Protein AF-A0A812LF74-F1 (afdb_monomer_lite)

Sequence (917 aa):
MAEGYMATATLAPPQSEEDHDQAAAPASGSGPCIAGTSAAAPSTAVKGRRKVFDEHLDQDTIEAGLATGALIRGILRVSGSKLSIAFVRPEGARSDDRDLVVRGSQHRNRAVHGDVVIVQPILYGRQEESSSEEEAAPPAAIPCSDSEEEEIVLNKPHIAGAARAAPKSSEQEVQMAKVVAIAEKKGQGRVIVCTLHPDRDKKDSTGEVLKDDRFIRAVPTDKRLPTMLLQINNVTTKALRLPGKLDRFQLWPMQIQVWNESSKHPLCRLQGSCLGRAGSLEAEERHALIANELDSHDVDFCEEELDEVDQIVKAAQRDFESEAASRMDLRQKRIFTIDPATAKDFRYASFLTGSSEKFEFQLWLSLRHVSQDDLDDAIHVEDLKGKGQIEVGVHIADVGHFLKLGTITDEEARRRSTSVYLIGRVLPMLPHGLCNYLCSLNPNEPKLAFSAFFRLCKRTGQLIENPAPWFAKTAISSVCRLNYEQAQDIIDDLDIEEEDRPLAPSLHGDCHAVERQQIKDDILLLYEVCGKANEESSQVLSQLLLHLSCTKVRHGRLTGGAMTISKTTVLYGGLALDLGDITHNTVAAIGDPTWARDYLNLQFCSFNAGKRPAVEDDDNERPLTLNTLLAALKENREEIVAQVREDMDTITNRMSTVELTVDTHVANTTKLLEAMTDRHCAMEQSVRKVDEKQQSVLHRLELLEGKFAKANFSMSSTRTSETEGGNPRPALVVGGWDADQHHEETLRLVKQHLTELNINLDVSQAFVPGLRRGFALVPLTRLEGETEEEQRARVQEALRTIRAAKVVTGQRPEGGQRYFFAAMSQSPERRKRAQLAGKVKRLIIEEGGDVRRIDVEYGTANLWYNSIKVASGVTSAPEGASVEKSGWVHLGSLARQIGISEETAANKWGELRKALQ

pLDDT: mean 70.36, std 23.94, range [23.23, 98.12]

Radius of gyration: 41.53 Å; chains: 1; bounding box: 113×107×128 Å

Foldseek 3Di:
DDDDDDDDDDDDDDDDDDDDDDDDDDDDDDDDDDDDDDDDDDDPDPPDQPFPEDAADDPVCLVVCVVVVQKFKFFWAQDLVDLQKIWTDGPPDDPPDGTAIEGGPHLQGPAFHGFTFIKGWDDDDPDDDDDDDDDDDDDDDDDDDDDDDDDDDDDDDDDDDDDDDDDDDDPDDHTHIGTRGTPGNRVQAAKFKWFKAQPDDDPPGPQFDAPPGQWIWTHTPRSRDDIATEGDDPVCCVQQVPRDGGDRQWIWIKGFDADDSSDPHTYIDTDDHTQGGPPDPSSVVCNVCSVVVNVLLVDDDDPQQVVLLVVLLVVCVVCVVVVQVVWAEAQVFQKEAAAAPPLQFQDPPDDPPDDDPVCVPVVVVVVPPFRLGQAFWIKGWDDPPPPQKIKIKIWGFPLPVRDDPPDPQNVQLVVNVAWDDDQRGIRGSGPSSRGSPQRHQGAPDWHKTKMKMWMARLQALETDVVVHIDIITHIYHHQFYHYLVRLQCLQVVPDPPPPPDPCPPDSPDPCDPVNVVVVSVRSNSLLSSLLRYALVSLVVCCVVQVRHDSVRSVVSVVVVVNDDPDDDDDHDDPDDPPVDDPDDDDDDDDDDDPPPPDPPDDDDDDDDDDDDDDDDDDDDDDDDDPVNVVVVVVVVVVVVVVVVVVVVVVVVVVVVVVVVVVVVVVVVVVVVVVVVVVVVVVVVVVVVVVVVVVVVVVVVVVVVVVCVVVVPDDPDPDDDDDDPDCQDAKWKKKFQEDQFAAFVVLLVVSVVVCVVLVQPADSVPKGCDDGGGRIIIGGQDADVPDDPVNSVVSVVVSQVSQVVVQDFHAADPVGDTTGIHMDIDDHPLLVLLLLLLVLVLVLCVVLPHDPVQWDADSRQNFIGGVNHTQWGQHDDDDPCWDADPRTTGRLVVSCVRSVHDSVVSVVSVVVSCVVSD

Secondary structure (DSSP, 8-state):
-----------PPPPPP-------------------PPPPPP-----PPPPSSPPPPPHHHHHHHHHTTSSEEEEEEE-SS-TTEEEEEETT--TTSPPEEEEHHHHHTT--TT-EEEEEEEPPPS--S------PPP----------PPP------------PPPPPPP-----EEEEEEEEE-HHHHS-EEEEEEESS-GGG--SEEPTT--EEEEEESSTTSPPEEEEP-HHHHHHTTSSEE--TTEEEEEEEEE--TT-SS-EEEE-SS--EETT-HHHHHHHHHHHTT-GGGSSPPPHHHHHHHHHHHHHHHHHHHHHHHTSEE-TTS-EEEEE-TT-B---------S-SSTHHHHHHHHHS----B---EEEEEEEETTTTEEEEEEEEE-HHHHS-TTSHHHHHHHHH-S-EE-SS-EE-SS-TIIIIIIIS--BTSEEEEEEEEEEEETTT--B--TTPPEEEEEEEEEEEEEEHHHHHHTTTT----TTSS--TT-SSS---HHHHHHHHHHHHHHHHHHTT--HHHHHHHHHHTSSS--HHHHHHHHHTT------------SS-------------------TTSSTT-------------------------HHHHHHHHHHHHHHHHHHHHHHHHHHHHHHHHHHHHHHHHHHHHHHHHHHHHHHHHHHHHHHHHHHHHHHHHHHHHHHHHHHHTT--S----------SS-----EEEEE-S-TT-BHHHHHHHHHHHHHHTT--S--TT-B-SSSB-SEEEEE-PPPTT--HHHHHHHHHHHHHHHHHH--EEEE-TTSSEEE-EEEEPPPHHHHHHHHHHHHHHHHHHHTT--GGGEEEETTTTEEEETTEEEEESSSPPPTTPEEETTEEE-HHHHHHHHT--HHHHHHHHHHHGGG--

Structure (mmCIF, N/CA/C/O backbone):
data_AF-A0A812LF74-F1
#
_entry.id   AF-A0A812LF74-F1
#
loop_
_atom_site.group_PDB
_atom_site.id
_atom_site.type_symbol
_atom_site.label_atom_id
_atom_site.label_alt_id
_atom_site.label_comp_id
_atom_site.label_asym_id
_atom_site.label_entity_id
_atom_site.label_seq_id
_atom_site.pdbx_PDB_ins_code
_atom_site.Cartn_x
_atom_site.Cartn_y
_atom_site.Cartn_z
_atom_site.occupancy
_atom_site.B_iso_or_equiv
_atom_site.auth_seq_id
_atom_site.auth_comp_id
_atom_site.auth_asym_id
_atom_site.auth_atom_id
_atom_site.pdbx_PDB_model_num
ATOM 1 N N . MET A 1 1 ? -47.473 -18.731 4.585 1.00 31.72 1 MET A N 1
ATOM 2 C CA . MET A 1 1 ? -47.794 -19.935 3.787 1.00 31.72 1 MET A CA 1
ATOM 3 C C . MET A 1 1 ? -47.049 -19.831 2.468 1.00 31.72 1 MET A C 1
ATOM 5 O O . MET A 1 1 ? -46.997 -18.713 1.982 1.00 31.72 1 MET A O 1
ATOM 9 N N . ALA A 1 2 ? -46.513 -20.956 1.973 1.00 27.03 2 ALA A N 1
ATOM 10 C CA . ALA A 1 2 ? -46.248 -21.317 0.564 1.00 27.03 2 ALA A CA 1
ATOM 11 C C . ALA A 1 2 ? -45.691 -20.221 -0.386 1.00 27.03 2 ALA A C 1
ATOM 13 O O . ALA A 1 2 ? -46.369 -19.242 -0.667 1.00 27.03 2 ALA A O 1
ATOM 14 N N . GLU A 1 3 ? -44.425 -20.284 -0.821 1.00 27.97 3 GLU A N 1
ATOM 15 C CA . GLU A 1 3 ? -43.889 -21.157 -1.905 1.00 27.97 3 GLU A CA 1
ATOM 16 C C . GLU A 1 3 ? -44.337 -20.740 -3.323 1.00 27.97 3 GLU A C 1
ATOM 18 O O . GLU A 1 3 ? -45.528 -20.583 -3.568 1.00 27.97 3 GLU A O 1
ATOM 23 N N . GLY A 1 4 ? -43.398 -20.600 -4.282 1.00 26.42 4 GLY A N 1
ATOM 24 C CA . GLY A 1 4 ? -43.759 -20.204 -5.659 1.00 26.42 4 GLY A CA 1
ATOM 25 C C . GLY A 1 4 ? -42.635 -19.842 -6.652 1.00 26.42 4 GLY A C 1
ATOM 26 O O . GLY A 1 4 ? -42.656 -18.751 -7.200 1.00 26.42 4 GLY A O 1
ATOM 27 N N . TYR A 1 5 ? -41.673 -20.744 -6.878 1.00 27.77 5 TYR A N 1
ATOM 28 C CA . TYR A 1 5 ? -40.857 -20.930 -8.104 1.00 27.77 5 TYR A CA 1
ATOM 29 C C . TYR A 1 5 ? -40.544 -19.773 -9.097 1.00 27.77 5 TYR A C 1
ATOM 31 O O . TYR A 1 5 ? -41.390 -19.322 -9.859 1.00 27.77 5 TYR A O 1
ATOM 39 N N . MET A 1 6 ? -39.235 -19.502 -9.235 1.00 27.70 6 MET A N 1
ATOM 40 C CA . MET A 1 6 ? -38.436 -19.584 -10.484 1.00 27.70 6 MET A CA 1
ATOM 41 C C . MET A 1 6 ? -39.115 -19.362 -11.857 1.00 27.70 6 MET A C 1
ATOM 43 O O . MET A 1 6 ? -39.846 -20.228 -12.334 1.00 27.70 6 MET A O 1
ATOM 47 N N . ALA A 1 7 ? -38.630 -18.361 -12.604 1.00 25.77 7 ALA A N 1
ATOM 48 C CA . ALA A 1 7 ? -38.419 -18.456 -14.057 1.00 25.77 7 ALA A CA 1
ATOM 49 C C . ALA A 1 7 ? -37.319 -17.474 -14.514 1.00 25.77 7 ALA A C 1
ATOM 51 O O . ALA A 1 7 ? -37.330 -16.310 -14.119 1.00 25.77 7 ALA A O 1
ATOM 52 N N . THR A 1 8 ? -36.381 -17.922 -15.353 1.00 27.39 8 THR A N 1
ATOM 53 C CA . THR A 1 8 ? -35.358 -17.074 -15.994 1.00 27.39 8 THR A CA 1
ATOM 54 C C . THR A 1 8 ? -35.699 -16.829 -17.464 1.00 27.39 8 THR A C 1
ATOM 56 O O . THR A 1 8 ? -36.154 -17.735 -18.159 1.00 27.39 8 THR A O 1
ATOM 59 N N . ALA A 1 9 ? -35.451 -15.613 -17.958 1.00 25.42 9 ALA A N 1
ATOM 60 C CA . ALA A 1 9 ? -35.596 -15.268 -19.372 1.00 25.42 9 ALA A CA 1
ATOM 61 C C . ALA A 1 9 ? -34.502 -14.276 -19.793 1.00 25.42 9 ALA A C 1
ATOM 63 O O . ALA A 1 9 ? -34.385 -13.189 -19.231 1.00 25.42 9 ALA A O 1
ATOM 64 N N . THR A 1 10 ? -33.687 -14.662 -20.773 1.00 25.97 10 THR A N 1
ATOM 65 C CA . THR A 1 10 ? -32.604 -13.833 -21.322 1.00 25.97 10 THR A CA 1
ATOM 66 C C . THR A 1 10 ? -33.154 -12.881 -22.384 1.00 25.97 10 THR A C 1
ATOM 68 O O . THR A 1 10 ? -33.887 -13.317 -23.270 1.00 25.97 10 THR A O 1
ATOM 71 N N . LEU A 1 11 ? -32.763 -11.605 -22.343 1.00 27.75 11 LEU A N 1
ATOM 72 C CA . LEU A 1 11 ? -33.053 -10.625 -23.395 1.00 27.75 11 LEU A CA 1
ATOM 73 C C . LEU A 1 11 ? -31.754 -10.055 -23.976 1.00 27.75 11 LEU A C 1
ATOM 75 O O . LEU A 1 11 ? -30.784 -9.828 -23.256 1.00 27.75 11 LEU A O 1
ATOM 79 N N . ALA A 1 12 ? -31.746 -9.867 -25.295 1.00 26.00 12 ALA A N 1
ATOM 80 C CA . ALA A 1 12 ? -30.627 -9.317 -26.056 1.00 26.00 12 ALA A CA 1
ATOM 81 C C . ALA A 1 12 ? -30.698 -7.774 -26.118 1.00 26.00 12 ALA A C 1
ATOM 83 O O . ALA A 1 12 ? -31.793 -7.218 -26.000 1.00 26.00 12 ALA A O 1
ATOM 84 N N . PRO A 1 13 ? -29.565 -7.070 -26.316 1.00 28.12 13 PRO A N 1
ATOM 85 C CA . PRO A 1 13 ? -29.552 -5.612 -26.411 1.00 28.12 13 PRO A CA 1
ATOM 86 C C . PRO A 1 13 ? -30.215 -5.104 -27.710 1.00 28.12 13 PRO A C 1
ATOM 88 O O . PRO A 1 13 ? -30.130 -5.776 -28.742 1.00 28.12 13 PRO A O 1
ATOM 91 N N . PRO A 1 14 ? -30.855 -3.919 -27.685 1.00 30.33 14 PRO A N 1
ATOM 92 C CA . PRO A 1 14 ? -31.488 -3.318 -28.856 1.00 30.33 14 PRO A CA 1
ATOM 93 C C . PRO A 1 14 ? -30.472 -2.681 -29.817 1.00 30.33 14 PRO A C 1
ATOM 95 O O . PRO A 1 14 ? -29.345 -2.355 -29.446 1.00 30.33 14 PRO A O 1
ATOM 98 N N . GLN A 1 15 ? -30.906 -2.470 -31.060 1.00 25.14 15 GLN A N 1
ATOM 99 C CA . GLN A 1 15 ? -30.169 -1.720 -32.081 1.00 25.14 15 GLN A CA 1
ATOM 100 C C . GLN A 1 15 ? -30.515 -0.223 -31.998 1.00 25.14 15 GLN A C 1
ATOM 102 O O . GLN A 1 15 ? -31.636 0.127 -31.634 1.00 25.14 15 GLN A O 1
ATOM 107 N N . SER A 1 16 ? -29.576 0.649 -32.371 1.00 30.02 16 SER A N 1
ATOM 108 C CA . SER A 1 16 ? -29.809 2.083 -32.596 1.00 30.02 16 SER A CA 1
ATOM 109 C C . SER A 1 16 ? -29.880 2.386 -34.094 1.00 30.02 16 SER A C 1
ATOM 111 O O . SER A 1 16 ? -29.106 1.821 -34.867 1.00 30.02 16 SER A O 1
ATOM 113 N N . GLU A 1 17 ? -30.791 3.269 -34.490 1.00 27.03 17 GLU A N 1
ATOM 114 C CA . GLU A 1 17 ? -31.120 3.565 -35.890 1.00 27.03 17 GLU A CA 1
ATOM 115 C C . GLU A 1 17 ? -30.119 4.542 -36.549 1.00 27.03 17 GLU A C 1
ATOM 117 O O . GLU A 1 17 ? -29.532 5.393 -35.880 1.00 27.03 17 GLU A O 1
ATOM 122 N N . GLU A 1 18 ? -29.937 4.422 -37.869 1.00 27.95 18 GLU A N 1
ATOM 123 C CA . GLU A 1 18 ? -29.268 5.421 -38.720 1.00 27.95 18 GLU A CA 1
ATOM 124 C C . GLU A 1 18 ? -30.325 6.176 -39.534 1.00 27.95 18 GLU A C 1
ATOM 126 O O . GLU A 1 18 ? -31.254 5.556 -40.052 1.00 27.95 18 GLU A O 1
ATOM 131 N N . ASP A 1 19 ? -30.152 7.491 -39.694 1.00 26.22 19 ASP A N 1
ATOM 132 C CA . ASP A 1 19 ? -31.071 8.345 -40.452 1.00 26.22 19 ASP A CA 1
ATOM 133 C C . ASP A 1 19 ? -30.438 8.845 -41.771 1.00 26.22 19 ASP A C 1
ATOM 135 O O . ASP A 1 19 ? -29.279 9.259 -41.817 1.00 26.22 19 ASP A O 1
ATOM 139 N N . HIS A 1 20 ? -31.254 8.774 -42.824 1.00 28.47 20 HIS A N 1
ATOM 140 C CA . HIS A 1 20 ? -31.253 9.424 -44.148 1.00 28.47 20 HIS A CA 1
ATOM 141 C C . HIS A 1 20 ? -30.308 10.637 -44.419 1.00 28.47 20 HIS A C 1
ATOM 143 O O . HIS A 1 20 ? -30.018 11.444 -43.544 1.00 28.47 20 HIS A O 1
ATOM 149 N N . ASP A 1 21 ? -29.870 10.949 -45.654 1.00 27.36 21 ASP A N 1
ATOM 150 C CA . ASP A 1 21 ? -30.159 10.402 -46.999 1.00 27.36 21 ASP A CA 1
ATOM 151 C C . ASP A 1 21 ? -29.138 10.933 -48.046 1.00 27.36 21 ASP A C 1
ATOM 153 O O . ASP A 1 21 ? -28.571 12.007 -47.841 1.00 27.36 21 ASP A O 1
ATOM 157 N N . GLN A 1 22 ? -28.990 10.274 -49.214 1.00 25.27 22 GLN A N 1
ATOM 158 C CA . GLN A 1 22 ? -29.277 10.854 -50.559 1.00 25.27 22 GLN A CA 1
ATOM 159 C C . GLN A 1 22 ? -28.760 10.036 -51.776 1.00 25.27 22 GLN A C 1
ATOM 161 O O . GLN A 1 22 ? -27.615 9.603 -51.873 1.00 25.27 22 GLN A O 1
ATOM 166 N N . ALA A 1 23 ? -29.672 9.912 -52.745 1.00 26.42 23 ALA A N 1
ATOM 167 C CA . ALA A 1 23 ? -29.607 9.388 -54.118 1.00 26.42 23 ALA A CA 1
ATOM 168 C C . ALA A 1 23 ? -28.518 9.988 -55.060 1.00 26.42 23 ALA A C 1
ATOM 170 O O . ALA A 1 23 ? -28.029 11.083 -54.808 1.00 26.42 23 ALA A O 1
ATOM 171 N N . ALA A 1 24 ? -28.180 9.422 -56.240 1.00 25.50 24 ALA A N 1
ATOM 172 C CA . ALA A 1 24 ? -28.400 8.079 -56.826 1.00 25.50 24 ALA A CA 1
ATOM 173 C C . ALA A 1 24 ? -27.628 7.880 -58.168 1.00 25.50 24 ALA A C 1
ATOM 175 O O . ALA A 1 24 ? -27.428 8.852 -58.883 1.00 25.50 24 ALA A O 1
ATOM 176 N N . ALA A 1 25 ? -27.300 6.607 -58.488 1.00 23.70 25 ALA A N 1
ATOM 177 C CA . ALA A 1 25 ? -27.452 5.829 -59.757 1.00 23.70 25 ALA A CA 1
ATOM 178 C C . ALA A 1 25 ? -27.187 6.453 -61.172 1.00 23.70 25 ALA A C 1
ATOM 180 O O . ALA A 1 25 ? -27.100 7.668 -61.302 1.00 23.70 25 ALA A O 1
ATOM 181 N N . PRO A 1 26 ? -27.150 5.672 -62.293 1.00 40.72 26 PRO A N 1
ATOM 182 C CA . PRO A 1 26 ? -27.222 4.204 -62.507 1.00 40.72 26 PRO A CA 1
ATOM 183 C C . PRO A 1 26 ? -25.968 3.692 -63.306 1.00 40.72 26 PRO A C 1
ATOM 185 O O . PRO A 1 26 ? -24.904 4.259 -63.098 1.00 40.72 26 PRO A O 1
ATOM 188 N N . ALA A 1 27 ? -25.894 2.678 -64.202 1.00 27.20 27 ALA A N 1
ATOM 189 C CA . ALA A 1 27 ? -26.779 1.628 -64.762 1.00 27.20 27 ALA A CA 1
ATOM 190 C C . ALA A 1 27 ? -25.950 0.458 -65.379 1.00 27.20 27 ALA A C 1
ATOM 192 O O . ALA A 1 27 ? -24.947 0.723 -66.032 1.00 27.20 27 ALA A O 1
ATOM 193 N N . SER A 1 28 ? -26.489 -0.779 -65.363 1.00 27.55 28 SER A N 1
ATOM 194 C CA . SER A 1 28 ? -26.205 -1.929 -66.281 1.00 27.55 28 SER A CA 1
ATOM 195 C C . SER A 1 28 ? -24.777 -2.539 -66.366 1.00 27.55 28 SER A C 1
ATOM 197 O O . SER A 1 28 ? -23.786 -1.842 -66.225 1.00 27.55 28 SER A O 1
ATOM 199 N N . GLY A 1 29 ? -24.583 -3.840 -66.655 1.00 24.67 29 GLY A N 1
ATOM 200 C CA . GLY A 1 29 ? -25.539 -4.962 -66.739 1.00 24.67 29 GLY A CA 1
ATOM 201 C C . GLY A 1 29 ? -25.006 -6.219 -67.479 1.00 24.67 29 GLY A C 1
ATOM 202 O O . GLY A 1 29 ? -24.106 -6.115 -68.306 1.00 24.67 29 GLY A O 1
ATOM 203 N N . SER A 1 30 ? -25.657 -7.376 -67.255 1.00 26.69 30 SER A N 1
ATOM 204 C CA . SER A 1 30 ? -25.526 -8.684 -67.961 1.00 26.69 30 SER A CA 1
ATOM 205 C C . SER A 1 30 ? -24.294 -9.590 -67.704 1.00 26.69 30 SER A C 1
ATOM 207 O O . SER A 1 30 ? -23.193 -9.109 -67.472 1.00 26.69 30 SER A O 1
ATOM 209 N N . GLY A 1 31 ? -24.494 -10.920 -67.822 1.00 24.84 31 GLY A N 1
ATOM 210 C CA . GLY A 1 31 ? -23.432 -11.937 -68.009 1.00 24.84 31 GLY A CA 1
ATOM 211 C C . GLY A 1 31 ? -23.325 -13.037 -66.922 1.00 24.84 31 GLY A C 1
ATOM 212 O O . GLY A 1 31 ? -23.028 -12.699 -65.780 1.00 24.84 31 GLY A O 1
ATOM 213 N N . PRO A 1 32 ? -23.538 -14.340 -67.233 1.00 33.53 32 PRO A N 1
ATOM 214 C CA . PRO A 1 32 ? -23.507 -15.434 -66.248 1.00 33.53 32 PRO A CA 1
ATOM 215 C C . PRO A 1 32 ? -22.221 -16.298 -66.251 1.00 33.53 32 PRO A C 1
ATOM 217 O O . PRO A 1 32 ? -21.332 -16.155 -67.087 1.00 33.53 32 PRO A O 1
ATOM 220 N N . CYS A 1 33 ? -22.158 -17.228 -65.294 1.00 28.66 33 CYS A N 1
ATOM 221 C CA . CYS A 1 33 ? -21.022 -18.090 -64.950 1.00 28.66 33 CYS A CA 1
ATOM 222 C C . CYS A 1 33 ? -20.604 -19.116 -66.026 1.00 28.66 33 CYS A C 1
ATOM 224 O O . CYS A 1 33 ? -21.456 -19.828 -66.554 1.00 28.66 33 CYS A O 1
ATOM 226 N N . ILE A 1 34 ? -19.290 -19.337 -66.187 1.00 26.12 34 ILE A N 1
ATOM 227 C CA . ILE A 1 34 ? -18.683 -20.628 -66.585 1.00 26.12 34 ILE A CA 1
ATOM 228 C C . ILE A 1 34 ? -17.408 -20.837 -65.741 1.00 26.12 34 ILE A C 1
ATOM 230 O O . ILE A 1 34 ? -16.714 -19.874 -65.418 1.00 26.12 34 ILE A O 1
ATOM 234 N N . ALA A 1 35 ? -17.109 -22.080 -65.353 1.00 33.69 35 ALA A N 1
ATOM 235 C CA . ALA A 1 35 ? -15.915 -22.426 -64.577 1.00 33.69 35 ALA A CA 1
ATOM 236 C C . ALA A 1 35 ? -14.629 -22.442 -65.429 1.00 33.69 35 ALA A C 1
ATOM 238 O O . ALA A 1 35 ? -14.652 -22.836 -66.594 1.00 33.69 35 ALA A O 1
ATOM 239 N N . GLY A 1 36 ? -13.490 -22.094 -64.823 1.00 24.70 36 GLY A N 1
ATOM 240 C CA . GLY A 1 36 ? -12.173 -22.174 -65.458 1.00 24.70 36 GLY A CA 1
ATOM 241 C C . GLY A 1 36 ? -11.054 -22.346 -64.431 1.00 24.70 36 GLY A C 1
ATOM 242 O O . GLY A 1 36 ? -10.851 -21.491 -63.576 1.00 24.70 36 GLY A O 1
ATOM 243 N N . THR A 1 37 ? -10.326 -23.459 -64.512 1.00 35.81 37 THR A N 1
ATOM 244 C CA . THR A 1 37 ? -9.144 -23.735 -63.683 1.00 35.81 37 THR A CA 1
ATOM 245 C C . THR A 1 37 ? -7.978 -22.820 -64.060 1.00 35.81 37 THR A C 1
ATOM 247 O O . THR A 1 37 ? -7.559 -22.830 -65.218 1.00 35.81 37 THR A O 1
ATOM 250 N N . SER A 1 38 ? -7.384 -22.116 -63.095 1.00 27.72 38 SER A N 1
ATOM 251 C CA . SER A 1 38 ? -6.071 -21.479 -63.255 1.00 27.72 38 SER A CA 1
ATOM 252 C C . SER A 1 38 ? -4.988 -22.287 -62.532 1.00 27.72 38 SER A C 1
ATOM 254 O O . SER A 1 38 ? -5.149 -22.702 -61.385 1.00 27.72 38 SER A O 1
ATOM 256 N N . ALA A 1 39 ? -3.884 -22.554 -63.231 1.00 27.28 39 ALA A N 1
ATOM 257 C CA . ALA A 1 39 ? -2.727 -23.243 -62.665 1.00 27.28 39 ALA A CA 1
ATOM 258 C C . ALA A 1 39 ? -1.888 -22.299 -61.783 1.00 27.28 39 ALA A C 1
ATOM 260 O O . ALA A 1 39 ? -1.967 -21.075 -61.906 1.00 27.28 39 ALA A O 1
ATOM 261 N N . ALA A 1 40 ? -1.058 -22.872 -60.910 1.00 30.94 40 ALA A N 1
ATOM 262 C CA . ALA A 1 40 ? -0.217 -22.106 -59.998 1.00 30.94 40 ALA A CA 1
ATOM 263 C C . ALA A 1 40 ? 0.818 -21.234 -60.736 1.00 30.94 40 ALA A C 1
ATOM 265 O O . ALA A 1 40 ? 1.608 -21.731 -61.540 1.00 30.94 40 ALA A O 1
ATOM 266 N N . ALA A 1 41 ? 0.872 -19.949 -60.381 1.00 27.98 41 ALA A N 1
ATOM 267 C CA . ALA A 1 41 ? 2.063 -19.127 -60.576 1.00 27.98 41 ALA A CA 1
ATOM 268 C C . ALA A 1 41 ? 3.052 -19.391 -59.419 1.00 27.98 41 ALA A C 1
ATOM 270 O O . ALA A 1 41 ? 2.611 -19.608 -58.286 1.00 27.98 41 ALA A O 1
ATOM 271 N N . PRO A 1 42 ? 4.376 -19.394 -59.658 1.00 30.06 42 PRO A N 1
ATOM 272 C CA . PRO A 1 42 ? 5.345 -19.772 -58.636 1.00 30.06 42 PRO A CA 1
ATOM 273 C C . PRO A 1 42 ? 5.435 -18.711 -57.534 1.00 30.06 42 PRO A C 1
ATOM 275 O O . PRO A 1 42 ? 5.816 -17.567 -57.784 1.00 30.06 42 PRO A O 1
ATOM 278 N N . SER A 1 43 ? 5.155 -19.105 -56.291 1.00 28.30 43 SER A N 1
ATOM 279 C CA . SER A 1 43 ? 5.447 -18.275 -55.124 1.00 28.30 43 SER A CA 1
ATOM 280 C C . SER A 1 43 ? 6.960 -18.091 -54.994 1.00 28.30 43 SER A C 1
ATOM 282 O O . SER A 1 43 ? 7.688 -19.054 -54.736 1.00 28.30 43 SER A O 1
ATOM 284 N N . THR A 1 44 ? 7.444 -16.858 -55.134 1.00 28.66 44 THR A N 1
ATOM 285 C CA . THR A 1 44 ? 8.825 -16.511 -54.790 1.00 28.66 44 THR A CA 1
ATOM 286 C C . THR A 1 44 ? 9.036 -16.772 -53.301 1.00 28.66 44 THR A C 1
ATOM 288 O O . THR A 1 44 ? 8.428 -16.129 -52.447 1.00 28.66 44 THR A O 1
ATOM 291 N N . ALA A 1 45 ? 9.869 -17.765 -52.984 1.00 30.33 45 ALA A N 1
ATOM 292 C CA . ALA A 1 45 ? 10.052 -18.254 -51.623 1.00 30.33 45 ALA A CA 1
ATOM 293 C C . ALA A 1 45 ? 10.764 -17.215 -50.739 1.00 30.33 45 ALA A C 1
ATOM 295 O O . ALA A 1 45 ? 11.988 -17.224 -50.586 1.00 30.33 45 ALA A O 1
ATOM 296 N N . VAL A 1 46 ? 9.982 -16.321 -50.129 1.00 34.25 46 VAL A N 1
ATOM 297 C CA . VAL A 1 46 ? 10.429 -15.476 -49.021 1.00 34.25 46 VAL A CA 1
ATOM 298 C C . VAL A 1 46 ? 10.919 -16.410 -47.918 1.00 34.25 46 VAL A C 1
ATOM 300 O O . VAL A 1 46 ? 10.127 -17.143 -47.329 1.00 34.25 46 VAL A O 1
ATOM 303 N N . LYS A 1 47 ? 12.233 -16.411 -47.653 1.00 36.09 47 LYS A N 1
ATOM 304 C CA . LYS A 1 47 ? 12.837 -17.233 -46.597 1.00 36.09 47 LYS A CA 1
ATOM 305 C C . LYS A 1 47 ? 12.161 -16.907 -45.264 1.00 36.09 47 LYS A C 1
ATOM 307 O O . LYS A 1 47 ? 12.389 -15.835 -44.702 1.00 36.09 47 LYS A O 1
ATOM 312 N N . GLY A 1 48 ? 11.327 -17.827 -44.780 1.00 44.50 48 GLY A N 1
ATOM 313 C CA . GLY A 1 48 ? 10.599 -17.665 -43.528 1.00 44.50 48 GLY A CA 1
ATOM 314 C C . GLY A 1 48 ? 11.562 -17.394 -42.375 1.00 44.50 48 GLY A C 1
ATOM 315 O O . GLY A 1 48 ? 12.587 -18.066 -42.236 1.00 44.50 48 GLY A O 1
ATOM 316 N N . ARG A 1 49 ? 11.248 -16.397 -41.539 1.00 57.09 49 ARG A N 1
ATOM 317 C CA . ARG A 1 49 ? 12.004 -16.162 -40.304 1.00 57.09 49 ARG A CA 1
ATOM 318 C C . ARG A 1 49 ? 11.871 -17.400 -39.420 1.00 57.09 49 ARG A C 1
ATOM 320 O O . ARG A 1 49 ? 10.757 -17.785 -39.079 1.00 57.09 49 ARG A O 1
ATOM 327 N N . ARG A 1 50 ? 13.005 -18.004 -39.049 1.00 72.44 50 ARG A N 1
ATOM 328 C CA . ARG A 1 50 ? 13.077 -19.144 -38.121 1.00 72.44 50 ARG A CA 1
ATOM 329 C C . ARG A 1 50 ? 12.263 -18.830 -36.857 1.00 72.44 50 ARG A C 1
ATOM 331 O O . ARG A 1 50 ? 12.540 -17.826 -36.199 1.00 72.44 50 ARG A O 1
ATOM 338 N N . LYS A 1 51 ? 11.273 -19.675 -36.542 1.00 76.81 51 LYS A N 1
ATOM 339 C CA . LYS A 1 51 ? 10.443 -19.540 -35.334 1.00 76.81 51 LYS A CA 1
ATOM 340 C C . LYS A 1 51 ? 11.331 -19.569 -34.083 1.00 76.81 51 LYS A C 1
ATOM 342 O O . LYS A 1 51 ? 12.343 -20.271 -34.050 1.00 76.81 51 LYS A O 1
ATOM 347 N N . VAL A 1 52 ? 10.975 -18.765 -33.083 1.00 87.38 52 VAL A N 1
ATOM 348 C CA . VAL A 1 52 ? 11.712 -18.614 -31.811 1.00 87.38 52 VAL A CA 1
ATOM 349 C C . VAL A 1 52 ? 11.011 -19.371 -30.677 1.00 87.38 52 VAL A C 1
ATOM 351 O O . VAL A 1 52 ? 11.669 -19.834 -29.746 1.00 87.38 52 VAL A O 1
ATOM 354 N N . PHE A 1 53 ? 9.691 -19.506 -30.787 1.00 92.38 53 PHE A N 1
ATOM 355 C CA . PHE A 1 53 ? 8.791 -20.162 -29.846 1.00 92.38 53 PHE A CA 1
ATOM 356 C C . PHE A 1 53 ? 7.818 -21.074 -30.605 1.00 92.38 53 PHE A C 1
ATOM 358 O O . PHE A 1 53 ? 7.492 -20.782 -31.758 1.00 92.38 53 PHE A O 1
ATOM 365 N N . ASP A 1 54 ? 7.316 -22.114 -29.942 1.00 91.75 54 ASP A N 1
ATOM 366 C CA . ASP A 1 54 ? 6.324 -23.042 -30.500 1.00 91.75 54 ASP A CA 1
ATOM 367 C C . ASP A 1 54 ? 4.955 -22.362 -30.679 1.00 91.75 54 ASP A C 1
ATOM 369 O O . ASP A 1 54 ? 4.627 -21.404 -29.973 1.00 91.75 54 ASP A O 1
ATOM 373 N N . GLU A 1 55 ? 4.114 -22.852 -31.588 1.00 93.31 55 GLU A N 1
ATOM 374 C CA . GLU A 1 55 ? 2.698 -22.454 -31.634 1.00 93.31 55 GLU A CA 1
ATOM 375 C C . GLU A 1 55 ? 1.976 -22.862 -30.331 1.00 93.31 55 GLU A C 1
ATOM 377 O O . GLU A 1 55 ? 2.474 -23.688 -29.562 1.00 93.31 55 GLU A O 1
ATOM 382 N N . HIS A 1 56 ? 0.836 -22.234 -30.028 1.00 94.94 56 HIS A N 1
ATOM 383 C CA . HIS A 1 56 ? -0.037 -22.738 -28.962 1.00 94.94 56 HIS A CA 1
ATOM 384 C C . HIS A 1 56 ? -0.934 -23.847 -29.510 1.00 94.94 56 HIS A C 1
ATOM 386 O O . HIS A 1 56 ? -1.275 -23.827 -30.691 1.00 94.94 56 HIS A O 1
ATOM 392 N N . LEU A 1 57 ? -1.337 -24.773 -28.641 1.00 94.44 57 LEU A N 1
ATOM 393 C CA . LEU A 1 57 ? -2.353 -25.770 -28.980 1.00 94.44 57 LEU A CA 1
ATOM 394 C C . LEU A 1 57 ? -3.717 -25.114 -29.246 1.00 94.44 57 LEU A C 1
ATOM 396 O O . LEU A 1 57 ? -4.029 -24.045 -28.716 1.00 94.44 57 LEU A O 1
ATOM 400 N N . ASP A 1 58 ? -4.517 -25.788 -30.063 1.00 94.62 58 ASP A N 1
ATOM 401 C CA . ASP A 1 58 ? -5.934 -25.523 -30.290 1.00 94.62 58 ASP A CA 1
ATOM 402 C C . ASP A 1 58 ? -6.796 -25.850 -29.057 1.00 94.62 58 ASP A C 1
ATOM 404 O O . ASP A 1 58 ? -6.397 -26.608 -28.169 1.00 94.62 58 ASP A O 1
ATOM 408 N N . GLN A 1 59 ? -7.993 -25.259 -29.008 1.00 92.62 59 GLN A N 1
ATOM 409 C CA . GLN A 1 59 ? -8.900 -25.368 -27.865 1.00 92.62 59 GLN A CA 1
ATOM 410 C C . GLN A 1 59 ? -9.374 -26.812 -27.633 1.00 92.62 59 GLN A C 1
ATOM 412 O O . GLN A 1 59 ? -9.339 -27.282 -26.498 1.00 92.62 59 GLN A O 1
ATOM 417 N N . ASP A 1 60 ? -9.729 -27.535 -28.696 1.00 93.31 60 ASP A N 1
ATOM 418 C CA . ASP A 1 60 ? -10.216 -28.918 -28.629 1.00 93.31 60 ASP A CA 1
ATOM 419 C C . ASP A 1 60 ? -9.159 -29.850 -27.999 1.00 93.31 60 ASP A C 1
ATOM 421 O O . ASP A 1 60 ? -9.454 -30.637 -27.094 1.00 93.31 60 ASP A O 1
ATOM 425 N N . THR A 1 61 ? -7.893 -29.712 -28.412 1.00 93.88 61 THR A N 1
ATOM 426 C CA . THR A 1 61 ? -6.754 -30.446 -27.838 1.00 93.88 61 THR A CA 1
ATOM 427 C C . THR A 1 61 ? -6.456 -30.023 -26.396 1.00 93.88 61 THR A C 1
ATOM 429 O O . THR A 1 61 ? -6.076 -30.866 -25.577 1.00 93.88 61 THR A O 1
ATOM 432 N N . ILE A 1 62 ? -6.643 -28.744 -26.044 1.00 93.25 62 ILE A N 1
ATOM 433 C CA . ILE A 1 62 ? -6.514 -28.266 -24.657 1.00 93.25 62 ILE A CA 1
ATOM 434 C C . ILE A 1 62 ? -7.581 -28.906 -23.764 1.00 93.25 62 ILE A C 1
ATOM 436 O O . ILE A 1 62 ? -7.244 -29.424 -22.700 1.00 93.25 62 ILE A O 1
ATOM 440 N N . GLU A 1 63 ? -8.844 -28.914 -24.188 1.00 92.94 63 GLU A N 1
ATOM 441 C CA . GLU A 1 63 ? -9.959 -29.468 -23.413 1.00 92.94 63 GLU A CA 1
ATOM 442 C C . GLU A 1 63 ? -9.833 -30.986 -23.244 1.00 92.94 63 GLU A C 1
ATOM 444 O O . GLU A 1 63 ? -9.927 -31.487 -22.121 1.00 92.94 63 GLU A O 1
ATOM 449 N N . ALA A 1 64 ? -9.495 -31.719 -24.311 1.00 92.38 64 ALA A N 1
ATOM 450 C CA . ALA A 1 64 ? -9.196 -33.149 -24.228 1.00 92.38 64 ALA A CA 1
ATOM 451 C C . ALA A 1 64 ? -7.975 -33.444 -23.330 1.00 92.38 64 ALA A C 1
ATOM 453 O O . ALA A 1 64 ? -7.982 -34.401 -22.549 1.00 92.38 64 ALA A O 1
ATOM 454 N N . GLY A 1 65 ? -6.931 -32.612 -23.397 1.00 90.62 65 GLY A N 1
ATOM 455 C CA . GLY A 1 65 ? -5.732 -32.735 -22.567 1.00 90.62 65 GLY A CA 1
ATOM 456 C C . GLY A 1 65 ? -5.977 -32.448 -21.082 1.00 90.62 65 GLY A C 1
ATOM 457 O O . GLY A 1 65 ? -5.397 -33.117 -20.228 1.00 90.62 65 GLY A O 1
ATOM 458 N N . LEU A 1 66 ? -6.858 -31.497 -20.761 1.00 91.38 66 LEU A N 1
ATOM 459 C CA . LEU A 1 66 ? -7.283 -31.203 -19.388 1.00 91.38 66 LEU A CA 1
ATOM 460 C C . LEU A 1 66 ? -8.202 -32.304 -18.840 1.00 91.38 66 LEU A C 1
ATOM 462 O O . LEU A 1 66 ? -7.975 -32.788 -17.734 1.00 91.38 66 LEU A O 1
ATOM 466 N N . ALA A 1 67 ? -9.182 -32.765 -19.624 1.00 90.19 67 ALA A N 1
ATOM 467 C CA . ALA A 1 67 ? -10.104 -33.834 -19.227 1.00 90.19 67 ALA A CA 1
ATOM 468 C C . ALA A 1 67 ? -9.403 -35.185 -18.977 1.00 90.19 67 ALA A C 1
ATOM 470 O O . ALA A 1 67 ? -9.870 -35.989 -18.173 1.00 90.19 67 ALA A O 1
ATOM 471 N N . THR A 1 68 ? -8.268 -35.430 -19.639 1.00 89.31 68 THR A N 1
ATOM 472 C CA . THR A 1 68 ? -7.418 -36.616 -19.425 1.00 89.31 68 THR A CA 1
ATOM 473 C C . THR A 1 68 ? -6.325 -36.419 -18.366 1.00 89.31 68 THR A C 1
ATOM 475 O O . THR A 1 68 ? -5.607 -37.368 -18.058 1.00 89.31 68 THR A O 1
ATOM 478 N N . GLY A 1 69 ? -6.164 -35.210 -17.814 1.00 85.88 69 GLY A N 1
ATOM 479 C CA . GLY A 1 69 ? -5.086 -34.870 -16.874 1.00 85.88 69 GLY A CA 1
ATOM 480 C C . GLY A 1 69 ? -3.677 -34.839 -17.488 1.00 85.88 69 GLY A C 1
ATOM 481 O O . GLY A 1 69 ? -2.692 -34.713 -16.762 1.00 85.88 69 GLY A O 1
ATOM 482 N N . ALA A 1 70 ? -3.557 -34.949 -18.816 1.00 89.38 70 ALA A N 1
ATOM 483 C CA . ALA A 1 70 ? -2.289 -34.855 -19.542 1.00 89.38 70 ALA A CA 1
ATOM 484 C C . ALA A 1 70 ? -1.759 -33.409 -19.634 1.00 89.38 70 ALA A C 1
ATOM 486 O O . ALA A 1 70 ? -0.557 -33.191 -19.813 1.00 89.38 70 ALA A O 1
ATOM 487 N N . LEU A 1 71 ? -2.654 -32.427 -19.500 1.00 93.62 71 LEU A N 1
ATOM 488 C CA . LEU A 1 71 ? -2.358 -31.003 -19.370 1.00 93.62 71 LEU A CA 1
ATOM 489 C C . LEU A 1 71 ? -2.839 -30.483 -18.012 1.00 93.62 71 LEU A C 1
ATOM 491 O O . LEU A 1 71 ? -3.797 -30.996 -17.440 1.00 93.62 71 LEU A O 1
ATOM 495 N N . ILE A 1 72 ? -2.180 -29.439 -17.508 1.00 93.38 72 ILE A N 1
ATOM 496 C CA . ILE A 1 72 ? -2.465 -28.840 -16.198 1.00 93.38 72 ILE A CA 1
ATOM 497 C C . ILE A 1 72 ? -2.666 -27.329 -16.365 1.00 93.38 72 ILE A C 1
ATOM 499 O O . ILE A 1 72 ? -1.799 -26.646 -16.915 1.00 93.38 72 ILE A O 1
ATOM 503 N N . ARG A 1 73 ? -3.793 -26.796 -15.875 1.00 95.06 73 ARG A N 1
ATOM 504 C CA . ARG A 1 73 ? -4.055 -25.348 -15.770 1.00 95.06 73 ARG A CA 1
ATOM 505 C C . ARG A 1 73 ? -3.457 -24.805 -14.468 1.00 95.06 73 ARG A C 1
ATOM 507 O O . ARG A 1 73 ? -3.539 -25.458 -13.428 1.00 95.06 73 ARG A O 1
ATOM 514 N N . GLY A 1 74 ? -2.847 -23.622 -14.513 1.00 94.25 74 GLY A N 1
ATOM 515 C CA . GLY A 1 74 ? -2.231 -23.009 -13.334 1.00 94.25 74 GLY A CA 1
ATOM 516 C C . GLY A 1 74 ? -1.711 -21.589 -13.556 1.00 94.25 74 GLY A C 1
ATOM 517 O O . GLY A 1 74 ? -1.644 -21.109 -14.685 1.00 94.25 74 GLY A O 1
ATOM 518 N N . ILE A 1 75 ? -1.326 -20.905 -12.475 1.00 94.62 75 ILE A N 1
ATOM 519 C CA . ILE A 1 75 ? -0.846 -19.509 -12.524 1.00 94.62 75 ILE A CA 1
ATOM 520 C C . ILE A 1 75 ? 0.683 -19.472 -12.637 1.00 94.62 75 ILE A C 1
ATOM 522 O O . ILE A 1 75 ? 1.388 -20.081 -11.825 1.00 94.62 75 ILE A O 1
ATOM 526 N N . LEU A 1 76 ? 1.201 -18.724 -13.618 1.00 95.38 76 LEU A N 1
ATOM 527 C CA . LEU A 1 76 ? 2.631 -18.610 -13.907 1.00 95.38 76 LEU A CA 1
ATOM 528 C C . LEU A 1 76 ? 3.325 -17.522 -13.071 1.00 95.38 76 LEU A C 1
ATOM 530 O O . LEU A 1 76 ? 3.115 -16.321 -13.248 1.00 95.38 76 LEU A O 1
ATOM 534 N N . ARG A 1 77 ? 4.263 -17.941 -12.220 1.00 94.81 77 ARG A N 1
ATOM 535 C CA . ARG A 1 77 ? 5.105 -17.078 -11.380 1.00 94.81 77 ARG A CA 1
ATOM 536 C C . ARG A 1 77 ? 6.562 -17.119 -11.847 1.00 94.81 77 ARG A C 1
ATOM 538 O O . ARG A 1 77 ? 7.340 -17.986 -11.452 1.00 94.81 77 ARG A O 1
ATOM 545 N N . VAL A 1 78 ? 6.953 -16.164 -12.694 1.00 94.12 78 VAL A N 1
ATOM 546 C CA . VAL A 1 78 ? 8.365 -15.941 -13.084 1.00 94.12 78 VAL A CA 1
ATOM 547 C C . VAL A 1 78 ? 9.192 -15.476 -11.879 1.00 94.12 78 VAL A C 1
ATOM 549 O O . VAL A 1 78 ? 8.745 -14.594 -11.144 1.00 94.12 78 VAL A O 1
ATOM 552 N N . SER A 1 79 ? 10.392 -16.038 -11.693 1.00 91.06 79 SER A N 1
ATOM 553 C CA . SER A 1 79 ? 11.314 -15.664 -10.611 1.00 91.06 79 SER A CA 1
ATOM 554 C C . SER A 1 79 ? 11.949 -14.290 -10.841 1.00 91.06 79 SER A C 1
ATOM 556 O O . SER A 1 79 ? 12.546 -14.047 -11.887 1.00 91.06 79 SER A O 1
ATOM 558 N N . GLY A 1 80 ? 11.905 -13.418 -9.828 1.00 85.00 80 GLY A N 1
ATOM 559 C CA . GLY A 1 80 ? 12.555 -12.100 -9.865 1.00 85.00 80 GLY A CA 1
ATOM 560 C C . GLY A 1 80 ? 14.089 -12.127 -9.782 1.00 85.00 80 GLY A C 1
ATOM 561 O O . GLY A 1 80 ? 14.721 -11.120 -10.088 1.00 85.00 80 GLY A O 1
ATOM 562 N N . SER A 1 81 ? 14.701 -13.254 -9.393 1.00 84.75 81 SER A N 1
ATOM 563 C CA . SER A 1 81 ? 16.166 -13.398 -9.297 1.00 84.75 81 SER A CA 1
ATOM 564 C C . SER A 1 81 ? 16.796 -14.131 -10.485 1.00 84.75 81 SER A C 1
ATOM 566 O O . SER A 1 81 ? 17.969 -13.917 -10.783 1.00 84.75 81 SER A O 1
ATOM 568 N N . LYS A 1 82 ? 16.035 -14.990 -11.179 1.00 87.75 82 LYS A N 1
ATOM 569 C CA . LYS A 1 82 ? 16.487 -15.746 -12.358 1.00 87.75 82 LYS A CA 1
ATOM 570 C C . LYS A 1 82 ? 15.374 -15.806 -13.403 1.00 87.75 82 LYS A C 1
ATOM 572 O O . LYS A 1 82 ? 14.539 -16.703 -13.370 1.00 87.75 82 LYS A O 1
ATOM 577 N N . LEU A 1 83 ? 15.408 -14.891 -14.374 1.00 84.88 83 LEU A N 1
ATOM 578 C CA . LEU A 1 83 ? 14.385 -14.750 -15.431 1.00 84.88 83 LEU A CA 1
ATOM 579 C C . LEU A 1 83 ? 14.282 -15.959 -16.383 1.00 84.88 83 LEU A C 1
ATOM 581 O O . LEU A 1 83 ? 13.348 -16.053 -17.183 1.00 84.88 83 LEU A O 1
ATOM 585 N N . SER A 1 84 ? 15.235 -16.889 -16.303 1.00 88.00 84 SER A N 1
ATOM 586 C CA . SER A 1 84 ? 15.215 -18.195 -16.962 1.00 88.00 84 SER A CA 1
ATOM 587 C C . SER A 1 84 ? 14.395 -19.256 -16.214 1.00 88.00 84 SER A C 1
ATOM 589 O O . SER A 1 84 ? 14.270 -20.364 -16.727 1.00 88.00 84 SER A O 1
ATOM 591 N N . ILE A 1 85 ? 13.836 -18.953 -15.036 1.00 92.44 85 ILE A N 1
ATOM 592 C CA . ILE A 1 85 ? 13.058 -19.889 -14.213 1.00 92.44 85 ILE A CA 1
ATOM 593 C C . ILE A 1 85 ? 11.692 -19.278 -13.882 1.00 92.44 85 ILE A C 1
ATOM 595 O O . ILE A 1 85 ? 11.589 -18.137 -13.423 1.00 92.44 85 ILE A O 1
ATOM 599 N N . ALA A 1 86 ? 10.639 -20.061 -14.083 1.00 94.50 86 ALA A N 1
ATOM 600 C CA . ALA A 1 86 ? 9.293 -19.769 -13.621 1.00 94.50 86 ALA A CA 1
ATOM 601 C C . ALA A 1 86 ? 8.662 -21.013 -12.982 1.00 94.50 86 ALA A C 1
ATOM 603 O O . ALA A 1 86 ? 9.104 -22.138 -13.212 1.00 94.50 86 ALA A O 1
ATOM 604 N N . PHE A 1 87 ? 7.628 -20.785 -12.183 1.00 94.94 87 PHE A N 1
ATOM 605 C CA . PHE A 1 87 ? 6.893 -21.805 -11.445 1.00 94.94 87 PHE A CA 1
ATOM 606 C C . PHE A 1 87 ? 5.420 -21.732 -11.839 1.00 94.94 87 PHE A C 1
ATOM 608 O O . PHE A 1 87 ? 4.876 -20.632 -11.926 1.00 94.94 87 PHE A O 1
ATOM 615 N N . VAL A 1 88 ? 4.772 -22.869 -12.069 1.00 94.75 88 VAL A N 1
ATOM 616 C CA . VAL A 1 88 ? 3.326 -22.948 -12.303 1.00 94.75 88 VAL A CA 1
ATOM 617 C C . VAL A 1 88 ? 2.703 -23.713 -11.154 1.00 94.75 88 VAL A C 1
ATOM 619 O O . VAL A 1 88 ? 3.022 -24.881 -10.938 1.00 94.75 88 VAL A O 1
ATOM 622 N N . ARG A 1 89 ? 1.818 -23.041 -10.418 1.00 89.62 89 ARG A N 1
ATOM 623 C CA . ARG A 1 89 ? 1.024 -23.684 -9.372 1.00 89.62 89 ARG A CA 1
ATOM 624 C C . ARG A 1 89 ? -0.244 -24.260 -10.007 1.00 89.62 89 ARG A C 1
ATOM 626 O O . ARG A 1 89 ? -0.981 -23.458 -10.587 1.00 89.62 89 ARG A O 1
ATOM 633 N N . PRO A 1 90 ? -0.497 -25.580 -9.936 1.00 88.19 90 PRO A N 1
ATOM 634 C CA . PRO A 1 90 ? -1.729 -26.164 -10.457 1.00 88.19 90 PRO A CA 1
ATOM 635 C C . PRO A 1 90 ? -2.967 -25.565 -9.786 1.00 88.19 90 PRO A C 1
ATOM 637 O O . PRO A 1 90 ? -2.942 -25.197 -8.609 1.00 88.19 90 PRO A O 1
ATOM 640 N N . GLU A 1 91 ? -4.063 -25.476 -10.526 1.00 85.75 91 GLU A N 1
ATOM 641 C CA . GLU A 1 91 ? -5.362 -25.134 -9.955 1.00 85.75 91 GLU A CA 1
ATOM 642 C C . GLU A 1 91 ? -5.855 -26.241 -9.005 1.00 85.75 91 GLU A C 1
ATOM 644 O O . GLU A 1 91 ? -5.639 -27.425 -9.250 1.00 85.75 91 GLU A O 1
ATOM 649 N N . GLY A 1 92 ? -6.465 -25.856 -7.879 1.00 77.19 92 GLY A N 1
ATOM 650 C CA . GLY A 1 92 ? -6.864 -26.788 -6.814 1.00 77.19 92 GLY A CA 1
ATOM 651 C C . GLY A 1 92 ? -5.729 -27.290 -5.903 1.00 77.19 92 GLY A C 1
ATOM 652 O O . GLY A 1 92 ? -6.012 -27.991 -4.933 1.00 77.19 92 GLY A O 1
ATOM 653 N N . ALA A 1 93 ? -4.468 -26.917 -6.161 1.00 78.81 93 ALA A N 1
ATOM 654 C CA . ALA A 1 93 ? -3.305 -27.358 -5.385 1.00 78.81 93 ALA A CA 1
ATOM 655 C C . ALA A 1 93 ? -3.332 -26.884 -3.914 1.00 78.81 93 ALA A C 1
ATOM 657 O O . ALA A 1 93 ? -3.287 -25.678 -3.627 1.00 78.81 93 ALA A O 1
ATOM 658 N N . ARG A 1 94 ? -3.314 -27.841 -2.979 1.00 73.56 94 ARG A N 1
ATOM 659 C CA . ARG A 1 94 ? -3.199 -27.644 -1.521 1.00 73.56 94 ARG A CA 1
ATOM 660 C C . ARG A 1 94 ? -1.854 -27.025 -1.158 1.00 73.56 94 ARG A C 1
ATOM 662 O O . ARG A 1 94 ? -0.904 -27.140 -1.925 1.00 73.56 94 ARG A O 1
ATOM 669 N N . SER A 1 95 ? -1.748 -26.386 0.010 1.00 67.25 95 SER A N 1
ATOM 670 C CA . SER A 1 95 ? -0.528 -25.705 0.497 1.00 67.25 95 SER A CA 1
ATOM 671 C C . SER A 1 95 ? 0.770 -26.473 0.229 1.00 67.25 95 SER A C 1
ATOM 673 O O . SER A 1 95 ? 1.756 -25.881 -0.204 1.00 67.25 95 SER A O 1
ATOM 675 N N . ASP A 1 96 ? 0.721 -27.788 0.428 1.00 70.81 96 ASP A N 1
ATOM 676 C CA . ASP A 1 96 ? 1.875 -28.686 0.452 1.00 70.81 96 ASP A CA 1
ATOM 677 C C . ASP A 1 96 ? 2.229 -29.236 -0.949 1.00 70.81 96 ASP A C 1
ATOM 679 O O . ASP A 1 96 ? 3.309 -29.799 -1.150 1.00 70.81 96 ASP A O 1
ATOM 683 N N . ASP A 1 97 ? 1.337 -29.048 -1.930 1.00 78.88 97 ASP A N 1
ATOM 684 C CA . ASP A 1 97 ? 1.532 -29.465 -3.318 1.00 78.88 97 ASP A CA 1
ATOM 685 C C . ASP A 1 97 ? 2.597 -28.598 -4.006 1.00 78.88 97 ASP A C 1
ATOM 687 O O . ASP A 1 97 ? 2.612 -27.361 -3.905 1.00 78.88 97 ASP A O 1
ATOM 691 N N . ARG A 1 98 ? 3.495 -29.265 -4.742 1.00 82.88 98 ARG A N 1
ATOM 692 C CA . ARG A 1 98 ? 4.663 -28.643 -5.378 1.00 82.88 98 ARG A CA 1
ATOM 693 C C . ARG A 1 98 ? 4.301 -27.910 -6.665 1.00 82.88 98 ARG A C 1
ATOM 695 O O . ARG A 1 98 ? 3.492 -28.369 -7.465 1.00 82.88 98 ARG A O 1
ATOM 702 N N . ASP A 1 99 ? 4.983 -26.792 -6.891 1.00 90.38 99 ASP A N 1
ATOM 703 C CA . ASP A 1 99 ? 4.915 -26.072 -8.158 1.00 90.38 99 ASP A CA 1
ATOM 704 C C . ASP A 1 99 ? 5.672 -26.813 -9.271 1.00 90.38 99 ASP A C 1
ATOM 706 O O . ASP A 1 99 ? 6.787 -27.301 -9.069 1.00 90.38 99 ASP A O 1
ATOM 710 N N . LEU A 1 100 ? 5.104 -26.807 -10.476 1.00 91.62 100 LEU A N 1
ATOM 711 C CA . LEU A 1 100 ? 5.750 -27.295 -11.693 1.00 91.62 100 LEU A CA 1
ATOM 712 C C . LEU A 1 100 ? 6.804 -26.285 -12.160 1.00 91.62 100 LEU A C 1
ATOM 714 O O . LEU A 1 100 ? 6.537 -25.082 -12.216 1.00 91.62 100 LEU A O 1
ATOM 718 N N . VAL A 1 101 ? 7.999 -26.750 -12.529 1.00 94.12 101 VAL A N 1
ATOM 719 C CA . VAL A 1 101 ? 9.114 -25.859 -12.889 1.00 94.12 101 VAL A CA 1
ATOM 720 C C . VAL A 1 101 ? 9.236 -25.697 -14.404 1.00 94.12 101 VAL A C 1
ATOM 722 O O . VAL A 1 101 ? 9.386 -26.664 -15.146 1.00 94.12 101 VAL A O 1
ATOM 725 N N . VAL A 1 102 ? 9.246 -24.447 -14.866 1.00 94.31 102 VAL A N 1
ATOM 726 C CA . VAL A 1 102 ? 9.410 -24.064 -16.274 1.00 94.31 102 VAL A CA 1
ATOM 727 C C . VAL A 1 102 ? 10.769 -23.375 -16.441 1.00 94.31 102 VAL A C 1
ATOM 729 O O . VAL A 1 102 ? 11.009 -22.308 -15.869 1.00 94.31 102 VAL A O 1
ATOM 732 N N . ARG A 1 103 ? 11.684 -23.980 -17.213 1.00 92.44 103 ARG A N 1
ATOM 733 C CA . ARG A 1 103 ? 13.051 -23.464 -17.452 1.00 92.44 103 ARG A CA 1
ATOM 734 C C . ARG A 1 103 ? 13.246 -23.014 -18.898 1.00 92.44 103 ARG A C 1
ATOM 736 O O . ARG A 1 103 ? 12.947 -23.757 -19.826 1.00 92.44 103 ARG A O 1
ATOM 743 N N . GLY A 1 104 ? 13.849 -21.843 -19.072 1.00 89.94 104 GLY A N 1
ATOM 744 C CA . GLY A 1 104 ? 14.112 -21.212 -20.364 1.00 89.94 104 GLY A CA 1
ATOM 745 C C . GLY A 1 104 ? 12.942 -20.361 -20.864 1.00 89.94 104 GLY A C 1
ATOM 746 O O . GLY A 1 104 ? 11.791 -20.545 -20.472 1.00 89.94 104 GLY A O 1
ATOM 747 N N . SER A 1 105 ? 13.235 -19.407 -21.750 1.00 89.62 105 SER A N 1
ATOM 748 C CA . SER A 1 105 ? 12.199 -18.608 -22.419 1.00 89.62 105 SER A CA 1
ATOM 749 C C . SER A 1 105 ? 11.334 -19.467 -23.343 1.00 89.62 105 SER A C 1
ATOM 751 O O . SER A 1 105 ? 10.122 -19.278 -23.368 1.00 89.62 105 SER A O 1
ATOM 753 N N . GLN A 1 106 ? 11.936 -20.435 -24.044 1.00 91.00 106 GLN A N 1
ATOM 754 C CA . GLN A 1 106 ? 11.250 -21.345 -24.970 1.00 91.00 106 GLN A CA 1
ATOM 755 C C . GLN A 1 106 ? 10.131 -22.132 -24.278 1.00 91.00 106 GLN A C 1
ATOM 757 O O . GLN A 1 106 ? 8.978 -21.979 -24.661 1.00 91.00 106 GLN A O 1
ATOM 762 N N . HIS A 1 107 ? 10.423 -22.862 -23.194 1.00 93.94 107 HIS A N 1
ATOM 763 C CA . HIS A 1 107 ? 9.392 -23.589 -22.439 1.00 93.94 107 HIS A CA 1
ATOM 764 C C . HIS A 1 107 ? 8.393 -22.678 -21.712 1.00 93.94 107 HIS A C 1
ATOM 766 O O . HIS A 1 107 ? 7.316 -23.141 -21.357 1.00 93.94 107 HIS A O 1
ATOM 772 N N . ARG A 1 108 ? 8.706 -21.393 -21.490 1.00 94.75 108 ARG A N 1
ATOM 773 C CA . ARG A 1 108 ? 7.719 -20.408 -21.012 1.00 94.75 108 ARG A CA 1
ATOM 774 C C . ARG A 1 108 ? 6.786 -19.910 -22.128 1.00 94.75 108 ARG A C 1
ATOM 776 O O . ARG A 1 108 ? 5.766 -19.308 -21.824 1.00 94.75 108 ARG A O 1
ATOM 783 N N . ASN A 1 109 ? 7.132 -20.157 -23.392 1.00 95.25 109 ASN A N 1
ATOM 784 C CA . ASN A 1 109 ? 6.317 -19.945 -24.588 1.00 95.25 109 ASN A CA 1
ATOM 785 C C . ASN A 1 109 ? 5.477 -18.651 -24.567 1.00 95.25 109 ASN A C 1
ATOM 787 O O . ASN A 1 109 ? 4.253 -18.680 -24.480 1.00 95.25 109 ASN A O 1
ATOM 791 N N . ARG A 1 110 ? 6.160 -17.497 -24.605 1.00 94.62 110 ARG A N 1
ATOM 792 C CA . ARG A 1 110 ? 5.567 -16.138 -24.618 1.00 94.62 110 ARG A CA 1
ATOM 793 C C . ARG A 1 110 ? 4.706 -15.748 -23.399 1.00 94.62 110 ARG A C 1
ATOM 795 O O . ARG A 1 110 ? 4.217 -14.624 -23.363 1.00 94.62 110 ARG A O 1
ATOM 802 N N . ALA A 1 111 ? 4.543 -16.603 -22.391 1.00 95.56 111 ALA A N 1
ATOM 803 C CA . ALA A 1 111 ? 3.823 -16.249 -21.171 1.00 95.56 111 ALA A CA 1
ATOM 804 C C . ALA A 1 111 ? 4.666 -15.373 -20.223 1.00 95.56 111 ALA A C 1
ATOM 806 O O . ALA A 1 111 ? 5.906 -15.440 -20.198 1.00 95.56 111 ALA A O 1
ATOM 807 N N . VAL A 1 112 ? 3.986 -14.550 -19.423 1.00 94.50 112 VAL A N 1
ATOM 808 C CA . VAL A 1 112 ? 4.594 -13.612 -18.465 1.00 94.50 112 VAL A CA 1
ATOM 809 C C . VAL A 1 112 ? 4.085 -13.841 -17.037 1.00 94.50 112 VAL A C 1
ATOM 811 O O . VAL A 1 112 ? 3.204 -14.659 -16.787 1.00 94.50 112 VAL A O 1
ATOM 814 N N . HIS A 1 113 ? 4.687 -13.152 -16.065 1.00 94.56 113 HIS A N 1
ATOM 815 C CA . HIS A 1 113 ? 4.298 -13.268 -14.659 1.00 94.56 113 HIS A CA 1
ATOM 816 C C . HIS A 1 113 ? 2.836 -12.831 -14.461 1.00 94.56 113 HIS A C 1
ATOM 818 O O . HIS A 1 113 ? 2.492 -11.707 -14.812 1.00 94.56 113 HIS A O 1
ATOM 824 N N . GLY A 1 114 ? 2.006 -13.709 -13.892 1.00 92.25 114 GLY A N 1
ATOM 825 C CA . GLY A 1 114 ? 0.575 -13.477 -13.658 1.00 92.25 114 GLY A CA 1
ATOM 826 C C . GLY A 1 114 ? -0.369 -14.084 -14.705 1.00 92.25 114 GLY A C 1
ATOM 827 O O . GLY A 1 114 ? -1.567 -14.153 -14.448 1.00 92.25 114 GLY A O 1
ATOM 828 N N . ASP A 1 115 ? 0.128 -14.567 -15.850 1.00 95.62 115 ASP A N 1
ATOM 829 C CA . ASP A 1 115 ? -0.711 -15.294 -16.816 1.00 95.62 115 ASP A CA 1
ATOM 830 C C . ASP A 1 115 ? -1.228 -16.624 -16.232 1.00 95.62 115 ASP A C 1
ATOM 832 O O . ASP A 1 115 ? -0.496 -17.343 -15.541 1.00 95.62 115 ASP A O 1
ATOM 836 N N . VAL A 1 116 ? -2.467 -16.992 -16.578 1.00 95.75 116 VAL A N 1
ATOM 837 C CA . VAL A 1 116 ? -2.977 -18.356 -16.373 1.00 95.75 116 VAL A CA 1
ATOM 838 C C . VAL A 1 116 ? -2.614 -19.176 -17.602 1.00 95.75 116 VAL A C 1
ATOM 840 O O . VAL A 1 116 ? -3.011 -18.860 -18.726 1.00 95.75 116 VAL A O 1
ATOM 843 N N . VAL A 1 117 ? -1.840 -20.232 -17.389 1.00 97.12 117 VAL A N 1
ATOM 844 C CA . VAL A 1 117 ? -1.231 -21.047 -18.440 1.00 97.12 117 VAL A CA 1
ATOM 845 C C . VAL A 1 117 ? -1.731 -22.482 -18.392 1.00 97.12 117 VAL A C 1
ATOM 847 O O . VAL A 1 117 ? -2.069 -23.007 -17.331 1.00 97.12 117 VAL A O 1
ATOM 850 N N . ILE A 1 118 ? -1.728 -23.121 -19.558 1.00 97.06 118 ILE A N 1
ATOM 851 C CA . ILE A 1 118 ? -1.845 -24.568 -19.697 1.00 97.06 118 ILE A CA 1
ATOM 852 C C . ILE A 1 118 ? -0.437 -25.112 -19.918 1.00 97.06 118 ILE A C 1
ATOM 854 O O . ILE A 1 118 ? 0.259 -24.688 -20.850 1.00 97.06 118 ILE A O 1
ATOM 858 N N . VAL A 1 119 ? -0.005 -26.037 -19.063 1.00 95.94 119 VAL A N 1
ATOM 859 C CA . VAL A 1 119 ? 1.304 -26.685 -19.166 1.00 95.94 119 VAL A CA 1
ATOM 860 C C . VAL A 1 119 ? 1.198 -28.177 -19.443 1.00 95.94 119 VAL A C 1
ATOM 862 O O . VAL A 1 119 ? 0.311 -28.861 -18.938 1.00 95.94 119 VAL A O 1
ATOM 865 N N . GLN A 1 120 ? 2.158 -28.677 -20.216 1.00 94.50 120 GLN A N 1
ATOM 866 C CA . GLN A 1 120 ? 2.423 -30.099 -20.390 1.00 94.50 120 GLN A CA 1
ATOM 867 C C . GLN A 1 120 ? 3.622 -30.483 -19.502 1.00 94.50 120 GLN A C 1
ATOM 869 O O . GLN A 1 120 ? 4.696 -29.884 -19.662 1.00 94.50 120 GLN A O 1
ATOM 874 N N . PRO A 1 121 ? 3.480 -31.449 -18.575 1.00 90.38 121 PRO A N 1
ATOM 875 C CA . PRO A 1 121 ? 4.608 -32.005 -17.834 1.00 90.38 121 PRO A CA 1
ATOM 876 C C . PRO A 1 121 ? 5.651 -32.640 -18.762 1.00 90.38 121 PRO A C 1
ATOM 878 O O . PRO A 1 121 ? 5.315 -33.253 -19.773 1.00 90.38 121 PRO A O 1
ATOM 881 N N . ILE A 1 122 ? 6.926 -32.515 -18.398 1.00 87.69 122 ILE A N 1
ATOM 882 C CA . ILE A 1 122 ? 8.059 -33.128 -19.094 1.00 87.69 122 ILE A CA 1
ATOM 883 C C . ILE A 1 122 ? 8.615 -34.225 -18.187 1.00 87.69 122 ILE A C 1
ATOM 885 O O . ILE A 1 122 ? 9.246 -33.938 -17.169 1.00 87.69 122 ILE A O 1
ATOM 889 N N . LEU A 1 123 ? 8.392 -35.483 -18.571 1.00 68.31 123 LEU A N 1
ATOM 890 C CA . LEU A 1 123 ? 9.071 -36.625 -17.965 1.00 68.31 123 LEU A CA 1
ATOM 891 C C . LEU A 1 123 ? 10.517 -36.657 -18.469 1.00 68.31 123 LEU A C 1
ATOM 893 O O . LEU A 1 123 ? 10.751 -36.792 -19.670 1.00 68.31 123 LEU A O 1
ATOM 897 N N . TYR A 1 124 ? 11.483 -36.536 -17.560 1.00 56.72 124 TYR A N 1
ATOM 898 C CA . TYR A 1 124 ? 12.889 -36.747 -17.894 1.00 56.72 124 TYR A CA 1
ATOM 899 C C . TYR A 1 124 ? 13.200 -38.246 -17.924 1.00 56.72 124 TYR A C 1
ATOM 901 O O . TYR A 1 124 ? 12.961 -38.964 -16.955 1.00 56.72 124 TYR A O 1
ATOM 909 N N . GLY A 1 125 ? 13.764 -38.718 -19.038 1.00 40.16 125 GLY A N 1
ATOM 910 C CA . GLY A 1 125 ? 14.440 -40.012 -19.074 1.00 40.16 125 GLY A CA 1
ATOM 911 C C . GLY A 1 125 ? 15.720 -39.962 -18.234 1.00 40.16 125 GLY A C 1
ATOM 912 O O . GLY A 1 125 ? 16.373 -38.924 -18.150 1.00 40.16 125 GLY A O 1
ATOM 913 N N . ARG A 1 126 ? 16.095 -41.082 -17.608 1.00 34.19 126 ARG A N 1
ATOM 914 C CA . ARG A 1 126 ? 17.259 -41.169 -16.707 1.00 34.19 126 ARG A CA 1
ATOM 915 C C . ARG A 1 126 ? 18.591 -41.327 -17.466 1.00 34.19 126 ARG A C 1
ATOM 917 O O . ARG A 1 126 ? 19.308 -42.301 -17.261 1.00 34.19 126 ARG A O 1
ATOM 924 N N . GLN A 1 127 ? 18.881 -40.373 -18.346 1.00 28.16 127 GLN A N 1
ATOM 925 C CA . GLN A 1 127 ? 20.127 -40.142 -19.093 1.00 28.16 127 GLN A CA 1
ATOM 926 C C . GLN A 1 127 ? 19.983 -38.737 -19.728 1.00 28.16 127 GLN A C 1
ATOM 928 O O . GLN A 1 127 ? 18.899 -38.410 -20.199 1.00 28.16 127 GLN A O 1
ATOM 933 N N . GLU A 1 128 ? 20.969 -37.836 -19.727 1.00 31.17 128 GLU A N 1
ATOM 934 C CA . GLU A 1 128 ? 22.414 -37.984 -19.494 1.00 31.17 128 GLU A CA 1
ATOM 935 C C . GLU A 1 128 ? 22.954 -36.869 -18.564 1.00 31.17 128 GLU A C 1
ATOM 937 O O . GLU A 1 128 ? 22.624 -35.701 -18.742 1.00 31.17 128 GLU A O 1
ATOM 942 N N . GLU A 1 129 ? 23.839 -37.207 -17.617 1.00 34.34 129 GLU A N 1
ATOM 943 C CA . GLU A 1 129 ? 24.716 -36.245 -16.909 1.00 34.34 129 GLU A CA 1
ATOM 944 C C . GLU A 1 129 ? 26.174 -36.755 -16.918 1.00 34.34 129 GLU A C 1
ATOM 946 O O . GLU A 1 129 ? 26.816 -36.897 -15.878 1.00 34.34 129 GLU A O 1
ATOM 951 N N . SER A 1 130 ? 26.709 -37.093 -18.100 1.00 31.28 130 SER A N 1
ATOM 952 C CA . SER A 1 130 ? 28.132 -37.454 -18.247 1.00 31.28 130 SER A CA 1
ATOM 953 C C . SER A 1 130 ? 28.667 -37.350 -19.686 1.00 31.28 130 SER A C 1
ATOM 955 O O . SER A 1 130 ? 29.170 -38.331 -20.235 1.00 31.28 130 SER A O 1
ATOM 957 N N . SER A 1 131 ? 28.604 -36.164 -20.291 1.00 25.72 131 SER A N 1
ATOM 958 C CA . SER A 1 131 ? 29.336 -35.844 -21.525 1.00 25.72 131 SER A CA 1
ATOM 959 C C . SER A 1 131 ? 29.998 -34.469 -21.416 1.00 25.72 131 SER A C 1
ATOM 961 O O . SER A 1 131 ? 29.381 -33.420 -21.578 1.00 25.72 131 SER A O 1
ATOM 963 N N . SER A 1 132 ? 31.296 -34.477 -21.111 1.00 32.66 132 SER A N 1
ATOM 964 C CA . SER A 1 132 ? 32.175 -33.336 -21.358 1.00 32.66 132 SER A CA 1
ATOM 965 C C . SER A 1 132 ? 32.549 -33.336 -22.839 1.00 32.66 132 SER A C 1
ATOM 967 O O . SER A 1 132 ? 33.467 -34.055 -23.234 1.00 32.66 132 SER A O 1
ATOM 969 N N . GLU A 1 133 ? 31.834 -32.570 -23.658 1.00 28.50 133 GLU A N 1
ATOM 970 C CA . GLU A 1 133 ? 32.244 -32.340 -25.045 1.00 28.50 133 GLU A CA 1
ATOM 971 C C . GLU A 1 133 ? 33.291 -31.219 -25.097 1.00 28.50 133 GLU A C 1
ATOM 973 O O . GLU A 1 133 ? 33.013 -30.060 -24.789 1.00 28.50 133 GLU A O 1
ATOM 978 N N . GLU A 1 134 ? 34.518 -31.583 -25.472 1.00 29.23 134 GLU A N 1
ATOM 979 C CA . GLU A 1 134 ? 35.513 -30.634 -25.971 1.00 29.23 134 GLU A CA 1
ATOM 980 C C . GLU A 1 134 ? 35.052 -30.110 -27.342 1.00 29.23 134 GLU A C 1
ATOM 982 O O . GLU A 1 134 ? 34.606 -30.891 -28.186 1.00 29.23 134 GLU A O 1
ATOM 987 N N . GLU A 1 135 ? 35.181 -28.806 -27.607 1.00 29.20 135 GLU A N 1
ATOM 988 C CA . GLU A 1 135 ? 34.866 -28.255 -28.930 1.00 29.20 135 GLU A CA 1
ATOM 989 C C . GLU A 1 135 ? 35.863 -28.753 -29.991 1.00 29.20 135 GLU A C 1
ATOM 991 O O . GLU A 1 135 ? 36.975 -28.238 -30.135 1.00 29.20 135 GLU A O 1
ATOM 996 N N . ALA A 1 136 ? 35.446 -29.733 -30.794 1.00 27.80 136 ALA A N 1
ATOM 997 C CA . ALA A 1 136 ? 36.136 -30.083 -32.029 1.00 27.80 136 ALA A CA 1
ATOM 998 C C . ALA A 1 136 ? 35.932 -28.972 -33.079 1.00 27.80 136 ALA A C 1
ATOM 1000 O O . ALA A 1 136 ? 34.804 -28.624 -33.430 1.00 27.80 136 ALA A O 1
ATOM 1001 N N . ALA A 1 137 ? 37.032 -28.409 -33.588 1.00 27.28 137 ALA A N 1
ATOM 1002 C CA . ALA A 1 137 ? 37.001 -27.204 -34.418 1.00 27.28 137 ALA A CA 1
ATOM 1003 C C . ALA A 1 137 ? 36.244 -27.379 -35.762 1.00 27.28 137 ALA A C 1
ATOM 1005 O O . ALA A 1 137 ? 36.440 -28.383 -36.456 1.00 27.28 137 ALA A O 1
ATOM 1006 N N . PRO A 1 138 ? 35.438 -26.386 -36.195 1.00 30.94 138 PRO A N 1
ATOM 1007 C CA . PRO A 1 138 ? 34.698 -26.445 -37.454 1.00 30.94 138 PRO A CA 1
ATOM 1008 C C . PRO A 1 138 ? 35.581 -26.129 -38.682 1.00 30.94 138 PRO A C 1
ATOM 1010 O O . PRO A 1 138 ? 36.447 -25.251 -38.620 1.00 30.94 138 PRO A O 1
ATOM 1013 N N . PRO A 1 139 ? 35.343 -26.766 -39.845 1.00 28.16 139 PRO A N 1
ATOM 1014 C CA . PRO A 1 139 ? 36.085 -26.477 -41.068 1.00 28.16 139 PRO A CA 1
ATOM 1015 C C . PRO A 1 139 ? 35.606 -25.186 -41.760 1.00 28.16 139 PRO A C 1
ATOM 1017 O O . PRO A 1 139 ? 34.531 -25.141 -42.349 1.00 28.16 139 PRO A O 1
ATOM 1020 N N . ALA A 1 140 ? 36.464 -24.163 -41.720 1.00 33.12 140 ALA A N 1
ATOM 1021 C CA . ALA A 1 140 ? 36.598 -23.039 -42.659 1.00 33.12 140 ALA A CA 1
ATOM 1022 C C . ALA A 1 140 ? 35.329 -22.465 -43.345 1.00 33.12 140 ALA A C 1
ATOM 1024 O O . ALA A 1 140 ? 34.936 -22.889 -44.433 1.00 33.12 140 ALA A O 1
ATOM 1025 N N . ALA A 1 141 ? 34.827 -21.344 -42.815 1.00 26.97 141 ALA A N 1
ATOM 1026 C CA . ALA A 1 141 ? 34.075 -20.343 -43.580 1.00 26.97 141 ALA A CA 1
ATOM 1027 C C . ALA A 1 141 ? 34.526 -18.925 -43.174 1.00 26.97 141 ALA A C 1
ATOM 1029 O O . ALA A 1 141 ? 34.622 -18.621 -41.988 1.00 26.97 141 ALA A O 1
ATOM 1030 N N . ILE A 1 142 ? 34.841 -18.072 -44.156 1.00 29.81 142 ILE A N 1
ATOM 1031 C CA . ILE A 1 142 ? 35.430 -16.728 -43.989 1.00 29.81 142 ILE A CA 1
ATOM 1032 C C . ILE A 1 142 ? 34.882 -15.826 -45.118 1.00 29.81 142 ILE A C 1
ATOM 1034 O O . ILE A 1 142 ? 34.835 -16.312 -46.251 1.00 29.81 142 ILE A O 1
ATOM 1038 N N . PRO A 1 143 ? 34.565 -14.528 -44.912 1.00 33.12 143 PRO A N 1
ATOM 1039 C CA . PRO A 1 143 ? 34.247 -13.806 -43.671 1.00 33.12 143 PRO A CA 1
ATOM 1040 C C . PRO A 1 143 ? 32.877 -13.087 -43.726 1.00 33.12 143 PRO A C 1
ATOM 1042 O O . PRO A 1 143 ? 32.324 -12.859 -44.800 1.00 33.12 143 PRO A O 1
ATOM 1045 N N . CYS A 1 144 ? 32.387 -12.599 -42.580 1.00 23.23 144 CYS A N 1
ATOM 1046 C CA . CYS A 1 144 ? 31.610 -11.352 -42.533 1.00 23.23 144 CYS A CA 1
ATOM 1047 C C . CYS A 1 144 ? 31.674 -10.745 -41.117 1.00 23.23 144 CYS A C 1
ATOM 1049 O O . CYS A 1 144 ? 31.135 -11.327 -40.181 1.00 23.23 144 CYS A O 1
ATOM 1051 N N . SER A 1 145 ? 32.350 -9.600 -40.997 1.00 25.62 145 SER A N 1
ATOM 1052 C CA . SER A 1 145 ? 32.679 -8.844 -39.769 1.00 25.62 145 SER A CA 1
ATOM 1053 C C . SER A 1 145 ? 31.481 -8.601 -38.827 1.00 25.62 145 SER A C 1
ATOM 1055 O O . SER A 1 145 ? 30.413 -8.241 -39.323 1.00 25.62 145 SER A O 1
ATOM 1057 N N . ASP A 1 146 ? 31.539 -8.877 -37.514 1.00 26.62 146 ASP A N 1
ATOM 1058 C CA . ASP A 1 146 ? 32.327 -8.252 -36.408 1.00 26.62 146 ASP A CA 1
ATOM 1059 C C . ASP A 1 146 ? 31.648 -6.978 -35.822 1.00 26.62 146 ASP A C 1
ATOM 1061 O O . ASP A 1 146 ? 31.163 -6.149 -36.586 1.00 26.62 146 ASP A O 1
ATOM 1065 N N . SER A 1 147 ? 31.585 -6.721 -34.499 1.00 30.75 147 SER A N 1
ATOM 1066 C CA . SER A 1 147 ? 31.859 -7.608 -33.347 1.00 30.75 147 SER A CA 1
ATOM 1067 C C . SER A 1 147 ? 31.280 -7.154 -31.971 1.00 30.75 147 SER A C 1
ATOM 1069 O O . SER A 1 147 ? 31.065 -5.967 -31.697 1.00 30.75 147 SER A O 1
ATOM 1071 N N . GLU A 1 148 ? 31.086 -8.163 -31.104 1.00 29.69 148 GLU A N 1
ATOM 1072 C CA . GLU A 1 148 ? 31.269 -8.211 -29.628 1.00 29.69 148 GLU A CA 1
ATOM 1073 C C . GLU A 1 148 ? 30.547 -7.234 -28.667 1.00 29.69 148 GLU A C 1
ATOM 1075 O O . GLU A 1 148 ? 30.728 -6.016 -28.704 1.00 29.69 148 GLU A O 1
ATOM 1080 N N . GLU A 1 149 ? 29.884 -7.803 -27.648 1.00 27.08 149 GLU A N 1
ATOM 1081 C CA . GLU A 1 149 ? 29.931 -7.265 -26.276 1.00 27.08 149 GLU A CA 1
ATOM 1082 C C . GLU A 1 149 ? 30.941 -8.104 -25.472 1.00 27.08 149 GLU A C 1
ATOM 1084 O O . GLU A 1 149 ? 30.788 -9.321 -25.398 1.00 27.08 149 GLU A O 1
ATOM 1089 N N . GLU A 1 150 ? 31.966 -7.483 -24.881 1.00 26.72 150 GLU A N 1
ATOM 1090 C CA . GLU A 1 150 ? 32.946 -8.181 -24.033 1.00 26.72 150 GLU A CA 1
ATOM 1091 C C . GLU A 1 150 ? 32.404 -8.414 -22.611 1.00 26.72 150 GLU A C 1
ATOM 1093 O O . GLU A 1 150 ? 31.900 -7.489 -21.967 1.00 26.72 150 GLU A O 1
ATOM 1098 N N . GLU A 1 151 ? 32.583 -9.626 -22.076 1.00 28.30 151 GLU A N 1
ATOM 1099 C CA . GLU A 1 151 ? 32.377 -9.931 -20.656 1.00 28.30 151 GLU A CA 1
ATOM 1100 C C . GLU A 1 151 ? 33.736 -10.016 -19.939 1.00 28.30 151 GLU A C 1
ATOM 1102 O O . GLU A 1 151 ? 34.572 -10.866 -20.244 1.00 28.30 151 GLU A O 1
ATOM 1107 N N . ILE A 1 152 ? 33.985 -9.114 -18.981 1.00 26.41 152 ILE A N 1
ATOM 1108 C CA . ILE A 1 152 ? 35.293 -9.004 -18.314 1.00 26.41 152 ILE A CA 1
ATOM 1109 C C . ILE A 1 152 ? 35.456 -10.115 -17.266 1.00 26.41 152 ILE A C 1
ATOM 1111 O O . ILE A 1 152 ? 35.047 -9.980 -16.109 1.00 26.41 152 ILE A O 1
ATOM 1115 N N . VAL A 1 153 ? 36.119 -11.202 -17.663 1.00 27.36 153 VAL A N 1
ATOM 1116 C CA . VAL A 1 153 ? 36.539 -12.288 -16.766 1.00 27.36 153 VAL A CA 1
ATOM 1117 C C . VAL A 1 153 ? 37.678 -11.813 -15.859 1.00 27.36 153 VAL A C 1
ATOM 1119 O O . VAL A 1 153 ? 38.814 -11.627 -16.296 1.00 27.36 153 VAL A O 1
ATOM 1122 N N . LEU A 1 154 ? 37.396 -11.649 -14.564 1.00 27.83 154 LEU A N 1
ATOM 1123 C CA . LEU A 1 154 ? 38.416 -11.311 -13.569 1.00 27.83 154 LEU A CA 1
ATOM 1124 C C . LEU A 1 154 ? 39.030 -12.585 -12.961 1.00 27.83 154 LEU A C 1
ATOM 1126 O O . LEU A 1 154 ? 38.488 -13.159 -12.014 1.00 27.83 154 LEU A O 1
ATOM 1130 N N . ASN A 1 155 ? 40.184 -13.010 -13.482 1.00 27.03 155 ASN A N 1
ATOM 1131 C CA . ASN A 1 155 ? 40.941 -14.129 -12.915 1.00 27.03 155 ASN A CA 1
ATOM 1132 C C . ASN A 1 155 ? 41.303 -13.875 -11.440 1.00 27.03 155 ASN A C 1
ATOM 1134 O O . ASN A 1 155 ? 41.925 -12.868 -11.097 1.00 27.03 155 ASN A O 1
ATOM 1138 N N . LYS A 1 156 ? 40.970 -14.836 -10.570 1.00 27.28 156 LYS A N 1
ATOM 1139 C CA . LYS A 1 156 ? 41.520 -14.956 -9.211 1.00 27.28 156 LYS A CA 1
ATOM 1140 C C . LYS A 1 156 ? 42.486 -16.145 -9.160 1.00 27.28 156 LYS A C 1
ATOM 1142 O O . LYS A 1 156 ? 42.219 -17.149 -9.816 1.00 27.28 156 LYS A O 1
ATOM 1147 N N . PRO A 1 157 ? 43.586 -16.066 -8.392 1.00 28.12 157 PRO A N 1
ATOM 1148 C CA . PRO A 1 157 ? 44.553 -17.154 -8.307 1.00 28.12 157 PRO A CA 1
ATOM 1149 C C . PRO A 1 157 ? 43.979 -18.367 -7.564 1.00 28.12 157 PRO A C 1
ATOM 1151 O O . PRO A 1 157 ? 43.202 -18.223 -6.618 1.00 28.12 157 PRO A O 1
ATOM 1154 N N . HIS A 1 158 ? 44.423 -19.564 -7.951 1.00 24.98 158 HIS A N 1
ATOM 1155 C CA . HIS A 1 158 ? 44.173 -20.781 -7.184 1.00 24.98 158 HIS A CA 1
ATOM 1156 C C . HIS A 1 158 ? 44.826 -20.695 -5.798 1.00 24.98 158 HIS A C 1
ATOM 1158 O O . HIS A 1 158 ? 46.029 -20.468 -5.683 1.00 24.98 158 HIS A O 1
ATOM 1164 N N . ILE A 1 159 ? 44.051 -20.998 -4.757 1.00 26.73 159 ILE A N 1
ATOM 1165 C CA . ILE A 1 159 ? 44.570 -21.498 -3.481 1.00 26.73 159 ILE A CA 1
ATOM 1166 C C . ILE A 1 159 ? 43.853 -22.820 -3.220 1.00 26.73 159 ILE A C 1
ATOM 1168 O O . ILE A 1 159 ? 42.633 -22.849 -3.057 1.00 26.73 159 ILE A O 1
ATOM 1172 N N . ALA A 1 160 ? 44.600 -23.922 -3.215 1.00 29.25 160 ALA A N 1
ATOM 1173 C CA . ALA A 1 160 ? 44.056 -25.233 -2.890 1.00 29.25 160 ALA A CA 1
ATOM 1174 C C . ALA A 1 160 ? 43.842 -25.338 -1.371 1.00 29.25 160 ALA A C 1
ATOM 1176 O O . ALA A 1 160 ? 44.802 -25.375 -0.604 1.00 29.25 160 ALA A O 1
ATOM 1177 N N . GLY A 1 161 ? 42.581 -25.386 -0.941 1.00 26.11 161 GLY A N 1
ATOM 1178 C CA . GLY A 1 161 ? 42.183 -25.614 0.448 1.00 26.11 161 GLY A CA 1
ATOM 1179 C C . GLY A 1 161 ? 41.046 -26.629 0.496 1.00 26.11 161 GLY A C 1
ATOM 1180 O O . GLY A 1 161 ? 40.033 -26.454 -0.179 1.00 26.11 161 GLY A O 1
ATOM 1181 N N . ALA A 1 162 ? 41.220 -27.713 1.253 1.00 34.25 162 ALA A N 1
ATOM 1182 C CA . ALA A 1 162 ? 40.289 -28.839 1.249 1.00 34.25 162 ALA A CA 1
ATOM 1183 C C . ALA A 1 162 ? 38.969 -28.502 1.970 1.00 34.25 162 ALA A C 1
ATOM 1185 O O . ALA A 1 162 ? 38.856 -28.626 3.190 1.00 34.25 162 ALA A O 1
ATOM 1186 N N . ALA A 1 163 ? 37.949 -28.108 1.204 1.00 27.48 163 ALA A N 1
ATOM 1187 C CA . ALA A 1 163 ? 36.585 -27.963 1.702 1.00 27.48 163 ALA A CA 1
ATOM 1188 C C . ALA A 1 163 ? 35.973 -29.350 1.977 1.00 27.48 163 ALA A C 1
ATOM 1190 O O . ALA A 1 163 ? 35.617 -30.094 1.063 1.00 27.48 163 ALA A O 1
ATOM 1191 N N . ARG A 1 164 ? 35.878 -29.706 3.262 1.00 28.52 164 ARG A N 1
ATOM 1192 C CA . ARG A 1 164 ? 35.274 -30.950 3.760 1.00 28.52 164 ARG A CA 1
ATOM 1193 C C . ARG A 1 164 ? 33.810 -31.043 3.313 1.00 28.52 164 ARG A C 1
ATOM 1195 O O . ARG A 1 164 ? 33.032 -30.134 3.586 1.00 28.52 164 ARG A O 1
ATOM 1202 N N . ALA A 1 165 ? 33.441 -32.136 2.644 1.00 29.75 165 ALA A N 1
ATOM 1203 C CA . ALA A 1 165 ? 32.109 -32.298 2.063 1.00 29.75 165 ALA A CA 1
ATOM 1204 C C . ALA A 1 165 ? 30.993 -32.243 3.124 1.00 29.75 165 ALA A C 1
ATOM 1206 O O . ALA A 1 165 ? 31.032 -32.972 4.118 1.00 29.75 165 ALA A O 1
ATOM 1207 N N . ALA A 1 166 ? 29.984 -31.405 2.879 1.00 27.47 166 ALA A N 1
ATOM 1208 C CA . ALA A 1 166 ? 28.708 -31.464 3.583 1.00 27.47 166 ALA A CA 1
ATOM 1209 C C . ALA A 1 166 ? 27.887 -32.670 3.073 1.00 27.47 166 ALA A C 1
ATOM 1211 O O . ALA A 1 166 ? 28.005 -33.024 1.896 1.00 27.47 166 ALA A O 1
ATOM 1212 N N . PRO A 1 167 ? 27.063 -33.317 3.917 1.00 30.42 167 PRO A N 1
ATOM 1213 C CA . PRO A 1 167 ? 26.249 -34.450 3.486 1.00 30.42 167 PRO A CA 1
ATOM 1214 C C . PRO A 1 167 ? 25.188 -34.002 2.472 1.00 30.42 167 PRO A C 1
ATOM 1216 O O . PRO A 1 167 ? 24.497 -33.006 2.691 1.00 30.42 167 PRO A O 1
ATOM 1219 N N . LYS A 1 168 ? 25.028 -34.759 1.377 1.00 31.94 168 LYS A N 1
ATOM 1220 C CA . LYS A 1 168 ? 23.918 -34.560 0.437 1.00 31.94 168 LYS A CA 1
ATOM 1221 C C . LYS A 1 168 ? 22.586 -34.783 1.163 1.00 31.94 168 LYS A C 1
ATOM 1223 O O . LYS A 1 168 ? 22.324 -35.888 1.636 1.00 31.94 168 LYS A O 1
ATOM 1228 N N . SER A 1 169 ? 21.732 -33.764 1.204 1.00 33.44 169 SER A N 1
ATOM 1229 C CA . SER A 1 169 ? 20.298 -33.967 1.416 1.00 33.44 169 SER A CA 1
ATOM 1230 C C . SER A 1 169 ? 19.695 -34.698 0.210 1.00 33.44 169 SER A C 1
ATOM 1232 O O . SER A 1 169 ? 20.254 -34.679 -0.887 1.00 33.44 169 SER A O 1
ATOM 1234 N N . SER A 1 170 ? 18.571 -35.386 0.413 1.00 35.59 170 SER A N 1
ATOM 1235 C CA . SER A 1 170 ? 17.951 -36.226 -0.615 1.00 35.59 170 SER A CA 1
ATOM 1236 C C . SER A 1 170 ? 17.576 -35.434 -1.873 1.00 35.59 170 SER A C 1
ATOM 1238 O O . SER A 1 170 ? 16.744 -34.526 -1.808 1.00 35.59 170 SER A O 1
ATOM 1240 N N . GLU A 1 171 ? 18.143 -35.831 -3.013 1.00 41.94 171 GLU A N 1
ATOM 1241 C CA . GLU A 1 171 ? 17.817 -35.330 -4.353 1.00 41.94 171 GLU A CA 1
ATOM 1242 C C . GLU A 1 171 ? 16.395 -35.776 -4.734 1.00 41.94 171 GLU A C 1
ATOM 1244 O O . GLU A 1 171 ? 16.183 -36.829 -5.328 1.00 41.94 171 GLU A O 1
ATOM 1249 N N . GLN A 1 172 ? 15.398 -34.991 -4.317 1.00 46.88 172 GLN A N 1
ATOM 1250 C CA . GLN A 1 172 ? 13.997 -35.213 -4.663 1.00 46.88 172 GLN A CA 1
ATOM 1251 C C . GLN A 1 172 ? 13.700 -34.662 -6.058 1.00 46.88 172 GLN A C 1
ATOM 1253 O O . GLN A 1 172 ? 14.009 -33.510 -6.366 1.00 46.88 172 GLN A O 1
ATOM 1258 N N . GLU A 1 173 ? 13.072 -35.495 -6.880 1.00 56.75 173 GLU A N 1
ATOM 1259 C CA . GLU A 1 173 ? 12.802 -35.234 -8.290 1.00 56.75 173 GLU A CA 1
ATOM 1260 C C . GLU A 1 173 ? 11.909 -33.992 -8.478 1.00 56.75 173 GLU A C 1
ATOM 1262 O O . GLU A 1 173 ? 10.888 -33.819 -7.806 1.00 56.75 173 GLU A O 1
ATOM 1267 N N . VAL A 1 174 ? 12.322 -33.083 -9.368 1.00 70.50 174 VAL A N 1
ATOM 1268 C CA . VAL A 1 174 ? 11.634 -31.806 -9.617 1.00 70.50 174 VAL A CA 1
ATOM 1269 C C . VAL A 1 174 ? 10.852 -31.912 -10.917 1.00 70.50 174 VAL A C 1
ATOM 1271 O O . VAL A 1 174 ? 11.445 -31.963 -11.994 1.00 70.50 174 VAL A O 1
ATOM 1274 N N . GLN A 1 175 ? 9.521 -31.913 -10.824 1.00 83.81 175 GLN A N 1
ATOM 1275 C CA . GLN A 1 175 ? 8.657 -32.042 -11.993 1.00 83.81 175 GLN A CA 1
ATOM 1276 C C . GLN A 1 175 ? 8.778 -30.811 -12.905 1.00 83.81 175 GLN A C 1
ATOM 1278 O O . GLN A 1 175 ? 8.408 -29.687 -12.552 1.00 83.81 175 GLN A O 1
ATOM 1283 N N . MET A 1 176 ? 9.327 -31.045 -14.094 1.00 90.69 176 MET A N 1
ATOM 1284 C CA . MET A 1 176 ? 9.508 -30.047 -15.142 1.00 90.69 176 MET A CA 1
ATOM 1285 C C . MET A 1 176 ? 8.250 -29.933 -16.011 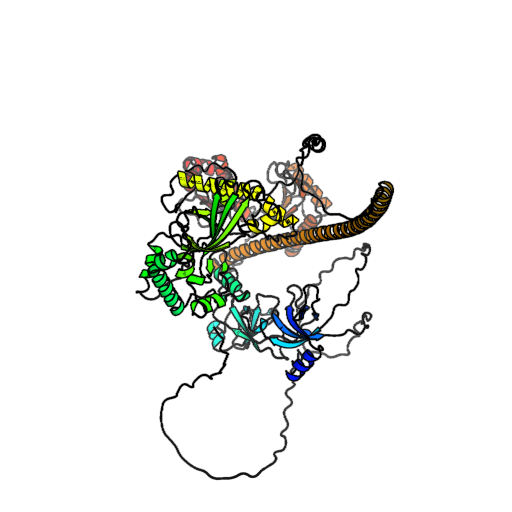1.00 90.69 176 MET A C 1
ATOM 1287 O O . MET A 1 176 ? 7.511 -30.903 -16.173 1.00 90.69 176 MET A O 1
ATOM 1291 N N . ALA A 1 177 ? 8.011 -28.763 -16.602 1.00 93.62 177 ALA A N 1
ATOM 1292 C CA . ALA A 1 177 ? 6.901 -28.538 -17.526 1.00 93.62 177 ALA A CA 1
ATOM 1293 C C . ALA A 1 177 ? 7.221 -27.473 -18.594 1.00 93.62 177 ALA A C 1
ATOM 1295 O O . ALA A 1 177 ? 8.122 -26.645 -18.421 1.00 93.62 177 ALA A O 1
ATOM 1296 N N . LYS A 1 178 ? 6.442 -27.469 -19.683 1.00 95.38 178 LYS A N 1
ATOM 1297 C CA . LYS A 1 178 ? 6.410 -26.398 -20.696 1.00 95.38 178 LYS A CA 1
ATOM 1298 C C . LYS A 1 178 ? 5.003 -25.824 -20.858 1.00 95.38 178 LYS A C 1
ATOM 1300 O O . LYS A 1 178 ? 4.023 -26.559 -20.785 1.00 95.38 178 LYS A O 1
ATOM 1305 N N . VAL A 1 179 ? 4.912 -24.524 -21.117 1.00 96.88 179 VAL A N 1
ATOM 1306 C CA . VAL A 1 179 ? 3.680 -23.815 -21.487 1.00 96.88 179 VAL A CA 1
ATOM 1307 C C . VAL A 1 179 ? 3.307 -24.181 -22.922 1.00 96.88 179 VAL A C 1
ATOM 1309 O O . VAL A 1 179 ? 4.079 -23.946 -23.853 1.00 96.88 179 VAL A O 1
ATOM 1312 N N . VAL A 1 180 ? 2.118 -24.756 -23.091 1.00 96.50 180 VAL A N 1
ATOM 1313 C CA . VAL A 1 180 ? 1.563 -25.141 -24.400 1.00 96.50 180 VAL A CA 1
ATOM 1314 C C . VAL A 1 180 ? 0.418 -24.233 -24.844 1.00 96.50 180 VAL A C 1
ATOM 1316 O O . VAL A 1 180 ? 0.160 -24.128 -26.038 1.00 96.50 180 VAL A O 1
ATOM 1319 N N . ALA A 1 181 ? -0.224 -23.525 -23.911 1.00 96.25 181 ALA A N 1
ATOM 1320 C CA . ALA A 1 181 ? -1.173 -22.456 -24.205 1.00 96.25 181 ALA A CA 1
ATOM 1321 C C . ALA A 1 181 ? -1.273 -21.458 -23.041 1.00 96.25 181 ALA A C 1
ATOM 1323 O O . ALA A 1 181 ? -0.843 -21.733 -21.918 1.00 96.25 181 ALA A O 1
ATOM 1324 N N . ILE A 1 182 ? -1.872 -20.298 -23.308 1.00 96.06 182 ILE A N 1
ATOM 1325 C CA . ILE A 1 182 ? -2.147 -19.252 -22.317 1.00 96.06 182 ILE A CA 1
ATOM 1326 C C . ILE A 1 182 ? -3.663 -19.084 -22.266 1.00 96.06 182 ILE A C 1
ATOM 1328 O O . ILE A 1 182 ? -4.241 -18.546 -23.207 1.00 96.06 182 ILE A O 1
ATOM 1332 N N . ALA A 1 183 ? -4.286 -19.583 -21.198 1.00 93.81 183 ALA A N 1
ATOM 1333 C CA . ALA A 1 183 ? -5.737 -19.580 -21.029 1.00 93.81 183 ALA A CA 1
ATOM 1334 C C . ALA A 1 183 ? -6.260 -18.174 -20.707 1.00 93.81 183 ALA A C 1
ATOM 1336 O O . ALA A 1 183 ? -7.230 -17.721 -21.305 1.00 93.81 183 ALA A O 1
ATOM 1337 N N . GLU A 1 184 ? -5.580 -17.449 -19.811 1.00 94.31 184 GLU A N 1
ATOM 1338 C CA . GLU A 1 184 ? -5.925 -16.064 -19.481 1.00 94.31 184 GLU A CA 1
ATOM 1339 C C . GLU A 1 184 ? -4.671 -15.198 -19.465 1.00 94.31 184 GLU A C 1
ATOM 1341 O O . GLU A 1 184 ? -3.745 -15.404 -18.678 1.00 94.31 184 GLU A O 1
ATOM 1346 N N . LYS A 1 185 ? -4.674 -14.175 -20.317 1.00 92.81 185 LYS A N 1
ATOM 1347 C CA . LYS A 1 185 ? -3.589 -13.201 -20.489 1.00 92.81 185 LYS A CA 1
ATOM 1348 C C . LYS A 1 185 ? -3.547 -12.150 -19.370 1.00 92.81 185 LYS A C 1
ATOM 1350 O O . LYS A 1 185 ? -3.346 -10.974 -19.655 1.00 92.81 185 LYS A O 1
ATOM 1355 N N . LYS A 1 186 ? -3.772 -12.533 -18.110 1.00 88.69 186 LYS A N 1
ATOM 1356 C CA . LYS A 1 186 ? -3.818 -11.599 -16.967 1.00 88.69 186 LYS A CA 1
ATOM 1357 C C . LYS A 1 186 ? -2.519 -10.789 -16.836 1.00 88.69 186 LYS A C 1
ATOM 1359 O O . LYS A 1 186 ? -2.560 -9.564 -16.783 1.00 88.69 186 LYS A O 1
ATOM 1364 N N . GLY A 1 187 ? -1.361 -11.445 -16.929 1.00 85.75 187 GLY A N 1
ATOM 1365 C CA . GLY A 1 187 ? -0.055 -10.783 -16.862 1.00 85.75 187 GLY A CA 1
ATOM 1366 C C . GLY A 1 187 ? 0.302 -9.936 -18.093 1.00 85.75 187 GLY A C 1
ATOM 1367 O O . GLY A 1 187 ? 1.114 -9.018 -17.978 1.00 85.75 187 GLY A O 1
ATOM 1368 N N . GLN A 1 188 ? -0.280 -10.224 -19.265 1.00 88.50 188 GLN A N 1
ATOM 1369 C CA . GLN A 1 188 ? -0.081 -9.440 -20.501 1.00 88.50 188 GLN A CA 1
ATOM 1370 C C . GLN A 1 188 ? -1.092 -8.295 -20.667 1.00 88.50 188 GLN A C 1
ATOM 1372 O O . GLN A 1 188 ? -0.780 -7.293 -21.308 1.00 88.50 188 GLN A O 1
ATOM 1377 N N . GLY A 1 189 ? -2.301 -8.459 -20.126 1.00 86.12 189 GLY A N 1
ATOM 1378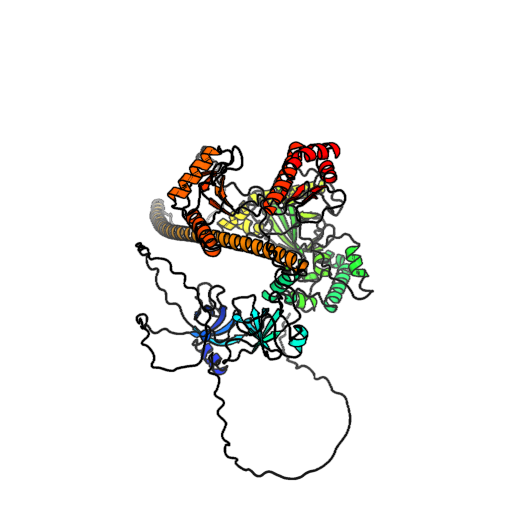 C CA . GLY A 1 189 ? -3.403 -7.507 -20.226 1.00 86.12 189 GLY A CA 1
ATOM 1379 C C . GLY A 1 189 ? -3.260 -6.307 -19.294 1.00 86.12 189 GLY A C 1
ATOM 1380 O O . GLY A 1 189 ? -3.770 -5.238 -19.626 1.00 86.12 189 GLY A O 1
ATOM 1381 N N . ARG A 1 190 ? -2.541 -6.449 -18.174 1.00 91.06 190 ARG A N 1
ATOM 1382 C CA . ARG A 1 190 ? -2.253 -5.336 -17.260 1.00 91.06 190 ARG A CA 1
ATOM 1383 C C . ARG A 1 190 ? -1.404 -4.239 -17.909 1.00 91.06 190 ARG A C 1
ATOM 1385 O O . ARG A 1 190 ? -0.659 -4.477 -18.865 1.00 91.06 190 ARG A O 1
ATOM 1392 N N . VAL A 1 191 ? -1.476 -3.037 -17.345 1.00 94.12 191 VAL A N 1
ATOM 1393 C CA . VAL A 1 191 ? -0.597 -1.924 -17.718 1.00 94.12 191 VAL A CA 1
ATOM 1394 C C . VAL A 1 191 ? 0.770 -2.101 -17.040 1.00 94.12 191 VAL A C 1
ATOM 1396 O O . VAL A 1 191 ? 0.884 -2.529 -15.897 1.00 94.12 191 VAL A O 1
ATOM 1399 N N . ILE A 1 192 ? 1.836 -1.820 -17.784 1.00 95.12 192 ILE A N 1
ATOM 1400 C CA . ILE A 1 192 ? 3.231 -2.091 -17.434 1.00 95.12 192 ILE A CA 1
ATOM 1401 C C . ILE A 1 192 ? 4.016 -0.787 -17.568 1.00 95.12 192 ILE A C 1
ATOM 1403 O O . ILE A 1 192 ? 4.231 -0.288 -18.675 1.00 95.12 192 ILE A O 1
ATOM 1407 N N . VAL A 1 193 ? 4.487 -0.238 -16.450 1.00 96.06 193 VAL A N 1
ATOM 1408 C CA . VAL A 1 193 ? 5.321 0.971 -16.466 1.00 96.06 193 VAL A CA 1
ATOM 1409 C C . VAL A 1 193 ? 6.715 0.645 -17.007 1.00 96.06 193 VAL A C 1
ATOM 1411 O O . VAL A 1 193 ? 7.361 -0.323 -16.597 1.00 96.06 193 VAL A O 1
ATOM 1414 N N . CYS A 1 194 ? 7.174 1.453 -17.962 1.00 95.94 194 CYS A N 1
ATOM 1415 C CA . CYS A 1 194 ? 8.418 1.258 -18.698 1.00 95.94 194 CYS A CA 1
ATOM 1416 C C . CYS A 1 194 ? 9.262 2.536 -18.754 1.00 95.94 194 CYS A C 1
ATOM 1418 O O . CYS A 1 194 ? 8.734 3.645 -18.795 1.00 95.94 194 CYS A O 1
ATOM 1420 N N . THR A 1 195 ? 10.578 2.365 -18.882 1.00 95.19 195 THR A N 1
ATOM 1421 C CA . THR A 1 195 ? 11.482 3.403 -19.408 1.00 95.19 195 THR A CA 1
ATOM 1422 C C . THR A 1 195 ? 11.716 3.174 -20.903 1.00 95.19 195 THR A C 1
ATOM 1424 O O . THR A 1 195 ? 11.688 2.031 -21.372 1.00 95.19 195 THR A O 1
ATOM 1427 N N . LEU A 1 196 ? 11.935 4.245 -21.671 1.00 93.75 196 LEU A N 1
ATOM 1428 C CA . LEU A 1 196 ? 12.073 4.180 -23.130 1.00 93.75 196 LEU A CA 1
ATOM 1429 C C . LEU A 1 196 ? 13.514 4.438 -23.587 1.00 93.75 196 LEU A C 1
ATOM 1431 O O . LEU A 1 196 ? 14.162 5.393 -23.160 1.00 93.75 196 LEU A O 1
ATOM 1435 N N . HIS A 1 197 ? 13.998 3.590 -24.497 1.00 91.31 197 HIS A N 1
ATOM 1436 C CA . HIS A 1 197 ? 15.356 3.631 -25.048 1.00 91.31 197 HIS A CA 1
ATOM 1437 C C . HIS A 1 197 ? 15.300 3.444 -26.576 1.00 91.31 197 HIS A C 1
ATOM 1439 O O . HIS A 1 197 ? 14.445 2.694 -27.050 1.00 91.31 197 HIS A O 1
ATOM 1445 N N . PRO A 1 198 ? 16.183 4.072 -27.377 1.00 88.38 198 PRO A N 1
ATOM 1446 C CA . PRO A 1 198 ? 16.258 3.789 -28.813 1.00 88.38 198 PRO A CA 1
ATOM 1447 C C . PRO A 1 198 ? 16.535 2.301 -29.075 1.00 88.38 198 PRO A C 1
ATOM 1449 O O . PRO A 1 198 ? 17.319 1.688 -28.349 1.00 88.38 198 PRO A O 1
ATOM 1452 N N . ASP A 1 199 ? 15.931 1.713 -30.113 1.00 82.25 199 ASP A N 1
ATOM 1453 C CA . ASP A 1 199 ? 16.143 0.299 -30.469 1.00 82.25 199 ASP A CA 1
ATOM 1454 C C . ASP A 1 199 ? 17.423 0.106 -31.310 1.00 82.25 199 ASP A C 1
ATOM 1456 O O . ASP A 1 199 ? 17.406 -0.413 -32.423 1.00 82.25 199 ASP A O 1
ATOM 1460 N N . ARG A 1 200 ? 18.547 0.591 -30.768 1.00 75.44 200 ARG A N 1
ATOM 1461 C CA . ARG A 1 200 ? 19.899 0.553 -31.348 1.00 75.44 200 ARG A CA 1
ATOM 1462 C C . ARG A 1 200 ? 20.898 0.096 -30.286 1.00 75.44 200 ARG A C 1
ATOM 1464 O O . ARG A 1 200 ? 20.682 0.323 -29.094 1.00 75.44 200 ARG A O 1
ATOM 1471 N N . ASP A 1 201 ? 21.984 -0.546 -30.705 1.00 58.06 201 ASP A N 1
ATOM 1472 C CA . ASP A 1 201 ? 22.934 -1.147 -29.767 1.00 58.06 201 ASP A CA 1
ATOM 1473 C C . ASP A 1 201 ? 23.834 -0.128 -29.052 1.00 58.06 201 ASP A C 1
ATOM 1475 O O . ASP A 1 201 ? 23.979 1.032 -29.446 1.00 58.06 201 ASP A O 1
ATOM 1479 N N . LYS A 1 202 ? 24.392 -0.561 -27.915 1.00 55.44 202 LYS A N 1
ATOM 1480 C CA . LYS A 1 202 ? 24.865 0.331 -26.843 1.00 55.44 202 LYS A CA 1
ATOM 1481 C C . LYS A 1 202 ? 26.003 1.273 -27.261 1.00 55.44 202 LYS A C 1
ATOM 1483 O O . LYS A 1 202 ? 26.106 2.347 -26.668 1.00 55.44 202 LYS A O 1
ATOM 1488 N N . LYS A 1 203 ? 26.828 0.885 -28.246 1.00 50.00 203 LYS A N 1
ATOM 1489 C CA . LYS A 1 203 ? 28.079 1.571 -28.627 1.00 50.00 203 LYS A CA 1
ATOM 1490 C C . LYS A 1 203 ? 27.855 2.989 -29.197 1.00 50.00 203 LYS A C 1
ATOM 1492 O O . LYS A 1 203 ? 28.606 3.884 -28.827 1.00 50.00 203 LYS A O 1
ATOM 1497 N N . ASP A 1 204 ? 26.782 3.225 -29.965 1.00 49.28 204 ASP A N 1
ATOM 1498 C CA . ASP A 1 204 ? 26.547 4.503 -30.683 1.00 49.28 204 ASP A CA 1
ATOM 1499 C C . ASP A 1 204 ? 25.368 5.350 -30.149 1.00 49.28 204 ASP A C 1
ATOM 1501 O O . ASP A 1 204 ? 24.982 6.361 -30.742 1.00 49.28 204 ASP A O 1
ATOM 1505 N N . SER A 1 205 ? 24.727 4.953 -29.043 1.00 55.06 205 SER A N 1
ATOM 1506 C CA . SER A 1 205 ? 23.434 5.538 -28.643 1.00 55.06 205 SER A CA 1
ATOM 1507 C C . SER A 1 205 ? 23.527 6.955 -28.023 1.00 55.06 205 SER A C 1
ATOM 1509 O O . SER A 1 205 ? 23.587 7.115 -26.803 1.00 55.06 205 SER A O 1
ATOM 1511 N N . THR A 1 206 ? 23.396 8.012 -28.840 1.00 61.25 206 THR A N 1
ATOM 1512 C CA . THR A 1 206 ? 23.267 9.427 -28.386 1.00 61.25 206 THR A CA 1
ATOM 1513 C C . THR A 1 206 ? 22.058 9.680 -27.462 1.00 61.25 206 THR A C 1
ATOM 1515 O O . THR A 1 206 ? 21.974 10.710 -26.777 1.00 61.25 206 THR A O 1
ATOM 1518 N N . GLY A 1 207 ? 21.117 8.729 -27.435 1.00 70.31 207 GLY A N 1
ATOM 1519 C CA . GLY A 1 207 ? 19.806 8.820 -26.789 1.00 70.31 207 GLY A CA 1
ATOM 1520 C C . GLY A 1 207 ? 18.690 9.255 -27.740 1.00 70.31 207 GLY A C 1
ATOM 1521 O O . GLY A 1 207 ? 17.542 9.344 -27.310 1.00 70.31 207 GLY A O 1
ATOM 1522 N N . GLU A 1 208 ? 19.013 9.518 -29.004 1.00 82.44 208 GLU A N 1
ATOM 1523 C CA . GLU A 1 208 ? 18.061 9.969 -30.018 1.00 82.44 208 GLU A CA 1
ATOM 1524 C C . GLU A 1 208 ? 17.456 8.808 -30.806 1.00 82.44 208 GLU A C 1
ATOM 1526 O O . GLU A 1 208 ? 18.100 7.790 -31.054 1.00 82.44 208 GLU A O 1
ATOM 1531 N N . VAL A 1 209 ? 16.197 8.999 -31.191 1.00 84.38 209 VAL A N 1
ATOM 1532 C CA . VAL A 1 209 ? 15.456 8.175 -32.146 1.00 84.38 209 VAL A CA 1
ATOM 1533 C C . VAL A 1 209 ? 15.455 8.919 -33.477 1.00 84.38 209 VAL A C 1
ATOM 1535 O O . VAL A 1 209 ? 14.999 10.066 -33.550 1.00 84.38 209 VAL A O 1
ATOM 1538 N N . LEU A 1 210 ? 15.989 8.285 -34.519 1.00 84.25 210 LEU A N 1
ATOM 1539 C CA . LEU A 1 210 ? 16.102 8.863 -35.857 1.00 84.25 210 LEU A CA 1
ATOM 1540 C C . LEU A 1 210 ? 14.841 8.589 -36.691 1.00 84.25 210 LEU A C 1
ATOM 1542 O O . LEU A 1 210 ? 14.001 7.768 -36.334 1.00 84.25 210 LEU A O 1
ATOM 1546 N N . LYS A 1 211 ? 14.712 9.267 -37.839 1.00 79.00 211 LYS A N 1
ATOM 1547 C CA . LYS A 1 211 ? 13.545 9.127 -38.735 1.00 79.00 211 LYS A CA 1
ATOM 1548 C C . LYS A 1 211 ? 13.364 7.716 -39.304 1.00 79.00 211 LYS A C 1
ATOM 1550 O O . LYS A 1 211 ? 12.239 7.340 -39.614 1.00 79.00 211 LYS A O 1
ATOM 1555 N N . ASP A 1 212 ? 14.455 6.965 -39.437 1.00 82.94 212 ASP A N 1
ATOM 1556 C CA . ASP A 1 212 ? 14.466 5.616 -40.014 1.00 82.94 212 ASP A CA 1
ATOM 1557 C C . ASP A 1 212 ? 14.214 4.513 -38.968 1.00 82.94 212 ASP A C 1
ATOM 1559 O O . ASP A 1 212 ? 14.077 3.336 -39.316 1.00 82.94 212 ASP A O 1
ATOM 1563 N N . ASP A 1 213 ? 14.149 4.875 -37.681 1.00 85.56 213 ASP A N 1
ATOM 1564 C CA . ASP A 1 213 ? 13.816 3.932 -36.618 1.00 85.56 213 ASP A CA 1
ATOM 1565 C C . ASP A 1 213 ? 12.336 3.546 -36.704 1.00 85.56 213 ASP A C 1
ATOM 1567 O O . ASP A 1 213 ? 11.447 4.384 -36.849 1.00 85.56 213 ASP A O 1
ATOM 1571 N N . ARG A 1 214 ? 12.061 2.242 -36.600 1.00 90.12 214 ARG A N 1
ATOM 1572 C CA . ARG A 1 214 ? 10.693 1.689 -36.651 1.00 90.12 214 ARG A CA 1
ATOM 1573 C C . ARG A 1 214 ? 10.148 1.292 -35.282 1.00 90.12 214 ARG A C 1
ATOM 1575 O O . ARG A 1 214 ? 8.936 1.136 -35.133 1.00 90.12 214 ARG A O 1
ATOM 1582 N N . PHE A 1 215 ? 11.030 1.133 -34.298 1.00 92.50 215 PHE A N 1
ATOM 1583 C CA . PHE A 1 215 ? 10.701 0.682 -32.951 1.00 92.50 215 PHE A CA 1
ATOM 1584 C C . PHE A 1 215 ? 11.486 1.462 -31.893 1.00 92.50 215 PHE A C 1
ATOM 1586 O O . PHE A 1 215 ? 12.591 1.944 -32.139 1.00 92.50 215 PHE A O 1
ATOM 1593 N N . ILE A 1 216 ? 10.901 1.554 -30.702 1.00 93.38 216 ILE A N 1
ATOM 1594 C CA . ILE A 1 216 ? 11.524 2.031 -29.468 1.00 93.38 216 ILE A CA 1
ATOM 1595 C C . ILE A 1 216 ? 11.509 0.870 -28.477 1.00 93.38 216 ILE A C 1
ATOM 1597 O O . ILE A 1 216 ? 10.512 0.156 -28.348 1.00 93.38 216 ILE A O 1
ATOM 1601 N N . ARG A 1 217 ? 12.616 0.680 -27.765 1.00 94.38 217 ARG A N 1
ATOM 1602 C CA . ARG A 1 217 ? 12.792 -0.388 -26.786 1.00 94.38 217 ARG A CA 1
ATOM 1603 C C . ARG A 1 217 ? 12.197 0.053 -25.448 1.00 94.38 217 ARG A C 1
ATOM 1605 O O . ARG A 1 217 ? 12.761 0.903 -24.758 1.00 94.38 217 ARG A O 1
ATOM 1612 N N . ALA A 1 218 ? 11.050 -0.518 -25.094 1.00 95.81 218 ALA A N 1
ATOM 1613 C CA . ALA A 1 218 ? 10.390 -0.294 -23.814 1.00 95.81 218 ALA A CA 1
ATOM 1614 C C . ALA A 1 218 ? 10.907 -1.311 -22.788 1.00 95.81 218 ALA A C 1
ATOM 1616 O O . ALA A 1 218 ? 10.774 -2.523 -22.969 1.00 95.81 218 ALA A O 1
ATOM 1617 N N . VAL A 1 219 ? 11.537 -0.818 -21.724 1.00 94.88 219 VAL A N 1
ATOM 1618 C CA . VAL A 1 219 ? 12.140 -1.629 -20.659 1.00 94.88 219 VAL A CA 1
ATOM 1619 C C . VAL A 1 219 ? 11.257 -1.518 -19.410 1.00 94.88 219 VAL A C 1
ATOM 1621 O O . VAL A 1 219 ? 11.242 -0.441 -18.805 1.00 94.88 219 VAL A O 1
ATOM 1624 N N . PRO A 1 220 ? 10.525 -2.582 -19.021 1.00 95.00 220 PRO A N 1
ATOM 1625 C CA . PRO A 1 220 ? 9.697 -2.581 -17.817 1.00 95.00 220 PRO A CA 1
ATOM 1626 C C . PRO A 1 220 ? 10.490 -2.271 -16.544 1.00 95.00 220 PRO A C 1
ATOM 1628 O O . PRO A 1 220 ? 11.648 -2.673 -16.410 1.00 95.00 220 PRO A O 1
ATOM 1631 N N . THR A 1 221 ? 9.848 -1.611 -15.580 1.00 93.56 221 THR A N 1
ATOM 1632 C CA . THR A 1 221 ? 10.378 -1.475 -14.212 1.00 93.56 221 THR A CA 1
ATOM 1633 C C . THR A 1 221 ? 10.389 -2.830 -13.492 1.00 93.56 221 THR A C 1
ATOM 1635 O O . THR A 1 221 ? 11.365 -3.190 -12.825 1.00 93.56 221 THR A O 1
ATOM 1638 N N . ASP A 1 222 ? 9.343 -3.635 -13.704 1.00 91.44 222 ASP A N 1
ATOM 1639 C CA . ASP A 1 222 ? 9.244 -5.017 -13.239 1.00 91.44 222 ASP A CA 1
ATOM 1640 C C . ASP A 1 222 ? 10.142 -5.959 -14.057 1.00 91.44 222 ASP A C 1
ATOM 1642 O O . ASP A 1 222 ? 9.776 -6.453 -15.126 1.00 91.44 222 ASP A O 1
ATOM 1646 N N . LYS A 1 223 ? 11.315 -6.271 -13.499 1.00 90.06 223 LYS A N 1
ATOM 1647 C CA . LYS A 1 223 ? 12.323 -7.162 -14.098 1.00 90.06 223 LYS A CA 1
ATOM 1648 C C . LYS A 1 223 ? 11.810 -8.570 -14.428 1.00 90.06 223 LYS A C 1
ATOM 1650 O O . LYS A 1 223 ? 12.469 -9.261 -15.197 1.00 90.06 223 LYS A O 1
ATOM 1655 N N . ARG A 1 224 ? 10.676 -9.020 -13.867 1.00 92.50 224 ARG A N 1
ATOM 1656 C CA . ARG A 1 224 ? 10.060 -10.325 -14.195 1.00 92.50 224 ARG A CA 1
ATOM 1657 C C . ARG A 1 224 ? 9.513 -10.366 -15.628 1.00 92.50 224 ARG A C 1
ATOM 1659 O O . ARG A 1 224 ? 9.294 -11.456 -16.160 1.00 92.50 224 ARG A O 1
ATOM 1666 N N . LEU A 1 225 ? 9.278 -9.202 -16.237 1.00 92.19 225 LEU A N 1
ATOM 1667 C CA . LEU A 1 225 ? 8.752 -9.051 -17.590 1.00 92.19 225 LEU A CA 1
ATOM 1668 C C . LEU A 1 225 ? 9.876 -8.921 -18.637 1.00 92.19 225 LEU A C 1
ATOM 1670 O O . LEU A 1 225 ? 10.955 -8.408 -18.340 1.00 92.19 225 LEU A O 1
ATOM 1674 N N . PRO A 1 226 ? 9.647 -9.377 -19.883 1.00 92.38 226 PRO A N 1
ATOM 1675 C CA . PRO A 1 226 ? 10.588 -9.176 -20.979 1.00 92.38 226 PRO A CA 1
ATOM 1676 C C . PRO A 1 226 ? 10.592 -7.715 -21.452 1.00 92.38 226 PRO A C 1
ATOM 1678 O O . PRO A 1 226 ? 9.560 -7.049 -21.459 1.00 92.38 226 PRO A O 1
ATOM 1681 N N . THR A 1 227 ? 11.734 -7.249 -21.960 1.00 94.62 227 THR A N 1
ATOM 1682 C CA . THR A 1 227 ? 11.810 -6.021 -22.767 1.00 94.62 227 THR A CA 1
ATOM 1683 C C . THR A 1 227 ? 10.841 -6.095 -23.949 1.00 94.62 227 THR A C 1
ATOM 1685 O O . THR A 1 227 ? 10.757 -7.137 -24.607 1.00 94.62 227 THR A O 1
ATOM 1688 N N . MET A 1 228 ? 10.149 -4.995 -24.238 1.00 95.75 228 MET A N 1
ATOM 1689 C CA . MET A 1 228 ? 9.095 -4.887 -25.251 1.00 95.75 228 MET A CA 1
ATOM 1690 C C . MET A 1 228 ? 9.488 -3.905 -26.366 1.00 95.75 228 MET A C 1
ATOM 1692 O O . MET A 1 228 ? 10.415 -3.106 -26.207 1.00 95.75 228 MET A O 1
ATOM 1696 N N . LEU A 1 229 ? 8.780 -3.949 -27.496 1.00 96.00 229 LEU A N 1
ATOM 1697 C CA . LEU A 1 229 ? 8.995 -3.057 -28.640 1.00 96.00 229 LEU A CA 1
ATOM 1698 C C . LEU A 1 229 ? 7.753 -2.198 -28.909 1.00 96.00 229 LEU A C 1
ATOM 1700 O O . LEU A 1 229 ? 6.701 -2.709 -29.291 1.00 96.00 229 LEU A O 1
ATOM 1704 N N . LEU A 1 230 ? 7.889 -0.883 -28.752 1.00 95.25 230 LEU A N 1
ATOM 1705 C CA . LEU A 1 230 ? 6.877 0.106 -29.113 1.00 95.25 230 LEU A CA 1
ATOM 1706 C C . LEU A 1 230 ? 7.068 0.497 -30.584 1.00 95.25 230 LEU A C 1
ATOM 1708 O O . LEU A 1 230 ? 8.128 1.000 -30.951 1.00 95.25 230 LEU A O 1
ATOM 1712 N N . GLN A 1 231 ? 6.065 0.280 -31.436 1.00 94.31 231 GLN A N 1
ATOM 1713 C CA . GLN A 1 231 ? 6.139 0.669 -32.850 1.00 94.31 231 GLN A CA 1
ATOM 1714 C C . GLN A 1 231 ? 5.997 2.187 -33.021 1.00 94.31 231 GLN A C 1
ATOM 1716 O O . GLN A 1 231 ? 5.047 2.782 -32.512 1.00 94.31 231 GLN A O 1
ATOM 1721 N N . ILE A 1 232 ? 6.891 2.796 -33.804 1.00 91.81 232 ILE A N 1
ATOM 1722 C CA . ILE A 1 232 ? 6.818 4.221 -34.145 1.00 91.81 232 ILE A CA 1
ATOM 1723 C C . ILE A 1 232 ? 5.690 4.453 -35.165 1.00 91.81 232 ILE A C 1
ATOM 1725 O O . ILE A 1 232 ? 5.661 3.855 -36.241 1.00 91.81 232 ILE A O 1
ATOM 1729 N N . ASN A 1 233 ? 4.744 5.320 -34.808 1.00 90.56 233 ASN A N 1
ATOM 1730 C CA . ASN A 1 233 ? 3.609 5.754 -35.623 1.00 90.56 233 ASN A CA 1
ATOM 1731 C C . ASN A 1 233 ? 3.218 7.209 -35.280 1.00 90.56 233 ASN A C 1
ATOM 1733 O O . ASN A 1 233 ? 3.791 7.815 -34.377 1.00 90.56 233 ASN A O 1
ATOM 1737 N N . ASN A 1 234 ? 2.220 7.779 -35.963 1.00 88.19 234 ASN A N 1
ATOM 1738 C CA . ASN A 1 234 ? 1.807 9.180 -35.772 1.00 88.19 234 ASN A CA 1
ATOM 1739 C C . ASN A 1 234 ? 1.444 9.538 -34.312 1.00 88.19 234 ASN A C 1
ATOM 1741 O O . ASN A 1 234 ? 1.707 10.661 -33.879 1.00 88.19 234 ASN A O 1
ATOM 1745 N N . VAL A 1 235 ? 0.878 8.599 -33.543 1.00 86.62 235 VAL A N 1
ATOM 1746 C CA . VAL A 1 235 ? 0.500 8.809 -32.135 1.00 86.62 235 VAL A CA 1
ATOM 1747 C C . VAL A 1 235 ? 1.743 8.842 -31.249 1.00 86.62 235 VAL A C 1
ATOM 1749 O O . VAL A 1 235 ? 1.948 9.814 -30.522 1.00 86.62 235 VAL A O 1
ATOM 1752 N N . THR A 1 236 ? 2.619 7.836 -31.348 1.00 89.12 236 THR A N 1
ATOM 1753 C CA . THR A 1 236 ? 3.860 7.790 -30.552 1.00 89.12 236 THR A CA 1
ATOM 1754 C C . THR A 1 236 ? 4.803 8.933 -30.917 1.00 89.12 236 THR A C 1
ATOM 1756 O O . THR A 1 236 ? 5.437 9.503 -30.040 1.00 89.12 236 THR A O 1
ATOM 1759 N N . THR A 1 237 ? 4.864 9.312 -32.195 1.00 88.50 237 THR A N 1
ATOM 1760 C CA . THR A 1 237 ? 5.667 10.437 -32.688 1.00 88.50 237 THR A CA 1
ATOM 1761 C C . THR A 1 237 ? 5.201 11.768 -32.102 1.00 88.50 237 THR A C 1
ATOM 1763 O O . THR A 1 237 ? 6.039 12.564 -31.679 1.00 88.50 237 THR A O 1
ATOM 1766 N N . LYS A 1 238 ? 3.882 11.989 -31.987 1.00 88.31 238 LYS A N 1
ATOM 1767 C CA . LYS A 1 238 ? 3.323 13.171 -31.313 1.00 88.31 238 LYS A CA 1
ATOM 1768 C C . LYS A 1 238 ? 3.576 13.142 -29.799 1.00 88.31 238 LYS A C 1
ATOM 1770 O O . LYS A 1 238 ? 3.996 14.153 -29.244 1.00 88.31 238 LYS A O 1
ATOM 1775 N N . ALA A 1 239 ? 3.346 12.002 -29.143 1.00 86.81 239 ALA A N 1
ATOM 1776 C CA . ALA A 1 239 ? 3.481 11.861 -27.689 1.00 86.81 239 ALA A CA 1
ATOM 1777 C C . ALA A 1 239 ? 4.939 11.976 -27.203 1.00 86.81 239 ALA A C 1
ATOM 1779 O O . ALA A 1 239 ? 5.220 12.698 -26.249 1.00 86.81 239 ALA A O 1
ATOM 1780 N N . LEU A 1 240 ? 5.869 11.309 -27.892 1.00 88.31 240 LEU A N 1
ATOM 1781 C CA . LEU A 1 240 ? 7.296 11.243 -27.549 1.00 88.31 240 LEU A CA 1
ATOM 1782 C C . LEU A 1 240 ? 8.145 12.324 -28.248 1.00 88.31 240 LEU A C 1
ATOM 1784 O O . LEU A 1 240 ? 9.361 12.340 -28.081 1.00 88.31 240 LEU A O 1
ATOM 1788 N N . ARG A 1 241 ? 7.517 13.226 -29.021 1.00 87.62 241 ARG A N 1
ATOM 1789 C CA . ARG A 1 241 ? 8.159 14.335 -29.762 1.00 87.62 241 ARG A CA 1
ATOM 1790 C C . ARG A 1 241 ? 9.303 13.863 -30.679 1.00 87.62 241 ARG A C 1
ATOM 1792 O O . ARG A 1 241 ? 10.422 14.365 -30.607 1.00 87.62 241 ARG A O 1
ATOM 1799 N N . LEU A 1 242 ? 9.013 12.875 -31.527 1.00 85.50 242 LEU A N 1
ATOM 1800 C CA . LEU A 1 242 ? 9.988 12.233 -32.423 1.00 85.50 242 LEU A CA 1
ATOM 1801 C C . LEU A 1 242 ? 10.064 12.931 -33.802 1.00 85.50 242 LEU A C 1
ATOM 1803 O O . LEU A 1 242 ? 9.075 13.531 -34.229 1.00 85.50 242 LEU A O 1
ATOM 1807 N N . PRO A 1 243 ? 11.178 12.804 -34.554 1.00 83.62 243 PRO A N 1
ATOM 1808 C CA . PRO A 1 243 ? 12.480 12.284 -34.126 1.00 83.62 243 PRO A CA 1
ATOM 1809 C C . PRO A 1 243 ? 13.119 13.215 -33.088 1.00 83.62 243 PRO A C 1
ATOM 1811 O O . PRO A 1 243 ? 12.979 14.434 -33.170 1.00 83.62 243 PRO A O 1
ATOM 1814 N N . GLY A 1 244 ? 13.815 12.647 -32.109 1.00 85.62 244 GLY A N 1
ATOM 1815 C CA . GLY A 1 244 ? 14.297 13.412 -30.962 1.00 85.62 244 GLY A CA 1
ATOM 1816 C C . GLY A 1 244 ? 14.917 12.544 -29.874 1.00 85.62 244 GLY A C 1
ATOM 1817 O O . GLY A 1 244 ? 14.983 11.320 -29.992 1.00 85.62 244 GLY A O 1
ATOM 1818 N N . LYS A 1 245 ? 15.393 13.193 -28.808 1.00 87.00 245 LYS A N 1
ATOM 1819 C CA . LYS A 1 245 ? 16.059 12.541 -27.677 1.00 87.00 245 LYS A CA 1
ATOM 1820 C C . LYS A 1 245 ? 15.056 12.059 -26.632 1.00 87.00 245 LYS A C 1
ATOM 1822 O O . LYS A 1 245 ? 14.292 12.859 -26.101 1.00 87.00 245 LYS A O 1
ATOM 1827 N N . LEU A 1 246 ? 15.108 10.769 -26.302 1.00 88.19 246 LEU A N 1
ATOM 1828 C CA . LEU A 1 246 ? 14.315 10.187 -25.219 1.00 88.19 246 LEU A CA 1
ATOM 1829 C C . LEU A 1 246 ? 14.966 10.478 -23.860 1.00 88.19 246 LEU A C 1
ATOM 1831 O O . LEU A 1 246 ? 16.169 10.264 -23.681 1.00 88.19 246 LEU A O 1
ATOM 1835 N N . ASP A 1 247 ? 14.163 10.900 -22.881 1.00 88.25 247 ASP A N 1
ATOM 1836 C CA . ASP A 1 247 ? 14.579 10.889 -21.479 1.00 88.25 247 ASP A CA 1
ATOM 1837 C C . ASP A 1 247 ? 14.416 9.471 -20.911 1.00 88.25 247 ASP A C 1
ATOM 1839 O O . ASP A 1 247 ? 13.307 8.999 -20.657 1.00 88.25 247 ASP A O 1
ATOM 1843 N N . ARG A 1 248 ? 15.550 8.797 -20.690 1.00 86.12 248 ARG A N 1
ATOM 1844 C CA . ARG A 1 248 ? 15.615 7.433 -20.140 1.00 86.12 248 ARG A CA 1
ATOM 1845 C C . ARG A 1 248 ? 15.112 7.337 -18.689 1.00 86.12 248 ARG A C 1
ATOM 1847 O O . ARG A 1 248 ? 14.965 6.225 -18.192 1.00 86.12 248 ARG A O 1
ATOM 1854 N N . PHE A 1 249 ? 14.872 8.467 -18.017 1.00 89.44 249 PHE A N 1
ATOM 1855 C CA . PHE A 1 249 ? 14.306 8.530 -16.667 1.00 89.44 249 PHE A CA 1
ATOM 1856 C C . PHE A 1 249 ? 12.788 8.758 -16.646 1.00 89.44 249 PHE A C 1
ATOM 1858 O O . PHE A 1 249 ? 12.213 8.772 -15.562 1.00 89.44 249 PHE A O 1
ATOM 1865 N N . GLN A 1 250 ? 12.123 8.951 -17.788 1.00 93.62 250 GLN A N 1
ATOM 1866 C CA . GLN A 1 250 ? 10.664 9.092 -17.814 1.00 93.62 250 GLN A CA 1
ATOM 1867 C C . GLN A 1 250 ? 9.955 7.740 -17.702 1.00 93.62 250 GLN A C 1
ATOM 1869 O O . GLN A 1 250 ? 10.352 6.763 -18.345 1.00 93.62 250 GLN A O 1
ATOM 1874 N N . LEU A 1 251 ? 8.888 7.713 -16.901 1.00 96.19 251 LEU A N 1
ATOM 1875 C CA . LEU A 1 251 ? 8.039 6.548 -16.671 1.00 96.19 251 LEU A CA 1
ATOM 1876 C C . LEU A 1 251 ? 6.802 6.618 -17.575 1.00 96.19 251 LEU A C 1
ATOM 1878 O O . LEU A 1 251 ? 6.002 7.550 -17.490 1.00 96.19 251 LEU A O 1
ATOM 1882 N N . TRP A 1 252 ? 6.649 5.620 -18.444 1.00 95.62 252 TRP A N 1
ATOM 1883 C CA . TRP A 1 252 ? 5.595 5.554 -19.457 1.00 95.62 252 TRP A CA 1
ATOM 1884 C C . TRP A 1 252 ? 4.756 4.277 -19.295 1.00 95.62 252 TRP A C 1
ATOM 1886 O O . TRP A 1 252 ? 5.339 3.188 -19.294 1.00 95.62 252 TRP A O 1
ATOM 1896 N N . PRO A 1 253 ? 3.416 4.355 -19.201 1.00 95.50 253 PRO A N 1
ATOM 1897 C CA . PRO A 1 253 ? 2.564 3.172 -19.154 1.00 95.50 253 PRO A CA 1
ATOM 1898 C C . PRO A 1 253 ? 2.484 2.504 -20.535 1.00 95.50 253 PRO A C 1
ATOM 1900 O O . PRO A 1 253 ? 2.317 3.157 -21.566 1.00 95.50 253 PRO A O 1
ATOM 1903 N N . MET A 1 254 ? 2.622 1.181 -20.573 1.00 95.12 254 MET A N 1
ATOM 1904 C CA . MET A 1 254 ? 2.604 0.372 -21.796 1.00 95.12 254 MET A CA 1
ATOM 1905 C C . MET A 1 254 ? 1.759 -0.886 -21.581 1.00 95.12 254 MET A C 1
ATOM 1907 O O . MET A 1 254 ? 1.742 -1.431 -20.488 1.00 95.12 254 MET A O 1
ATOM 1911 N N . GLN A 1 255 ? 1.116 -1.409 -22.620 1.00 95.00 255 GLN A N 1
ATOM 1912 C CA . GLN A 1 255 ? 0.390 -2.687 -22.566 1.00 95.00 255 GLN A CA 1
ATOM 1913 C C . GLN A 1 255 ? 0.909 -3.626 -23.659 1.00 95.00 255 GLN A C 1
ATOM 1915 O O . GLN A 1 255 ? 1.234 -3.163 -24.758 1.00 95.00 255 GLN A O 1
ATOM 1920 N N . ILE A 1 256 ? 0.996 -4.935 -23.396 1.00 95.38 256 ILE A N 1
ATOM 1921 C CA . ILE A 1 256 ? 1.362 -5.918 -24.428 1.00 95.38 256 ILE A CA 1
ATOM 1922 C C . ILE A 1 256 ? 0.195 -6.039 -25.413 1.00 95.38 256 ILE A C 1
ATOM 1924 O O . ILE A 1 256 ? -0.910 -6.412 -25.036 1.00 95.38 256 ILE A O 1
ATOM 1928 N N . GLN A 1 257 ? 0.443 -5.736 -26.691 1.00 92.94 257 GLN A N 1
ATOM 1929 C CA . GLN A 1 257 ? -0.580 -5.818 -27.733 1.00 92.94 257 GLN A CA 1
ATOM 1930 C C . GLN A 1 257 ? -0.542 -7.180 -28.444 1.00 92.94 257 GLN A C 1
ATOM 1932 O O . GLN A 1 257 ? -1.575 -7.824 -28.604 1.00 92.94 257 GLN A O 1
ATOM 1937 N N . VAL A 1 258 ? 0.641 -7.621 -28.893 1.00 93.06 258 VAL A N 1
ATOM 1938 C CA . VAL A 1 258 ? 0.829 -8.884 -29.634 1.00 93.06 258 VAL A CA 1
ATOM 1939 C C . VAL A 1 258 ? 2.229 -9.443 -29.374 1.00 93.06 258 VAL A C 1
ATOM 1941 O O . VAL A 1 258 ? 3.208 -8.702 -29.447 1.00 93.06 258 VAL A O 1
ATOM 1944 N N . TRP A 1 259 ? 2.361 -10.756 -29.166 1.00 94.25 259 TRP A N 1
ATOM 1945 C CA . TRP A 1 259 ? 3.660 -11.439 -29.174 1.00 94.25 259 TRP A CA 1
ATOM 1946 C C . TRP A 1 259 ? 3.692 -12.538 -30.241 1.00 94.25 259 TRP A C 1
ATOM 1948 O O . TRP A 1 259 ? 3.124 -13.613 -30.067 1.00 94.25 259 TRP A O 1
ATOM 1958 N N . ASN A 1 260 ? 4.382 -12.269 -31.351 1.00 90.69 260 ASN A N 1
ATOM 1959 C CA . ASN A 1 260 ? 4.551 -13.230 -32.441 1.00 90.69 260 ASN A CA 1
ATOM 1960 C C . ASN A 1 260 ? 5.633 -14.273 -32.118 1.00 90.69 260 ASN A C 1
ATOM 1962 O O . ASN A 1 260 ? 6.716 -13.931 -31.648 1.00 90.69 260 ASN A O 1
ATOM 1966 N N . GLU A 1 261 ? 5.383 -15.527 -32.491 1.00 90.62 261 GLU A N 1
ATOM 1967 C CA . GLU A 1 261 ? 6.299 -16.684 -32.423 1.00 90.62 261 GLU A CA 1
ATOM 1968 C C . GLU A 1 261 ? 7.714 -16.475 -32.998 1.00 90.62 261 GLU A C 1
ATOM 1970 O O . GLU A 1 261 ? 8.660 -17.142 -32.583 1.00 90.62 261 GLU A O 1
ATOM 1975 N N . SER A 1 262 ? 7.877 -15.551 -33.946 1.00 90.75 262 SER A N 1
ATOM 1976 C CA . SER A 1 262 ? 9.144 -15.225 -34.613 1.00 90.75 262 SER A CA 1
ATOM 1977 C C . SER A 1 262 ? 9.877 -14.030 -33.988 1.00 90.75 262 SER A C 1
ATOM 1979 O O . SER A 1 262 ? 10.942 -13.645 -34.470 1.00 90.75 262 SER A O 1
ATOM 1981 N N . SER A 1 263 ? 9.334 -13.437 -32.917 1.00 90.31 263 SER A N 1
ATOM 1982 C CA . SER A 1 263 ? 9.921 -12.295 -32.211 1.00 90.31 263 SER A CA 1
ATOM 1983 C C . SER A 1 263 ? 10.341 -12.665 -30.791 1.00 90.31 263 SER A C 1
ATOM 1985 O O . SER A 1 263 ? 9.534 -13.154 -30.005 1.00 90.31 263 SER A O 1
ATOM 1987 N N . LYS A 1 264 ? 11.584 -12.338 -30.415 1.00 90.81 264 LYS A N 1
ATOM 1988 C CA . LYS A 1 264 ? 12.073 -12.457 -29.027 1.00 90.81 264 LYS A CA 1
ATOM 1989 C C . LYS A 1 264 ? 11.354 -11.516 -28.046 1.00 90.81 264 LYS A C 1
ATOM 1991 O O . LYS A 1 264 ? 11.395 -11.771 -26.846 1.00 90.81 264 LYS A O 1
ATOM 1996 N N . HIS A 1 265 ? 10.707 -10.465 -28.552 1.00 93.06 265 HIS A N 1
ATOM 1997 C CA . HIS A 1 265 ? 10.073 -9.402 -27.771 1.00 93.06 265 HIS A CA 1
ATOM 1998 C C . HIS A 1 265 ? 8.599 -9.220 -28.175 1.00 93.06 265 HIS A C 1
ATOM 2000 O O . HIS A 1 265 ? 8.304 -9.262 -29.377 1.00 93.06 265 HIS A O 1
ATOM 2006 N N . PRO A 1 266 ? 7.676 -8.987 -27.225 1.00 95.56 266 PRO A N 1
ATOM 2007 C CA . PRO A 1 266 ? 6.314 -8.576 -27.547 1.00 95.56 266 PRO A CA 1
ATOM 2008 C C . PRO A 1 266 ? 6.290 -7.153 -28.124 1.00 95.56 266 PRO A C 1
ATOM 2010 O O . PRO A 1 266 ? 7.118 -6.308 -27.774 1.00 95.56 266 PRO A O 1
ATOM 2013 N N . LEU A 1 267 ? 5.304 -6.880 -28.977 1.00 95.94 267 LEU A N 1
ATOM 2014 C CA . LEU A 1 267 ? 4.928 -5.526 -29.372 1.00 95.94 267 LEU A CA 1
ATOM 2015 C C . LEU A 1 267 ? 4.027 -4.922 -28.293 1.00 95.94 267 LEU A C 1
ATOM 2017 O O . LEU A 1 267 ? 3.045 -5.551 -27.885 1.00 95.94 267 LEU A O 1
ATOM 2021 N N . CYS A 1 268 ? 4.334 -3.700 -27.863 1.00 95.81 268 CYS A N 1
ATOM 2022 C CA . CYS A 1 268 ? 3.539 -2.961 -26.887 1.00 95.81 268 CYS A CA 1
ATOM 2023 C C . CYS A 1 268 ? 2.906 -1.694 -27.478 1.00 95.81 268 CYS A C 1
ATOM 2025 O O . CYS A 1 268 ? 3.367 -1.141 -28.480 1.00 95.81 268 CYS A O 1
ATOM 2027 N N . ARG A 1 269 ? 1.841 -1.231 -26.823 1.00 94.88 269 ARG A N 1
ATOM 2028 C CA . ARG A 1 269 ? 1.138 0.024 -27.099 1.00 94.88 269 ARG A CA 1
ATOM 2029 C C . ARG A 1 269 ? 1.316 0.972 -25.912 1.00 94.88 269 ARG A C 1
ATOM 2031 O O . ARG A 1 269 ? 1.192 0.533 -24.773 1.00 94.88 269 ARG A O 1
ATOM 2038 N N . LEU A 1 270 ? 1.574 2.250 -26.192 1.00 94.12 270 LEU A N 1
ATOM 2039 C CA . LEU A 1 270 ? 1.532 3.335 -25.204 1.00 94.12 270 LEU A CA 1
ATOM 2040 C C . LEU A 1 270 ? 0.113 3.466 -24.634 1.00 94.12 270 LEU A C 1
ATOM 2042 O O . LEU A 1 270 ? -0.834 3.602 -25.407 1.00 94.12 270 LEU A O 1
ATOM 2046 N N . GLN A 1 271 ? -0.008 3.457 -23.309 1.00 91.44 271 GLN A N 1
ATOM 2047 C CA . GLN A 1 271 ? -1.237 3.779 -22.589 1.00 91.44 271 GLN A CA 1
ATOM 2048 C C . GLN A 1 271 ? -1.060 5.118 -21.865 1.00 91.44 271 GLN A C 1
ATOM 2050 O O . GLN A 1 271 ? -0.046 5.338 -21.209 1.00 91.44 271 GLN A O 1
ATOM 2055 N N . GLY A 1 272 ? -2.038 6.017 -21.997 1.00 86.62 272 GLY A N 1
ATOM 2056 C CA . GLY A 1 272 ? -2.031 7.321 -21.327 1.00 86.62 272 GLY A CA 1
ATOM 2057 C C . GLY A 1 272 ? -0.854 8.247 -21.683 1.00 86.62 272 GLY A C 1
ATOM 2058 O O . GLY A 1 272 ? -0.291 8.213 -22.781 1.00 86.62 272 GLY A O 1
ATOM 2059 N N . SER A 1 273 ? -0.530 9.128 -20.738 1.00 90.12 273 SER A N 1
ATOM 2060 C CA . SER A 1 273 ? 0.565 10.102 -20.780 1.00 90.12 273 SER A CA 1
ATOM 2061 C C . SER A 1 273 ? 1.805 9.606 -20.016 1.00 90.12 273 SER A C 1
ATOM 2063 O O . SER A 1 273 ? 1.807 8.542 -19.402 1.00 90.12 273 SER A O 1
ATOM 2065 N N . CYS A 1 274 ? 2.890 10.384 -20.052 1.00 93.06 274 CYS A N 1
ATOM 2066 C CA . CYS A 1 274 ? 4.032 10.179 -19.161 1.00 93.06 274 CYS A CA 1
ATOM 2067 C C . CYS A 1 274 ? 3.605 10.403 -17.702 1.00 93.06 274 CYS A C 1
ATOM 2069 O O . CYS A 1 274 ? 3.013 11.440 -17.405 1.00 93.06 274 CYS A O 1
ATOM 2071 N N . LEU A 1 275 ? 3.953 9.480 -16.802 1.00 92.88 275 LEU A N 1
ATOM 2072 C CA . LEU A 1 275 ? 3.670 9.598 -15.363 1.00 92.88 275 LEU A CA 1
ATOM 2073 C C . LEU A 1 275 ? 4.555 10.647 -14.676 1.00 92.88 275 LEU A C 1
ATOM 2075 O O . LEU A 1 275 ? 4.244 11.098 -13.579 1.00 92.88 275 LEU A O 1
ATOM 2079 N N . GLY A 1 276 ? 5.673 11.005 -15.311 1.00 93.44 276 GLY A N 1
ATOM 2080 C CA . GLY A 1 276 ? 6.700 11.892 -14.782 1.00 93.44 276 GLY A CA 1
ATOM 2081 C C . GLY A 1 276 ? 8.084 11.249 -14.852 1.00 93.44 276 GLY A C 1
ATOM 2082 O O . GLY A 1 276 ? 8.347 10.368 -15.676 1.00 93.44 276 GLY A O 1
ATOM 2083 N N . ARG A 1 277 ? 8.999 11.713 -13.997 1.00 93.44 277 ARG A N 1
ATOM 2084 C CA . ARG A 1 277 ? 10.391 11.244 -13.953 1.00 93.44 277 ARG A CA 1
ATOM 2085 C C . ARG A 1 277 ? 10.602 10.322 -12.753 1.00 93.44 277 ARG A C 1
ATOM 2087 O O . ARG A 1 277 ? 10.176 10.655 -11.651 1.00 93.44 277 ARG A O 1
ATOM 2094 N N . ALA A 1 278 ? 11.285 9.201 -12.954 1.00 90.62 278 ALA A N 1
ATOM 2095 C CA . ALA A 1 278 ? 11.635 8.262 -11.894 1.00 90.62 278 ALA A CA 1
ATOM 2096 C C . ALA A 1 278 ? 12.362 8.975 -10.737 1.00 90.62 278 ALA A C 1
ATOM 2098 O O . ALA A 1 278 ? 13.219 9.835 -10.968 1.00 90.62 278 ALA A O 1
ATOM 2099 N N . GLY A 1 279 ? 11.998 8.630 -9.504 1.00 87.69 279 GLY A N 1
ATOM 2100 C CA . GLY A 1 279 ? 12.431 9.303 -8.277 1.00 87.69 279 GLY A CA 1
ATOM 2101 C C . GLY A 1 279 ? 11.669 10.589 -7.918 1.00 87.69 279 GLY A C 1
ATOM 2102 O O . GLY A 1 279 ? 11.980 11.184 -6.890 1.00 87.69 279 GLY A O 1
ATOM 2103 N N . SER A 1 280 ? 10.686 11.029 -8.715 1.00 90.38 280 SER A N 1
ATOM 2104 C CA . SER A 1 280 ? 9.722 12.062 -8.296 1.00 90.38 280 SER A CA 1
ATOM 2105 C C . SER A 1 280 ? 8.491 11.415 -7.652 1.00 90.38 280 SER A C 1
ATOM 2107 O O . SER A 1 280 ? 8.000 10.408 -8.157 1.00 90.38 280 SER A O 1
ATOM 2109 N N . LEU A 1 281 ? 8.011 11.978 -6.534 1.00 85.88 281 LEU A N 1
ATOM 2110 C CA . LEU A 1 281 ? 6.979 11.361 -5.684 1.00 85.88 281 LEU A CA 1
ATOM 2111 C C . LEU A 1 281 ? 5.710 10.998 -6.471 1.00 85.88 281 LEU A C 1
ATOM 2113 O O . LEU A 1 281 ? 5.323 9.837 -6.500 1.00 85.88 281 LEU A O 1
ATOM 2117 N N . GLU A 1 282 ? 5.131 11.967 -7.181 1.00 86.69 282 GLU A N 1
ATOM 2118 C CA . GLU A 1 282 ? 3.915 11.792 -7.989 1.00 86.69 282 GLU A CA 1
ATOM 2119 C C . GLU A 1 282 ? 4.056 10.672 -9.042 1.00 86.69 282 GLU A C 1
ATOM 2121 O O . GLU A 1 282 ? 3.138 9.875 -9.244 1.00 86.69 282 GLU A O 1
ATOM 2126 N N . ALA A 1 283 ? 5.224 10.567 -9.686 1.00 90.81 283 ALA A N 1
ATOM 2127 C CA . ALA A 1 283 ? 5.475 9.552 -10.705 1.00 90.81 283 ALA A CA 1
ATOM 2128 C C . ALA A 1 283 ? 5.665 8.152 -10.104 1.00 90.81 283 ALA A C 1
ATOM 2130 O O . ALA A 1 283 ? 5.201 7.176 -10.693 1.00 90.81 283 ALA A O 1
ATOM 2131 N N . GLU A 1 284 ? 6.334 8.044 -8.949 1.00 90.94 284 GLU A N 1
ATOM 2132 C CA . GLU A 1 284 ? 6.527 6.765 -8.255 1.00 90.94 284 GLU A CA 1
ATOM 2133 C C . GLU A 1 284 ? 5.248 6.285 -7.551 1.00 90.94 284 GLU A C 1
ATOM 2135 O O . GLU A 1 284 ? 4.994 5.084 -7.528 1.00 90.94 284 GLU A O 1
ATOM 2140 N N . GLU A 1 285 ? 4.395 7.188 -7.054 1.00 89.75 285 GLU A N 1
ATOM 2141 C CA . GLU A 1 285 ? 3.071 6.830 -6.530 1.00 89.75 285 GLU A CA 1
ATOM 2142 C C . GLU A 1 285 ? 2.164 6.268 -7.630 1.00 89.75 285 GLU A C 1
ATOM 2144 O O . GLU A 1 285 ? 1.659 5.154 -7.488 1.00 89.75 285 GLU A O 1
ATOM 2149 N N . ARG A 1 286 ? 2.012 6.963 -8.769 1.00 90.38 286 ARG A N 1
ATOM 2150 C CA . ARG A 1 286 ? 1.229 6.425 -9.899 1.00 90.38 286 ARG A CA 1
ATOM 2151 C C . ARG A 1 286 ? 1.819 5.130 -10.450 1.00 90.38 286 ARG A C 1
ATOM 2153 O O . ARG A 1 286 ? 1.081 4.214 -10.800 1.00 90.38 286 ARG A O 1
ATOM 2160 N N . HIS A 1 287 ? 3.146 5.022 -10.492 1.00 93.00 287 HIS A N 1
ATOM 2161 C CA . HIS A 1 287 ? 3.832 3.782 -10.850 1.00 93.00 287 HIS A CA 1
ATOM 2162 C C . HIS A 1 287 ? 3.507 2.645 -9.872 1.00 93.00 287 HIS A C 1
ATOM 2164 O O . HIS A 1 287 ? 3.227 1.538 -10.329 1.00 93.00 287 HIS A O 1
ATOM 2170 N N . ALA A 1 288 ? 3.488 2.901 -8.561 1.00 91.69 288 ALA A N 1
ATOM 2171 C CA . ALA A 1 288 ? 3.119 1.912 -7.554 1.00 91.69 288 ALA A CA 1
ATOM 2172 C C . ALA A 1 288 ? 1.647 1.481 -7.669 1.00 91.69 288 ALA A C 1
ATOM 2174 O O . ALA A 1 288 ? 1.371 0.286 -7.574 1.00 91.69 288 ALA A O 1
ATOM 2175 N N . LEU A 1 289 ? 0.722 2.411 -7.930 1.00 91.94 289 LEU A N 1
ATOM 2176 C CA . LEU A 1 289 ? -0.696 2.100 -8.143 1.00 91.94 289 LEU A CA 1
ATOM 2177 C C . LEU A 1 289 ? -0.887 1.216 -9.385 1.00 91.94 289 LEU A C 1
ATOM 2179 O O . LEU A 1 289 ? -1.402 0.107 -9.266 1.00 91.94 289 LEU A O 1
ATOM 2183 N N . ILE A 1 290 ? -0.361 1.630 -10.544 1.00 92.00 290 ILE A N 1
ATOM 2184 C CA . ILE A 1 290 ? -0.419 0.850 -11.796 1.00 92.00 290 ILE A CA 1
ATOM 2185 C C . ILE A 1 290 ? 0.242 -0.531 -11.632 1.00 92.00 290 ILE A C 1
ATOM 2187 O O . ILE A 1 290 ? -0.285 -1.538 -12.097 1.00 92.00 290 ILE A O 1
ATOM 2191 N N . ALA A 1 291 ? 1.392 -0.615 -10.952 1.00 88.44 291 ALA A N 1
ATOM 2192 C CA . ALA A 1 291 ? 2.123 -1.873 -10.776 1.00 88.44 291 ALA A CA 1
ATOM 2193 C C . ALA A 1 291 ? 1.409 -2.903 -9.876 1.00 88.44 291 ALA A C 1
ATOM 2195 O O . ALA A 1 291 ? 1.779 -4.083 -9.915 1.00 88.44 291 ALA A O 1
ATOM 2196 N N . ASN A 1 292 ? 0.415 -2.463 -9.094 1.00 89.38 292 ASN A N 1
ATOM 2197 C CA . ASN A 1 292 ? -0.452 -3.296 -8.257 1.00 89.38 292 ASN A CA 1
ATOM 2198 C C . ASN A 1 292 ? -1.915 -3.325 -8.750 1.00 89.38 292 ASN A C 1
ATOM 2200 O O . ASN A 1 292 ? -2.760 -3.872 -8.050 1.00 89.38 292 ASN A O 1
ATOM 2204 N N . GLU A 1 293 ? -2.204 -2.779 -9.940 1.00 89.38 293 GLU A N 1
ATOM 2205 C CA . GLU A 1 293 ? -3.543 -2.756 -10.562 1.00 89.38 293 GLU A CA 1
ATOM 2206 C C . GLU A 1 293 ? -4.585 -1.963 -9.725 1.00 89.38 293 GLU A C 1
ATOM 2208 O O . GLU A 1 293 ? -5.769 -2.292 -9.673 1.00 89.38 293 GLU A O 1
ATOM 2213 N N . LEU A 1 294 ? -4.114 -0.882 -9.079 1.00 91.06 294 LEU A N 1
ATOM 2214 C CA . LEU A 1 294 ? -4.869 0.062 -8.236 1.00 91.06 294 LEU A CA 1
ATOM 2215 C C . LEU A 1 294 ? -4.999 1.470 -8.854 1.00 91.06 294 LEU A C 1
ATOM 2217 O O . LEU A 1 294 ? -5.444 2.400 -8.186 1.00 91.06 294 LEU A O 1
ATOM 2221 N N . ASP A 1 295 ? -4.626 1.666 -10.121 1.00 86.88 295 ASP A N 1
ATOM 2222 C CA . ASP A 1 295 ? -4.787 2.946 -10.832 1.00 86.88 295 ASP A CA 1
ATOM 2223 C C . ASP A 1 295 ? -6.256 3.380 -10.974 1.00 86.88 295 ASP A C 1
ATOM 2225 O O . ASP A 1 295 ? -6.549 4.567 -11.074 1.00 86.88 295 ASP A O 1
ATOM 2229 N N . SER A 1 296 ? -7.179 2.427 -10.834 1.00 86.31 296 SER A N 1
ATOM 2230 C CA . SER A 1 296 ? -8.615 2.627 -10.604 1.00 86.31 296 SER A CA 1
ATOM 2231 C C . SER A 1 296 ? -8.972 3.571 -9.448 1.00 86.31 296 SER A C 1
ATOM 2233 O O . SER A 1 296 ? -10.076 4.116 -9.468 1.00 86.31 296 SER A O 1
ATOM 2235 N N . HIS A 1 297 ? -8.076 3.737 -8.468 1.00 87.50 297 HIS A N 1
ATOM 2236 C CA . HIS A 1 297 ? -8.256 4.562 -7.270 1.00 87.50 297 HIS A CA 1
ATOM 2237 C C . HIS A 1 297 ? -7.627 5.963 -7.400 1.00 87.50 297 HIS A C 1
ATOM 2239 O O . HIS A 1 297 ? -7.936 6.834 -6.594 1.00 87.50 297 HIS A O 1
ATOM 2245 N N . ASP A 1 298 ? -6.767 6.208 -8.403 1.00 86.81 298 ASP A N 1
ATOM 2246 C CA . ASP A 1 298 ? -6.177 7.535 -8.705 1.00 86.81 298 ASP A CA 1
ATOM 2247 C C . ASP A 1 298 ? -7.151 8.413 -9.526 1.00 86.81 298 ASP A C 1
ATOM 2249 O O . ASP A 1 298 ? -6.734 9.315 -10.252 1.00 86.81 298 ASP A O 1
ATOM 2253 N N . VAL A 1 299 ? -8.450 8.094 -9.460 1.00 86.44 299 VAL A N 1
ATOM 2254 C CA . VAL A 1 299 ? -9.539 8.699 -10.232 1.00 86.44 299 VAL A CA 1
ATOM 2255 C C . VAL A 1 299 ? -10.637 9.146 -9.268 1.00 86.44 299 VAL A C 1
ATOM 2257 O O . VAL A 1 299 ? -11.142 8.356 -8.462 1.00 86.44 299 VAL A O 1
ATOM 2260 N N . ASP A 1 300 ? -10.993 10.423 -9.364 1.00 86.94 300 ASP A N 1
ATOM 2261 C CA . ASP A 1 300 ? -12.074 11.045 -8.600 1.00 86.94 300 ASP A CA 1
ATOM 2262 C C . ASP A 1 300 ? -13.428 10.393 -8.963 1.00 86.94 300 ASP A C 1
ATOM 2264 O O . ASP A 1 300 ? -13.626 9.950 -10.096 1.00 86.94 300 ASP A O 1
ATOM 2268 N N . PHE A 1 301 ? -14.354 10.320 -8.001 1.00 88.06 301 PHE A N 1
ATOM 2269 C CA . PHE A 1 301 ? -15.706 9.776 -8.209 1.00 88.06 301 PHE A CA 1
ATOM 2270 C C . PHE A 1 301 ? -16.480 10.570 -9.277 1.00 88.06 301 PHE A C 1
ATOM 2272 O O . PHE A 1 301 ? -16.289 11.783 -9.413 1.00 88.06 301 PHE A O 1
ATOM 2279 N N . CYS A 1 302 ? -17.348 9.898 -10.037 1.00 90.19 302 CYS A N 1
ATOM 2280 C CA . CYS A 1 302 ? -18.121 10.534 -11.106 1.00 90.19 302 CYS A CA 1
ATOM 2281 C C . CYS A 1 302 ? -19.259 11.414 -10.556 1.00 90.19 302 CYS A C 1
ATOM 2283 O O . CYS A 1 302 ? -19.598 11.364 -9.370 1.00 90.19 302 CYS A O 1
ATOM 2285 N N . GLU A 1 303 ? -19.853 12.260 -11.404 1.00 89.94 303 GLU A N 1
ATOM 2286 C CA . GLU A 1 303 ? -20.895 13.184 -10.938 1.00 89.94 303 GLU A CA 1
ATOM 2287 C C . GLU A 1 303 ? -22.156 12.431 -10.489 1.00 89.94 303 GLU A C 1
ATOM 2289 O O . GLU A 1 303 ? -22.790 12.838 -9.522 1.00 89.94 303 GLU A O 1
ATOM 2294 N N . GLU A 1 304 ? -22.463 11.297 -11.119 1.00 91.38 304 GLU A N 1
ATOM 2295 C CA . GLU A 1 304 ? -23.593 10.429 -10.793 1.00 91.38 304 GLU A CA 1
ATOM 2296 C C . GLU A 1 304 ? -23.429 9.710 -9.438 1.00 91.38 304 GLU A C 1
ATOM 2298 O O . GLU A 1 304 ? -24.396 9.601 -8.683 1.00 91.38 304 GLU A O 1
ATOM 2303 N N . GLU A 1 305 ? -22.214 9.266 -9.095 1.00 89.81 305 GLU A N 1
ATOM 2304 C CA . GLU A 1 305 ? -21.867 8.699 -7.777 1.00 89.81 305 GLU A CA 1
ATOM 2305 C C . GLU A 1 305 ? -21.985 9.760 -6.673 1.00 89.81 305 GLU A C 1
ATOM 2307 O O . GLU A 1 305 ? -22.539 9.511 -5.599 1.00 89.81 305 GLU A O 1
ATOM 2312 N N . LEU A 1 306 ? -21.489 10.971 -6.943 1.00 90.56 306 LEU A N 1
ATOM 2313 C CA . LEU A 1 306 ? -21.560 12.086 -6.003 1.00 90.56 306 LEU A CA 1
ATOM 2314 C C . LEU A 1 306 ? -23.008 12.547 -5.788 1.00 90.56 306 LEU A C 1
ATOM 2316 O O . LEU A 1 306 ? -23.408 12.734 -4.641 1.00 90.56 306 LEU A O 1
ATOM 2320 N N . ASP A 1 307 ? -23.809 12.656 -6.851 1.00 90.00 307 ASP A N 1
ATOM 2321 C CA . ASP A 1 307 ? -25.228 13.014 -6.770 1.00 90.00 307 ASP A CA 1
ATOM 2322 C C . ASP A 1 307 ? -26.069 11.912 -6.082 1.00 90.00 307 ASP A C 1
ATOM 2324 O O . ASP A 1 307 ? -27.057 12.233 -5.411 1.00 90.00 307 ASP A O 1
ATOM 2328 N N . GLU A 1 308 ? -25.695 10.626 -6.184 1.00 92.94 308 GLU A N 1
ATOM 2329 C CA . GLU A 1 308 ? -26.291 9.537 -5.385 1.00 92.94 308 GLU A CA 1
ATOM 2330 C C . GLU A 1 308 ? -25.992 9.732 -3.889 1.00 92.94 308 GLU A C 1
ATOM 2332 O O . GLU A 1 308 ? -26.911 9.756 -3.064 1.00 92.94 308 GLU A O 1
ATOM 2337 N N . VAL A 1 309 ? -24.720 9.933 -3.527 1.00 90.62 309 VAL A N 1
ATOM 2338 C CA . VAL A 1 309 ? -24.308 10.149 -2.132 1.00 90.62 309 VAL A CA 1
ATOM 2339 C C . VAL A 1 309 ? -24.947 11.402 -1.538 1.00 90.62 309 VAL A C 1
ATOM 2341 O O . VAL A 1 309 ? -25.423 11.362 -0.403 1.00 90.62 309 VAL A O 1
ATOM 2344 N N . ASP A 1 310 ? -25.055 12.487 -2.304 1.00 89.62 310 ASP A N 1
ATOM 2345 C CA . ASP A 1 310 ? -25.726 13.713 -1.872 1.00 89.62 310 ASP A CA 1
ATOM 2346 C C . ASP A 1 310 ? -27.212 13.472 -1.552 1.00 89.62 310 ASP A C 1
ATOM 2348 O O . ASP A 1 310 ? -27.754 14.060 -0.612 1.00 89.62 310 ASP A O 1
ATOM 2352 N N . GLN A 1 311 ? -27.886 12.586 -2.296 1.00 91.81 311 GLN A N 1
ATOM 2353 C CA . GLN A 1 311 ? -29.259 12.161 -2.004 1.00 91.81 311 GLN A CA 1
ATOM 2354 C C . GLN A 1 311 ? -29.333 11.268 -0.758 1.00 91.81 311 GLN A C 1
ATOM 2356 O O . GLN A 1 311 ? -30.214 11.483 0.079 1.00 91.81 311 GLN A O 1
ATOM 2361 N N . ILE A 1 312 ? -28.402 10.321 -0.590 1.00 92.31 312 ILE A N 1
ATOM 2362 C CA . ILE A 1 312 ? -28.317 9.453 0.598 1.00 92.31 312 ILE A CA 1
ATOM 2363 C C . ILE A 1 312 ? -28.105 10.293 1.866 1.00 92.31 312 ILE A C 1
ATOM 2365 O O . ILE A 1 312 ? -28.834 10.114 2.840 1.00 92.31 312 ILE A O 1
ATOM 2369 N N . VAL A 1 313 ? -27.178 11.257 1.847 1.00 89.38 313 VAL A N 1
ATOM 2370 C CA . VAL A 1 313 ? -26.908 12.163 2.977 1.00 89.38 313 VAL A CA 1
ATOM 2371 C C . VAL A 1 313 ? -28.147 12.993 3.328 1.00 89.38 313 VAL A C 1
ATOM 2373 O O . VAL A 1 313 ? -28.537 13.048 4.495 1.00 89.38 313 VAL A O 1
ATOM 2376 N N . LYS A 1 314 ? -28.821 13.592 2.334 1.00 91.06 314 LYS A N 1
ATOM 2377 C CA . LYS A 1 314 ? -30.040 14.399 2.551 1.00 91.06 314 LYS A CA 1
ATOM 2378 C C . LYS A 1 314 ? -31.213 13.556 3.064 1.00 91.06 314 LYS A C 1
ATOM 2380 O O . LYS A 1 314 ? -31.982 14.025 3.904 1.00 91.06 314 LYS A O 1
ATOM 2385 N N . ALA A 1 315 ? -31.355 12.315 2.595 1.00 91.88 315 ALA A N 1
ATOM 2386 C CA . ALA A 1 315 ? -32.362 11.381 3.093 1.00 91.88 315 ALA A CA 1
ATOM 2387 C C . ALA A 1 315 ? -32.068 10.957 4.540 1.00 91.88 315 ALA A C 1
ATOM 2389 O O . ALA A 1 315 ? -32.944 11.072 5.396 1.00 91.88 315 ALA A O 1
ATOM 2390 N N . ALA A 1 316 ? -30.827 10.562 4.832 1.00 90.69 316 ALA A N 1
ATOM 2391 C CA . ALA A 1 316 ? -30.395 10.159 6.164 1.00 90.69 316 ALA A CA 1
ATOM 2392 C C . ALA A 1 316 ? -30.555 11.286 7.194 1.00 90.69 316 ALA A C 1
ATOM 2394 O O . ALA A 1 316 ? -31.122 11.053 8.256 1.00 90.69 316 ALA A O 1
ATOM 2395 N N . GLN A 1 317 ? -30.155 12.522 6.870 1.00 89.00 317 GLN A N 1
ATOM 2396 C CA . GLN A 1 317 ? -30.377 13.692 7.733 1.00 89.00 317 GLN A CA 1
ATOM 2397 C C . GLN A 1 317 ? -31.867 13.946 8.025 1.00 89.00 317 GLN A C 1
ATOM 2399 O O . GLN A 1 317 ? -32.210 14.392 9.119 1.00 89.00 317 GLN A O 1
ATOM 2404 N N . ARG A 1 318 ? -32.760 13.668 7.063 1.00 91.94 318 ARG A N 1
ATOM 2405 C CA . ARG A 1 318 ? -34.211 13.865 7.207 1.00 91.94 318 ARG A CA 1
ATOM 2406 C C . ARG A 1 318 ? -34.885 12.759 8.029 1.00 91.94 318 ARG A C 1
ATOM 2408 O O . ARG A 1 318 ? -35.819 13.058 8.768 1.00 91.94 318 ARG A O 1
ATOM 2415 N N . ASP A 1 319 ? -34.437 11.511 7.894 1.00 92.38 319 ASP A N 1
ATOM 2416 C CA . ASP A 1 319 ? -35.039 10.339 8.551 1.00 92.38 319 ASP A CA 1
ATOM 2417 C C . ASP A 1 319 ? -34.318 9.892 9.840 1.00 92.38 319 ASP A C 1
ATOM 2419 O O . ASP A 1 319 ? -34.818 8.998 10.524 1.00 92.38 319 ASP A O 1
ATOM 2423 N N . PHE A 1 320 ? -33.185 10.512 10.206 1.00 92.88 320 PHE A N 1
ATOM 2424 C CA . PHE A 1 320 ? -32.280 10.041 11.266 1.00 92.88 320 PHE A CA 1
ATOM 2425 C C . PHE A 1 320 ? -32.983 9.637 12.569 1.00 92.88 320 PHE A C 1
ATOM 2427 O O . PHE A 1 320 ? -32.816 8.509 13.023 1.00 92.88 320 PHE A O 1
ATOM 2434 N N . GLU A 1 321 ? -33.792 10.517 13.170 1.00 93.75 321 GLU A N 1
ATOM 2435 C CA . GLU A 1 321 ? -34.454 10.213 14.452 1.00 93.75 321 GLU A CA 1
ATOM 2436 C C . GLU A 1 321 ? -35.546 9.135 14.323 1.00 93.75 321 GLU A C 1
ATOM 2438 O O . GLU A 1 321 ? -35.832 8.436 15.292 1.00 93.75 321 GLU A O 1
ATOM 2443 N N . SER A 1 322 ? -36.125 8.946 13.131 1.00 94.69 322 SER A N 1
ATOM 2444 C CA . SER A 1 322 ? -37.085 7.865 12.860 1.00 94.69 322 SER A CA 1
ATOM 2445 C C . SER A 1 322 ? -36.380 6.503 12.807 1.00 94.69 322 SER A C 1
ATOM 2447 O O . SER A 1 322 ? -36.829 5.535 13.420 1.00 94.69 322 SER A O 1
ATOM 2449 N N . GLU A 1 323 ? -35.224 6.441 12.140 1.00 94.38 323 GLU A N 1
ATOM 2450 C CA . GLU A 1 323 ? -34.364 5.253 12.116 1.00 94.38 323 GLU A CA 1
ATOM 2451 C C . GLU A 1 323 ? -33.747 4.979 13.499 1.00 94.38 323 GLU A C 1
ATOM 2453 O O . GLU A 1 323 ? -33.755 3.836 13.958 1.00 94.38 323 GLU A O 1
ATOM 2458 N N . ALA A 1 324 ? -33.271 6.009 14.206 1.00 93.62 324 ALA A N 1
ATOM 2459 C CA . ALA A 1 324 ? -32.713 5.892 15.554 1.00 93.62 324 ALA A CA 1
ATOM 2460 C C . ALA A 1 324 ? -33.753 5.384 16.569 1.00 93.62 324 ALA A C 1
ATOM 2462 O O . ALA A 1 324 ? -33.441 4.498 17.362 1.00 93.62 324 ALA A O 1
ATOM 2463 N N . ALA A 1 325 ? -35.005 5.853 16.494 1.00 95.12 325 ALA A N 1
ATOM 2464 C CA . ALA A 1 325 ? -36.106 5.366 17.331 1.00 95.12 325 ALA A CA 1
ATOM 2465 C C . ALA A 1 325 ? -36.505 3.899 17.053 1.00 95.12 325 ALA A C 1
ATOM 2467 O O . ALA A 1 325 ? -37.161 3.278 17.889 1.00 95.12 325 ALA A O 1
ATOM 2468 N N . SER A 1 326 ? -36.105 3.326 15.909 1.00 96.00 326 SER A N 1
ATOM 2469 C CA . SER A 1 326 ? -36.291 1.897 15.596 1.00 96.00 326 SER A CA 1
ATOM 2470 C C . SER A 1 326 ? -35.188 0.985 16.163 1.00 96.00 326 SER A C 1
ATOM 2472 O O . SER A 1 326 ? -35.303 -0.242 16.114 1.00 96.00 326 SER A O 1
ATOM 2474 N N . ARG A 1 327 ? -34.111 1.574 16.698 1.00 97.06 327 ARG A N 1
ATOM 2475 C CA . ARG A 1 327 ? -32.875 0.900 17.118 1.00 97.06 327 ARG A CA 1
ATOM 2476 C C . ARG A 1 327 ? -32.738 0.861 18.637 1.00 97.06 327 ARG A C 1
ATOM 2478 O O . ARG A 1 327 ? -33.477 1.505 19.376 1.00 97.06 327 ARG A O 1
ATOM 2485 N N . MET A 1 328 ? -31.744 0.117 19.119 1.00 97.31 328 MET A N 1
ATOM 2486 C CA . MET A 1 328 ? -31.316 0.230 20.512 1.00 97.31 328 MET A CA 1
ATOM 2487 C C . MET A 1 328 ? -30.582 1.566 20.713 1.00 97.31 328 MET A C 1
ATOM 2489 O O . MET A 1 328 ? -29.485 1.758 20.186 1.00 97.31 328 MET A O 1
ATOM 2493 N N . ASP A 1 329 ? -31.186 2.485 21.466 1.00 96.75 329 ASP A N 1
ATOM 2494 C CA . ASP A 1 329 ? -30.574 3.776 21.790 1.00 96.75 329 ASP A CA 1
ATOM 2495 C C . ASP A 1 329 ? -29.499 3.620 22.877 1.00 96.75 329 ASP A C 1
ATOM 2497 O O . ASP A 1 329 ? -29.761 3.144 23.988 1.00 96.75 329 ASP A O 1
ATOM 2501 N N . LEU A 1 330 ? -28.274 4.004 22.528 1.00 96.69 330 LEU A N 1
ATOM 2502 C CA . LEU A 1 330 ? -27.090 4.028 23.380 1.00 96.69 330 LEU A CA 1
ATOM 2503 C C . LEU A 1 330 ? -26.473 5.433 23.462 1.00 96.69 330 LEU A C 1
ATOM 2505 O O . LEU A 1 330 ? -25.357 5.560 23.958 1.00 96.69 330 LEU A O 1
ATOM 2509 N N . ARG A 1 331 ? -27.152 6.495 23.002 1.00 93.25 331 ARG A N 1
ATOM 2510 C CA . ARG A 1 331 ? -26.620 7.876 23.030 1.00 93.25 331 ARG A CA 1
ATOM 2511 C C . ARG A 1 331 ? -26.266 8.367 24.445 1.00 93.25 331 ARG A C 1
ATOM 2513 O O . ARG A 1 331 ? -25.481 9.293 24.592 1.00 93.25 331 ARG A O 1
ATOM 2520 N N . GLN A 1 332 ? -26.805 7.714 25.475 1.00 91.31 332 GLN A N 1
ATOM 2521 C CA . GLN A 1 332 ? -26.518 7.907 26.902 1.00 91.31 332 GLN A CA 1
ATOM 2522 C C . GLN A 1 332 ? -25.343 7.073 27.468 1.00 91.31 332 GLN A C 1
ATOM 2524 O O . GLN A 1 332 ? -25.075 7.145 28.669 1.00 91.31 332 GLN A O 1
ATOM 2529 N N . LYS A 1 333 ? -24.681 6.225 26.669 1.00 91.75 333 LYS A N 1
ATOM 2530 C CA . LYS A 1 333 ? -23.502 5.438 27.084 1.00 91.75 333 LYS A CA 1
ATOM 2531 C C . LYS A 1 333 ? -22.220 6.249 26.845 1.00 91.75 333 LYS A C 1
ATOM 2533 O O . LYS A 1 333 ? -22.125 6.981 25.866 1.00 91.75 333 LYS A O 1
ATOM 2538 N N . ARG A 1 334 ? -21.198 6.062 27.690 1.00 90.31 334 ARG A N 1
ATOM 2539 C CA . ARG A 1 334 ? -19.850 6.625 27.474 1.00 90.31 334 ARG A CA 1
ATOM 2540 C C . ARG A 1 334 ? -19.106 5.817 26.406 1.00 90.31 334 ARG A C 1
ATOM 2542 O O . ARG A 1 334 ? -18.361 4.900 26.729 1.00 90.31 334 ARG A O 1
ATOM 2549 N N . ILE A 1 335 ? -19.380 6.122 25.141 1.00 90.38 335 ILE A N 1
ATOM 2550 C CA . ILE A 1 335 ? -18.749 5.498 23.969 1.00 90.38 335 ILE A CA 1
ATOM 2551 C C . ILE A 1 335 ? -17.596 6.390 23.488 1.00 90.38 335 ILE A C 1
ATOM 2553 O O . ILE A 1 335 ? -17.767 7.603 23.437 1.00 90.38 335 ILE A O 1
ATOM 2557 N N . PHE A 1 336 ? -16.447 5.822 23.127 1.00 86.38 336 PHE A N 1
ATOM 2558 C CA . PHE A 1 336 ? -15.273 6.560 22.636 1.00 86.38 336 PHE A CA 1
ATOM 2559 C C . PHE A 1 336 ? -14.506 5.780 21.555 1.00 86.38 336 PHE A C 1
ATOM 2561 O O . PHE A 1 336 ? -14.588 4.554 21.510 1.00 86.38 336 PHE A O 1
ATOM 2568 N N . THR A 1 337 ? -13.758 6.475 20.692 1.00 85.44 337 THR A N 1
ATOM 2569 C CA . THR A 1 337 ? -12.878 5.862 19.667 1.00 85.44 337 THR A CA 1
ATOM 2570 C C . THR A 1 337 ? -11.408 5.903 20.113 1.00 85.44 337 THR A C 1
ATOM 2572 O O . THR A 1 337 ? -11.041 6.750 20.936 1.00 85.44 337 THR A O 1
ATOM 2575 N N . ILE A 1 338 ? -10.560 4.991 19.613 1.00 80.12 338 ILE A N 1
ATOM 2576 C CA . ILE A 1 338 ? -9.108 4.982 19.889 1.00 80.12 338 ILE A CA 1
ATOM 2577 C C . ILE A 1 338 ? -8.327 4.691 18.601 1.00 80.12 338 ILE A C 1
ATOM 2579 O O . ILE A 1 338 ? -8.178 3.541 18.190 1.00 80.12 338 ILE A O 1
ATOM 2583 N N . ASP A 1 339 ? -7.773 5.745 18.007 1.00 78.00 339 ASP A N 1
ATOM 2584 C CA . ASP A 1 339 ? -7.312 5.734 16.616 1.00 78.00 339 ASP A CA 1
ATOM 2585 C C . ASP A 1 339 ? -5.823 6.098 16.461 1.00 78.00 339 ASP A C 1
ATOM 2587 O O . ASP A 1 339 ? -5.189 6.650 17.368 1.00 78.00 339 ASP A O 1
ATOM 2591 N N . PRO A 1 340 ? -5.230 5.918 15.268 1.00 72.75 340 PRO A N 1
ATOM 2592 C CA . PRO A 1 340 ? -4.038 6.667 14.897 1.00 72.75 340 PRO A CA 1
ATOM 2593 C C . PRO A 1 340 ? -4.274 8.182 15.025 1.00 72.75 340 PRO A C 1
ATOM 2595 O O . PRO A 1 340 ? -5.295 8.716 14.580 1.00 72.75 340 PRO A O 1
ATOM 2598 N N . ALA A 1 341 ? -3.282 8.925 15.529 1.00 66.19 341 ALA A N 1
ATOM 2599 C CA . ALA A 1 341 ? -3.304 10.394 15.486 1.00 66.19 341 ALA A CA 1
ATOM 2600 C C . ALA A 1 341 ? -3.440 10.926 14.038 1.00 66.19 341 ALA A C 1
ATOM 2602 O O . ALA A 1 341 ? -4.003 11.997 13.802 1.00 66.19 341 ALA A O 1
ATOM 2603 N N . THR A 1 342 ? -2.985 10.129 13.065 1.00 63.22 342 THR A N 1
ATOM 2604 C CA . THR A 1 342 ? -3.089 10.352 11.618 1.00 63.22 342 THR A CA 1
ATOM 2605 C C . THR A 1 342 ? -4.373 9.814 10.974 1.00 63.22 342 THR A C 1
ATOM 2607 O O . THR A 1 342 ? -4.445 9.827 9.755 1.00 63.22 342 THR A O 1
ATOM 2610 N N . ALA A 1 343 ? -5.406 9.391 11.721 1.00 54.03 343 ALA A N 1
ATOM 2611 C CA . ALA A 1 343 ? -6.718 9.013 11.149 1.00 54.03 343 ALA A CA 1
ATOM 2612 C C . ALA A 1 343 ? -7.554 10.217 10.634 1.00 54.03 343 ALA A C 1
ATOM 2614 O O . ALA A 1 343 ? -8.761 10.124 10.437 1.00 54.03 343 ALA A O 1
ATOM 2615 N N . LYS A 1 344 ? -6.887 11.359 10.421 1.00 54.09 344 LYS A N 1
ATOM 2616 C CA . LYS A 1 344 ? -7.355 12.474 9.597 1.00 54.09 344 LYS A CA 1
ATOM 2617 C C . LYS A 1 344 ? -6.970 12.156 8.162 1.00 54.09 344 LYS A C 1
ATOM 2619 O O . LYS A 1 344 ? -5.771 12.078 7.885 1.00 54.09 344 LYS A O 1
ATOM 2624 N N . ASP A 1 345 ? -7.934 12.059 7.254 1.00 46.28 345 ASP A N 1
ATOM 2625 C CA . ASP A 1 345 ? -7.598 11.981 5.835 1.00 46.28 345 ASP A CA 1
ATOM 2626 C C . ASP A 1 345 ? -6.778 13.211 5.421 1.00 46.28 345 ASP A C 1
ATOM 2628 O O . ASP A 1 345 ? -7.132 14.367 5.693 1.00 46.28 345 ASP A O 1
ATOM 2632 N N . PHE A 1 346 ? -5.649 12.968 4.753 1.00 38.81 346 PHE A N 1
ATOM 2633 C CA . PHE A 1 346 ? -4.849 14.038 4.169 1.00 38.81 346 PHE A CA 1
ATOM 2634 C C . PHE A 1 346 ? -5.658 14.688 3.047 1.00 38.81 346 PHE A C 1
ATOM 2636 O O . PHE A 1 346 ? -5.794 14.116 1.966 1.00 38.81 346 PHE A O 1
ATOM 2643 N N . ARG A 1 347 ? -6.207 15.879 3.338 1.00 36.06 347 ARG A N 1
ATOM 2644 C CA . ARG A 1 347 ? -7.124 16.634 2.467 1.00 36.06 347 ARG A CA 1
ATOM 2645 C C . ARG A 1 347 ? -6.727 16.541 0.996 1.00 36.06 347 ARG A C 1
ATOM 2647 O O . ARG A 1 347 ? -5.650 17.001 0.612 1.00 36.06 347 ARG A O 1
ATOM 2654 N N . TYR A 1 348 ? -7.648 16.041 0.180 1.00 35.56 348 TYR A N 1
ATOM 2655 C CA . TYR A 1 348 ? -7.484 15.935 -1.263 1.00 35.56 348 TYR A CA 1
ATOM 2656 C C . TYR A 1 348 ? -7.508 17.329 -1.915 1.00 35.56 348 TYR A C 1
ATOM 2658 O O . TYR A 1 348 ? -8.539 17.831 -2.356 1.00 35.56 348 TYR A O 1
ATOM 2666 N N . ALA A 1 349 ? -6.354 17.995 -1.927 1.00 29.08 349 ALA A N 1
ATOM 2667 C CA . ALA A 1 349 ? -6.163 19.324 -2.504 1.00 29.08 349 ALA A CA 1
ATOM 2668 C C . ALA A 1 349 ? -5.979 19.258 -4.033 1.00 29.08 349 ALA A C 1
ATOM 2670 O O . ALA A 1 349 ? -4.994 19.768 -4.575 1.00 29.08 349 ALA A O 1
ATOM 2671 N N . SER A 1 350 ? -6.915 18.612 -4.737 1.00 34.22 350 SER A N 1
ATOM 2672 C CA . SER A 1 350 ? -6.963 18.664 -6.198 1.00 34.22 350 SER A CA 1
ATOM 2673 C C . SER A 1 350 ? -7.306 20.086 -6.669 1.00 34.22 350 SER A C 1
ATOM 2675 O O . SER A 1 350 ? -8.021 20.847 -6.012 1.00 34.22 350 SER A O 1
ATOM 2677 N N . PHE A 1 351 ? -6.745 20.489 -7.813 1.00 34.56 351 PHE A N 1
ATOM 2678 C CA . PHE A 1 351 ? -6.962 21.817 -8.397 1.00 34.56 351 PHE A CA 1
ATOM 2679 C C . PHE A 1 351 ? -8.367 21.911 -9.021 1.00 34.56 351 PHE A C 1
ATOM 2681 O O . PHE A 1 351 ? -8.533 21.760 -10.235 1.00 34.56 351 PHE A O 1
ATOM 2688 N N . LEU A 1 352 ? -9.381 22.192 -8.197 1.00 34.97 352 LEU A N 1
ATOM 2689 C CA . LEU A 1 352 ? -10.764 22.406 -8.638 1.00 34.97 352 LEU A CA 1
ATOM 2690 C C . LEU A 1 352 ? -10.884 23.659 -9.519 1.00 34.97 352 LEU A C 1
ATOM 2692 O O . LEU A 1 352 ? -11.098 24.779 -9.058 1.00 34.97 352 LEU A O 1
ATOM 2696 N N . THR A 1 353 ? -10.745 23.446 -10.825 1.00 34.84 353 THR A N 1
ATOM 2697 C CA . THR A 1 353 ? -10.864 24.460 -11.879 1.00 34.84 353 THR A CA 1
ATOM 2698 C C . THR A 1 353 ? -12.099 24.192 -12.745 1.00 34.84 353 THR A C 1
ATOM 2700 O O . THR A 1 353 ? -11.998 24.019 -13.956 1.00 34.84 353 THR A O 1
ATOM 2703 N N . GLY A 1 354 ? -13.291 24.157 -12.131 1.00 33.41 354 GLY A N 1
ATOM 2704 C CA . GLY A 1 354 ? -14.537 23.897 -12.860 1.00 33.41 354 GLY A CA 1
ATOM 2705 C C . GLY A 1 354 ? -15.829 24.251 -12.114 1.00 33.41 354 GLY A C 1
ATOM 2706 O O . GLY A 1 354 ? -16.096 23.721 -11.043 1.00 33.41 354 GLY A O 1
ATOM 2707 N N . SER A 1 355 ? -16.671 25.065 -12.765 1.00 36.88 355 SER A N 1
ATOM 2708 C CA . SER A 1 355 ? -18.040 25.462 -12.369 1.00 36.88 355 SER A CA 1
ATOM 2709 C C . SER A 1 355 ? -18.187 26.296 -11.079 1.00 36.88 355 SER A C 1
ATOM 2711 O O . SER A 1 355 ? -17.355 26.252 -10.180 1.00 36.88 355 SER A O 1
ATOM 2713 N N . SER A 1 356 ? -19.248 27.114 -11.009 1.00 42.00 356 SER A N 1
ATOM 2714 C CA . SER A 1 356 ? -19.436 28.124 -9.947 1.00 42.00 356 SER A CA 1
ATOM 2715 C C . SER A 1 356 ? -20.540 27.795 -8.933 1.00 42.00 356 SER A C 1
ATOM 2717 O O . SER A 1 356 ? -20.742 28.575 -8.006 1.00 42.00 356 SER A O 1
ATOM 2719 N N . GLU A 1 357 ? -21.269 26.687 -9.106 1.00 43.09 357 GLU A N 1
ATOM 2720 C CA . GLU A 1 357 ? -22.496 26.396 -8.339 1.00 43.09 357 GLU A CA 1
ATOM 2721 C C . GLU A 1 357 ? -22.335 25.212 -7.368 1.00 43.09 357 GLU A C 1
ATOM 2723 O O . GLU A 1 357 ? -22.902 25.244 -6.279 1.00 43.09 357 GLU A O 1
ATOM 2728 N N . LYS A 1 358 ? -21.455 24.236 -7.656 1.00 42.19 358 LYS A N 1
ATOM 2729 C CA . LYS A 1 358 ? -21.095 23.155 -6.707 1.00 42.19 358 LYS A CA 1
ATOM 2730 C C . LYS A 1 358 ? -20.271 23.635 -5.492 1.00 42.19 358 LYS A C 1
ATOM 2732 O O . LYS A 1 358 ? -19.930 22.843 -4.617 1.00 42.19 358 LYS A O 1
ATOM 2737 N N . PHE A 1 359 ? -19.981 24.937 -5.402 1.00 42.00 359 PHE A N 1
ATOM 2738 C CA . PHE A 1 359 ? -19.175 25.531 -4.332 1.00 42.00 359 PHE A CA 1
ATOM 2739 C C . PHE A 1 359 ? -19.820 25.394 -2.942 1.00 42.00 359 PHE A C 1
ATOM 2741 O O . PHE A 1 359 ? -19.099 25.209 -1.965 1.00 42.00 359 PHE A O 1
ATOM 2748 N N . GLU A 1 360 ? -21.154 25.465 -2.821 1.00 42.91 360 GLU A N 1
ATOM 2749 C CA . GLU A 1 360 ? -21.805 25.556 -1.503 1.00 42.91 360 GLU A CA 1
ATOM 2750 C C . GLU A 1 360 ? -21.630 24.310 -0.626 1.00 42.91 360 GLU A C 1
ATOM 2752 O O . GLU A 1 360 ? -21.373 24.464 0.565 1.00 42.91 360 GLU A O 1
ATOM 2757 N N . PHE A 1 361 ? -21.710 23.086 -1.164 1.00 42.09 361 PHE A N 1
ATOM 2758 C CA . PHE A 1 361 ? -21.636 21.875 -0.330 1.00 42.09 361 PHE A CA 1
ATOM 2759 C C . PHE A 1 361 ? -20.218 21.613 0.203 1.00 42.09 361 PHE A C 1
ATOM 2761 O O . PHE A 1 361 ? -20.023 21.356 1.392 1.00 42.09 361 PHE A O 1
ATOM 2768 N N . GLN A 1 362 ? -19.199 21.774 -0.645 1.00 40.78 362 GLN A N 1
ATOM 2769 C CA . GLN A 1 362 ? -17.802 21.599 -0.236 1.00 40.78 362 GLN A CA 1
ATOM 2770 C C . GLN A 1 362 ? -17.302 22.769 0.636 1.00 40.78 362 GLN A C 1
ATOM 2772 O O . GLN A 1 362 ? -16.467 22.576 1.526 1.00 40.78 362 GLN A O 1
ATOM 2777 N N . LEU A 1 363 ? -17.868 23.971 0.462 1.00 39.88 363 LEU A N 1
ATOM 2778 C CA . LEU A 1 363 ? -17.666 25.100 1.374 1.00 39.88 363 LEU A CA 1
ATOM 2779 C C . LEU A 1 363 ? -18.400 24.888 2.713 1.00 39.88 363 LEU A C 1
ATOM 2781 O O . LEU A 1 363 ? -17.842 25.182 3.764 1.00 39.88 363 LEU A O 1
ATOM 2785 N N . TRP A 1 364 ? -19.604 24.308 2.723 1.00 43.09 364 TRP A N 1
ATOM 2786 C CA . TRP A 1 364 ? -20.344 23.947 3.943 1.00 43.09 364 TRP A CA 1
ATOM 2787 C C . TRP A 1 364 ? -19.577 22.920 4.794 1.00 43.09 364 TRP A C 1
ATOM 2789 O O . TRP A 1 364 ? -19.430 23.117 6.004 1.00 43.09 364 TRP A O 1
ATOM 2799 N N . LEU A 1 365 ? -18.997 21.899 4.148 1.00 36.38 365 LEU A N 1
ATOM 2800 C CA . LEU A 1 365 ? -18.117 20.897 4.770 1.00 36.38 365 LEU A CA 1
ATOM 2801 C C . LEU A 1 365 ? -16.788 21.459 5.309 1.00 36.38 365 LEU A C 1
ATOM 2803 O O . LEU A 1 365 ? -16.143 20.783 6.107 1.00 36.38 365 LEU A O 1
ATOM 2807 N N . SER A 1 366 ? -16.360 22.655 4.883 1.00 35.47 366 SER A N 1
ATOM 2808 C CA . SER A 1 366 ? -15.083 23.269 5.293 1.00 35.47 366 SER A CA 1
ATOM 2809 C C . SER A 1 366 ? -15.224 24.549 6.132 1.00 35.47 366 SER A C 1
ATOM 2811 O O . SER A 1 366 ? -14.270 24.945 6.802 1.00 35.47 366 SER A O 1
ATOM 2813 N N . LEU A 1 367 ? -16.408 25.171 6.168 1.00 37.75 367 LEU A N 1
ATOM 2814 C CA . LEU A 1 367 ? -16.751 26.251 7.101 1.00 37.75 367 LEU A CA 1
ATOM 2815 C C . LEU A 1 367 ? -17.013 25.713 8.514 1.00 37.75 367 LEU A C 1
ATOM 2817 O O . LEU A 1 367 ? -16.574 26.311 9.502 1.00 37.75 367 LEU A O 1
ATOM 2821 N N . ARG A 1 368 ? -17.683 24.558 8.633 1.00 37.47 368 ARG A N 1
ATOM 2822 C CA . ARG A 1 368 ? -17.723 23.816 9.899 1.00 37.47 368 ARG A CA 1
ATOM 2823 C C . ARG A 1 368 ? -16.347 23.195 10.135 1.00 37.47 368 ARG A C 1
ATOM 2825 O O . ARG A 1 368 ? -15.848 22.471 9.284 1.00 37.47 368 ARG A O 1
ATOM 2832 N N . HIS A 1 369 ? -15.745 23.443 11.296 1.00 34.44 369 HIS A N 1
ATOM 2833 C CA . HIS A 1 369 ? -14.415 22.928 11.654 1.00 34.44 369 HIS A CA 1
ATOM 2834 C C . HIS A 1 369 ? -14.439 21.441 12.084 1.00 34.44 369 HIS A C 1
ATOM 2836 O O . HIS A 1 369 ? -13.727 21.047 13.004 1.00 34.44 369 HIS A O 1
ATOM 2842 N N . VAL A 1 370 ? -15.263 20.617 11.428 1.00 37.75 370 VAL A N 1
ATOM 2843 C CA . VAL A 1 370 ? -15.322 19.167 11.667 1.00 37.75 370 VAL A CA 1
ATOM 2844 C C . VAL A 1 370 ? -13.991 18.561 11.228 1.00 37.75 370 VAL A C 1
ATOM 2846 O O . VAL A 1 370 ? -13.549 18.787 10.097 1.00 37.75 370 VAL A O 1
ATOM 2849 N N . SER A 1 371 ? -13.333 17.795 12.099 1.00 42.03 371 SER A N 1
ATOM 2850 C CA . SER A 1 371 ? -12.244 16.933 11.653 1.00 42.03 371 SER A CA 1
ATOM 2851 C C . SER A 1 371 ? -12.848 15.808 10.816 1.00 42.03 371 SER A C 1
ATOM 2853 O O . SER A 1 371 ? -13.651 15.023 11.305 1.00 42.03 371 SER A O 1
ATOM 2855 N N . GLN A 1 372 ? -12.506 15.776 9.527 1.00 52.22 372 GLN A N 1
ATOM 2856 C CA . GLN A 1 372 ? -12.957 14.752 8.580 1.00 52.22 372 GLN A CA 1
ATOM 2857 C C . GLN A 1 372 ? -12.148 13.469 8.809 1.00 52.22 372 GLN A C 1
ATOM 2859 O O . GLN A 1 372 ? -11.308 13.075 8.002 1.00 52.22 372 GLN A O 1
ATOM 2864 N N . ASP A 1 373 ? -12.363 12.883 9.979 1.00 65.69 373 ASP A N 1
ATOM 2865 C CA . ASP A 1 373 ? -11.752 11.645 10.430 1.00 65.69 373 ASP A CA 1
ATOM 2866 C C . ASP A 1 373 ? -12.550 10.450 9.890 1.00 65.69 373 ASP A C 1
ATOM 2868 O O . ASP A 1 373 ? -13.778 10.524 9.782 1.00 65.69 373 ASP A O 1
ATOM 2872 N N . ASP A 1 374 ? -11.868 9.358 9.555 1.00 71.75 374 ASP A N 1
ATOM 2873 C CA . ASP A 1 374 ? -12.501 8.103 9.130 1.00 71.75 374 ASP A CA 1
ATOM 2874 C C . ASP A 1 374 ? -12.459 7.123 10.313 1.00 71.75 374 ASP A C 1
ATOM 2876 O O . ASP A 1 374 ? -11.432 6.500 10.583 1.00 71.75 374 ASP A O 1
ATOM 2880 N N . LEU A 1 375 ? -13.537 7.107 11.106 1.00 82.75 375 LEU A N 1
ATOM 2881 C CA . LEU A 1 375 ? -13.628 6.406 12.392 1.00 82.75 375 LEU A CA 1
ATOM 2882 C C . LEU A 1 375 ? -14.609 5.234 12.269 1.00 82.75 375 LEU A C 1
ATOM 2884 O O . LEU A 1 375 ? -15.818 5.414 12.434 1.00 82.75 375 LEU A O 1
ATOM 2888 N N . ASP A 1 376 ? -14.086 4.048 11.951 1.00 87.50 376 ASP A N 1
ATOM 2889 C CA . ASP A 1 376 ? -14.876 2.826 11.734 1.00 87.50 376 ASP A CA 1
ATOM 2890 C C . ASP A 1 376 ? -15.479 2.253 13.028 1.00 87.50 376 ASP A C 1
ATOM 2892 O O . ASP A 1 376 ? -16.604 1.737 13.003 1.00 87.50 376 ASP A O 1
ATOM 2896 N N . ASP A 1 377 ? -14.741 2.314 14.146 1.00 89.44 377 ASP A N 1
ATOM 2897 C CA . ASP A 1 377 ? -15.103 1.653 15.401 1.00 89.44 377 ASP A CA 1
ATOM 2898 C C . ASP A 1 377 ? -15.047 2.543 16.655 1.00 89.44 377 ASP A C 1
ATOM 2900 O O . ASP A 1 377 ? -14.305 3.519 16.759 1.00 89.44 377 ASP A O 1
ATOM 2904 N N . ALA A 1 378 ? -15.902 2.205 17.621 1.00 89.75 378 ALA A N 1
ATOM 2905 C CA . ALA A 1 378 ? -15.972 2.826 18.935 1.00 89.75 378 ALA A CA 1
ATOM 2906 C C . ALA A 1 378 ? -16.276 1.777 20.016 1.00 89.75 378 ALA A C 1
ATOM 2908 O O . ALA A 1 378 ? -16.913 0.752 19.758 1.00 89.75 378 ALA A O 1
ATOM 2909 N N . ILE A 1 379 ? -15.867 2.049 21.254 1.00 91.06 379 ILE A N 1
ATOM 2910 C CA . ILE A 1 379 ? -15.953 1.124 22.389 1.00 91.06 379 ILE A CA 1
ATOM 2911 C C . ILE A 1 379 ? -16.690 1.801 23.555 1.00 91.06 379 ILE A C 1
ATOM 2913 O O . ILE A 1 379 ? -16.529 2.997 23.782 1.00 91.06 379 ILE A O 1
ATOM 2917 N N . HIS A 1 380 ? -17.468 1.040 24.332 1.00 91.75 380 HIS A N 1
ATOM 2918 C CA . HIS A 1 380 ? -17.780 1.407 25.722 1.00 91.75 380 HIS A CA 1
ATOM 2919 C C . HIS A 1 380 ? -17.538 0.252 26.684 1.00 91.75 380 HIS A C 1
ATOM 2921 O O . HIS A 1 380 ? -17.587 -0.922 26.303 1.00 91.75 380 HIS A O 1
ATOM 2927 N N . VAL A 1 381 ? -17.371 0.604 27.959 1.00 90.56 381 VAL A N 1
ATOM 2928 C CA . VAL A 1 381 ? -17.287 -0.338 29.075 1.00 90.56 381 VAL A CA 1
ATOM 2929 C C . VAL A 1 381 ? -18.184 0.133 30.212 1.00 90.56 381 VAL A C 1
ATOM 2931 O O . VAL A 1 381 ? -18.289 1.324 30.483 1.00 90.56 381 VAL A O 1
ATOM 2934 N N . GLU A 1 382 ? -18.859 -0.800 30.880 1.00 90.44 382 GLU A N 1
ATOM 2935 C CA . GLU A 1 382 ? -19.691 -0.503 32.046 1.00 90.44 382 GLU A CA 1
ATOM 2936 C C . GLU A 1 382 ? -19.560 -1.595 33.118 1.00 90.44 382 GLU A C 1
ATOM 2938 O O . GLU A 1 382 ? -19.771 -2.778 32.850 1.00 90.44 382 GLU A O 1
ATOM 2943 N N . ASP A 1 383 ? -19.256 -1.210 34.362 1.00 90.38 383 ASP A N 1
ATOM 2944 C CA . ASP A 1 383 ? -19.366 -2.112 35.516 1.00 90.38 383 ASP A CA 1
ATOM 2945 C C . ASP A 1 383 ? -20.844 -2.377 35.833 1.00 90.38 383 ASP A C 1
ATOM 2947 O O . ASP A 1 383 ? -21.575 -1.477 36.258 1.00 90.38 383 ASP A O 1
ATOM 2951 N N . LEU A 1 384 ? -21.284 -3.627 35.664 1.00 89.50 384 LEU A N 1
ATOM 2952 C CA . LEU A 1 384 ? -22.628 -4.075 36.017 1.00 89.50 384 LEU A CA 1
ATOM 2953 C C . LEU A 1 384 ? -22.723 -4.249 37.541 1.00 89.50 384 LEU A C 1
ATOM 2955 O O . LEU A 1 384 ? -22.724 -5.365 38.080 1.00 89.50 384 LEU A O 1
ATOM 2959 N N . LYS A 1 385 ? -22.798 -3.103 38.229 1.00 77.56 385 LYS A N 1
ATOM 2960 C CA . LYS A 1 385 ? -22.749 -2.950 39.689 1.00 77.56 385 LYS A CA 1
ATOM 2961 C C . LYS A 1 385 ? -23.611 -3.994 40.404 1.00 77.56 385 LYS A C 1
ATOM 2963 O O . LYS A 1 385 ? -24.790 -4.178 40.111 1.00 77.56 385 LYS A O 1
ATOM 2968 N N . GLY A 1 386 ? -22.998 -4.687 41.364 1.00 72.75 386 GLY A N 1
ATOM 2969 C CA . GLY A 1 386 ? -23.629 -5.760 42.140 1.00 72.75 386 GLY A CA 1
ATOM 2970 C C . GLY A 1 386 ? -23.568 -7.158 41.509 1.00 72.75 386 GLY A C 1
ATOM 2971 O O . GLY A 1 386 ? -23.822 -8.125 42.220 1.00 72.75 386 GLY A O 1
ATOM 2972 N N . LYS A 1 387 ? -23.182 -7.305 40.230 1.00 78.19 387 LYS A N 1
ATOM 2973 C CA . LYS A 1 387 ? -23.010 -8.624 39.581 1.00 78.19 387 LYS A CA 1
ATOM 2974 C C . LYS A 1 387 ? -21.562 -9.124 39.557 1.00 78.19 387 LYS A C 1
ATOM 2976 O O . LYS A 1 387 ? -21.343 -10.319 39.391 1.00 78.19 387 LYS A O 1
ATOM 2981 N N . GLY A 1 388 ? -20.575 -8.233 39.700 1.00 86.25 388 GLY A N 1
ATOM 2982 C CA . GLY A 1 388 ? -19.155 -8.578 39.523 1.00 86.25 388 GLY A CA 1
ATOM 2983 C C . GLY A 1 388 ? -18.778 -8.851 38.060 1.00 86.25 388 GLY A C 1
ATOM 2984 O O . GLY A 1 388 ? -17.856 -9.618 37.782 1.00 86.25 388 GLY A O 1
ATOM 2985 N N . GLN A 1 389 ? -19.515 -8.242 37.133 1.00 90.19 389 GLN A N 1
ATOM 2986 C CA . GLN A 1 389 ? -19.393 -8.401 35.686 1.00 90.19 389 GLN A CA 1
ATOM 2987 C C . GLN A 1 389 ? -19.173 -7.019 35.065 1.00 90.19 389 GLN A C 1
ATOM 2989 O O . GLN A 1 389 ? -19.728 -6.047 35.573 1.00 90.19 389 GLN A O 1
ATOM 2994 N N . ILE A 1 390 ? -18.426 -6.930 33.969 1.00 90.50 390 ILE A N 1
ATOM 2995 C CA . ILE A 1 390 ? -18.446 -5.750 33.096 1.00 90.50 390 ILE A CA 1
ATOM 2996 C C . ILE A 1 390 ? -19.157 -6.090 31.787 1.00 90.50 390 ILE A C 1
ATOM 2998 O O . ILE A 1 390 ? -19.105 -7.232 31.325 1.00 90.50 390 ILE A O 1
ATOM 3002 N N . GLU A 1 391 ? -19.835 -5.108 31.211 1.00 91.62 391 GLU A N 1
ATOM 3003 C CA . GLU A 1 391 ? -20.337 -5.135 29.839 1.00 91.62 391 GLU A CA 1
ATOM 3004 C C . GLU A 1 391 ? -19.364 -4.349 28.958 1.00 91.62 391 GLU A C 1
ATOM 3006 O O . GLU A 1 391 ? -18.887 -3.290 29.364 1.00 91.62 391 GLU A O 1
ATOM 3011 N N . VAL A 1 392 ? -19.047 -4.887 27.783 1.00 91.06 392 VAL A N 1
ATOM 3012 C CA . VAL A 1 392 ? -18.195 -4.246 26.776 1.00 91.06 392 VAL A CA 1
ATOM 3013 C C . VAL A 1 392 ? -18.965 -4.225 25.465 1.00 91.06 392 VAL A C 1
ATOM 3015 O O . VAL A 1 392 ? -19.403 -5.277 24.993 1.00 91.06 392 VAL A O 1
ATOM 3018 N N . GLY A 1 393 ? -19.150 -3.039 24.892 1.00 92.62 393 GLY A N 1
ATOM 3019 C CA . GLY A 1 393 ? -19.737 -2.865 23.567 1.00 92.62 393 GLY A CA 1
ATOM 3020 C C . GLY A 1 393 ? -18.674 -2.469 22.553 1.00 92.62 393 GLY A C 1
ATOM 3021 O O . GLY A 1 393 ? -17.918 -1.537 22.806 1.00 92.62 393 GLY A O 1
ATOM 3022 N N . VAL A 1 394 ? -18.649 -3.163 21.416 1.00 93.31 394 VAL A N 1
ATOM 3023 C CA . VAL A 1 394 ? -17.989 -2.720 20.180 1.00 93.31 394 VAL A CA 1
ATOM 3024 C C . VAL A 1 394 ? -19.073 -2.162 19.269 1.00 93.31 394 VAL A C 1
ATOM 3026 O O . VAL A 1 394 ? -20.098 -2.815 19.066 1.00 93.31 394 VAL A O 1
ATOM 3029 N N . HIS A 1 395 ? -18.850 -0.980 18.712 1.00 94.56 395 HIS A N 1
ATOM 3030 C CA . HIS A 1 395 ? -19.779 -0.265 17.846 1.00 94.56 395 HIS A CA 1
ATOM 3031 C C . HIS A 1 395 ? -19.085 -0.003 16.511 1.00 94.56 395 HIS A C 1
ATOM 3033 O O . HIS A 1 395 ? -18.087 0.702 16.492 1.00 94.56 395 HIS A O 1
ATOM 3039 N N . ILE A 1 396 ? -19.595 -0.570 15.416 1.00 94.88 396 ILE A N 1
ATOM 3040 C CA . ILE A 1 396 ? -19.041 -0.391 14.064 1.00 94.88 396 ILE A CA 1
ATOM 3041 C C . ILE A 1 396 ? -19.977 0.502 13.245 1.00 94.88 396 ILE A C 1
ATOM 3043 O O . ILE A 1 396 ? -21.200 0.367 13.360 1.00 94.88 396 ILE A O 1
ATOM 3047 N N . ALA A 1 397 ? -19.436 1.382 12.404 1.00 94.19 397 ALA A N 1
ATOM 3048 C CA . ALA A 1 397 ? -20.208 2.216 11.483 1.00 94.19 397 ALA A CA 1
ATOM 3049 C C . ALA A 1 397 ? -21.183 1.387 10.613 1.00 94.19 397 ALA A C 1
ATOM 3051 O O . ALA A 1 397 ? -20.800 0.429 9.939 1.00 94.19 397 ALA A O 1
ATOM 3052 N N . ASP A 1 398 ? -22.473 1.745 10.597 1.00 94.62 398 ASP A N 1
ATOM 3053 C CA . ASP A 1 398 ? -23.511 0.974 9.892 1.00 94.62 398 ASP A CA 1
ATOM 3054 C C . ASP A 1 398 ? -23.611 1.343 8.402 1.00 94.62 398 ASP A C 1
ATOM 3056 O O . ASP A 1 398 ? -24.671 1.735 7.907 1.00 94.62 398 ASP A O 1
ATOM 3060 N N . VAL A 1 399 ? -22.498 1.205 7.672 1.00 93.00 399 VAL A N 1
ATOM 3061 C CA . VAL A 1 399 ? -22.376 1.546 6.240 1.00 93.00 399 VAL A CA 1
ATOM 3062 C C . VAL A 1 399 ? -23.502 0.918 5.404 1.00 93.00 399 VAL A C 1
ATOM 3064 O O . VAL A 1 399 ? -24.079 1.580 4.545 1.00 93.00 399 VAL A O 1
ATOM 3067 N N . GLY A 1 400 ? -23.895 -0.328 5.703 1.00 91.62 400 GLY A N 1
ATOM 3068 C CA . GLY A 1 400 ? -24.984 -1.043 5.017 1.00 91.62 400 GLY A CA 1
ATOM 3069 C C . GLY A 1 400 ? -26.408 -0.539 5.319 1.00 91.62 400 GLY A C 1
ATOM 3070 O O . GLY A 1 400 ? -27.371 -0.955 4.663 1.00 91.62 400 GLY A O 1
ATOM 3071 N N . HIS A 1 401 ? -26.595 0.364 6.289 1.00 92.88 401 HIS A N 1
ATOM 3072 C CA . HIS A 1 401 ? -27.834 1.140 6.378 1.00 92.88 401 HIS A CA 1
ATOM 3073 C C . HIS A 1 401 ? -27.887 2.239 5.303 1.00 92.88 401 HIS A C 1
ATOM 3075 O O . HIS A 1 401 ? -28.967 2.460 4.760 1.00 92.88 401 HIS A O 1
ATOM 3081 N N . PHE A 1 402 ? -26.764 2.857 4.936 1.00 92.56 402 PHE A N 1
ATOM 3082 C CA . PHE A 1 402 ? -26.728 3.933 3.940 1.00 92.56 402 PHE A CA 1
ATOM 3083 C C . PHE A 1 402 ? -26.555 3.396 2.514 1.00 92.56 402 PHE A C 1
ATOM 3085 O O . PHE A 1 402 ? -27.414 3.621 1.664 1.00 92.56 402 PHE A O 1
ATOM 3092 N N . LEU A 1 403 ? -25.499 2.618 2.273 1.00 92.75 403 LEU A N 1
ATOM 3093 C CA . LEU A 1 403 ? -25.191 2.023 0.972 1.00 92.75 403 LEU A CA 1
ATOM 3094 C C . LEU A 1 403 ? -26.091 0.804 0.695 1.00 92.75 403 LEU A C 1
ATOM 3096 O O . LEU A 1 403 ? -26.393 0.027 1.609 1.00 92.75 403 LEU A O 1
ATOM 3100 N N . LYS A 1 404 ? -26.540 0.629 -0.557 1.00 92.62 404 LYS A N 1
ATOM 3101 C CA . LYS A 1 404 ? -27.454 -0.453 -0.966 1.00 92.62 404 LYS A CA 1
ATOM 3102 C C . LYS A 1 404 ? -26.889 -1.258 -2.128 1.00 92.62 404 LYS A C 1
ATOM 3104 O O . LYS A 1 404 ? -26.309 -0.709 -3.050 1.00 92.62 404 LYS A O 1
ATOM 3109 N N . LEU A 1 405 ? -27.109 -2.571 -2.080 1.00 94.25 405 LEU A N 1
ATOM 3110 C CA . LEU A 1 405 ? -26.668 -3.495 -3.123 1.00 94.25 405 LEU A CA 1
ATOM 3111 C C . LEU A 1 405 ? -27.323 -3.148 -4.468 1.00 94.25 405 LEU A C 1
ATOM 3113 O O . LEU A 1 405 ? -28.550 -3.096 -4.556 1.00 94.25 405 LEU A O 1
ATOM 3117 N N . GLY A 1 406 ? -26.503 -2.972 -5.504 1.00 92.00 406 GLY A N 1
ATOM 3118 C CA . GLY A 1 406 ? -26.935 -2.650 -6.864 1.00 92.00 406 GLY A CA 1
ATOM 3119 C C . GLY A 1 406 ? -27.154 -1.160 -7.144 1.00 92.00 406 GLY A C 1
ATOM 3120 O O . GLY A 1 406 ? -27.829 -0.845 -8.122 1.00 92.00 406 GLY A O 1
ATOM 3121 N N . THR A 1 407 ? -26.632 -0.248 -6.314 1.00 93.81 407 THR A N 1
ATOM 3122 C CA . THR A 1 407 ? -26.493 1.172 -6.691 1.00 93.81 407 THR A CA 1
ATOM 3123 C C . THR A 1 407 ? -25.118 1.454 -7.299 1.00 93.81 407 THR A C 1
ATOM 3125 O O . THR A 1 407 ? -24.205 0.635 -7.184 1.00 93.81 407 THR A O 1
ATOM 3128 N N . ILE A 1 408 ? -24.957 2.609 -7.953 1.00 94.19 408 ILE A N 1
ATOM 3129 C CA . ILE A 1 408 ? -23.713 2.976 -8.652 1.00 94.19 408 ILE A CA 1
ATOM 3130 C C . ILE A 1 408 ? -22.557 3.038 -7.644 1.00 94.19 408 ILE A C 1
ATOM 3132 O O . ILE A 1 408 ? -21.496 2.457 -7.864 1.00 94.19 408 ILE A O 1
ATOM 3136 N N . THR A 1 409 ? -22.810 3.635 -6.479 1.00 92.81 409 THR A N 1
ATOM 3137 C CA . THR A 1 409 ? -21.834 3.739 -5.388 1.00 92.81 409 THR A CA 1
ATOM 3138 C C . THR A 1 409 ? -21.462 2.364 -4.798 1.00 92.81 409 THR A C 1
ATOM 3140 O O . THR A 1 409 ? -20.332 2.182 -4.353 1.00 92.81 409 THR A O 1
ATOM 3143 N N . ASP A 1 410 ? -22.354 1.363 -4.819 1.00 95.25 410 ASP A N 1
ATOM 3144 C CA . ASP A 1 410 ? -22.050 -0.028 -4.421 1.00 95.25 410 ASP A CA 1
ATOM 3145 C C . ASP A 1 410 ? -21.241 -0.784 -5.489 1.00 95.25 410 ASP A C 1
ATOM 3147 O O . ASP A 1 410 ? -20.356 -1.574 -5.150 1.00 95.25 410 ASP A O 1
ATOM 3151 N N . GLU A 1 411 ? -21.489 -0.532 -6.776 1.00 94.44 411 GLU A N 1
ATOM 3152 C CA . GLU A 1 411 ? -20.661 -1.070 -7.859 1.00 94.44 411 GLU A CA 1
ATOM 3153 C C . GLU A 1 411 ? -19.244 -0.474 -7.848 1.00 94.44 411 GLU A C 1
ATOM 3155 O O . GLU A 1 411 ? -18.272 -1.222 -7.994 1.00 94.44 411 GLU A O 1
ATOM 3160 N N . GLU A 1 412 ? -19.102 0.824 -7.573 1.00 93.25 412 GLU A N 1
ATOM 3161 C CA . GLU A 1 412 ? -17.800 1.488 -7.437 1.00 93.25 412 GLU A CA 1
ATOM 3162 C C . GLU A 1 412 ? -17.061 1.070 -6.156 1.00 93.25 412 GLU A C 1
ATOM 3164 O O . GLU A 1 412 ? -15.880 0.716 -6.208 1.00 93.25 412 GLU A O 1
ATOM 3169 N N . ALA A 1 413 ? -17.755 0.992 -5.013 1.00 92.88 413 ALA A N 1
ATOM 3170 C CA . ALA A 1 413 ? -17.186 0.465 -3.771 1.00 92.88 413 ALA A CA 1
ATOM 3171 C C . ALA A 1 413 ? -16.684 -0.977 -3.950 1.00 92.88 413 ALA A C 1
ATOM 3173 O O . ALA A 1 413 ? -15.599 -1.329 -3.486 1.00 92.88 413 ALA A O 1
ATOM 3174 N N . ARG A 1 414 ? -17.429 -1.808 -4.693 1.00 93.44 414 ARG A N 1
ATOM 3175 C CA . ARG A 1 414 ? -17.018 -3.164 -5.086 1.00 93.44 414 ARG A CA 1
ATOM 3176 C C . ARG A 1 414 ? -15.805 -3.148 -6.023 1.00 93.44 414 ARG A C 1
ATOM 3178 O O . ARG A 1 414 ? -14.911 -3.975 -5.844 1.00 93.44 414 ARG A O 1
ATOM 3185 N N . ARG A 1 415 ? -15.736 -2.219 -6.986 1.00 91.12 415 ARG A N 1
ATOM 3186 C CA . ARG A 1 415 ? -14.590 -2.066 -7.906 1.00 91.12 415 ARG A CA 1
ATOM 3187 C C . ARG A 1 415 ? -13.313 -1.644 -7.173 1.00 91.12 415 ARG A C 1
ATOM 3189 O O . ARG A 1 415 ? -12.246 -2.157 -7.505 1.00 91.12 415 ARG A O 1
ATOM 3196 N N . ARG A 1 416 ? -13.413 -0.755 -6.178 1.00 92.00 416 ARG A N 1
ATOM 3197 C CA . ARG A 1 416 ? -12.288 -0.342 -5.317 1.00 92.00 416 ARG A CA 1
ATOM 3198 C C . ARG A 1 416 ? -11.908 -1.429 -4.304 1.00 92.00 416 ARG A C 1
ATOM 3200 O O . ARG A 1 416 ? -10.734 -1.726 -4.126 1.00 92.00 416 ARG A O 1
ATOM 3207 N N . SER A 1 417 ? -12.894 -2.089 -3.692 1.00 93.12 417 SER A N 1
ATOM 3208 C CA . SER A 1 417 ? -12.760 -3.143 -2.664 1.00 93.12 417 SER A CA 1
ATOM 3209 C C . SER A 1 417 ? -12.072 -2.745 -1.341 1.00 93.12 417 SER A C 1
ATOM 3211 O O . SER A 1 417 ? -12.285 -3.427 -0.342 1.00 93.12 417 SER A O 1
ATOM 3213 N N . THR A 1 418 ? -11.251 -1.691 -1.299 1.00 90.00 418 THR A N 1
ATOM 3214 C CA . THR A 1 418 ? -10.594 -1.172 -0.086 1.00 90.00 418 THR A CA 1
ATOM 3215 C C . THR A 1 418 ? -10.168 0.282 -0.283 1.00 90.00 418 THR A C 1
ATOM 3217 O O . THR A 1 418 ? -9.909 0.707 -1.406 1.00 90.00 418 THR A O 1
ATOM 3220 N N . SER A 1 419 ? -10.025 1.046 0.802 1.00 88.12 419 SER A N 1
ATOM 3221 C CA . SER A 1 419 ? -9.257 2.297 0.766 1.00 88.12 419 SER A CA 1
ATOM 3222 C C . SER A 1 419 ? -7.762 1.970 0.628 1.00 88.12 419 SER A C 1
ATOM 3224 O O . SER A 1 419 ? -7.293 0.952 1.151 1.00 88.12 419 SER A O 1
ATOM 3226 N N . VAL A 1 420 ? -7.004 2.813 -0.078 1.00 87.94 420 VAL A N 1
ATOM 3227 C CA . VAL A 1 420 ? -5.561 2.636 -0.316 1.00 87.94 420 VAL A CA 1
ATOM 3228 C C . VAL A 1 420 ? -4.785 3.752 0.379 1.00 87.94 420 VAL A C 1
ATOM 3230 O O . VAL A 1 420 ? -4.794 4.904 -0.053 1.00 87.94 420 VAL A O 1
ATOM 3233 N N . TYR A 1 421 ? -4.088 3.397 1.458 1.00 83.94 421 TYR A N 1
ATOM 3234 C CA . TYR A 1 421 ? -3.286 4.319 2.263 1.00 83.94 421 TYR A CA 1
ATOM 3235 C C . TYR A 1 421 ? -1.858 4.420 1.700 1.00 83.94 421 TYR A C 1
ATOM 3237 O O . TYR A 1 421 ? -1.101 3.446 1.713 1.00 83.94 421 TYR A O 1
ATOM 3245 N N . LEU A 1 422 ? -1.486 5.602 1.204 1.00 80.00 422 LEU A N 1
ATOM 3246 C CA . LEU A 1 422 ? -0.132 5.951 0.764 1.00 80.00 422 LEU A CA 1
ATOM 3247 C C . LEU A 1 422 ? 0.551 6.850 1.810 1.00 80.00 422 LEU A C 1
ATOM 3249 O O . LEU A 1 422 ? -0.077 7.352 2.736 1.00 80.00 422 LEU A O 1
ATOM 3253 N N . ILE A 1 423 ? 1.859 7.078 1.655 1.00 72.56 423 ILE A N 1
ATOM 3254 C CA . ILE A 1 423 ? 2.683 7.781 2.658 1.00 72.56 423 ILE A CA 1
ATOM 3255 C C . ILE A 1 423 ? 2.242 9.242 2.898 1.00 72.56 423 ILE A C 1
ATOM 3257 O O . ILE A 1 423 ? 2.464 9.761 3.989 1.00 72.56 423 ILE A O 1
ATOM 3261 N N . GLY A 1 424 ? 1.616 9.900 1.914 1.00 68.00 424 GLY A N 1
ATOM 3262 C CA . GLY A 1 424 ? 1.138 11.286 2.030 1.00 68.00 424 GLY A CA 1
ATOM 3263 C C . GLY A 1 424 ? -0.314 11.534 1.605 1.00 68.00 424 GLY A C 1
ATOM 3264 O O . GLY A 1 424 ? -0.726 12.691 1.568 1.00 68.00 424 GLY A O 1
ATOM 3265 N N . ARG A 1 425 ? -1.078 10.491 1.248 1.00 73.31 425 ARG A N 1
ATOM 3266 C CA . ARG A 1 425 ? -2.492 10.597 0.842 1.00 73.31 425 ARG A CA 1
ATOM 3267 C C . ARG A 1 425 ? -3.240 9.275 1.003 1.00 73.31 425 ARG A C 1
ATOM 3269 O O . ARG A 1 425 ? -2.628 8.211 0.976 1.00 73.31 425 ARG A O 1
ATOM 3276 N N . VAL A 1 426 ? -4.561 9.353 1.110 1.00 79.69 426 VAL A N 1
ATOM 3277 C CA . VAL A 1 426 ? -5.468 8.198 1.090 1.00 79.69 426 VAL A CA 1
ATOM 3278 C C . VAL A 1 426 ? -6.292 8.260 -0.192 1.00 79.69 426 VAL A C 1
ATOM 3280 O O . VAL A 1 426 ? -6.701 9.343 -0.608 1.00 79.69 426 VAL A O 1
ATOM 3283 N N . LEU A 1 427 ? -6.507 7.113 -0.834 1.00 86.12 427 LEU A N 1
ATOM 3284 C CA . LEU A 1 427 ? -7.449 6.964 -1.943 1.00 86.12 427 LEU A CA 1
ATOM 3285 C C . LEU A 1 427 ? -8.661 6.188 -1.410 1.00 86.12 427 LEU A C 1
ATOM 3287 O O . LEU A 1 427 ? -8.529 4.987 -1.154 1.00 86.12 427 LEU A O 1
ATOM 3291 N N . PRO A 1 428 ? -9.803 6.846 -1.156 1.00 86.56 428 PRO A N 1
ATOM 3292 C CA . PRO A 1 428 ? -10.894 6.230 -0.414 1.00 86.56 428 PRO A CA 1
ATOM 3293 C C . PRO A 1 428 ? -11.716 5.260 -1.277 1.00 86.56 428 PRO A C 1
ATOM 3295 O O . PRO A 1 428 ? -11.879 5.448 -2.488 1.00 86.56 428 PRO A O 1
ATOM 3298 N N . MET A 1 429 ? -12.265 4.232 -0.624 1.00 90.56 429 MET A N 1
ATOM 3299 C CA . MET A 1 429 ? -13.217 3.279 -1.213 1.00 90.56 429 MET A CA 1
ATOM 3300 C C . MET A 1 429 ? -14.596 3.897 -1.481 1.00 90.56 429 MET A C 1
ATOM 3302 O O . MET A 1 429 ? -15.286 3.476 -2.405 1.00 90.56 429 MET A O 1
ATOM 3306 N N . LEU A 1 430 ? -15.003 4.869 -0.660 1.00 90.31 430 LEU A N 1
ATOM 3307 C CA . LEU A 1 430 ? -16.312 5.524 -0.697 1.00 90.31 430 LEU A CA 1
ATOM 3308 C C . LEU A 1 430 ? -16.144 7.042 -0.870 1.00 90.31 430 LEU A C 1
ATOM 3310 O O . LEU A 1 430 ? -15.126 7.587 -0.439 1.00 90.31 430 LEU A O 1
ATOM 3314 N N . PRO A 1 431 ? -17.128 7.758 -1.441 1.00 90.00 431 PRO A N 1
ATOM 3315 C CA . PRO A 1 431 ? -17.106 9.217 -1.452 1.00 90.00 431 PRO A CA 1
ATOM 3316 C C . PRO A 1 431 ? -17.159 9.798 -0.032 1.00 90.00 431 PRO A C 1
ATOM 3318 O O . PRO A 1 431 ? -17.915 9.312 0.810 1.00 90.00 431 PRO A O 1
ATOM 3321 N N . HIS A 1 432 ? -16.424 10.891 0.214 1.00 82.88 432 HIS A N 1
ATOM 3322 C CA . HIS A 1 432 ? -16.266 11.527 1.537 1.00 82.88 432 HIS A CA 1
ATOM 3323 C C . HIS A 1 432 ? -17.584 11.892 2.257 1.00 82.88 432 HIS A C 1
ATOM 3325 O O . HIS A 1 432 ? -17.618 11.983 3.484 1.00 82.88 432 HIS A O 1
ATOM 3331 N N . GLY A 1 433 ? -18.683 12.081 1.515 1.00 83.25 433 GLY A N 1
ATOM 3332 C CA . GLY A 1 433 ? -20.018 12.285 2.090 1.00 83.25 433 GLY A CA 1
ATOM 3333 C C . GLY A 1 433 ? -20.563 11.062 2.842 1.00 83.25 433 GLY A C 1
ATOM 3334 O O . GLY A 1 433 ? -21.317 11.234 3.798 1.00 83.25 433 GLY A O 1
ATOM 3335 N N . LEU A 1 434 ? -20.151 9.845 2.459 1.00 86.19 434 LEU A N 1
ATOM 3336 C CA . LEU A 1 434 ? -20.459 8.613 3.186 1.00 86.19 434 LEU A CA 1
ATOM 3337 C C . LEU A 1 434 ? -19.458 8.355 4.313 1.00 86.19 434 LEU A C 1
ATOM 3339 O O . LEU A 1 434 ? -19.881 8.331 5.461 1.00 86.19 434 LEU A O 1
ATOM 3343 N N . CYS A 1 435 ? -18.165 8.173 4.022 1.00 82.94 435 CYS A N 1
ATOM 3344 C CA . CYS A 1 435 ? -17.173 7.769 5.030 1.00 82.94 435 CYS A CA 1
ATOM 3345 C C . CYS A 1 435 ? -16.967 8.837 6.119 1.00 82.94 435 CYS A C 1
ATOM 3347 O O . CYS A 1 435 ? -17.550 8.719 7.198 1.00 82.94 435 CYS A O 1
ATOM 3349 N N . ASN A 1 436 ? -16.237 9.921 5.832 1.00 77.94 436 ASN A N 1
ATOM 3350 C CA . ASN A 1 436 ? -15.814 10.908 6.841 1.00 77.94 436 ASN A CA 1
ATOM 3351 C C . ASN A 1 436 ? -16.971 11.660 7.532 1.00 77.94 436 ASN A C 1
ATOM 3353 O O . ASN A 1 436 ? -16.764 12.259 8.589 1.00 77.94 436 ASN A O 1
ATOM 3357 N N . TYR A 1 437 ? -18.172 11.687 6.935 1.00 81.00 437 TYR A N 1
ATOM 3358 C CA . TYR A 1 437 ? -19.328 12.409 7.479 1.00 81.00 437 TYR A CA 1
ATOM 3359 C C . TYR A 1 437 ? -20.446 11.503 8.014 1.00 81.00 437 TYR A C 1
ATOM 3361 O O . TYR A 1 437 ? -20.808 11.616 9.188 1.00 81.00 437 TYR A O 1
ATOM 3369 N N . LEU A 1 438 ? -21.036 10.642 7.178 1.00 85.06 438 LEU A N 1
ATOM 3370 C CA . LEU A 1 438 ? -22.283 9.947 7.521 1.00 85.06 438 LEU A CA 1
ATOM 3371 C C . LEU A 1 438 ? -22.060 8.656 8.327 1.00 85.06 438 LEU A C 1
ATOM 3373 O O . LEU A 1 438 ? -22.824 8.373 9.251 1.00 85.06 438 LEU A O 1
ATOM 3377 N N . CYS A 1 439 ? -21.013 7.905 7.988 1.00 89.62 439 CYS A N 1
ATOM 3378 C CA . CYS A 1 439 ? -20.651 6.630 8.600 1.00 89.62 439 CYS A CA 1
ATOM 3379 C C . CYS A 1 439 ? -19.699 6.809 9.790 1.00 89.62 439 CYS A C 1
ATOM 3381 O O . CYS A 1 439 ? -19.941 6.207 10.833 1.00 89.62 439 CYS A O 1
ATOM 3383 N N . SER A 1 440 ? -18.660 7.641 9.640 1.00 89.06 440 SER A N 1
ATOM 3384 C CA . SER A 1 440 ? -17.618 7.870 10.650 1.00 89.06 440 SER A CA 1
ATOM 3385 C C . SER A 1 440 ? -18.200 8.255 12.012 1.00 89.06 440 SER A C 1
ATOM 3387 O O . SER A 1 440 ? -19.064 9.137 12.120 1.00 89.06 440 SER A O 1
ATOM 3389 N N . LEU A 1 441 ? -17.712 7.600 13.067 1.00 90.38 441 LEU A N 1
ATOM 3390 C CA . LEU A 1 441 ? -18.210 7.688 14.443 1.00 90.38 441 LEU A CA 1
ATOM 3391 C C . LEU A 1 441 ? -17.747 8.958 15.198 1.00 90.38 441 LEU A C 1
ATOM 3393 O O . LEU A 1 441 ? -17.409 8.916 16.382 1.00 90.38 441 LEU A O 1
ATOM 3397 N N . ASN A 1 442 ? -17.765 10.100 14.498 1.00 85.62 442 ASN A N 1
ATOM 3398 C CA . ASN A 1 442 ? -17.341 11.420 14.974 1.00 85.62 442 ASN A CA 1
ATOM 3399 C C . ASN A 1 442 ? -17.960 11.808 16.341 1.00 85.62 442 ASN A C 1
ATOM 3401 O O . ASN A 1 442 ? -19.162 11.613 16.558 1.00 85.62 442 ASN A O 1
ATOM 3405 N N . PRO A 1 443 ? -17.174 12.396 17.266 1.00 83.31 443 PRO A N 1
ATOM 3406 C CA . PRO A 1 443 ? -17.618 12.668 18.630 1.00 83.31 443 PRO A CA 1
ATOM 3407 C C . PRO A 1 443 ? -18.628 13.822 18.721 1.00 83.31 443 PRO A C 1
ATOM 3409 O O . PRO A 1 443 ? -18.459 14.875 18.110 1.00 83.31 443 PRO A O 1
ATOM 3412 N N . ASN A 1 444 ? -19.622 13.655 19.597 1.00 81.44 444 ASN A N 1
ATOM 3413 C CA . ASN A 1 444 ? -20.768 14.539 19.872 1.00 81.44 444 ASN A CA 1
ATOM 3414 C C . ASN A 1 444 ? -21.789 14.659 18.735 1.00 81.44 444 ASN A C 1
ATOM 3416 O O . ASN A 1 444 ? -22.703 15.481 18.803 1.00 81.44 444 ASN A O 1
ATOM 3420 N N . GLU A 1 445 ? -21.673 13.816 17.713 1.00 86.69 445 GLU A N 1
ATOM 3421 C CA . GLU A 1 445 ? -22.711 13.624 16.712 1.00 86.69 445 GLU A CA 1
ATOM 3422 C C . GLU A 1 445 ? -23.417 12.281 16.970 1.00 86.69 445 GLU A C 1
ATOM 3424 O O . GLU A 1 445 ? -22.750 11.276 17.235 1.00 86.69 445 GLU A O 1
ATOM 3429 N N . PRO A 1 446 ? -24.759 12.214 16.893 1.00 91.88 446 PRO A N 1
ATOM 3430 C CA . PRO A 1 446 ? -25.453 10.942 16.966 1.00 91.88 446 PRO A CA 1
ATOM 3431 C C . PRO A 1 446 ? -25.225 10.165 15.657 1.00 91.88 446 PRO A C 1
ATOM 3433 O O . PRO A 1 446 ? -25.382 10.708 14.562 1.00 91.88 446 PRO A O 1
ATOM 3436 N N . LYS A 1 447 ? -24.848 8.887 15.759 1.00 94.56 447 LYS A N 1
ATOM 3437 C CA . LYS A 1 447 ? -24.462 8.030 14.624 1.00 94.56 447 LYS A CA 1
ATOM 3438 C C . LYS A 1 447 ? -25.210 6.702 14.636 1.00 94.56 447 LYS A C 1
ATOM 3440 O O . LYS A 1 447 ? -25.617 6.202 15.687 1.00 94.56 447 LYS A O 1
ATOM 3445 N N . LEU A 1 448 ? -25.376 6.118 13.451 1.00 96.44 448 LEU A N 1
ATOM 3446 C CA . LEU A 1 448 ? -25.966 4.793 13.275 1.00 96.44 448 LEU A CA 1
ATOM 3447 C C . LEU A 1 448 ? -24.859 3.739 13.248 1.00 96.44 448 LEU A C 1
ATOM 3449 O O . LEU A 1 448 ? -23.984 3.773 12.386 1.00 96.44 448 LEU A O 1
ATOM 3453 N N . ALA A 1 449 ? -24.925 2.788 14.177 1.00 96.94 449 ALA A N 1
ATOM 3454 C CA . ALA A 1 449 ? -23.921 1.739 14.326 1.00 96.94 449 ALA A CA 1
ATOM 3455 C C . ALA A 1 449 ? -24.548 0.337 14.332 1.00 96.94 449 ALA A C 1
ATOM 3457 O O . ALA A 1 449 ? -25.728 0.158 14.660 1.00 96.94 449 ALA A O 1
ATOM 3458 N N . PHE A 1 450 ? -23.739 -0.662 13.993 1.00 97.25 450 PHE A N 1
ATOM 3459 C CA . PHE A 1 450 ? -24.000 -2.072 14.243 1.00 97.25 450 PHE A CA 1
ATOM 3460 C C . PHE A 1 450 ? -23.097 -2.522 15.395 1.00 97.25 450 PHE A C 1
ATOM 3462 O O . PHE A 1 450 ? -21.876 -2.408 15.317 1.00 97.25 450 PHE A O 1
ATOM 3469 N N . SER A 1 451 ? -23.699 -2.996 16.483 1.00 96.56 451 SER A N 1
ATOM 3470 C CA . SER A 1 451 ? -23.002 -3.212 17.751 1.00 96.56 451 SER A CA 1
ATOM 3471 C C . SER A 1 451 ? -22.938 -4.679 18.147 1.00 96.56 451 SER A C 1
ATOM 3473 O O . SER A 1 451 ? -23.927 -5.400 18.006 1.00 96.56 451 SER A O 1
ATOM 3475 N N . ALA A 1 452 ? -21.801 -5.087 18.707 1.00 94.56 452 ALA A N 1
ATOM 3476 C CA . ALA A 1 452 ? -21.575 -6.378 19.348 1.00 94.56 452 ALA A CA 1
ATOM 3477 C C . ALA A 1 452 ? -21.341 -6.174 20.851 1.00 94.56 452 ALA A C 1
ATOM 3479 O O . ALA A 1 452 ? -20.568 -5.302 21.247 1.00 94.56 452 ALA A O 1
ATOM 3480 N N . PHE A 1 453 ? -21.995 -6.976 21.689 1.00 93.19 453 PHE A N 1
ATOM 3481 C CA . PHE A 1 453 ? -21.935 -6.845 23.144 1.00 93.19 453 PHE A CA 1
ATOM 3482 C C . PHE A 1 453 ? -21.385 -8.113 23.787 1.00 93.19 453 PHE A C 1
ATOM 3484 O O . PHE A 1 453 ? -21.813 -9.227 23.475 1.00 93.19 453 PHE A O 1
ATOM 3491 N N . PHE A 1 454 ? -20.483 -7.925 24.743 1.00 90.06 454 PHE A N 1
ATOM 3492 C CA . PHE A 1 454 ? -19.812 -8.981 25.489 1.00 90.06 454 PHE A CA 1
ATOM 3493 C C . PHE A 1 454 ? -19.973 -8.729 26.988 1.00 90.06 454 PHE A C 1
ATOM 3495 O O . PHE A 1 454 ? -20.001 -7.583 27.438 1.00 90.06 454 PHE A O 1
ATOM 3502 N N . ARG A 1 455 ? -20.048 -9.798 27.786 1.00 89.88 455 ARG A N 1
ATOM 3503 C CA . ARG A 1 455 ? -19.991 -9.704 29.251 1.00 89.88 455 ARG A CA 1
ATOM 3504 C C . ARG A 1 455 ? -18.803 -10.481 29.779 1.00 89.88 455 ARG A C 1
ATOM 3506 O O . ARG A 1 455 ? -18.566 -11.609 29.358 1.00 89.88 455 ARG A O 1
ATOM 3513 N N . LEU A 1 456 ? -18.068 -9.869 30.699 1.00 87.12 456 LEU A N 1
ATOM 3514 C CA . LEU A 1 456 ? -16.814 -10.392 31.233 1.00 87.12 456 LEU A CA 1
ATOM 3515 C C . LEU A 1 456 ? -16.876 -10.435 32.760 1.00 87.12 456 LEU A C 1
ATOM 3517 O O . LEU A 1 456 ? -17.387 -9.517 33.401 1.00 87.12 456 LEU A O 1
ATOM 3521 N N . CYS A 1 457 ? -16.325 -11.476 33.374 1.00 86.50 457 CYS A N 1
ATOM 3522 C CA . CYS A 1 457 ? -16.182 -11.550 34.824 1.00 86.50 457 CYS A CA 1
ATOM 3523 C C . CYS A 1 457 ? -15.096 -10.571 35.300 1.00 86.50 457 CYS A C 1
ATOM 3525 O O . CYS A 1 457 ? -13.914 -10.772 35.018 1.00 86.50 457 CYS A O 1
ATOM 3527 N N . LYS A 1 458 ? -15.451 -9.556 36.103 1.00 86.06 458 LYS A N 1
ATOM 3528 C CA . LYS A 1 458 ? -14.507 -8.523 36.589 1.00 86.06 458 LYS A CA 1
ATOM 3529 C C . LYS A 1 458 ? -13.357 -9.099 37.440 1.00 86.06 458 LYS A C 1
ATOM 3531 O O . LYS A 1 458 ? -12.303 -8.477 37.589 1.00 86.06 458 LYS A O 1
ATOM 3536 N N . ARG A 1 459 ? -13.535 -10.307 37.994 1.00 84.25 459 ARG A N 1
ATOM 3537 C CA . ARG A 1 459 ? -12.505 -11.024 38.766 1.00 84.25 459 ARG A CA 1
ATOM 3538 C C . ARG A 1 459 ? -11.542 -11.846 37.902 1.00 84.25 459 ARG A C 1
ATOM 3540 O O . ARG A 1 459 ? -10.381 -11.950 38.279 1.00 84.25 459 ARG A O 1
ATOM 3547 N N . THR A 1 460 ? -12.001 -12.449 36.805 1.00 79.38 460 THR A N 1
ATOM 3548 C CA . THR A 1 460 ? -11.215 -13.442 36.039 1.00 79.38 460 THR A CA 1
ATOM 3549 C C . THR A 1 460 ? -10.972 -13.063 34.580 1.00 79.38 460 THR A C 1
ATOM 3551 O O . THR A 1 460 ? -10.344 -13.828 33.861 1.00 79.38 460 THR A O 1
ATOM 3554 N N . GLY A 1 461 ? -11.497 -11.928 34.105 1.00 76.38 461 GLY A N 1
ATOM 3555 C CA . GLY A 1 461 ? -11.432 -11.533 32.693 1.00 76.38 461 GLY A CA 1
ATOM 3556 C C . GLY A 1 461 ? -12.145 -12.492 31.734 1.00 76.38 461 GLY A C 1
ATOM 3557 O O . GLY A 1 461 ? -12.020 -12.344 30.523 1.00 76.38 461 GLY A O 1
ATOM 3558 N N . GLN A 1 462 ? -12.863 -13.491 32.258 1.00 79.25 462 GLN A N 1
ATOM 3559 C CA . GLN A 1 462 ? -13.469 -14.538 31.447 1.00 79.25 462 GLN A CA 1
ATOM 3560 C C . GLN A 1 462 ? -14.759 -14.068 30.788 1.00 79.25 462 GLN A C 1
ATOM 3562 O O . GLN A 1 462 ? -15.578 -13.418 31.443 1.00 79.25 462 GLN A O 1
ATOM 3567 N N . LEU A 1 463 ? -14.952 -14.455 29.528 1.00 83.19 463 LEU A N 1
ATOM 3568 C CA . LEU A 1 463 ? -16.214 -14.308 28.821 1.00 83.19 463 LEU A CA 1
ATOM 3569 C C . LEU A 1 463 ? -17.323 -15.062 29.560 1.00 83.19 463 LEU A C 1
ATOM 3571 O O . LEU A 1 463 ? -17.138 -16.177 30.045 1.00 83.19 463 LEU A O 1
ATOM 3575 N N . ILE A 1 464 ? -18.485 -14.431 29.651 1.00 84.69 464 ILE A N 1
ATOM 3576 C CA . ILE A 1 464 ? -19.679 -14.997 30.261 1.00 84.69 464 ILE A CA 1
ATOM 3577 C C . ILE A 1 464 ? -20.569 -15.498 29.128 1.00 84.69 464 ILE A C 1
ATOM 3579 O O . ILE A 1 464 ? -21.181 -14.708 28.420 1.00 84.69 464 ILE A O 1
ATOM 3583 N N . GLU A 1 465 ? -20.653 -16.818 28.968 1.00 82.44 465 GLU A N 1
ATOM 3584 C CA . GLU A 1 465 ? -21.448 -17.476 27.917 1.00 82.44 465 GLU A CA 1
ATOM 3585 C C . GLU A 1 465 ? -22.968 -17.347 28.105 1.00 82.44 465 GLU A C 1
ATOM 3587 O O . GLU A 1 465 ? -23.739 -17.747 27.238 1.00 82.44 465 GLU A O 1
ATOM 3592 N N . ASN A 1 466 ? -23.425 -16.857 29.261 1.00 83.62 466 ASN A N 1
ATOM 3593 C CA . ASN A 1 466 ? -24.839 -16.793 29.622 1.00 83.62 466 ASN A CA 1
ATOM 3594 C C . ASN A 1 466 ? -25.181 -15.444 30.295 1.00 83.62 466 ASN A C 1
ATOM 3596 O O . ASN A 1 466 ? -24.926 -15.273 31.491 1.00 83.62 466 ASN A O 1
ATOM 3600 N N . PRO A 1 467 ? -25.776 -14.479 29.561 1.00 84.12 467 PRO A N 1
ATOM 3601 C CA . PRO A 1 467 ? -26.123 -14.552 28.138 1.00 84.12 467 PRO A CA 1
ATOM 3602 C C . PRO A 1 467 ? -24.883 -14.527 27.239 1.00 84.12 467 PRO A C 1
ATOM 3604 O O . PRO A 1 467 ? -23.949 -13.774 27.505 1.00 84.12 467 PRO A O 1
ATOM 3607 N N . ALA A 1 468 ? -24.919 -15.315 26.165 1.00 85.69 468 ALA A N 1
ATOM 3608 C CA . ALA A 1 468 ? -23.887 -15.328 25.133 1.00 85.69 468 ALA A CA 1
ATOM 3609 C C . ALA A 1 468 ? -23.796 -13.961 24.424 1.00 85.69 468 ALA A C 1
ATOM 3611 O O . ALA A 1 468 ? -24.779 -13.212 24.451 1.00 85.69 468 ALA A O 1
ATOM 3612 N N . PRO A 1 469 ? -22.664 -13.636 23.767 1.00 90.25 469 PRO A N 1
ATOM 3613 C CA . PRO A 1 469 ? -22.522 -12.402 23.000 1.00 90.25 469 PRO A CA 1
ATOM 3614 C C . PRO A 1 469 ? -23.662 -12.192 22.002 1.00 90.25 469 PRO A C 1
ATOM 3616 O O . PRO A 1 469 ? -24.087 -13.130 21.323 1.00 90.25 469 PRO A O 1
ATOM 3619 N N . TRP A 1 470 ? -24.154 -10.958 21.909 1.00 94.12 470 TRP A N 1
ATOM 3620 C CA . TRP A 1 470 ? -25.287 -10.604 21.052 1.00 94.12 470 TRP A CA 1
ATOM 3621 C C . TRP A 1 470 ? -24.987 -9.373 20.198 1.00 94.12 470 TRP A C 1
ATOM 3623 O O . TRP A 1 470 ? -24.069 -8.603 20.483 1.00 94.12 470 TRP A O 1
ATOM 3633 N N . PHE A 1 471 ? -25.787 -9.190 19.148 1.00 96.38 471 PHE A N 1
ATOM 3634 C CA . PHE A 1 471 ? -25.641 -8.110 18.176 1.00 96.38 471 PHE A CA 1
ATOM 3635 C C . PHE A 1 471 ? -26.930 -7.291 18.072 1.00 96.38 471 PHE A C 1
ATOM 3637 O O . PHE A 1 471 ? -28.023 -7.848 18.193 1.00 96.38 471 PHE A O 1
ATOM 3644 N N . ALA A 1 472 ? -26.822 -5.985 17.820 1.00 97.06 472 ALA A N 1
ATOM 3645 C CA . ALA A 1 472 ? -27.972 -5.119 17.549 1.00 97.06 472 ALA A CA 1
ATOM 3646 C C . ALA A 1 472 ? -27.604 -3.935 16.643 1.00 97.06 472 ALA A C 1
ATOM 3648 O O . ALA A 1 472 ? -26.498 -3.404 16.724 1.00 97.06 472 ALA A O 1
ATOM 3649 N N . LYS A 1 473 ? -28.564 -3.457 15.839 1.00 98.00 473 LYS A N 1
ATOM 3650 C CA . LYS A 1 473 ? -28.492 -2.104 15.268 1.00 98.00 473 LYS A CA 1
ATOM 3651 C C . LYS A 1 473 ? -28.802 -1.084 16.362 1.00 98.00 473 LYS A C 1
ATOM 3653 O O . LYS A 1 473 ? -29.774 -1.226 17.107 1.00 98.00 473 LYS A O 1
ATOM 3658 N N . THR A 1 474 ? -27.964 -0.063 16.445 1.00 98.12 474 THR A N 1
ATOM 3659 C CA . THR A 1 474 ? -27.934 0.918 17.534 1.00 98.12 474 THR A CA 1
ATOM 3660 C C . THR A 1 474 ? -27.887 2.341 16.997 1.00 98.12 474 THR A C 1
ATOM 3662 O O . THR A 1 474 ? -27.379 2.570 15.894 1.00 98.12 474 THR A O 1
ATOM 3665 N N . ALA A 1 475 ? -28.367 3.287 17.800 1.00 97.56 475 ALA A N 1
ATOM 3666 C CA . ALA A 1 475 ? -27.984 4.691 17.705 1.00 97.56 475 ALA A CA 1
ATOM 3667 C C . ALA A 1 475 ? -26.979 4.979 18.829 1.00 97.56 475 ALA A C 1
ATOM 3669 O O . ALA A 1 475 ? -27.234 4.622 19.978 1.00 97.56 475 ALA A O 1
ATOM 3670 N N . ILE A 1 476 ? -25.836 5.576 18.505 1.00 95.75 476 ILE A N 1
ATOM 3671 C CA . ILE A 1 476 ? -24.773 5.907 19.464 1.00 95.75 476 ILE A CA 1
ATOM 3672 C C . ILE A 1 476 ? -24.471 7.405 19.425 1.00 95.75 476 ILE A C 1
ATOM 3674 O O . ILE A 1 476 ? -24.872 8.093 18.491 1.00 95.75 476 ILE A O 1
ATOM 3678 N N . SER A 1 477 ? -23.736 7.904 20.413 1.00 92.38 477 SER A N 1
ATOM 3679 C CA . SER A 1 477 ? -23.042 9.192 20.346 1.00 92.38 477 SER A CA 1
ATOM 3680 C C . SER A 1 477 ? -21.680 8.988 20.994 1.00 92.38 477 SER A C 1
ATOM 3682 O O . SER A 1 477 ? -21.621 8.652 22.175 1.00 92.38 477 SER A O 1
ATOM 3684 N N . SER A 1 478 ? -20.595 9.133 20.234 1.00 88.38 478 SER A N 1
ATOM 3685 C CA . SER A 1 478 ? -19.249 9.083 20.815 1.00 88.38 478 SER A CA 1
ATOM 3686 C C . SER A 1 478 ? -19.021 10.346 21.654 1.00 88.38 478 SER A C 1
ATOM 3688 O O . SER A 1 478 ? -19.402 11.433 21.225 1.00 88.38 478 SER A O 1
ATOM 3690 N N . VAL A 1 479 ? -18.447 10.231 22.852 1.00 85.12 479 VAL A N 1
ATOM 3691 C CA . VAL A 1 479 ? -18.146 11.379 23.730 1.00 85.12 479 VAL A CA 1
ATOM 3692 C C . VAL A 1 479 ? -16.756 11.952 23.457 1.00 85.12 479 VAL A C 1
ATOM 3694 O O . VAL A 1 479 ? -16.512 13.133 23.691 1.00 85.12 479 VAL A O 1
ATOM 3697 N N . CYS A 1 480 ? -15.836 11.135 22.939 1.00 80.31 480 CYS A N 1
ATOM 3698 C CA . CYS A 1 480 ? -14.502 11.570 22.554 1.00 80.31 480 CYS A CA 1
ATOM 3699 C C . CYS A 1 480 ? -13.858 10.655 21.507 1.00 80.31 480 CYS A C 1
ATOM 3701 O O . CYS A 1 480 ? -14.162 9.467 21.396 1.00 80.31 480 CYS A O 1
ATOM 3703 N N . ARG A 1 481 ? -12.901 11.238 20.786 1.00 81.38 481 ARG A N 1
ATOM 3704 C CA . ARG A 1 481 ? -11.859 10.513 20.066 1.00 81.38 481 ARG A CA 1
ATOM 3705 C C . ARG A 1 481 ? -10.576 10.584 20.886 1.00 81.38 481 ARG A C 1
ATOM 3707 O O . ARG A 1 481 ? -10.170 11.678 21.282 1.00 81.38 481 ARG A O 1
ATOM 3714 N N . LEU A 1 482 ? -9.942 9.441 21.110 1.00 76.94 482 LEU A N 1
ATOM 3715 C CA . LEU A 1 482 ? -8.591 9.331 21.653 1.00 76.94 482 LEU A CA 1
ATOM 3716 C C . LEU A 1 482 ? -7.640 8.860 20.552 1.00 76.94 482 LEU A C 1
ATOM 3718 O O . LEU A 1 482 ? -8.064 8.309 19.536 1.00 76.94 482 LEU A O 1
ATOM 3722 N N . ASN A 1 483 ? -6.340 9.043 20.764 1.00 76.50 483 ASN A N 1
ATOM 3723 C CA . ASN A 1 483 ? -5.322 8.346 19.987 1.00 76.50 483 ASN A CA 1
ATOM 3724 C C . ASN A 1 483 ? -4.557 7.314 20.832 1.00 76.50 483 ASN A C 1
ATOM 3726 O O . ASN A 1 483 ? -4.645 7.320 22.061 1.00 76.50 483 ASN A O 1
ATOM 3730 N N . TYR A 1 484 ? -3.807 6.425 20.177 1.00 72.81 484 TYR A N 1
ATOM 3731 C CA . TYR A 1 484 ? -3.065 5.361 20.866 1.00 72.81 484 TYR A CA 1
ATOM 3732 C C . TYR A 1 484 ? -2.020 5.850 21.884 1.00 72.81 484 TYR A C 1
ATOM 3734 O O . TYR A 1 484 ? -1.825 5.156 22.877 1.00 72.81 484 TYR A O 1
ATOM 3742 N N . GLU A 1 485 ? -1.382 7.014 21.688 1.00 70.75 485 GLU A N 1
ATOM 3743 C CA . GLU A 1 485 ? -0.497 7.602 22.712 1.00 70.75 485 GLU A CA 1
ATOM 3744 C C . GLU A 1 485 ? -1.330 7.994 23.935 1.00 70.75 485 GLU A C 1
ATOM 3746 O O . GLU A 1 485 ? -1.113 7.463 25.015 1.00 70.75 485 GLU A O 1
ATOM 3751 N N . GLN A 1 486 ? -2.379 8.801 23.743 1.00 74.25 486 GLN A N 1
ATOM 3752 C CA . GLN A 1 486 ? -3.250 9.279 24.826 1.00 74.25 486 GLN A CA 1
ATOM 3753 C C . GLN A 1 486 ? -3.893 8.139 25.630 1.00 74.25 486 GLN A C 1
ATOM 3755 O O . GLN A 1 486 ? -4.051 8.241 26.845 1.00 74.25 486 GLN A O 1
ATOM 3760 N N . ALA A 1 487 ? -4.286 7.051 24.966 1.00 76.50 487 ALA A N 1
ATOM 3761 C CA . ALA A 1 487 ? -4.869 5.889 25.627 1.00 76.50 487 ALA A CA 1
ATOM 3762 C C . ALA A 1 487 ? -3.824 5.019 26.358 1.00 76.50 487 ALA A C 1
ATOM 3764 O O . ALA A 1 487 ? -4.182 4.328 27.310 1.00 76.50 487 ALA A O 1
ATOM 3765 N N . GLN A 1 488 ? -2.548 5.072 25.957 1.00 76.12 488 GLN A N 1
ATOM 3766 C CA . GLN A 1 488 ? -1.435 4.425 26.659 1.00 76.12 488 GLN A CA 1
ATOM 3767 C C . GLN A 1 488 ? -0.913 5.304 27.817 1.00 76.12 488 GLN A C 1
ATOM 3769 O O . GLN A 1 488 ? -0.700 4.773 28.902 1.00 76.12 488 GLN A O 1
ATOM 3774 N N . ASP A 1 489 ? -0.853 6.634 27.659 1.00 76.12 489 ASP A N 1
ATOM 3775 C CA . ASP A 1 489 ? -0.560 7.606 28.732 1.00 76.12 489 ASP A CA 1
ATOM 3776 C C . ASP A 1 489 ? -1.533 7.437 29.921 1.00 76.12 489 ASP A C 1
ATOM 3778 O O . ASP A 1 489 ? -1.131 7.467 31.084 1.00 76.12 489 ASP A O 1
ATOM 3782 N N . ILE A 1 490 ? -2.820 7.193 29.626 1.00 76.88 490 ILE A N 1
ATOM 3783 C CA . ILE A 1 490 ? -3.869 6.885 30.617 1.00 76.88 490 ILE A CA 1
ATOM 3784 C C . ILE A 1 490 ? -3.627 5.544 31.336 1.00 76.88 490 ILE A C 1
ATOM 3786 O O . ILE A 1 490 ? -4.036 5.401 32.486 1.00 76.88 490 ILE A O 1
ATOM 3790 N N . ILE A 1 491 ? -2.996 4.564 30.682 1.00 77.38 491 ILE A N 1
ATOM 3791 C CA . ILE A 1 491 ? -2.695 3.241 31.257 1.00 77.38 491 ILE A CA 1
ATOM 3792 C C . ILE A 1 491 ? -1.430 3.268 32.123 1.00 77.38 491 ILE A C 1
ATOM 3794 O O . ILE A 1 491 ? -1.387 2.583 33.145 1.00 77.38 491 ILE A O 1
ATOM 3798 N N . ASP A 1 492 ? -0.424 4.047 31.725 1.00 76.31 492 ASP A N 1
ATOM 3799 C CA . ASP A 1 492 ? 0.872 4.133 32.411 1.00 76.31 492 ASP A CA 1
ATOM 3800 C C . ASP A 1 492 ? 0.877 5.130 33.592 1.00 76.31 492 ASP A C 1
ATOM 3802 O O . ASP A 1 492 ? 1.919 5.344 34.210 1.00 76.31 492 ASP A O 1
ATOM 3806 N N . ASP A 1 493 ? -0.291 5.698 33.925 1.00 72.31 493 ASP A N 1
ATOM 3807 C CA . ASP A 1 493 ? -0.526 6.665 35.014 1.00 72.31 493 ASP A CA 1
ATOM 3808 C C . ASP A 1 493 ? 0.396 7.899 34.929 1.00 72.31 493 ASP A C 1
ATOM 3810 O O . ASP A 1 493 ? 0.873 8.436 35.930 1.00 72.31 493 ASP A O 1
ATOM 3814 N N . LEU A 1 494 ? 0.671 8.343 33.696 1.00 63.06 494 LEU A N 1
ATOM 3815 C CA . LEU A 1 494 ? 1.452 9.546 33.434 1.00 63.06 494 LEU A CA 1
ATOM 3816 C C . LEU A 1 494 ? 0.562 10.781 33.619 1.00 63.06 494 LEU A C 1
ATOM 3818 O O . LEU A 1 494 ? -0.441 10.956 32.920 1.00 63.06 494 LEU A O 1
ATOM 3822 N N . ASP A 1 495 ? 0.937 11.649 34.562 1.00 50.47 495 ASP A N 1
ATOM 3823 C CA . ASP A 1 495 ? 0.249 12.918 34.791 1.00 50.47 495 ASP A CA 1
ATOM 3824 C C . ASP A 1 495 ? 0.288 13.780 33.520 1.00 50.47 495 ASP A C 1
ATOM 3826 O O . ASP A 1 495 ? 1.340 14.227 33.057 1.00 50.47 495 ASP A O 1
ATOM 3830 N N . ILE A 1 496 ? -0.895 14.010 32.948 1.00 45.62 496 ILE A N 1
ATOM 3831 C CA . ILE A 1 496 ? -1.086 14.866 31.778 1.00 45.62 496 ILE A CA 1
ATOM 3832 C C . ILE A 1 496 ? -1.046 16.317 32.269 1.00 45.62 496 ILE A C 1
ATOM 3834 O O . ILE A 1 496 ? -2.094 16.908 32.538 1.00 45.62 496 ILE A O 1
ATOM 3838 N N . GLU A 1 497 ? 0.154 16.882 32.422 1.00 39.81 497 GLU A N 1
ATOM 3839 C CA . GLU A 1 497 ? 0.306 18.307 32.733 1.00 39.81 497 GLU A CA 1
ATOM 3840 C C . GLU A 1 497 ? -0.354 19.146 31.624 1.00 39.81 497 GLU A C 1
ATOM 3842 O O . GLU A 1 497 ? -0.015 19.031 30.445 1.00 39.81 497 GLU A O 1
ATOM 3847 N N . GLU A 1 498 ? -1.345 19.966 31.996 1.00 45.09 498 GLU A N 1
ATOM 3848 C CA . GLU A 1 498 ? -2.312 20.540 31.043 1.00 45.09 498 GLU A CA 1
ATOM 3849 C C . GLU A 1 498 ? -1.719 21.581 30.068 1.00 45.09 498 GLU A C 1
ATOM 3851 O O . GLU A 1 498 ? -2.411 21.998 29.138 1.00 45.09 498 GLU A O 1
ATOM 3856 N N . GLU A 1 499 ? -0.466 22.013 30.256 1.00 35.66 499 GLU A N 1
ATOM 3857 C CA . GLU A 1 499 ? 0.103 23.182 29.567 1.00 35.66 499 GLU A CA 1
ATOM 3858 C C . GLU A 1 499 ? 0.998 22.865 28.344 1.00 35.66 499 GLU A C 1
ATOM 3860 O O . GLU A 1 499 ? 1.097 23.715 27.458 1.00 35.66 499 GLU A O 1
ATOM 3865 N N . ASP A 1 500 ? 1.625 21.679 28.239 1.00 30.44 500 ASP A N 1
ATOM 3866 C CA . ASP A 1 500 ? 2.833 21.498 27.390 1.00 30.44 500 ASP A CA 1
ATOM 3867 C C . ASP A 1 500 ? 2.681 20.591 26.137 1.00 30.44 500 ASP A C 1
ATOM 3869 O O . ASP A 1 500 ? 3.662 20.177 25.514 1.00 30.44 500 ASP A O 1
ATOM 3873 N N . ARG A 1 501 ? 1.446 20.305 25.687 1.00 33.53 501 ARG A N 1
ATOM 3874 C CA . ARG A 1 501 ? 1.172 19.795 24.319 1.00 33.53 501 ARG A CA 1
ATOM 3875 C C . ARG A 1 501 ? -0.030 20.511 23.677 1.00 33.53 501 ARG A C 1
ATOM 3877 O O . ARG A 1 501 ? -1.014 20.788 24.361 1.00 33.53 501 ARG A O 1
ATOM 3884 N N . PRO A 1 502 ? -0.023 20.767 22.351 1.00 30.25 502 PRO A N 1
ATOM 3885 C CA . PRO A 1 502 ? -1.123 21.443 21.661 1.00 30.25 502 PRO A CA 1
ATOM 3886 C C . PRO A 1 502 ? -2.364 20.542 21.513 1.00 30.25 502 PRO A C 1
ATOM 3888 O O . PRO A 1 502 ? -2.591 19.924 20.471 1.00 30.25 502 PRO A O 1
ATOM 3891 N N . LEU A 1 503 ? -3.205 20.513 22.549 1.00 35.41 503 LEU A N 1
ATOM 3892 C CA . LEU A 1 503 ? -4.552 19.928 22.545 1.00 35.41 503 LEU A CA 1
ATOM 3893 C C . LEU A 1 503 ? -5.520 20.741 21.658 1.00 35.41 503 LEU A C 1
ATOM 3895 O O . LEU A 1 503 ? -6.429 21.417 22.139 1.00 35.41 503 LEU A O 1
ATOM 3899 N N . ALA A 1 504 ? -5.343 20.667 20.336 1.00 28.06 504 ALA A N 1
ATOM 3900 C CA . ALA A 1 504 ? -6.248 21.273 19.361 1.00 28.06 504 ALA A CA 1
ATOM 3901 C C . ALA A 1 504 ? -6.433 20.397 18.098 1.00 28.06 504 ALA A C 1
ATOM 3903 O O . ALA A 1 504 ? -5.449 19.887 17.557 1.00 28.06 504 ALA A O 1
ATOM 3904 N N . PRO A 1 505 ? -7.664 20.247 17.563 1.00 31.38 505 PRO A N 1
ATOM 3905 C CA . PRO A 1 505 ? -8.909 20.865 18.011 1.00 31.38 505 PRO A CA 1
ATOM 3906 C C . PRO A 1 505 ? -9.710 19.945 18.948 1.00 31.38 505 PRO A C 1
ATOM 3908 O O . PRO A 1 505 ? -10.489 19.119 18.481 1.00 31.38 505 PRO A O 1
ATOM 3911 N N . SER A 1 506 ? -9.569 20.184 20.255 1.00 33.12 506 SER A N 1
ATOM 3912 C CA . SER A 1 506 ? -10.532 19.805 21.297 1.00 33.12 506 SER A CA 1
ATOM 3913 C C . SER A 1 506 ? -10.763 18.302 21.546 1.00 33.12 506 SER A C 1
ATOM 3915 O O . SER A 1 506 ? -10.963 17.499 20.640 1.00 33.12 506 SER A O 1
ATOM 3917 N N . LEU A 1 507 ? -10.981 17.957 22.817 1.00 39.19 507 LEU A N 1
ATOM 3918 C CA . LEU A 1 507 ? -12.156 17.135 23.104 1.00 39.19 507 LEU A CA 1
ATOM 3919 C C . LEU A 1 507 ? -13.356 17.962 22.629 1.00 39.19 507 LEU A C 1
ATOM 3921 O O . LEU A 1 507 ? -13.666 18.981 23.242 1.00 39.19 507 LEU A O 1
ATOM 3925 N N . HIS A 1 508 ? -13.919 17.630 21.466 1.00 35.66 508 HIS A N 1
ATOM 3926 C CA . HIS A 1 508 ? -15.142 18.285 21.004 1.00 35.66 508 HIS A CA 1
ATOM 3927 C C . HIS A 1 508 ? -16.259 18.017 22.026 1.00 35.66 508 HIS A C 1
ATOM 3929 O O . HIS A 1 508 ? -16.242 16.985 22.697 1.00 35.66 508 HIS A O 1
ATOM 3935 N N . GLY A 1 509 ? -17.200 18.956 22.148 1.00 35.38 509 GLY A N 1
ATOM 3936 C CA . GLY A 1 509 ? -18.179 18.970 23.238 1.00 35.38 509 GLY A CA 1
ATOM 3937 C C . GLY A 1 509 ? -17.590 19.428 24.578 1.00 35.38 509 GLY A C 1
ATOM 3938 O O . GLY A 1 509 ? -16.405 19.250 24.862 1.00 35.38 509 GLY A O 1
ATOM 3939 N N . ASP A 1 510 ? -18.431 20.026 25.422 1.00 37.53 510 ASP A N 1
ATOM 3940 C CA . ASP A 1 510 ? -18.070 20.493 26.766 1.00 37.53 510 ASP A CA 1
ATOM 3941 C C . ASP A 1 510 ? -17.924 19.323 27.759 1.00 37.53 510 ASP A C 1
ATOM 3943 O O . ASP A 1 510 ? -18.619 19.270 28.774 1.00 37.53 510 ASP A O 1
ATOM 3947 N N . CYS A 1 511 ? -17.022 18.374 27.479 1.00 43.16 511 CYS A N 1
ATOM 3948 C CA . CYS A 1 511 ? -16.775 17.252 28.382 1.00 43.16 511 CYS A CA 1
ATOM 3949 C C . CYS A 1 511 ? -16.264 17.770 29.737 1.00 43.16 511 CYS A C 1
ATOM 3951 O O . CYS A 1 511 ? -15.135 18.260 29.884 1.00 43.16 511 CYS A O 1
ATOM 3953 N N . HIS A 1 512 ? -17.118 17.699 30.754 1.00 51.19 512 HIS A N 1
ATOM 3954 C CA . HIS A 1 512 ? -16.769 18.197 32.078 1.00 51.19 512 HIS A CA 1
ATOM 3955 C C . HIS A 1 512 ? -15.646 17.333 32.676 1.00 51.19 512 HIS A C 1
ATOM 3957 O O . HIS A 1 512 ? -15.524 16.148 32.367 1.00 51.19 512 HIS A O 1
ATOM 3963 N N . ALA A 1 513 ? -14.830 17.888 33.581 1.00 56.03 513 ALA A N 1
ATOM 3964 C CA . ALA A 1 513 ? -13.696 17.160 34.176 1.00 56.03 513 ALA A CA 1
ATOM 3965 C C . ALA A 1 513 ? -14.095 15.805 34.812 1.00 56.03 513 ALA A C 1
ATOM 3967 O O . ALA A 1 513 ? -13.319 14.853 34.808 1.00 56.03 513 ALA A O 1
ATOM 3968 N N . VAL A 1 514 ? -15.342 15.701 35.286 1.00 54.81 514 VAL A N 1
ATOM 3969 C CA . VAL A 1 514 ? -15.962 14.467 35.796 1.00 54.81 514 VAL A CA 1
ATOM 3970 C C . VAL A 1 514 ? -16.061 13.369 34.726 1.00 54.81 514 VAL A C 1
ATOM 3972 O O . VAL A 1 514 ? -15.845 12.201 35.031 1.00 54.81 514 VAL A O 1
ATOM 3975 N N . GLU A 1 515 ? -16.373 13.719 33.479 1.00 65.75 515 GLU A N 1
ATOM 3976 C CA . GLU A 1 515 ? -16.505 12.768 32.368 1.00 65.75 515 GLU A CA 1
ATOM 3977 C C . GLU A 1 515 ? -15.135 12.303 31.877 1.00 65.75 515 GLU A C 1
ATOM 3979 O O . GLU A 1 515 ? -14.949 11.111 31.648 1.00 65.75 515 GLU A O 1
ATOM 3984 N N . ARG A 1 516 ? -14.143 13.207 31.826 1.00 71.06 516 ARG A N 1
ATOM 3985 C CA . ARG A 1 516 ? -12.742 12.841 31.547 1.00 71.06 516 ARG A CA 1
ATOM 3986 C C . ARG A 1 516 ? -12.230 11.789 32.532 1.00 71.06 516 ARG A C 1
ATOM 3988 O O . ARG A 1 516 ? -11.617 10.814 32.105 1.00 71.06 516 ARG A O 1
ATOM 3995 N N . GLN A 1 517 ? -12.524 11.948 33.826 1.00 77.00 517 GLN A N 1
ATOM 3996 C CA . GLN A 1 517 ? -12.159 10.942 34.824 1.00 77.00 517 GLN A CA 1
ATOM 3997 C C . GLN A 1 517 ? -12.916 9.624 34.614 1.00 77.00 517 GLN A C 1
ATOM 3999 O O . GLN A 1 517 ? -12.293 8.573 34.651 1.00 77.00 517 GLN A O 1
ATOM 4004 N N . GLN A 1 518 ? -14.218 9.655 34.312 1.00 81.69 518 GLN A N 1
ATOM 4005 C CA . GLN A 1 518 ? -14.974 8.424 34.032 1.00 81.69 518 GLN A CA 1
ATOM 4006 C C . GLN A 1 518 ? -14.455 7.668 32.797 1.00 81.69 518 GLN A C 1
ATOM 4008 O O . GLN A 1 518 ? -14.465 6.442 32.795 1.00 81.69 518 GLN A O 1
ATOM 4013 N N . ILE A 1 519 ? -13.965 8.373 31.772 1.00 82.12 519 ILE A N 1
ATOM 4014 C CA . ILE A 1 519 ? -13.330 7.754 30.598 1.00 82.12 519 ILE A CA 1
ATOM 4015 C C . ILE A 1 519 ? -11.989 7.107 30.989 1.00 82.12 519 ILE A C 1
ATOM 4017 O O . ILE A 1 519 ? -11.739 5.966 30.600 1.00 82.12 519 ILE A O 1
ATOM 4021 N N . LYS A 1 520 ? -11.159 7.771 31.816 1.00 83.56 520 LYS A N 1
ATOM 4022 C CA . LYS A 1 520 ? -9.957 7.144 32.406 1.00 83.56 520 LYS A CA 1
ATOM 4023 C C . LYS A 1 520 ? -10.321 5.884 33.205 1.00 83.56 520 LYS A C 1
ATOM 4025 O O . LYS A 1 520 ? -9.720 4.835 32.987 1.00 83.56 520 LYS A O 1
ATOM 4030 N N . ASP A 1 521 ? -11.325 5.971 34.078 1.00 86.31 521 ASP A N 1
ATOM 4031 C CA . ASP A 1 521 ? -11.792 4.863 34.921 1.00 86.31 521 ASP A CA 1
ATOM 4032 C C . ASP A 1 521 ? -12.273 3.663 34.078 1.00 86.31 521 ASP A C 1
ATOM 4034 O O . ASP A 1 521 ? -11.953 2.518 34.404 1.00 86.31 521 ASP A O 1
ATOM 4038 N N . ASP A 1 522 ? -13.006 3.903 32.984 1.00 87.12 522 ASP A N 1
ATOM 4039 C CA . ASP A 1 522 ? -13.498 2.858 32.073 1.00 87.12 522 ASP A CA 1
ATOM 4040 C C . ASP A 1 522 ? -12.361 2.190 31.273 1.00 87.12 522 ASP A C 1
ATOM 4042 O O . ASP A 1 522 ? -12.360 0.966 31.111 1.00 87.12 522 ASP A O 1
ATOM 4046 N N . ILE A 1 523 ? -11.369 2.962 30.807 1.00 83.19 523 ILE A N 1
ATOM 4047 C CA . ILE A 1 523 ? -10.177 2.446 30.104 1.00 83.19 523 ILE A CA 1
ATOM 4048 C C . ILE A 1 523 ? -9.321 1.598 31.050 1.00 83.19 523 ILE A C 1
ATOM 4050 O O . ILE A 1 523 ? -8.949 0.470 30.714 1.00 83.19 523 ILE A O 1
ATOM 4054 N N . LEU A 1 524 ? -9.059 2.098 32.261 1.00 83.38 524 LEU A N 1
ATOM 4055 C CA . LEU A 1 524 ? -8.322 1.367 33.292 1.00 83.38 524 LEU A CA 1
ATOM 4056 C C . LEU A 1 524 ? -9.067 0.096 33.717 1.00 83.38 524 LEU A C 1
ATOM 4058 O O . LEU A 1 524 ? -8.445 -0.954 33.870 1.00 83.38 524 LEU A O 1
ATOM 4062 N N . LEU A 1 525 ? -10.398 0.141 33.833 1.00 85.56 525 LEU A N 1
ATOM 4063 C CA . LEU A 1 525 ? -11.233 -1.034 34.093 1.00 85.56 525 LEU A CA 1
ATOM 4064 C C . LEU A 1 525 ? -11.129 -2.080 32.971 1.00 85.56 525 LEU A C 1
ATOM 4066 O O . LEU A 1 525 ? -11.014 -3.275 33.258 1.00 85.56 525 LEU A O 1
ATOM 4070 N N . LEU A 1 526 ? -11.147 -1.652 31.707 1.00 83.00 526 LEU A N 1
ATOM 4071 C CA . LEU A 1 526 ? -10.988 -2.542 30.557 1.00 83.00 526 LEU A CA 1
ATOM 4072 C C . LEU A 1 526 ? -9.617 -3.227 30.578 1.00 83.00 526 LEU A C 1
ATOM 4074 O O . LEU A 1 526 ? -9.535 -4.455 30.482 1.00 83.00 526 LEU A O 1
ATOM 4078 N N . TYR A 1 527 ? -8.556 -2.442 30.773 1.00 78.94 527 TYR A N 1
ATOM 4079 C CA . TYR A 1 527 ? -7.178 -2.917 30.873 1.00 78.94 527 TYR A CA 1
ATOM 4080 C C . TYR A 1 527 ? -6.983 -3.888 32.050 1.00 78.94 527 TYR A C 1
ATOM 4082 O O . TYR A 1 527 ? -6.420 -4.971 31.875 1.00 78.94 527 TYR A O 1
ATOM 4090 N N . GLU A 1 528 ? -7.517 -3.566 33.233 1.00 79.19 528 GLU A N 1
ATOM 4091 C CA . GLU A 1 528 ? -7.405 -4.384 34.448 1.00 79.19 528 GLU A CA 1
ATOM 4092 C C . GLU A 1 528 ? -8.149 -5.727 34.325 1.00 79.19 528 GLU A C 1
ATOM 4094 O O . GLU A 1 528 ? -7.656 -6.758 34.791 1.00 79.19 528 GLU A O 1
ATOM 4099 N N . VAL A 1 529 ? -9.317 -5.750 33.671 1.00 78.75 529 VAL A N 1
ATOM 4100 C CA . VAL A 1 529 ? -10.088 -6.984 33.434 1.00 78.75 529 VAL A CA 1
ATOM 4101 C C . VAL A 1 529 ? -9.448 -7.839 32.337 1.00 78.75 529 VAL A C 1
ATOM 4103 O O . VAL A 1 529 ? -9.316 -9.053 32.506 1.00 78.75 529 VAL A O 1
ATOM 4106 N N . CYS A 1 530 ? -8.954 -7.230 31.259 1.00 72.12 530 CYS A N 1
ATOM 4107 C CA . CYS A 1 530 ? -8.223 -7.943 30.209 1.00 72.12 530 CYS A CA 1
ATOM 4108 C C . CYS A 1 530 ? -6.868 -8.475 30.712 1.00 72.12 530 CYS A C 1
ATOM 4110 O O . CYS A 1 530 ? -6.465 -9.586 30.371 1.00 72.12 530 CYS A O 1
ATOM 4112 N N . GLY A 1 531 ? -6.225 -7.769 31.647 1.00 66.81 531 GLY A N 1
ATOM 4113 C CA . GLY A 1 531 ? -5.063 -8.223 32.419 1.00 66.81 531 GLY A CA 1
ATOM 4114 C C . GLY A 1 531 ? -5.314 -9.420 33.355 1.00 66.81 531 GLY A C 1
ATOM 4115 O O . GLY A 1 531 ? -4.393 -9.841 34.068 1.00 66.81 531 GLY A O 1
ATOM 4116 N N . LYS A 1 532 ? -6.524 -9.994 33.366 1.00 71.44 532 LYS A N 1
ATOM 4117 C CA . LYS A 1 532 ? -6.891 -11.206 34.124 1.00 71.44 532 LYS A CA 1
ATOM 4118 C C . LYS A 1 532 ? -7.381 -12.360 33.238 1.00 71.44 532 LYS A C 1
ATOM 4120 O O . LYS A 1 532 ? -7.446 -13.479 33.737 1.00 71.44 532 LYS A O 1
ATOM 4125 N N . ALA A 1 533 ? -7.709 -12.098 31.970 1.00 64.19 533 ALA A N 1
ATOM 4126 C CA . ALA A 1 533 ? -8.378 -13.038 31.069 1.00 64.19 533 ALA A CA 1
ATOM 4127 C C . ALA A 1 533 ? -7.579 -14.329 30.800 1.00 64.19 533 ALA A C 1
ATOM 4129 O O . ALA A 1 533 ? -6.348 -14.324 30.748 1.00 64.19 533 ALA A O 1
ATOM 4130 N N . ASN A 1 534 ? -8.302 -15.434 30.581 1.00 59.22 534 ASN A N 1
ATOM 4131 C CA . ASN A 1 534 ? -7.739 -16.703 30.111 1.00 59.22 534 ASN A CA 1
ATOM 4132 C C . ASN A 1 534 ? -7.620 -16.741 28.574 1.00 59.22 534 ASN A C 1
ATOM 4134 O O . ASN A 1 534 ? -8.149 -15.881 27.874 1.00 59.22 534 ASN A O 1
ATOM 4138 N N . GLU A 1 535 ? -6.941 -17.763 28.056 1.00 54.56 535 GLU A N 1
ATOM 4139 C CA . GLU A 1 535 ? -6.668 -18.031 26.633 1.00 54.56 535 GLU A CA 1
ATOM 4140 C C . GLU A 1 535 ? -7.875 -17.859 25.692 1.00 54.56 535 GLU A C 1
ATOM 4142 O O . GLU A 1 535 ? -7.802 -17.128 24.707 1.00 54.56 535 GLU A O 1
ATOM 4147 N N . GLU A 1 536 ? -9.004 -18.468 26.039 1.00 55.44 536 GLU A N 1
ATOM 4148 C CA . GLU A 1 536 ? -10.255 -18.437 25.274 1.00 55.44 536 GLU A CA 1
ATOM 4149 C C . GLU A 1 536 ? -10.871 -17.030 25.215 1.00 55.44 536 GLU A C 1
ATOM 4151 O O . GLU A 1 536 ? -11.087 -16.470 24.138 1.00 55.44 536 GLU A O 1
ATOM 4156 N N . SER A 1 537 ? -11.042 -16.393 26.375 1.00 54.84 537 SER A N 1
ATOM 4157 C CA . SER A 1 537 ? -11.575 -15.024 26.474 1.00 54.84 537 SER A CA 1
ATOM 4158 C C . SER A 1 537 ? -10.632 -13.998 25.840 1.00 54.84 537 SER A C 1
ATOM 4160 O O . SER A 1 537 ? -11.066 -12.974 25.312 1.00 54.84 537 SER A O 1
ATOM 4162 N N . SER A 1 538 ? -9.332 -14.301 25.829 1.00 53.47 538 SER A N 1
ATOM 4163 C CA . SER A 1 538 ? -8.306 -13.495 25.172 1.00 53.47 538 SER A CA 1
ATOM 4164 C C . SER A 1 538 ? -8.430 -13.489 23.649 1.00 53.47 538 SER A C 1
ATOM 4166 O O . SER A 1 538 ? -7.972 -12.538 23.021 1.00 53.47 538 SER A O 1
ATOM 4168 N N . GLN A 1 539 ? -9.064 -14.485 23.019 1.00 51.62 539 GLN A N 1
ATOM 4169 C CA . GLN A 1 539 ? -9.322 -14.414 21.578 1.00 51.62 539 GLN A CA 1
ATOM 4170 C C . GLN A 1 539 ? -10.311 -13.286 21.263 1.00 51.62 539 GLN A C 1
ATOM 4172 O O . GLN A 1 539 ? -9.993 -12.419 20.449 1.00 51.62 539 GLN A O 1
ATOM 4177 N N . VAL A 1 540 ? -11.436 -13.227 21.983 1.00 51.81 540 VAL A N 1
ATOM 4178 C CA . VAL A 1 540 ? -12.457 -12.172 21.841 1.00 51.81 540 VAL A CA 1
ATOM 4179 C C . VAL A 1 540 ? -11.887 -10.791 22.186 1.00 51.81 540 VAL A C 1
ATOM 4181 O O . VAL A 1 540 ? -12.054 -9.838 21.429 1.00 51.81 540 VAL A O 1
ATOM 4184 N N . LEU A 1 541 ? -11.141 -10.685 23.288 1.00 53.62 541 LEU A N 1
ATOM 4185 C CA . LEU A 1 541 ? -10.587 -9.408 23.760 1.00 53.62 541 LEU A CA 1
ATOM 4186 C C . LEU A 1 541 ? -9.389 -8.900 22.943 1.00 53.62 541 LEU A C 1
ATOM 4188 O O . LEU A 1 541 ? -9.024 -7.733 23.050 1.00 53.62 541 LEU A O 1
ATOM 4192 N N . SER A 1 542 ? -8.777 -9.743 22.106 1.00 48.91 542 SER A N 1
ATOM 4193 C CA . SER A 1 542 ? -7.582 -9.356 21.342 1.00 48.91 542 SER A CA 1
ATOM 4194 C C . SE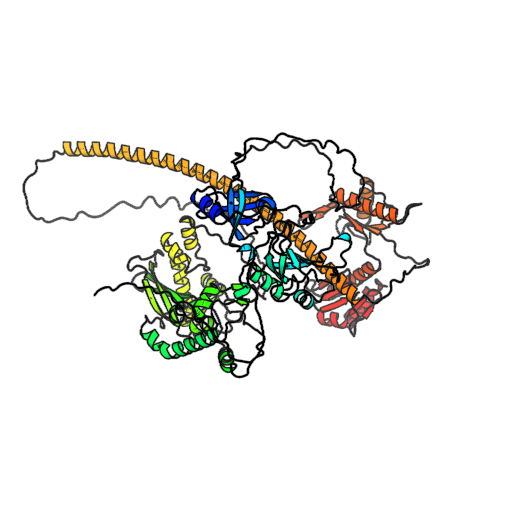R A 1 542 ? -7.818 -8.350 20.218 1.00 48.91 542 SER A C 1
ATOM 4196 O O . SER A 1 542 ? -6.867 -7.675 19.833 1.00 48.91 542 SER A O 1
ATOM 4198 N N . GLN A 1 543 ? -9.039 -8.254 19.683 1.00 47.34 543 GLN A N 1
ATOM 4199 C CA . GLN A 1 543 ? -9.378 -7.251 18.666 1.00 47.34 543 GLN A CA 1
ATOM 4200 C C . GLN A 1 543 ? -9.729 -5.905 19.312 1.00 47.34 543 GLN A C 1
ATOM 4202 O O . GLN A 1 543 ? -9.228 -4.879 18.873 1.00 47.34 543 GLN A O 1
ATOM 4207 N N . LEU A 1 544 ? -10.471 -5.939 20.424 1.00 49.88 544 LEU A N 1
ATOM 4208 C CA . LEU A 1 544 ? -10.850 -4.786 21.258 1.00 49.88 544 LEU A CA 1
ATOM 4209 C C . LEU A 1 544 ? -9.671 -3.941 21.779 1.00 49.88 544 LEU A C 1
ATOM 4211 O O . LEU A 1 544 ? -9.865 -2.786 22.135 1.00 49.88 544 LEU A O 1
ATOM 4215 N N . LEU A 1 545 ? -8.473 -4.523 21.895 1.00 51.16 545 LEU A N 1
ATOM 4216 C CA . LEU A 1 545 ? -7.307 -3.908 22.546 1.00 51.16 545 LEU A CA 1
ATOM 4217 C C . LEU A 1 545 ? -6.015 -4.121 21.745 1.00 51.16 545 LEU A C 1
ATOM 4219 O O . LEU A 1 545 ? -4.947 -4.332 22.314 1.00 51.16 545 LEU A O 1
ATOM 4223 N N . LEU A 1 546 ? -6.092 -4.104 20.412 1.00 46.12 546 LEU A N 1
ATOM 4224 C CA . LEU A 1 546 ? -4.995 -4.566 19.550 1.00 46.12 546 LEU A CA 1
ATOM 4225 C C . LEU A 1 546 ? -3.719 -3.687 19.603 1.00 46.12 546 LEU A C 1
ATOM 4227 O O . LEU A 1 546 ? -2.678 -4.100 19.084 1.00 46.12 546 LEU A O 1
ATOM 4231 N N . HIS A 1 547 ? -3.769 -2.507 20.235 1.00 47.09 547 HIS A N 1
ATOM 4232 C CA . HIS A 1 547 ? -2.609 -1.638 20.515 1.00 47.09 547 HIS A CA 1
ATOM 4233 C C . HIS A 1 547 ? -2.375 -1.320 22.002 1.00 47.09 547 HIS A C 1
ATOM 4235 O O . HIS A 1 547 ? -1.247 -0.994 22.362 1.00 47.09 547 HIS A O 1
ATOM 4241 N N . LEU A 1 548 ? -3.380 -1.451 22.874 1.00 45.03 548 LEU A N 1
ATOM 4242 C CA . LEU A 1 548 ? -3.204 -1.226 24.313 1.00 45.03 548 LEU A CA 1
ATOM 4243 C C . LEU A 1 548 ? -2.499 -2.435 24.945 1.00 45.03 548 LEU A C 1
ATOM 4245 O O . LEU A 1 548 ? -2.719 -3.578 24.539 1.00 45.03 548 LEU A O 1
ATOM 4249 N N . SER A 1 549 ? -1.624 -2.194 25.925 1.00 44.66 549 SER A N 1
ATOM 4250 C CA . SER A 1 549 ? -0.533 -3.110 26.318 1.00 44.66 549 SER A CA 1
ATOM 4251 C C . SER A 1 549 ? -0.927 -4.396 27.085 1.00 44.66 549 SER A C 1
ATOM 4253 O O . SER A 1 549 ? -0.205 -4.864 27.968 1.00 44.66 549 SER A O 1
ATOM 4255 N N . CYS A 1 550 ? -2.053 -5.033 26.741 1.00 50.22 550 CYS A N 1
ATOM 4256 C CA . CYS A 1 550 ? -2.565 -6.279 27.323 1.00 50.22 550 CYS A CA 1
ATOM 4257 C C . CYS A 1 550 ? -1.722 -7.520 26.960 1.00 50.22 550 CYS A C 1
ATOM 4259 O O . CYS A 1 550 ? -2.162 -8.457 26.286 1.00 50.22 550 CYS A O 1
ATOM 4261 N N . THR A 1 551 ? -0.500 -7.564 27.490 1.00 51.38 551 THR A N 1
ATOM 4262 C CA . THR A 1 551 ? 0.475 -8.658 27.356 1.00 51.38 551 THR A CA 1
ATOM 4263 C C . THR A 1 551 ? -0.103 -10.038 27.662 1.00 51.38 551 THR A C 1
ATOM 4265 O O . THR A 1 551 ? 0.249 -10.988 26.970 1.00 51.38 551 THR A O 1
ATOM 4268 N N . LYS A 1 552 ? -1.023 -10.171 28.627 1.00 46.94 552 LYS A N 1
ATOM 4269 C CA . LYS A 1 552 ? -1.685 -11.451 28.952 1.00 46.94 552 LYS A CA 1
ATOM 4270 C C . LYS A 1 552 ? -2.703 -11.910 27.906 1.00 46.94 552 LYS A C 1
ATOM 4272 O O . LYS A 1 552 ? -2.703 -13.090 27.574 1.00 46.94 552 LYS A O 1
ATOM 4277 N N . VAL A 1 553 ? -3.488 -10.999 27.325 1.00 51.38 553 VAL A N 1
ATOM 4278 C CA . VAL A 1 553 ? -4.398 -11.310 26.203 1.00 51.38 553 VAL A CA 1
ATOM 4279 C C . VAL A 1 553 ? -3.591 -11.792 24.994 1.00 51.38 553 VAL A C 1
ATOM 4281 O O . VAL A 1 553 ? -3.891 -12.812 24.371 1.00 51.38 553 VAL A O 1
ATOM 4284 N N . ARG A 1 554 ? -2.482 -11.099 24.714 1.00 54.69 554 ARG A N 1
ATOM 4285 C CA . ARG A 1 554 ? -1.517 -11.500 23.686 1.00 54.69 554 ARG A CA 1
ATOM 4286 C C . ARG A 1 554 ? -0.842 -12.839 24.014 1.00 54.69 554 ARG A C 1
ATOM 4288 O O . ARG A 1 554 ? -0.677 -13.654 23.113 1.00 54.69 554 ARG A O 1
ATOM 4295 N N . HIS A 1 555 ? -0.492 -13.087 25.277 1.00 53.31 555 HIS A N 1
ATOM 4296 C CA . HIS A 1 555 ? 0.109 -14.343 25.733 1.00 53.31 555 HIS A CA 1
ATOM 4297 C C . HIS A 1 555 ? -0.850 -15.525 25.572 1.00 53.31 555 HIS A C 1
ATOM 4299 O O . HIS A 1 555 ? -0.461 -16.498 24.942 1.00 53.31 555 HIS A O 1
ATOM 4305 N N . GLY A 1 556 ? -2.104 -15.403 26.026 1.00 53.03 556 GLY A N 1
ATOM 4306 C CA . GLY A 1 556 ? -3.133 -16.436 25.867 1.00 53.03 556 GLY A CA 1
ATOM 4307 C C . GLY A 1 556 ? -3.358 -16.827 24.404 1.00 53.03 556 GLY A C 1
ATOM 4308 O O . GLY A 1 556 ? -3.456 -18.000 24.068 1.00 53.03 556 GLY A O 1
ATOM 4309 N N . ARG A 1 557 ? -3.338 -15.859 23.480 1.00 61.56 557 ARG A N 1
ATOM 4310 C CA . ARG A 1 557 ? -3.357 -16.178 22.044 1.00 61.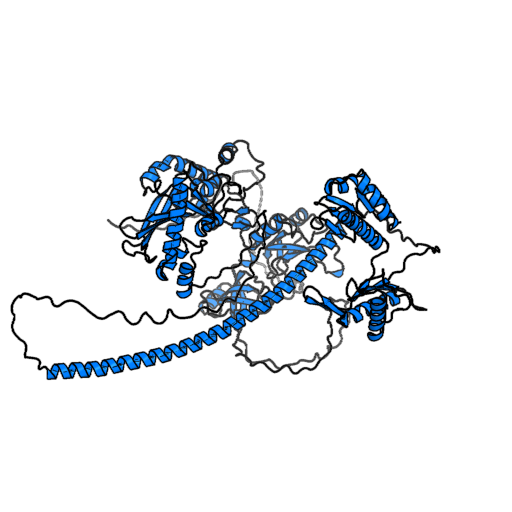56 557 ARG A CA 1
ATOM 4311 C C . ARG A 1 557 ? -2.122 -16.946 21.573 1.00 61.56 557 ARG A C 1
ATOM 4313 O O . ARG A 1 557 ? -2.260 -17.865 20.772 1.00 61.56 557 ARG A O 1
ATOM 4320 N N . LEU A 1 558 ? -0.931 -16.555 22.025 1.00 59.84 558 LEU A N 1
ATOM 4321 C CA . LEU A 1 558 ? 0.328 -17.201 21.639 1.00 59.84 558 LEU A CA 1
ATOM 4322 C C . LEU A 1 558 ? 0.446 -18.626 22.214 1.00 59.84 558 LEU A C 1
ATOM 4324 O O . LEU A 1 558 ? 0.966 -19.501 21.525 1.00 59.84 558 LEU A O 1
ATOM 4328 N N . THR A 1 559 ? -0.056 -18.882 23.428 1.00 53.97 559 THR A N 1
ATOM 4329 C CA . THR A 1 559 ? -0.140 -20.235 24.010 1.00 53.97 559 THR A CA 1
ATOM 4330 C C . THR A 1 559 ? -1.175 -21.093 23.284 1.00 53.97 559 THR A C 1
ATOM 4332 O O . THR A 1 559 ? -0.870 -22.234 22.940 1.00 53.97 559 THR A O 1
ATOM 4335 N N . GLY A 1 560 ? -2.312 -20.508 22.894 1.00 57.34 560 GLY A N 1
ATOM 4336 C CA . GLY A 1 560 ? -3.344 -21.132 22.057 1.00 57.34 560 GLY A CA 1
ATOM 4337 C C . GLY A 1 560 ? -2.952 -21.339 20.584 1.00 57.34 560 GLY A C 1
ATOM 4338 O O . GLY A 1 560 ? -3.824 -21.502 19.732 1.00 57.34 560 GLY A O 1
ATOM 4339 N N . GLY A 1 561 ? -1.657 -21.293 20.254 1.00 58.81 561 GLY A N 1
ATOM 4340 C CA . GLY A 1 561 ? -1.122 -21.584 18.921 1.00 58.81 561 GLY A CA 1
ATOM 4341 C C . GLY A 1 561 ? -1.263 -20.467 17.879 1.00 58.81 561 GLY A C 1
ATOM 4342 O O . GLY A 1 561 ? -0.931 -20.689 16.713 1.00 58.81 561 GLY A O 1
ATOM 4343 N N . ALA A 1 562 ? -1.726 -19.264 18.241 1.00 61.53 562 ALA A N 1
ATOM 4344 C CA . ALA A 1 562 ? -1.842 -18.169 17.280 1.00 61.53 562 ALA A CA 1
ATOM 4345 C C . ALA A 1 562 ? -0.461 -17.605 16.899 1.00 61.53 562 ALA A C 1
ATOM 4347 O O . ALA A 1 562 ? 0.293 -17.131 17.745 1.00 61.53 562 ALA A O 1
ATOM 4348 N N . MET A 1 563 ? -0.151 -17.572 15.602 1.00 56.69 563 MET A N 1
ATOM 4349 C CA . MET A 1 563 ? 1.105 -17.023 15.083 1.00 56.69 563 MET A CA 1
ATOM 4350 C C . MET A 1 563 ? 0.972 -15.525 14.756 1.00 56.69 563 MET A C 1
ATOM 4352 O O . MET A 1 563 ? 0.320 -15.144 13.785 1.00 56.69 563 MET A O 1
ATOM 4356 N N . THR A 1 564 ? 1.633 -14.663 15.533 1.00 53.31 564 THR A N 1
ATOM 4357 C CA . THR A 1 564 ? 1.659 -13.207 15.289 1.00 53.31 564 THR A CA 1
ATOM 4358 C C . THR A 1 564 ? 2.753 -12.833 14.284 1.00 53.31 564 THR A C 1
ATOM 4360 O O . THR A 1 564 ? 3.923 -12.737 14.647 1.00 53.31 564 THR A O 1
ATOM 4363 N N . ILE A 1 565 ? 2.381 -12.571 13.025 1.00 53.22 565 ILE A N 1
ATOM 4364 C CA . ILE A 1 565 ? 3.303 -12.103 11.968 1.00 53.22 565 ILE A CA 1
ATOM 4365 C C . ILE A 1 565 ? 3.289 -10.565 11.882 1.00 53.22 565 ILE A C 1
ATOM 4367 O O . ILE A 1 565 ? 2.864 -9.977 10.887 1.00 53.22 565 ILE A O 1
ATOM 4371 N N . SER A 1 566 ? 3.748 -9.890 12.936 1.00 49.16 566 SER A N 1
ATOM 4372 C CA . SER A 1 566 ? 3.933 -8.434 12.918 1.00 49.16 566 SER A CA 1
ATOM 4373 C C . SER A 1 566 ? 5.164 -8.057 12.087 1.00 49.16 566 SER A C 1
ATOM 4375 O O . SER A 1 566 ? 6.293 -8.345 12.486 1.00 49.16 566 SER A O 1
ATOM 4377 N N . LYS A 1 567 ? 4.959 -7.391 10.945 1.00 44.38 567 LYS A N 1
ATOM 4378 C CA . LYS A 1 567 ? 6.033 -6.711 10.203 1.00 44.38 567 LYS A CA 1
ATOM 4379 C C . LYS A 1 567 ? 6.274 -5.327 10.807 1.00 44.38 567 LYS A C 1
ATOM 4381 O O . LYS A 1 567 ? 5.316 -4.652 11.174 1.00 44.38 567 LYS A O 1
ATOM 4386 N N . THR A 1 568 ? 7.525 -4.876 10.839 1.00 54.25 568 THR A N 1
ATOM 4387 C CA . THR A 1 568 ? 7.848 -3.479 11.159 1.00 54.25 568 THR A CA 1
ATOM 4388 C C . THR A 1 568 ? 7.310 -2.571 10.055 1.00 54.25 568 THR A C 1
ATOM 4390 O O . THR A 1 568 ? 7.781 -2.634 8.919 1.00 54.25 568 THR A O 1
ATOM 4393 N N . THR A 1 569 ? 6.325 -1.740 10.389 1.00 53.84 569 THR A N 1
ATOM 4394 C CA . THR A 1 569 ? 5.803 -0.687 9.507 1.00 53.84 569 THR A CA 1
ATOM 4395 C C . THR A 1 569 ? 6.506 0.620 9.854 1.00 53.84 569 THR A C 1
ATOM 4397 O O . THR A 1 569 ? 6.670 0.927 11.031 1.00 53.84 569 THR A O 1
ATOM 4400 N N . VAL A 1 570 ? 6.942 1.376 8.845 1.00 54.69 570 VAL A N 1
ATOM 4401 C CA . VAL A 1 570 ? 7.565 2.695 9.027 1.00 54.69 570 VAL A CA 1
ATOM 4402 C C . VAL A 1 570 ? 6.583 3.754 8.548 1.00 54.69 570 VAL A C 1
ATOM 4404 O O . VAL A 1 570 ? 6.182 3.737 7.385 1.00 54.69 570 VAL A O 1
ATOM 4407 N N . LEU A 1 571 ? 6.206 4.664 9.443 1.00 51.62 571 LEU A N 1
ATOM 4408 C CA . LEU A 1 571 ? 5.394 5.837 9.133 1.00 51.62 571 LEU A CA 1
ATOM 4409 C C . LEU A 1 571 ? 6.317 7.045 8.925 1.00 51.62 571 LEU A C 1
ATOM 4411 O O . LEU A 1 571 ? 7.298 7.205 9.650 1.00 51.62 571 LEU A O 1
ATOM 4415 N N . TYR A 1 572 ? 6.001 7.901 7.953 1.00 45.97 572 TYR A N 1
ATOM 4416 C CA . TYR A 1 572 ? 6.720 9.155 7.710 1.00 45.97 572 TYR A CA 1
ATOM 4417 C C . TYR A 1 572 ? 5.811 10.337 8.056 1.00 45.97 572 TYR A C 1
ATOM 4419 O O . TYR A 1 572 ? 4.946 10.713 7.271 1.00 45.97 572 TYR A O 1
ATOM 4427 N N . GLY A 1 573 ? 6.012 10.916 9.241 1.00 37.50 573 GLY A N 1
ATOM 4428 C CA . GLY A 1 573 ? 5.320 12.118 9.708 1.00 37.50 573 GLY A CA 1
ATOM 4429 C C . GLY A 1 573 ? 6.261 13.322 9.784 1.00 37.50 573 GLY A C 1
ATOM 4430 O O . GLY A 1 573 ? 7.446 13.182 10.077 1.00 37.50 573 GLY A O 1
ATOM 4431 N N . GLY A 1 574 ? 5.736 14.521 9.530 1.00 33.75 574 GLY A N 1
ATOM 4432 C CA . GLY A 1 574 ? 6.490 15.780 9.549 1.00 33.75 574 GLY A CA 1
ATOM 4433 C C . GLY A 1 574 ? 6.751 16.361 10.944 1.00 33.75 574 GLY A C 1
ATOM 4434 O O . GLY A 1 574 ? 6.569 17.561 11.123 1.00 33.75 574 GLY A O 1
ATOM 4435 N N . LEU A 1 575 ? 7.137 15.540 11.925 1.00 25.12 575 LEU A N 1
ATOM 4436 C CA . LEU A 1 575 ? 7.564 15.958 13.269 1.00 25.12 575 LEU A CA 1
ATOM 4437 C C . LEU A 1 575 ? 8.495 14.896 13.883 1.00 25.12 575 LEU A C 1
ATOM 4439 O O . LEU A 1 575 ? 8.567 13.776 13.388 1.00 25.12 575 LEU A O 1
ATOM 4443 N N . ALA A 1 576 ? 9.261 15.287 14.904 1.00 26.33 576 ALA A N 1
ATOM 4444 C CA . ALA A 1 576 ? 10.442 14.586 15.418 1.00 26.33 576 ALA A CA 1
ATOM 4445 C C . ALA A 1 576 ? 10.322 13.048 15.544 1.00 26.33 576 ALA A C 1
ATOM 4447 O O . ALA A 1 576 ? 9.643 12.535 16.428 1.00 26.33 576 ALA A O 1
ATOM 4448 N N . LEU A 1 577 ? 11.102 12.321 14.732 1.00 25.31 577 LEU A N 1
ATOM 4449 C CA . LEU A 1 577 ? 11.538 10.963 15.067 1.00 25.31 577 LEU A CA 1
ATOM 4450 C C . LEU A 1 577 ? 12.631 11.057 16.136 1.00 25.31 577 LEU A C 1
ATOM 4452 O O . LEU A 1 577 ? 13.816 11.153 15.805 1.00 25.31 577 LEU A O 1
ATOM 4456 N N . ASP A 1 578 ? 12.235 11.037 17.407 1.00 25.22 578 ASP A N 1
ATOM 4457 C CA . ASP A 1 578 ? 13.181 10.831 18.500 1.00 25.22 578 ASP A CA 1
ATOM 4458 C C . ASP A 1 578 ? 13.559 9.343 18.559 1.00 25.22 578 ASP A C 1
ATOM 4460 O O . ASP A 1 578 ? 12.829 8.500 19.081 1.00 25.22 578 ASP A O 1
ATOM 4464 N N . LEU A 1 579 ? 14.681 8.994 17.925 1.00 29.05 579 LEU A N 1
ATOM 4465 C CA . LEU A 1 579 ? 15.208 7.627 17.872 1.00 29.05 579 LEU A CA 1
ATOM 4466 C C . LEU A 1 579 ? 15.974 7.285 19.162 1.00 29.05 579 LEU A C 1
ATOM 4468 O O . LEU A 1 579 ? 17.162 6.960 19.129 1.00 29.05 579 LEU A O 1
ATOM 4472 N N . GLY A 1 580 ? 15.266 7.362 20.290 1.00 24.75 580 GLY A N 1
ATOM 4473 C CA . GLY A 1 580 ? 15.742 6.983 21.618 1.00 24.75 580 GLY A CA 1
ATOM 4474 C C . GLY A 1 580 ? 15.562 5.489 21.918 1.00 24.75 580 GLY A C 1
ATOM 4475 O O . GLY A 1 580 ? 14.448 4.983 21.995 1.00 24.75 580 GLY A O 1
ATOM 4476 N N . ASP A 1 581 ? 16.683 4.795 22.113 1.00 27.72 581 ASP A N 1
ATOM 4477 C CA . ASP A 1 581 ? 16.849 3.602 22.957 1.00 27.72 581 ASP A CA 1
ATOM 4478 C C . ASP A 1 581 ? 15.834 2.440 22.856 1.00 27.72 581 ASP A C 1
ATOM 4480 O O . ASP A 1 581 ? 15.298 1.968 23.860 1.00 27.72 581 ASP A O 1
ATOM 4484 N N . ILE A 1 582 ? 15.748 1.788 21.686 1.00 27.42 582 ILE A N 1
ATOM 4485 C CA . ILE A 1 582 ? 15.436 0.338 21.639 1.00 27.42 582 ILE A CA 1
ATOM 4486 C C . ILE A 1 582 ? 16.735 -0.480 21.776 1.00 27.42 582 ILE A C 1
ATOM 4488 O O . ILE A 1 582 ? 17.102 -1.282 20.915 1.00 27.42 582 ILE A O 1
ATOM 4492 N N . THR A 1 583 ? 17.451 -0.279 22.886 1.00 27.47 583 THR A N 1
ATOM 4493 C CA . THR A 1 583 ? 18.600 -1.110 23.281 1.00 27.47 583 THR A CA 1
ATOM 4494 C C . THR A 1 583 ? 18.642 -1.362 24.784 1.00 27.47 583 THR A C 1
ATOM 4496 O O . THR A 1 583 ? 19.496 -0.825 25.479 1.00 27.47 583 THR A O 1
ATOM 4499 N N . HIS A 1 584 ? 17.804 -2.272 25.282 1.00 25.30 584 HIS A N 1
ATOM 4500 C CA . HIS A 1 584 ? 18.210 -3.119 26.406 1.00 25.30 584 HIS A CA 1
ATOM 4501 C C . HIS A 1 584 ? 17.517 -4.481 26.368 1.00 25.30 584 HIS A C 1
ATOM 4503 O O . HIS A 1 584 ? 16.308 -4.599 26.536 1.00 25.30 584 HIS A O 1
ATOM 4509 N N . ASN A 1 585 ? 18.316 -5.529 26.177 1.00 26.75 585 ASN A N 1
ATOM 4510 C CA . ASN A 1 585 ? 17.886 -6.910 26.326 1.00 26.75 585 ASN A CA 1
ATOM 4511 C C . ASN A 1 585 ? 18.879 -7.610 27.265 1.00 26.75 585 ASN A C 1
ATOM 4513 O O . ASN A 1 585 ? 20.077 -7.610 26.993 1.00 26.75 585 ASN A O 1
ATOM 4517 N N . THR A 1 586 ? 18.380 -8.249 28.327 1.00 26.09 586 THR A N 1
ATOM 4518 C CA . THR A 1 586 ? 19.143 -9.029 29.332 1.00 26.09 586 THR A CA 1
ATOM 4519 C C . THR A 1 586 ? 20.084 -8.254 30.282 1.00 26.09 586 THR A C 1
ATOM 4521 O O . THR A 1 586 ? 21.114 -7.731 29.876 1.00 26.09 586 THR A O 1
ATOM 4524 N N . VAL A 1 587 ? 19.784 -8.285 31.589 1.00 23.73 587 VAL A N 1
ATOM 4525 C CA . VAL A 1 587 ? 20.518 -9.012 32.665 1.00 23.73 587 VAL A CA 1
ATOM 4526 C C . VAL A 1 587 ? 20.120 -8.413 34.025 1.00 23.73 587 VAL A C 1
ATOM 4528 O O . VAL A 1 587 ? 20.598 -7.354 34.413 1.00 23.73 587 VAL A O 1
ATOM 4531 N N . ALA A 1 588 ? 19.275 -9.129 34.772 1.00 24.00 588 ALA A N 1
ATOM 4532 C CA . ALA A 1 588 ? 18.985 -8.861 36.186 1.00 24.00 588 ALA A CA 1
ATOM 4533 C C . ALA A 1 588 ? 18.484 -10.142 36.887 1.00 24.00 588 ALA A C 1
ATOM 4535 O O . ALA A 1 588 ? 17.373 -10.203 37.405 1.00 24.00 588 ALA A O 1
ATOM 4536 N N . ALA A 1 589 ? 19.291 -11.205 36.858 1.00 29.36 589 ALA A N 1
ATOM 4537 C CA . ALA A 1 589 ? 19.016 -12.420 37.622 1.00 29.36 589 ALA A CA 1
ATOM 4538 C C . ALA A 1 589 ? 19.753 -12.369 38.968 1.00 29.36 589 ALA A C 1
ATOM 4540 O O . ALA A 1 589 ? 20.979 -12.313 38.965 1.00 29.36 589 ALA A O 1
ATOM 4541 N N . ILE A 1 590 ? 19.000 -12.392 40.076 1.00 27.47 590 ILE A N 1
ATOM 4542 C CA . ILE A 1 590 ? 19.298 -12.952 41.417 1.00 27.47 590 ILE A CA 1
ATOM 4543 C C . ILE A 1 590 ? 18.166 -12.476 42.352 1.00 27.47 590 ILE A C 1
ATOM 4545 O O . ILE A 1 590 ? 17.993 -11.281 42.565 1.00 27.47 590 ILE A O 1
ATOM 4549 N N . GLY A 1 591 ? 17.371 -13.414 42.877 1.00 25.45 591 GLY A N 1
ATOM 4550 C CA . GLY A 1 591 ? 16.162 -13.130 43.664 1.00 25.45 591 GLY A CA 1
ATOM 4551 C C . GLY A 1 591 ? 15.525 -14.418 44.198 1.00 25.45 591 GLY A C 1
ATOM 4552 O O . GLY A 1 591 ? 14.713 -15.036 43.523 1.00 25.45 591 GLY A O 1
ATOM 4553 N N . ASP A 1 592 ? 15.978 -14.824 45.382 1.00 27.69 592 ASP A N 1
ATOM 4554 C CA . ASP A 1 592 ? 15.697 -16.052 46.152 1.00 27.69 592 ASP A CA 1
ATOM 4555 C C . ASP A 1 592 ? 14.329 -16.775 45.923 1.00 27.69 592 ASP A C 1
ATOM 4557 O O . ASP A 1 592 ? 13.268 -16.196 46.181 1.00 27.69 592 ASP A O 1
ATOM 4561 N N . PRO A 1 593 ? 14.305 -18.059 45.490 1.00 33.69 593 PRO A N 1
ATOM 4562 C CA . PRO A 1 593 ? 13.077 -18.792 45.158 1.00 33.69 593 PRO A CA 1
ATOM 4563 C C . PRO A 1 593 ? 12.399 -19.446 46.381 1.00 33.69 593 PRO A C 1
ATOM 4565 O O . PRO A 1 593 ? 12.402 -20.668 46.543 1.00 33.69 593 PRO A O 1
ATOM 4568 N N . THR A 1 594 ? 11.755 -18.645 47.232 1.00 30.55 594 THR A N 1
ATOM 4569 C CA . THR A 1 594 ? 11.068 -19.137 48.450 1.00 30.55 594 THR A CA 1
ATOM 4570 C C . THR A 1 594 ? 9.572 -19.448 48.283 1.00 30.55 594 THR A C 1
ATOM 4572 O O . THR A 1 594 ? 9.019 -20.199 49.083 1.00 30.55 594 THR A O 1
ATOM 4575 N N . TRP A 1 595 ? 8.911 -18.964 47.225 1.00 35.72 595 TRP A N 1
ATOM 4576 C CA . TRP A 1 595 ? 7.449 -19.083 47.043 1.00 35.72 595 TRP A CA 1
ATOM 4577 C C . TRP A 1 595 ? 6.932 -20.488 46.671 1.00 35.72 595 TRP A C 1
ATOM 4579 O O . TRP A 1 595 ? 5.729 -20.738 46.708 1.00 35.72 595 TRP A O 1
ATOM 4589 N N . ALA A 1 596 ? 7.817 -21.435 46.349 1.00 28.34 596 ALA A N 1
ATOM 4590 C CA . ALA A 1 596 ? 7.457 -22.768 45.855 1.00 28.34 596 ALA A CA 1
ATOM 4591 C C . ALA A 1 596 ? 7.174 -23.821 46.957 1.00 28.34 596 ALA A C 1
ATOM 4593 O O . ALA A 1 596 ? 7.245 -25.020 46.680 1.00 28.34 596 ALA A O 1
ATOM 4594 N N . ARG A 1 597 ? 6.906 -23.415 48.212 1.00 29.53 597 ARG A N 1
ATOM 4595 C CA . ARG A 1 597 ? 6.833 -24.350 49.361 1.00 29.53 597 ARG A CA 1
ATOM 4596 C C . ARG A 1 597 ? 5.524 -24.383 50.158 1.00 29.53 597 ARG A C 1
ATOM 4598 O O . ARG A 1 597 ? 5.266 -25.397 50.802 1.00 29.53 597 ARG A O 1
ATOM 4605 N N . ASP A 1 598 ? 4.680 -23.356 50.064 1.00 31.16 598 ASP A N 1
ATOM 4606 C CA . ASP A 1 598 ? 3.507 -23.217 50.948 1.00 31.16 598 ASP A CA 1
ATOM 4607 C C . ASP A 1 598 ? 2.184 -23.744 50.355 1.00 31.16 598 ASP A C 1
ATOM 4609 O O . ASP A 1 598 ? 1.183 -23.852 51.061 1.00 31.16 598 ASP A O 1
ATOM 4613 N N . TYR A 1 599 ? 2.162 -24.157 49.083 1.00 29.91 599 TYR A N 1
ATOM 4614 C CA . TYR A 1 599 ? 0.930 -24.578 48.389 1.00 29.91 599 TYR A CA 1
ATOM 4615 C C . TYR A 1 599 ? 0.524 -26.056 48.594 1.00 29.91 599 TYR A C 1
ATOM 4617 O O . TYR A 1 599 ? -0.248 -26.603 47.810 1.00 29.91 599 TYR A O 1
ATOM 4625 N N . LEU A 1 600 ? 1.048 -26.728 49.629 1.00 28.91 600 LEU A N 1
ATOM 4626 C CA . LEU A 1 600 ? 0.842 -28.172 49.860 1.00 28.91 600 LEU A CA 1
ATOM 4627 C C . LEU A 1 600 ? 0.338 -28.558 51.266 1.00 28.91 600 LEU A C 1
ATOM 4629 O O . LEU A 1 600 ? 0.253 -29.744 51.570 1.00 28.91 600 LEU A O 1
ATOM 4633 N N . ASN A 1 601 ? -0.027 -27.593 52.119 1.00 31.23 601 ASN A N 1
ATOM 4634 C CA . ASN A 1 601 ? -0.505 -27.854 53.487 1.00 31.23 601 ASN A CA 1
ATOM 4635 C C . ASN A 1 601 ? -1.721 -26.993 53.878 1.00 31.23 601 ASN A C 1
ATOM 4637 O O . ASN A 1 601 ? -1.625 -26.168 54.784 1.00 31.23 601 ASN A O 1
ATOM 4641 N N . LEU A 1 602 ? -2.883 -27.180 53.232 1.00 29.78 602 LEU A N 1
ATOM 4642 C CA . LEU A 1 602 ? -4.136 -26.566 53.714 1.00 29.78 602 LEU A CA 1
ATOM 4643 C C . LEU A 1 602 ? -5.436 -27.275 53.265 1.00 29.78 602 LEU A C 1
ATOM 4645 O O . LEU A 1 602 ? -6.337 -26.656 52.705 1.00 29.78 602 LEU A O 1
ATOM 4649 N N . GLN A 1 603 ? -5.579 -28.576 53.555 1.00 27.50 603 GLN A N 1
ATOM 4650 C CA . GLN A 1 603 ? -6.903 -29.225 53.548 1.00 27.50 603 GLN A CA 1
ATOM 4651 C C . GLN A 1 603 ? -6.997 -30.397 54.541 1.00 27.50 603 GLN A C 1
ATOM 4653 O O . GLN A 1 603 ? -6.704 -31.545 54.223 1.00 27.50 603 GLN A O 1
ATOM 4658 N N . PHE A 1 604 ? -7.439 -30.099 55.765 1.00 25.02 604 PHE A N 1
ATOM 4659 C CA . PHE A 1 604 ? -7.920 -31.086 56.736 1.00 25.02 604 PHE A CA 1
ATOM 4660 C C . PHE A 1 604 ? -8.993 -30.440 57.617 1.00 25.02 604 PHE A C 1
ATOM 4662 O O . PHE A 1 604 ? -8.810 -29.303 58.047 1.00 25.02 604 PHE A O 1
ATOM 4669 N N . CYS A 1 605 ? -10.064 -31.189 57.916 1.00 24.83 605 CYS A N 1
ATOM 4670 C CA . CYS A 1 605 ? -11.250 -30.753 58.676 1.00 24.83 605 CYS A CA 1
ATOM 4671 C C . CYS A 1 605 ? -12.084 -29.654 57.960 1.00 24.83 605 CYS A C 1
ATOM 4673 O O . CYS A 1 605 ? -11.548 -28.722 57.382 1.00 24.83 605 CYS A O 1
ATOM 4675 N N . SER A 1 606 ? -13.421 -29.660 57.968 1.00 26.77 606 SER A N 1
ATOM 4676 C CA . SER A 1 606 ? -14.404 -30.486 58.698 1.00 26.77 606 SER A CA 1
ATOM 4677 C C . SER A 1 606 ? -15.808 -30.349 58.059 1.00 26.77 606 SER A C 1
ATOM 4679 O O . SER A 1 606 ? -15.938 -29.714 57.018 1.00 26.77 606 SER A O 1
ATOM 4681 N N . PHE A 1 607 ? -16.844 -30.885 58.726 1.00 23.70 607 PHE A N 1
ATOM 4682 C CA . PHE A 1 607 ? -18.275 -30.884 58.357 1.00 23.70 607 PHE A CA 1
ATOM 4683 C C . PHE A 1 607 ? -18.656 -31.848 57.199 1.00 23.70 607 PHE A C 1
ATOM 4685 O O . PHE A 1 607 ? -17.897 -32.029 56.258 1.00 23.70 607 PHE A O 1
ATOM 4692 N N . ASN A 1 608 ? -19.808 -32.538 57.219 1.00 26.89 608 ASN A N 1
ATOM 4693 C CA . ASN A 1 608 ? -20.873 -32.548 58.233 1.00 26.89 608 ASN A CA 1
ATOM 4694 C C . ASN A 1 608 ? -21.549 -33.928 58.385 1.00 26.89 608 ASN A C 1
ATOM 4696 O O . ASN A 1 608 ? -21.703 -34.654 57.408 1.00 26.89 608 ASN A O 1
ATOM 4700 N N . ALA A 1 609 ? -22.034 -34.247 59.590 1.00 32.62 609 ALA A N 1
ATOM 4701 C CA . ALA A 1 609 ? -22.849 -35.434 59.863 1.00 32.62 609 ALA A CA 1
ATOM 4702 C C . ALA A 1 609 ? -24.292 -35.012 60.207 1.00 32.62 609 ALA A C 1
ATOM 4704 O O . ALA A 1 609 ? -24.598 -34.680 61.352 1.00 32.62 609 ALA A O 1
ATOM 4705 N N . GLY A 1 610 ? -25.176 -34.995 59.202 1.00 28.53 610 GLY A N 1
ATOM 4706 C CA . GLY A 1 610 ? -26.566 -34.527 59.309 1.00 28.53 610 GLY A CA 1
ATOM 4707 C C . GLY A 1 610 ? -27.592 -35.624 59.003 1.00 28.53 610 GLY A C 1
ATOM 4708 O O . GLY A 1 610 ? -27.502 -36.298 57.982 1.00 28.53 610 GLY A O 1
ATOM 4709 N N . L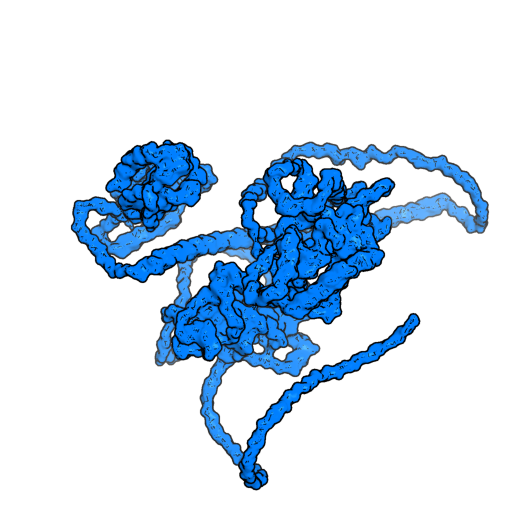YS A 1 611 ? -28.565 -35.813 59.901 1.00 29.67 611 LYS A N 1
ATOM 4710 C CA . LYS A 1 611 ? -29.566 -36.899 59.865 1.00 29.67 611 LYS A CA 1
ATOM 4711 C C . LYS A 1 611 ? -30.541 -36.799 58.677 1.00 29.67 611 LYS A C 1
ATOM 4713 O O . LYS A 1 611 ? -31.049 -35.719 58.392 1.00 29.67 611 LYS A O 1
ATOM 4718 N N . ARG A 1 612 ? -30.911 -37.951 58.100 1.00 29.02 612 ARG A N 1
ATOM 4719 C CA . ARG A 1 612 ? -32.167 -38.143 57.339 1.00 29.02 612 ARG A CA 1
ATOM 4720 C C . ARG A 1 612 ? -33.371 -38.315 58.287 1.00 29.02 612 ARG A C 1
ATOM 4722 O O . ARG A 1 612 ? -33.181 -38.789 59.409 1.00 29.02 612 ARG A O 1
ATOM 4729 N N . PRO A 1 613 ? -34.600 -38.070 57.804 1.00 34.81 613 PRO A N 1
ATOM 4730 C CA . PRO A 1 613 ? -35.777 -38.890 58.105 1.00 34.81 613 PRO A CA 1
ATOM 4731 C C . PRO A 1 613 ? -36.241 -39.713 56.876 1.00 34.81 613 PRO A C 1
ATOM 4733 O O . PRO A 1 613 ? -35.652 -39.615 55.800 1.00 34.81 613 PRO A O 1
ATOM 4736 N N . ALA A 1 614 ? -37.243 -40.577 57.067 1.00 33.75 614 ALA A N 1
ATOM 4737 C CA . ALA A 1 614 ? -37.603 -41.685 56.169 1.00 33.75 614 ALA A CA 1
ATOM 4738 C C . ALA A 1 614 ? -38.661 -41.371 55.086 1.00 33.75 614 ALA A C 1
ATOM 4740 O O . ALA A 1 614 ? -39.435 -40.428 55.229 1.00 33.75 614 ALA A O 1
ATOM 4741 N N . VAL A 1 615 ? -38.713 -42.250 54.073 1.00 30.83 615 VAL A N 1
ATOM 4742 C CA . VAL A 1 615 ? -39.904 -42.709 53.319 1.00 30.83 615 VAL A CA 1
ATOM 4743 C C . VAL A 1 615 ? -39.732 -44.235 53.106 1.00 30.83 615 VAL A C 1
ATOM 4745 O O . VAL A 1 615 ? -38.624 -44.743 53.302 1.00 30.83 615 VAL A O 1
ATOM 4748 N N . GLU A 1 616 ? -40.816 -44.951 52.811 1.00 35.88 616 GLU A N 1
ATOM 4749 C CA . GLU A 1 616 ? -40.994 -46.405 52.992 1.00 35.88 616 GLU A CA 1
ATOM 4750 C C . GLU A 1 616 ? -40.711 -47.279 51.742 1.00 35.88 616 GLU A C 1
ATOM 4752 O O . GLU A 1 616 ? -40.695 -46.790 50.615 1.00 35.88 616 GLU A O 1
ATOM 4757 N N . ASP A 1 617 ? -40.462 -48.564 52.021 1.00 42.19 617 ASP A N 1
ATOM 4758 C CA . ASP A 1 617 ? -40.700 -49.832 51.297 1.00 42.19 617 ASP A CA 1
ATOM 4759 C C . ASP A 1 617 ? -40.897 -49.892 49.760 1.00 42.19 617 ASP A C 1
ATOM 4761 O O . ASP A 1 617 ? -41.812 -49.294 49.200 1.00 42.19 617 ASP A O 1
ATOM 4765 N N . ASP A 1 618 ? -40.161 -50.816 49.119 1.00 33.53 618 ASP A N 1
ATOM 4766 C CA . ASP A 1 618 ? -40.765 -51.966 48.406 1.00 33.53 618 ASP A CA 1
ATOM 4767 C C . ASP A 1 618 ? -39.793 -53.175 48.432 1.00 33.53 618 ASP A C 1
ATOM 4769 O O . ASP A 1 618 ? -38.595 -53.016 48.690 1.00 33.53 618 ASP A O 1
ATOM 4773 N N . ASP A 1 619 ? -40.304 -54.388 48.220 1.00 47.03 619 ASP A N 1
ATOM 4774 C CA . ASP A 1 619 ? -39.628 -55.663 48.497 1.00 47.03 619 ASP A CA 1
ATOM 4775 C C . ASP A 1 619 ? -38.940 -56.310 47.273 1.00 47.03 619 ASP A C 1
ATOM 4777 O O . ASP A 1 619 ? -39.463 -56.275 46.158 1.00 47.03 619 ASP A O 1
ATOM 4781 N N . ASN A 1 620 ? -37.862 -57.065 47.555 1.00 45.84 620 ASN A N 1
ATOM 4782 C CA . ASN A 1 620 ? -37.132 -58.074 46.743 1.00 45.84 620 ASN A CA 1
ATOM 4783 C C . ASN A 1 620 ? -35.715 -57.715 46.250 1.00 45.84 620 ASN A C 1
ATOM 4785 O O . ASN A 1 620 ? -35.523 -57.373 45.088 1.00 45.84 620 ASN A O 1
ATOM 4789 N N . GLU A 1 621 ? -34.690 -58.057 47.045 1.00 41.44 621 GLU A N 1
ATOM 4790 C CA . GLU A 1 621 ? -33.460 -58.650 46.489 1.00 41.44 621 GLU A CA 1
ATOM 4791 C C . GLU A 1 621 ? -32.695 -59.505 47.520 1.00 41.44 621 GLU A C 1
ATOM 4793 O O . GLU A 1 621 ? -32.918 -59.416 48.729 1.00 41.44 621 GLU A O 1
ATOM 4798 N N . ARG A 1 622 ? -31.816 -60.404 47.053 1.00 50.53 622 ARG A N 1
ATOM 4799 C CA . ARG A 1 622 ? -31.049 -61.306 47.938 1.00 50.53 622 ARG A CA 1
ATOM 4800 C C . ARG A 1 622 ? -29.882 -60.551 48.590 1.00 50.53 622 ARG A C 1
ATOM 4802 O O . ARG A 1 622 ? -29.203 -59.803 47.892 1.00 50.53 622 ARG A O 1
ATOM 4809 N N . PRO A 1 623 ? -29.564 -60.786 49.879 1.00 43.28 623 PRO A N 1
ATOM 4810 C CA . PRO A 1 623 ? -28.510 -60.044 50.564 1.00 43.28 623 PRO A CA 1
ATOM 4811 C C . PRO A 1 623 ? -27.123 -60.334 49.969 1.00 43.28 623 PRO A C 1
ATOM 4813 O O . PRO A 1 623 ? -26.530 -61.390 50.204 1.00 43.28 623 PRO A O 1
ATOM 4816 N N . LEU A 1 624 ? -26.589 -59.357 49.232 1.00 53.03 624 LEU A N 1
ATOM 4817 C CA . LEU A 1 624 ? -25.189 -59.292 48.814 1.00 53.03 624 LEU A CA 1
ATOM 4818 C C . LEU A 1 624 ? -24.284 -59.369 50.048 1.00 53.03 624 LEU A C 1
ATOM 4820 O O . LEU A 1 624 ? -24.266 -58.466 50.884 1.00 53.03 624 LEU A O 1
ATOM 4824 N N . THR A 1 625 ? -23.515 -60.452 50.176 1.00 69.75 625 THR A N 1
ATOM 4825 C CA . THR A 1 625 ? -22.602 -60.594 51.315 1.00 69.75 625 THR A CA 1
ATOM 4826 C C . THR A 1 625 ? -21.439 -59.607 51.200 1.00 69.75 625 THR A C 1
ATOM 4828 O O . THR A 1 625 ? -20.953 -59.316 50.102 1.00 69.75 625 THR A O 1
ATOM 4831 N N . LEU A 1 626 ? -20.941 -59.131 52.345 1.00 58.22 626 LEU A N 1
ATOM 4832 C CA . LEU A 1 626 ? -19.799 -58.212 52.406 1.00 58.22 626 LEU A CA 1
ATOM 4833 C C . LEU A 1 626 ? -18.572 -58.761 51.652 1.00 58.22 626 LEU A C 1
ATOM 4835 O O . LEU A 1 626 ? -17.862 -58.009 50.990 1.00 58.22 626 LEU A O 1
ATOM 4839 N N . ASN A 1 627 ? -18.371 -60.081 51.692 1.00 65.56 627 ASN A N 1
ATOM 4840 C CA . ASN A 1 627 ? -17.264 -60.768 51.026 1.00 65.56 627 ASN A CA 1
ATOM 4841 C C . ASN A 1 627 ? -17.379 -60.722 49.492 1.00 65.56 627 ASN A C 1
ATOM 4843 O O . ASN A 1 627 ? -16.373 -60.515 48.821 1.00 65.56 627 ASN A O 1
ATOM 4847 N N . THR A 1 628 ? -18.587 -60.867 48.932 1.00 65.62 628 THR A N 1
ATOM 4848 C CA . THR A 1 628 ? -18.815 -60.738 47.479 1.00 65.62 628 THR A CA 1
ATOM 4849 C C . THR A 1 628 ? -18.584 -59.310 46.978 1.00 65.62 628 THR A C 1
ATOM 4851 O O . THR A 1 628 ? -17.985 -59.133 45.921 1.00 65.62 628 THR A O 1
ATOM 4854 N N . LEU A 1 629 ? -18.964 -58.290 47.759 1.00 58.38 629 LEU A N 1
ATOM 4855 C CA . LEU A 1 629 ? -18.654 -56.890 47.436 1.00 58.38 629 LEU A CA 1
ATOM 4856 C C . LEU A 1 629 ? -17.152 -56.585 47.551 1.00 58.38 629 LEU A C 1
ATOM 4858 O O . LEU A 1 629 ? -16.597 -55.919 46.682 1.00 58.38 629 LEU A O 1
ATOM 4862 N N . LEU A 1 630 ? -16.477 -57.104 48.583 1.00 66.19 630 LEU A N 1
ATOM 4863 C CA . LEU A 1 630 ? -15.027 -56.954 48.750 1.00 66.19 630 LEU A CA 1
ATOM 4864 C C . LEU A 1 630 ? -14.215 -57.635 47.642 1.00 66.19 630 LEU A C 1
ATOM 4866 O O . LEU A 1 630 ? -13.159 -57.120 47.289 1.00 66.19 630 LEU A O 1
ATOM 4870 N N . ALA A 1 631 ? -14.690 -58.756 47.091 1.00 67.06 631 ALA A N 1
ATOM 4871 C CA . ALA A 1 631 ? -14.055 -59.410 45.949 1.00 67.06 631 ALA A CA 1
ATOM 4872 C C . ALA A 1 631 ? -14.137 -58.530 44.688 1.00 67.06 631 ALA A C 1
ATOM 4874 O O . ALA A 1 631 ? -13.099 -58.137 44.158 1.00 67.06 631 ALA A O 1
ATOM 4875 N N . ALA A 1 632 ? -15.348 -58.129 44.285 1.00 64.62 632 ALA A N 1
ATOM 4876 C CA . ALA A 1 632 ? -15.567 -57.304 43.093 1.00 64.62 632 ALA A CA 1
ATOM 4877 C C . ALA A 1 632 ? -14.861 -55.934 43.173 1.00 64.62 632 ALA A C 1
ATOM 4879 O O . ALA A 1 632 ? -14.251 -55.483 42.208 1.00 64.62 632 ALA A O 1
ATOM 4880 N N . LEU A 1 633 ? -14.857 -55.287 44.347 1.00 64.56 633 LEU A N 1
ATOM 4881 C CA . LEU A 1 633 ? -14.116 -54.033 44.561 1.00 64.56 633 LEU A CA 1
ATOM 4882 C C . LEU A 1 633 ? -12.592 -54.197 44.467 1.00 64.56 633 LEU A C 1
ATOM 4884 O O . LEU A 1 633 ? -11.889 -53.212 44.241 1.00 64.56 633 LEU A O 1
ATOM 4888 N N . LYS A 1 634 ? -12.068 -55.410 44.666 1.00 70.44 634 LYS A N 1
ATOM 4889 C CA . LYS A 1 634 ? -10.637 -55.696 44.540 1.00 70.44 634 LYS A CA 1
ATOM 4890 C C . LYS A 1 634 ? -10.256 -55.986 43.090 1.00 70.44 634 LYS A C 1
ATOM 4892 O O . LYS A 1 634 ? -9.266 -55.441 42.617 1.00 70.44 634 LYS A O 1
ATOM 4897 N N . GLU A 1 635 ? -11.080 -56.765 42.397 1.00 69.62 635 GLU A N 1
ATOM 4898 C CA . GLU A 1 635 ? -10.938 -57.106 40.978 1.00 69.62 635 GLU A CA 1
ATOM 4899 C C . GLU A 1 635 ? -11.004 -55.842 40.101 1.00 69.62 635 GLU A C 1
ATOM 4901 O O . GLU A 1 635 ? -10.017 -55.505 39.447 1.00 69.62 635 GLU A O 1
ATOM 4906 N N . ASN A 1 636 ? -12.059 -55.026 40.245 1.00 66.88 636 ASN A N 1
ATOM 4907 C CA . ASN A 1 636 ? -12.178 -53.728 39.562 1.00 66.88 636 ASN A CA 1
ATOM 4908 C C . ASN A 1 636 ? -11.009 -52.775 39.880 1.00 66.88 636 ASN A C 1
ATOM 4910 O O . ASN A 1 636 ? -10.615 -51.965 39.044 1.00 66.88 636 ASN A O 1
ATOM 4914 N N . ARG A 1 637 ? -10.446 -52.826 41.098 1.00 68.75 637 ARG A N 1
ATOM 4915 C CA . ARG A 1 637 ? -9.295 -51.986 41.468 1.00 68.75 637 ARG A CA 1
ATOM 4916 C C . ARG A 1 637 ? -8.016 -52.439 40.769 1.00 68.75 637 ARG A C 1
ATOM 4918 O O . ARG A 1 637 ? -7.222 -51.589 40.376 1.00 68.75 637 ARG A O 1
ATOM 4925 N N . GLU A 1 638 ? -7.788 -53.743 40.668 1.00 70.75 638 GLU A N 1
ATOM 4926 C CA . GLU A 1 638 ? -6.612 -54.300 39.997 1.00 70.75 638 GLU A CA 1
ATOM 4927 C C . GLU A 1 638 ? -6.703 -54.062 38.469 1.00 70.75 638 GLU A C 1
ATOM 4929 O O . GLU A 1 638 ? -5.701 -53.679 37.865 1.00 70.75 638 GLU A O 1
ATOM 4934 N N . GLU A 1 639 ? -7.906 -54.114 37.880 1.00 69.50 639 GLU A N 1
ATOM 4935 C CA . GLU A 1 639 ? -8.183 -53.748 36.477 1.00 69.50 639 GLU A CA 1
ATOM 4936 C C . GLU A 1 639 ? -7.977 -52.245 36.185 1.00 69.50 639 GLU A C 1
ATOM 4938 O O . GLU A 1 639 ? -7.209 -51.888 35.290 1.00 69.50 639 GLU A O 1
ATOM 4943 N N . ILE A 1 640 ? -8.561 -51.340 36.984 1.00 66.44 640 ILE A N 1
ATOM 4944 C CA . ILE A 1 640 ? -8.379 -49.881 36.820 1.00 66.44 640 ILE A CA 1
ATOM 4945 C C . ILE A 1 640 ? -6.900 -49.478 36.958 1.00 66.44 640 ILE A C 1
ATOM 4947 O O . ILE A 1 640 ? -6.417 -48.616 36.224 1.00 66.44 640 ILE A O 1
ATOM 4951 N N . VAL A 1 641 ? -6.155 -50.102 37.879 1.00 71.75 641 VAL A N 1
ATOM 4952 C CA . VAL A 1 641 ? -4.715 -49.836 38.056 1.00 71.75 641 VAL A CA 1
ATOM 4953 C C . VAL A 1 641 ? -3.882 -50.361 36.881 1.00 71.75 641 VAL A C 1
ATOM 4955 O O . VAL A 1 641 ? -2.845 -49.769 36.578 1.00 71.75 641 VAL A O 1
ATOM 4958 N N . ALA A 1 642 ? -4.319 -51.423 36.196 1.00 73.06 642 ALA A N 1
ATOM 4959 C CA . ALA A 1 642 ? -3.690 -51.873 34.957 1.00 73.06 642 ALA A CA 1
ATOM 4960 C C . ALA A 1 642 ? -3.934 -50.877 33.809 1.00 73.06 642 ALA A C 1
ATOM 4962 O O . ALA A 1 642 ? -2.967 -50.431 33.192 1.00 73.06 642 ALA A O 1
ATOM 4963 N N . GLN A 1 643 ? -5.186 -50.454 33.592 1.00 70.25 643 GLN A N 1
ATOM 4964 C CA . GLN A 1 643 ? -5.542 -49.522 32.513 1.00 70.25 643 GLN A CA 1
ATOM 4965 C C . GLN A 1 643 ? -4.811 -48.177 32.643 1.00 70.25 643 GLN A C 1
ATOM 4967 O O . GLN A 1 643 ? -4.151 -47.733 31.708 1.00 70.25 643 GLN A O 1
ATOM 4972 N N . VAL A 1 644 ? -4.824 -47.573 33.839 1.00 68.94 644 VAL A N 1
ATOM 4973 C CA . VAL A 1 644 ? -4.122 -46.302 34.109 1.00 68.94 644 VAL A CA 1
ATOM 4974 C C . VAL A 1 644 ? -2.611 -46.413 33.861 1.00 68.94 644 VAL A C 1
ATOM 4976 O O . VAL A 1 644 ? -1.962 -45.415 33.547 1.00 68.94 644 VAL A O 1
ATOM 4979 N N . ARG A 1 645 ? -2.025 -47.611 33.974 1.00 72.69 645 ARG A N 1
ATOM 4980 C CA . ARG A 1 645 ? -0.606 -47.832 33.677 1.00 72.69 645 ARG A CA 1
ATOM 4981 C C . ARG A 1 645 ? -0.332 -47.858 32.174 1.00 72.69 645 ARG A C 1
ATOM 4983 O O . ARG A 1 645 ? 0.597 -47.188 31.735 1.00 72.69 645 ARG A O 1
ATOM 4990 N N . GLU A 1 646 ? -1.146 -48.575 31.405 1.00 76.44 646 GLU A N 1
ATOM 4991 C CA . GLU A 1 646 ? -1.044 -48.624 29.939 1.00 76.44 646 GLU A CA 1
ATOM 4992 C C . GLU A 1 646 ? -1.294 -47.242 29.308 1.00 76.44 646 GLU A C 1
ATOM 4994 O O . GLU A 1 646 ? -0.564 -46.823 28.404 1.00 76.44 646 GLU A O 1
ATOM 4999 N N . ASP A 1 647 ? -2.241 -46.477 29.859 1.00 70.94 647 ASP A N 1
ATOM 5000 C CA . ASP A 1 647 ? -2.500 -45.090 29.467 1.00 70.94 647 ASP A CA 1
ATOM 5001 C C . ASP A 1 647 ? -1.284 -44.185 29.755 1.00 70.94 647 ASP A C 1
ATOM 5003 O O . ASP A 1 647 ? -0.882 -43.391 28.903 1.00 70.94 647 ASP A O 1
ATOM 5007 N N . MET A 1 648 ? -0.642 -44.326 30.923 1.00 67.88 648 MET A N 1
ATOM 5008 C CA . MET A 1 648 ? 0.555 -43.555 31.298 1.00 67.88 648 MET A CA 1
ATOM 5009 C C . MET A 1 648 ? 1.794 -43.920 30.466 1.00 67.88 648 MET A C 1
ATOM 5011 O O . MET A 1 648 ? 2.543 -43.026 30.061 1.00 67.88 648 MET A O 1
ATOM 5015 N N . ASP A 1 649 ? 2.001 -45.200 30.152 1.00 71.94 649 ASP A N 1
ATOM 5016 C CA . ASP A 1 649 ? 3.069 -45.638 29.245 1.00 71.94 649 ASP A CA 1
ATOM 5017 C C . ASP A 1 649 ? 2.800 -45.125 27.811 1.00 71.94 649 ASP A C 1
ATOM 5019 O O . ASP A 1 649 ? 3.713 -44.662 27.120 1.00 71.94 649 ASP A O 1
ATOM 5023 N N . THR A 1 650 ? 1.535 -45.089 27.378 1.00 78.50 650 THR A N 1
ATOM 5024 C CA . THR A 1 650 ? 1.117 -44.499 26.092 1.00 78.50 650 THR A CA 1
ATOM 5025 C C . THR A 1 650 ? 1.348 -42.985 26.047 1.00 78.50 650 THR A C 1
ATOM 5027 O O . THR A 1 650 ? 1.876 -42.465 25.059 1.00 78.50 650 THR A O 1
ATOM 5030 N N . ILE A 1 651 ? 1.012 -42.261 27.120 1.00 71.31 651 ILE A N 1
ATOM 5031 C CA . ILE A 1 651 ? 1.294 -40.825 27.263 1.00 71.31 651 ILE A CA 1
ATOM 5032 C C . ILE A 1 651 ? 2.804 -40.572 27.224 1.00 71.31 651 ILE A C 1
ATOM 5034 O O . ILE A 1 651 ? 3.243 -39.688 26.494 1.00 71.31 651 ILE A O 1
ATOM 5038 N N . THR A 1 652 ? 3.609 -41.379 27.919 1.00 69.56 652 THR A N 1
ATOM 5039 C CA . THR A 1 652 ? 5.076 -41.235 27.963 1.00 69.56 652 THR A CA 1
ATOM 5040 C C . THR A 1 652 ? 5.715 -41.411 26.579 1.00 69.56 652 THR A C 1
ATOM 5042 O O . THR A 1 652 ? 6.559 -40.610 26.181 1.00 69.56 652 THR A O 1
ATOM 5045 N N . ASN A 1 653 ? 5.266 -42.398 25.796 1.00 73.94 653 ASN A N 1
ATOM 5046 C CA . ASN A 1 653 ? 5.740 -42.605 24.420 1.00 73.94 653 ASN A CA 1
ATOM 5047 C C . ASN A 1 653 ? 5.293 -41.492 23.451 1.00 73.94 653 ASN A C 1
ATOM 5049 O O . ASN A 1 653 ? 6.011 -41.147 22.508 1.00 73.94 653 ASN A O 1
ATOM 5053 N N . ARG A 1 654 ? 4.123 -40.883 23.682 1.00 73.81 654 ARG A N 1
ATOM 5054 C CA . ARG A 1 654 ? 3.690 -39.689 22.9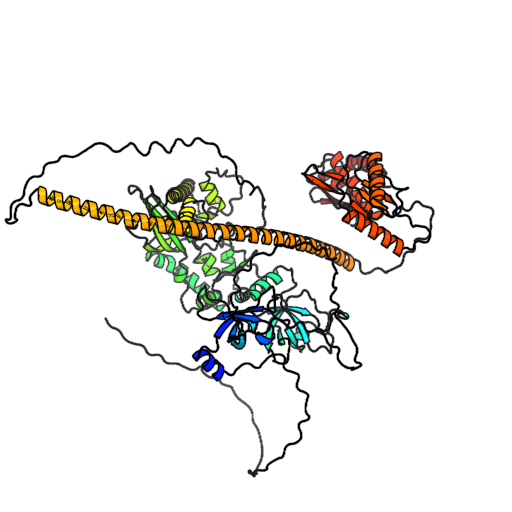36 1.00 73.81 654 ARG A CA 1
ATOM 5055 C C . ARG A 1 654 ? 4.490 -38.449 23.337 1.00 73.81 654 ARG A C 1
ATOM 5057 O O . ARG A 1 654 ? 4.845 -37.673 22.456 1.00 73.81 654 ARG A O 1
ATOM 5064 N N . MET A 1 655 ? 4.811 -38.292 24.621 1.00 66.44 655 MET A N 1
ATOM 5065 C CA . MET A 1 655 ? 5.596 -37.175 25.153 1.00 66.44 655 MET A CA 1
ATOM 5066 C C . MET A 1 655 ? 6.989 -37.130 24.516 1.00 66.44 655 MET A C 1
ATOM 5068 O O . MET A 1 655 ? 7.344 -36.121 23.917 1.00 66.44 655 MET A O 1
ATOM 5072 N N . SER A 1 656 ? 7.721 -38.248 24.512 1.00 69.75 656 SER A N 1
ATOM 5073 C CA . SER A 1 656 ? 9.057 -38.330 23.899 1.00 69.75 656 SER A CA 1
ATOM 5074 C C . SER A 1 656 ? 9.043 -38.154 22.373 1.00 69.75 656 SER A C 1
ATOM 5076 O O . SER A 1 656 ? 9.977 -37.594 21.796 1.00 69.75 656 SER A O 1
ATOM 5078 N N . THR A 1 657 ? 7.955 -38.550 21.702 1.00 76.31 657 THR A N 1
ATOM 5079 C CA . THR A 1 657 ? 7.742 -38.256 20.272 1.00 76.31 657 THR A CA 1
ATOM 5080 C C . THR A 1 657 ? 7.530 -36.754 20.029 1.00 76.31 657 THR A C 1
ATOM 5082 O O . THR A 1 657 ? 8.037 -36.205 19.046 1.00 76.31 657 THR A O 1
ATOM 5085 N N . VAL A 1 658 ? 6.807 -36.068 20.922 1.00 73.81 658 VAL A N 1
ATOM 5086 C CA . VAL A 1 658 ? 6.622 -34.609 20.875 1.00 73.81 658 VAL A CA 1
ATOM 5087 C C . VAL A 1 658 ? 7.933 -33.885 21.182 1.00 73.81 658 VAL A C 1
ATOM 5089 O O . VAL A 1 658 ? 8.293 -32.996 20.419 1.00 73.81 658 VAL A O 1
ATOM 5092 N N . GLU A 1 659 ? 8.686 -34.295 22.204 1.00 71.94 659 GLU A N 1
ATOM 5093 C CA . GLU A 1 659 ? 10.005 -33.736 22.545 1.00 71.94 659 GLU A CA 1
ATOM 5094 C C . GLU A 1 659 ? 10.970 -33.806 21.351 1.00 71.94 659 GLU A C 1
ATOM 5096 O O . GLU A 1 659 ? 11.478 -32.775 20.916 1.00 71.94 659 GLU A O 1
ATOM 5101 N N . LEU A 1 660 ? 11.119 -34.978 20.720 1.00 81.00 660 LEU A N 1
ATOM 5102 C CA . LEU A 1 660 ? 11.954 -35.147 19.522 1.00 81.00 660 LEU A CA 1
ATOM 5103 C C . LEU A 1 660 ? 11.505 -34.247 18.351 1.00 81.00 660 LEU A C 1
ATOM 5105 O O . LEU A 1 660 ? 12.329 -33.748 17.576 1.00 81.00 660 LEU A O 1
ATOM 5109 N N . THR A 1 661 ? 10.194 -34.027 18.218 1.00 73.69 661 THR A N 1
ATOM 5110 C CA . THR A 1 661 ? 9.612 -33.146 17.195 1.00 73.69 661 THR A CA 1
ATOM 5111 C C . THR A 1 661 ? 9.885 -31.672 17.507 1.00 73.69 661 THR A C 1
ATOM 5113 O O . THR A 1 661 ? 10.248 -30.918 16.603 1.00 73.69 661 THR A O 1
ATOM 5116 N N . VAL A 1 662 ? 9.770 -31.265 18.774 1.00 72.81 662 VAL A N 1
ATOM 5117 C CA . VAL A 1 662 ? 10.064 -29.908 19.258 1.00 72.81 662 VAL A CA 1
ATOM 5118 C C . VAL A 1 662 ? 11.551 -29.597 19.115 1.00 72.81 662 VAL A C 1
ATOM 5120 O O . VAL A 1 662 ? 11.877 -28.575 18.517 1.00 72.81 662 VAL A O 1
ATOM 5123 N N . ASP A 1 663 ? 12.449 -30.489 19.536 1.00 69.00 663 ASP A N 1
ATOM 5124 C CA . ASP A 1 663 ? 13.900 -30.340 19.354 1.00 69.00 663 ASP A CA 1
ATOM 5125 C C . ASP A 1 663 ? 14.268 -30.192 17.873 1.00 69.00 663 ASP A C 1
ATOM 5127 O O . ASP A 1 663 ? 15.033 -29.302 17.492 1.00 69.00 663 ASP A O 1
ATOM 5131 N N . THR A 1 664 ? 13.667 -31.012 17.005 1.00 78.56 664 THR A N 1
ATOM 5132 C CA . THR A 1 664 ? 13.851 -30.911 15.550 1.00 78.56 664 THR A CA 1
ATOM 5133 C C . THR A 1 664 ? 13.325 -29.580 15.004 1.00 78.56 664 THR A C 1
ATOM 5135 O O . THR A 1 664 ? 13.937 -28.993 14.110 1.00 78.56 664 THR A O 1
ATOM 5138 N N . HIS A 1 665 ? 12.215 -29.065 15.540 1.00 73.00 665 HIS A N 1
ATOM 5139 C CA . HIS A 1 665 ? 11.663 -27.773 15.141 1.00 73.00 665 HIS A CA 1
ATOM 5140 C C . HIS A 1 665 ? 12.556 -26.611 15.607 1.00 73.00 665 HIS A C 1
ATOM 5142 O O . HIS A 1 665 ? 12.913 -25.762 14.793 1.00 73.00 665 HIS A O 1
ATOM 5148 N N . VAL A 1 666 ? 13.010 -26.616 16.865 1.00 71.56 666 VAL A N 1
ATOM 5149 C CA . VAL A 1 666 ? 13.945 -25.630 17.439 1.00 71.56 666 VAL A CA 1
ATOM 5150 C C . VAL A 1 666 ? 15.283 -25.631 16.692 1.00 71.56 666 VAL A C 1
ATOM 5152 O O . VAL A 1 666 ? 15.800 -24.570 16.338 1.00 71.56 666 VAL A O 1
ATOM 5155 N N . ALA A 1 667 ? 15.818 -26.805 16.350 1.00 71.75 667 ALA A N 1
ATOM 5156 C CA . ALA A 1 667 ? 17.029 -26.955 15.541 1.00 71.75 667 ALA A CA 1
ATOM 5157 C C . ALA A 1 667 ? 16.868 -26.513 14.070 1.00 71.75 667 ALA A C 1
ATOM 5159 O O . ALA A 1 667 ? 17.866 -26.436 13.346 1.00 71.75 667 ALA A O 1
ATOM 5160 N N . ASN A 1 668 ? 15.642 -26.250 13.605 1.00 77.25 668 ASN A N 1
ATOM 5161 C CA . ASN A 1 668 ? 15.354 -25.722 12.270 1.00 77.25 668 ASN A CA 1
ATOM 5162 C C . ASN A 1 668 ? 14.990 -24.228 12.304 1.00 77.25 668 ASN A C 1
ATOM 5164 O O . ASN A 1 668 ? 15.423 -23.491 11.420 1.00 77.25 668 ASN A O 1
ATOM 5168 N N . THR A 1 669 ? 14.274 -23.749 13.327 1.00 69.31 669 THR A N 1
ATOM 5169 C CA . THR A 1 669 ? 13.985 -22.315 13.507 1.00 69.31 669 THR A CA 1
ATOM 5170 C C . THR A 1 669 ? 15.244 -21.523 13.851 1.00 69.31 669 THR A C 1
ATOM 5172 O O . THR A 1 669 ? 15.430 -20.441 13.305 1.00 69.31 669 THR A O 1
ATOM 5175 N N . THR A 1 670 ? 16.158 -22.077 14.654 1.00 73.62 670 THR A N 1
ATOM 5176 C CA . THR A 1 670 ? 17.492 -21.489 14.904 1.00 73.62 670 THR A CA 1
ATOM 5177 C C . THR A 1 670 ? 18.294 -21.308 13.615 1.00 73.62 670 THR A C 1
ATOM 5179 O O . THR A 1 670 ? 18.693 -20.190 13.302 1.00 73.62 670 THR A O 1
ATOM 5182 N N . LYS A 1 671 ? 18.432 -22.356 12.791 1.00 77.38 671 LYS A N 1
ATOM 5183 C CA . LYS A 1 671 ? 19.093 -22.259 11.473 1.00 77.38 671 LYS A CA 1
ATOM 5184 C C . LYS A 1 671 ? 18.389 -21.285 10.525 1.00 77.38 671 LYS A C 1
ATOM 5186 O O . LYS A 1 671 ? 19.039 -20.628 9.714 1.00 77.38 671 LYS A O 1
ATOM 5191 N N . LEU A 1 672 ? 17.059 -21.182 10.599 1.00 76.19 672 LEU A N 1
ATOM 5192 C CA . LEU A 1 672 ? 16.295 -20.212 9.814 1.00 76.19 672 LEU A CA 1
ATOM 5193 C C . LEU A 1 672 ? 16.551 -18.773 10.288 1.00 76.19 672 LEU A C 1
ATOM 5195 O O . LEU A 1 672 ? 16.662 -17.889 9.441 1.00 76.19 672 LEU A O 1
ATOM 5199 N N . LEU A 1 673 ? 16.690 -18.550 11.599 1.00 65.81 673 LEU A N 1
ATOM 5200 C CA . LEU A 1 673 ? 17.065 -17.271 12.210 1.00 65.81 673 LEU A CA 1
ATOM 5201 C C . LEU A 1 673 ? 18.501 -16.870 11.855 1.00 65.81 673 LEU A C 1
ATOM 5203 O O . LEU A 1 673 ? 18.712 -15.726 11.460 1.00 65.81 673 LEU A O 1
ATOM 5207 N N . GLU A 1 674 ? 19.464 -17.792 11.894 1.00 70.62 674 GLU A N 1
ATOM 5208 C CA . GLU A 1 674 ? 20.831 -17.571 11.395 1.00 70.62 674 GLU A CA 1
ATOM 5209 C C . GLU A 1 674 ? 20.800 -17.181 9.909 1.00 70.62 674 GLU A C 1
ATOM 5211 O O . GLU A 1 674 ? 21.239 -16.095 9.532 1.00 70.62 674 GLU A O 1
ATOM 5216 N N . ALA A 1 675 ? 20.147 -17.990 9.068 1.00 72.94 675 ALA A N 1
ATOM 5217 C CA . ALA A 1 675 ? 20.025 -17.721 7.637 1.00 72.94 675 ALA A CA 1
ATOM 5218 C C . ALA A 1 675 ? 19.188 -16.467 7.311 1.00 72.94 675 ALA A C 1
ATOM 5220 O O . ALA A 1 675 ? 19.299 -15.926 6.209 1.00 72.94 675 ALA A O 1
ATOM 5221 N N . MET A 1 676 ? 18.303 -16.005 8.201 1.00 65.00 676 MET A N 1
ATOM 5222 C CA . MET A 1 676 ? 17.655 -14.691 8.099 1.00 65.00 676 MET A CA 1
ATOM 5223 C C . MET A 1 676 ? 18.621 -13.577 8.500 1.00 65.00 676 MET A C 1
ATOM 5225 O O . MET A 1 676 ? 18.725 -12.602 7.765 1.00 65.00 676 MET A O 1
ATOM 5229 N N . THR A 1 677 ? 19.365 -13.732 9.593 1.00 70.94 677 THR A N 1
ATOM 5230 C CA . THR A 1 677 ? 20.337 -12.748 10.095 1.00 70.94 677 THR A CA 1
ATOM 5231 C C . THR A 1 677 ? 21.443 -12.489 9.071 1.00 70.94 677 THR A C 1
ATOM 5233 O O . THR A 1 677 ? 21.712 -11.333 8.748 1.00 70.94 677 THR A O 1
ATOM 5236 N N . ASP A 1 678 ? 21.986 -13.538 8.448 1.00 74.75 678 ASP A N 1
ATOM 5237 C CA . ASP A 1 678 ? 22.938 -13.425 7.335 1.00 74.75 678 ASP A CA 1
ATOM 5238 C C . ASP A 1 678 ? 22.343 -12.672 6.137 1.00 74.75 678 ASP A C 1
ATOM 5240 O O . ASP A 1 678 ? 22.997 -11.812 5.543 1.00 74.75 678 ASP A O 1
ATOM 5244 N N . ARG A 1 679 ? 21.075 -12.943 5.790 1.00 74.38 679 ARG A N 1
ATOM 5245 C CA . ARG A 1 679 ? 20.364 -12.213 4.726 1.00 74.38 679 ARG A CA 1
ATOM 5246 C C . ARG A 1 679 ? 20.101 -10.758 5.102 1.00 74.38 679 ARG A C 1
ATOM 5248 O O . ARG A 1 679 ? 20.226 -9.904 4.231 1.00 74.38 679 ARG A O 1
ATOM 5255 N N . HIS A 1 680 ? 19.785 -10.457 6.360 1.00 68.31 680 HIS A N 1
ATOM 5256 C CA . HIS A 1 680 ? 19.613 -9.089 6.841 1.00 68.31 680 HIS A CA 1
ATOM 5257 C C . HIS A 1 680 ? 20.942 -8.328 6.844 1.00 68.31 680 HIS A C 1
ATOM 5259 O O . HIS A 1 680 ? 20.973 -7.218 6.328 1.00 68.31 680 HIS A O 1
ATOM 5265 N N . CYS A 1 681 ? 22.054 -8.928 7.279 1.00 65.94 681 CYS A N 1
ATOM 5266 C CA . CYS A 1 681 ? 23.378 -8.304 7.199 1.00 65.94 681 CYS A CA 1
ATOM 5267 C C . CYS A 1 681 ? 23.847 -8.123 5.740 1.00 65.94 681 CYS A C 1
ATOM 5269 O O . CYS A 1 681 ? 24.362 -7.068 5.369 1.00 65.94 681 CYS A O 1
ATOM 5271 N N . ALA A 1 682 ? 23.613 -9.104 4.861 1.00 71.25 682 ALA A N 1
ATOM 5272 C CA . ALA A 1 682 ? 23.900 -8.971 3.431 1.00 71.25 682 ALA A CA 1
ATOM 5273 C C . ALA A 1 682 ? 23.018 -7.905 2.751 1.00 71.25 682 ALA A C 1
ATOM 5275 O O . ALA A 1 682 ? 23.487 -7.185 1.863 1.00 71.25 682 ALA A O 1
ATOM 5276 N N . MET A 1 683 ? 21.758 -7.770 3.176 1.00 65.62 683 MET A N 1
ATOM 5277 C CA . MET A 1 683 ? 20.850 -6.725 2.710 1.00 65.62 683 MET A CA 1
ATOM 5278 C C . MET A 1 683 ? 21.262 -5.355 3.247 1.00 65.62 683 MET A C 1
ATOM 5280 O O . MET A 1 683 ? 21.329 -4.419 2.465 1.00 65.62 683 MET A O 1
ATOM 5284 N N . GLU A 1 684 ? 21.657 -5.236 4.512 1.00 68.81 684 GLU A N 1
ATOM 5285 C CA . GLU A 1 684 ? 22.196 -4.010 5.105 1.00 68.81 684 GLU A CA 1
ATOM 5286 C C . GLU A 1 684 ? 23.472 -3.553 4.380 1.00 68.81 684 GLU A C 1
ATOM 5288 O O . GLU A 1 684 ? 23.571 -2.407 3.949 1.00 68.81 684 GLU A O 1
ATOM 5293 N N . GLN A 1 685 ? 24.420 -4.462 4.128 1.00 66.94 685 GLN A N 1
ATOM 5294 C CA . GLN A 1 685 ? 25.600 -4.179 3.304 1.00 66.94 685 GLN A CA 1
ATOM 5295 C C . GLN A 1 685 ? 25.247 -3.800 1.859 1.00 66.94 685 GLN A C 1
ATOM 5297 O O . GLN A 1 685 ? 26.049 -3.147 1.191 1.00 66.94 685 GLN A O 1
ATOM 5302 N N . SER A 1 686 ? 24.091 -4.229 1.351 1.00 71.38 686 SER A N 1
ATOM 5303 C CA . SER A 1 686 ? 23.600 -3.859 0.020 1.00 71.38 686 SER A CA 1
ATOM 5304 C C . SER A 1 686 ? 22.901 -2.499 0.036 1.00 71.38 686 SER A C 1
ATOM 5306 O O . SER A 1 686 ? 23.135 -1.712 -0.872 1.00 71.38 686 SER A O 1
ATOM 5308 N N . VAL A 1 687 ? 22.134 -2.185 1.085 1.00 71.38 687 VAL A N 1
ATOM 5309 C CA . VAL A 1 687 ? 21.509 -0.877 1.331 1.00 71.38 687 VAL A CA 1
ATOM 5310 C C . VAL A 1 687 ? 22.581 0.184 1.552 1.00 71.38 687 VAL A C 1
ATOM 5312 O O . VAL A 1 687 ? 22.565 1.181 0.844 1.00 71.38 687 VAL A O 1
ATOM 5315 N N . ARG A 1 688 ? 23.592 -0.065 2.397 1.00 67.00 688 ARG A N 1
ATOM 5316 C CA . ARG A 1 688 ? 24.765 0.817 2.556 1.00 67.00 688 ARG A CA 1
ATOM 5317 C C . ARG A 1 688 ? 25.468 1.070 1.211 1.00 67.00 688 ARG A C 1
ATOM 5319 O O . ARG A 1 688 ? 25.757 2.211 0.884 1.00 67.00 688 ARG A O 1
ATOM 5326 N N . LYS A 1 689 ? 25.651 0.044 0.364 1.00 75.69 689 LYS A N 1
ATOM 5327 C CA . LYS A 1 689 ? 26.209 0.195 -1.003 1.00 75.69 689 LYS A CA 1
ATOM 5328 C C . LYS A 1 689 ? 25.264 0.873 -2.003 1.00 75.69 689 LYS A C 1
ATOM 5330 O O . LYS A 1 689 ? 25.729 1.308 -3.058 1.00 75.69 689 LYS A O 1
ATOM 5335 N N . VAL A 1 690 ? 23.957 0.904 -1.745 1.00 71.25 690 VAL A N 1
ATOM 5336 C CA . VAL A 1 690 ? 22.980 1.668 -2.533 1.00 71.25 690 VAL A CA 1
ATOM 5337 C C . VAL A 1 690 ? 23.001 3.123 -2.086 1.00 71.25 690 VAL A C 1
ATOM 5339 O O . VAL A 1 690 ? 23.118 3.976 -2.950 1.00 71.25 690 VAL A O 1
ATOM 5342 N N . ASP A 1 691 ? 23.019 3.401 -0.784 1.00 66.19 691 ASP A N 1
ATOM 5343 C CA . ASP A 1 691 ? 23.158 4.738 -0.204 1.00 66.19 691 ASP A CA 1
ATOM 5344 C C . ASP A 1 691 ? 24.494 5.399 -0.596 1.00 66.19 691 ASP A C 1
ATOM 5346 O O . ASP A 1 691 ? 24.491 6.467 -1.198 1.00 66.19 691 ASP A O 1
ATOM 5350 N N . GLU A 1 692 ? 25.636 4.715 -0.451 1.00 71.94 692 GLU A N 1
ATOM 5351 C CA . GLU A 1 692 ? 26.942 5.170 -0.970 1.00 71.94 692 GLU A CA 1
ATOM 5352 C C . GLU A 1 692 ? 26.882 5.543 -2.466 1.00 71.94 692 GLU A C 1
ATOM 5354 O O . GLU A 1 692 ? 27.481 6.529 -2.908 1.00 71.94 692 GLU A O 1
ATOM 5359 N N . LYS A 1 693 ? 26.138 4.771 -3.271 1.00 71.06 693 LYS A N 1
ATOM 5360 C CA . LYS A 1 693 ? 25.926 5.059 -4.699 1.00 71.06 693 LYS A CA 1
ATOM 5361 C C . LYS A 1 693 ? 24.915 6.176 -4.929 1.00 71.06 693 LYS A C 1
ATOM 5363 O O . LYS A 1 693 ? 25.087 6.920 -5.885 1.00 71.06 693 LYS A O 1
ATOM 5368 N N . GLN A 1 694 ? 23.897 6.308 -4.091 1.00 64.12 694 GLN A N 1
ATOM 5369 C CA . GLN A 1 694 ? 22.853 7.319 -4.179 1.00 64.12 694 GLN A CA 1
ATOM 5370 C C . GLN A 1 694 ? 23.416 8.683 -3.784 1.00 64.12 694 GLN A C 1
ATOM 5372 O O . GLN A 1 694 ? 23.265 9.626 -4.548 1.00 64.12 694 GLN A O 1
ATOM 5377 N N . GLN A 1 695 ? 24.209 8.762 -2.716 1.00 64.75 695 GLN A N 1
ATOM 5378 C CA . GLN A 1 695 ? 25.047 9.913 -2.374 1.00 64.75 695 GLN A CA 1
ATOM 5379 C C . GLN A 1 695 ? 26.071 10.215 -3.479 1.00 64.75 695 GLN A C 1
ATOM 5381 O O . GLN A 1 695 ? 26.238 11.369 -3.862 1.00 64.75 695 GLN A O 1
ATOM 5386 N N . SER A 1 696 ? 26.713 9.201 -4.079 1.00 69.12 696 SER A N 1
ATOM 5387 C CA . SER A 1 696 ? 27.610 9.409 -5.230 1.00 69.12 696 SER A CA 1
ATOM 5388 C C . SER A 1 696 ? 26.880 9.916 -6.487 1.00 69.12 696 SER A C 1
ATOM 5390 O O . SER A 1 696 ? 27.448 10.694 -7.256 1.00 69.12 696 SER A O 1
ATOM 5392 N N . VAL A 1 697 ? 25.623 9.516 -6.701 1.00 65.06 697 VAL A N 1
ATOM 5393 C CA . VAL A 1 697 ? 24.763 9.978 -7.802 1.00 65.06 697 VAL A CA 1
ATOM 5394 C C . VAL A 1 697 ? 24.218 11.377 -7.531 1.00 65.06 697 VAL A C 1
ATOM 5396 O O . VAL A 1 697 ? 24.275 12.198 -8.439 1.00 65.06 697 VAL A O 1
ATOM 5399 N N . LEU A 1 698 ? 23.784 11.685 -6.308 1.00 59.91 698 LEU A N 1
ATOM 5400 C CA . LEU A 1 698 ? 23.389 13.026 -5.870 1.00 59.91 698 LEU A CA 1
ATOM 5401 C C . LEU A 1 698 ? 24.567 13.994 -6.000 1.00 59.91 698 LEU A C 1
ATOM 5403 O O . LEU A 1 698 ? 24.450 14.996 -6.692 1.00 59.91 698 LEU A O 1
ATOM 5407 N N . HIS A 1 699 ? 25.746 13.632 -5.493 1.00 63.28 699 HIS A N 1
ATOM 5408 C CA . HIS A 1 699 ? 26.951 14.441 -5.664 1.00 63.28 699 HIS A CA 1
ATOM 5409 C C . HIS A 1 699 ? 27.363 14.581 -7.140 1.00 63.28 699 HIS A C 1
ATOM 5411 O O . HIS A 1 699 ? 27.860 15.623 -7.565 1.00 63.28 699 HIS A O 1
ATOM 5417 N N . ARG A 1 700 ? 27.118 13.562 -7.979 1.00 62.50 700 ARG A N 1
ATOM 5418 C CA . ARG A 1 700 ? 27.271 13.679 -9.440 1.00 62.50 700 ARG A CA 1
ATOM 5419 C C . ARG A 1 700 ? 26.206 14.564 -10.086 1.00 62.50 700 ARG A C 1
ATOM 5421 O O . ARG A 1 700 ? 26.536 15.175 -11.096 1.00 62.50 700 ARG A O 1
ATOM 5428 N N . LEU A 1 701 ? 24.988 14.634 -9.553 1.00 53.62 701 LEU A N 1
ATOM 5429 C CA . LEU A 1 701 ? 23.924 15.527 -10.014 1.00 53.62 701 LEU A CA 1
ATOM 5430 C C . LEU A 1 701 ? 24.240 16.974 -9.628 1.00 53.62 701 LEU A C 1
ATOM 5432 O O . LEU A 1 701 ? 24.300 17.799 -10.529 1.00 53.62 701 LEU A O 1
ATOM 5436 N N . GLU A 1 702 ? 24.626 17.262 -8.382 1.00 59.25 702 GLU A N 1
ATOM 5437 C CA . GLU A 1 702 ? 25.165 18.573 -7.973 1.00 59.25 702 GLU A CA 1
ATOM 5438 C C . GLU A 1 702 ? 26.341 19.007 -8.869 1.00 59.25 702 GLU A C 1
ATOM 5440 O O . GLU A 1 702 ? 26.396 20.132 -9.370 1.00 59.25 702 GLU A O 1
ATOM 5445 N N . LEU A 1 703 ? 27.284 18.091 -9.130 1.00 56.06 703 LEU A N 1
ATOM 5446 C CA . LEU A 1 703 ? 28.428 18.319 -10.019 1.00 56.06 703 LEU A CA 1
ATOM 5447 C C . LEU A 1 703 ? 28.063 18.371 -11.511 1.00 56.06 703 LEU A C 1
ATOM 5449 O O . LEU A 1 703 ? 28.938 18.711 -12.310 1.00 56.06 703 LEU A O 1
ATOM 5453 N N . LEU A 1 704 ? 26.841 18.016 -11.914 1.00 46.12 704 LEU A N 1
ATOM 5454 C CA . LEU A 1 704 ? 26.352 18.121 -13.293 1.00 46.12 704 LEU A CA 1
ATOM 5455 C C . LEU A 1 704 ? 25.471 19.354 -13.474 1.00 46.12 704 LEU A C 1
ATOM 5457 O O . LEU A 1 704 ? 25.688 20.086 -14.430 1.00 46.12 704 LEU A O 1
ATOM 5461 N N . GLU A 1 705 ? 24.575 19.661 -12.545 1.00 44.69 705 GLU A N 1
ATOM 5462 C CA . GLU A 1 705 ? 23.797 20.903 -12.503 1.00 44.69 705 GLU A CA 1
ATOM 5463 C C . GLU A 1 705 ? 24.733 22.106 -12.332 1.00 44.69 705 GLU A C 1
ATOM 5465 O O . GLU A 1 705 ? 24.696 23.043 -13.129 1.00 44.69 705 GLU A O 1
ATOM 5470 N N . GLY A 1 706 ? 25.707 22.011 -11.420 1.00 47.78 706 GLY A N 1
ATOM 5471 C CA . GLY A 1 706 ? 26.794 22.982 -11.269 1.00 47.78 706 GLY A CA 1
ATOM 5472 C C . GLY A 1 706 ? 27.758 23.074 -12.464 1.00 47.78 706 GLY A C 1
ATOM 5473 O O . GLY A 1 706 ? 28.554 24.015 -12.519 1.00 47.78 706 GLY A O 1
ATOM 5474 N N . LYS A 1 707 ? 27.692 22.139 -13.428 1.00 44.03 707 LYS A N 1
ATOM 5475 C CA . LYS A 1 707 ? 28.381 22.230 -14.731 1.00 44.03 707 LYS A CA 1
ATOM 5476 C C . LYS A 1 707 ? 27.475 22.779 -15.827 1.00 44.03 707 LYS A C 1
ATOM 5478 O O . LYS A 1 707 ? 27.927 23.649 -16.558 1.00 44.03 707 LYS A O 1
ATOM 5483 N N . PHE A 1 708 ? 26.221 22.343 -15.929 1.00 33.59 708 PHE A N 1
ATOM 5484 C CA . PHE A 1 708 ? 25.250 22.852 -16.904 1.00 33.59 708 PHE A CA 1
ATOM 5485 C C . PHE A 1 708 ? 24.959 24.341 -16.677 1.00 33.59 708 PHE A C 1
ATOM 5487 O O . PHE A 1 708 ? 25.027 25.117 -17.625 1.00 33.59 708 PHE A O 1
ATOM 5494 N N . ALA A 1 709 ? 24.804 24.776 -15.422 1.00 40.84 709 ALA A N 1
ATOM 5495 C CA . ALA A 1 709 ? 24.695 26.192 -15.053 1.00 40.84 709 ALA A CA 1
ATOM 5496 C C . ALA A 1 709 ? 25.978 27.019 -15.315 1.00 40.84 709 ALA A C 1
ATOM 5498 O O . ALA A 1 709 ? 25.986 28.232 -15.115 1.00 40.84 709 ALA A O 1
ATOM 5499 N N . LYS A 1 710 ? 27.076 26.380 -15.744 1.00 41.56 710 LYS A N 1
ATOM 5500 C CA . LYS A 1 710 ? 28.364 27.011 -16.090 1.00 41.56 710 LYS A CA 1
ATOM 5501 C C . LYS A 1 710 ? 28.863 26.637 -17.493 1.00 41.56 710 LYS A C 1
ATOM 5503 O O . LYS A 1 710 ? 29.978 27.003 -17.859 1.00 41.56 710 LYS A O 1
ATOM 5508 N N . ALA A 1 711 ? 28.051 25.947 -18.297 1.00 31.89 711 ALA A N 1
ATOM 5509 C CA . ALA A 1 711 ? 28.420 25.421 -19.611 1.00 31.89 711 ALA A CA 1
ATOM 5510 C C . ALA A 1 711 ? 28.346 26.492 -20.717 1.00 31.89 711 ALA A C 1
ATOM 5512 O O . ALA A 1 711 ? 27.724 26.287 -21.754 1.00 31.89 711 ALA A O 1
ATOM 5513 N N . ASN A 1 712 ? 28.982 27.645 -20.492 1.00 34.44 712 ASN A N 1
ATOM 5514 C CA . ASN A 1 712 ? 29.145 28.675 -21.518 1.00 34.44 712 ASN A CA 1
ATOM 5515 C C . ASN A 1 712 ? 30.480 29.431 -21.377 1.00 34.44 712 ASN A C 1
ATOM 5517 O O . ASN A 1 712 ? 30.528 30.657 -21.436 1.00 34.44 712 ASN A O 1
ATOM 5521 N N . PHE A 1 713 ? 31.576 28.693 -21.152 1.00 27.61 713 PHE A N 1
ATOM 5522 C CA . PHE A 1 713 ? 32.938 29.225 -21.253 1.00 27.61 713 PHE A CA 1
ATOM 5523 C C . PHE A 1 713 ? 33.899 28.236 -21.925 1.00 27.61 713 PHE A C 1
ATOM 5525 O O . PHE A 1 713 ? 33.796 27.022 -21.756 1.00 27.61 713 PHE A O 1
ATOM 5532 N N . SER A 1 714 ? 34.819 28.787 -22.718 1.00 27.64 714 SER A N 1
ATOM 5533 C CA . SER A 1 714 ? 35.714 28.053 -23.621 1.00 27.64 714 SER A CA 1
ATOM 5534 C C . SER A 1 714 ? 36.733 27.159 -22.902 1.00 27.64 714 SER A C 1
ATOM 5536 O O . SER A 1 714 ? 37.306 27.552 -21.884 1.00 27.64 714 SER A O 1
ATOM 5538 N N . MET A 1 715 ? 37.056 26.005 -23.501 1.00 28.25 715 MET A N 1
ATOM 5539 C CA . MET A 1 715 ? 38.260 25.240 -23.160 1.00 28.25 715 MET A CA 1
ATOM 5540 C C . MET A 1 715 ? 39.516 25.940 -23.700 1.00 28.25 715 MET A C 1
ATOM 5542 O O . MET A 1 715 ? 40.086 25.540 -24.714 1.00 28.25 715 MET A O 1
ATOM 5546 N N . SER A 1 716 ? 39.976 26.975 -22.997 1.00 26.58 716 SER A N 1
ATOM 5547 C CA . SER A 1 716 ? 41.324 27.514 -23.193 1.00 26.58 716 SER A CA 1
ATOM 5548 C C . SER A 1 716 ? 42.325 26.741 -22.335 1.00 26.58 716 SER A C 1
ATOM 5550 O O . SER A 1 716 ? 42.197 26.684 -21.112 1.00 26.58 716 SER A O 1
ATOM 5552 N N . SER A 1 717 ? 43.335 26.146 -22.971 1.00 33.84 717 SER A N 1
ATOM 5553 C CA . SER A 1 717 ? 44.419 25.446 -22.278 1.00 33.84 717 SER A CA 1
ATOM 5554 C C . SER A 1 717 ? 45.437 26.449 -21.730 1.00 33.84 717 SER A C 1
ATOM 5556 O O . SER A 1 717 ? 46.417 26.780 -22.403 1.00 33.84 717 SER A O 1
ATOM 5558 N N . THR A 1 718 ? 45.249 26.906 -20.491 1.00 28.45 718 THR A N 1
ATOM 5559 C CA . THR A 1 718 ? 46.231 27.733 -19.777 1.00 28.45 718 THR A CA 1
ATOM 5560 C C . THR A 1 718 ? 47.487 26.937 -19.417 1.00 28.45 718 THR A C 1
ATOM 5562 O O . THR A 1 718 ? 47.664 26.456 -18.299 1.00 28.45 718 THR A O 1
ATOM 5565 N N . ARG A 1 719 ? 48.427 26.881 -20.369 1.00 38.34 719 ARG A N 1
ATOM 5566 C CA . ARG A 1 719 ? 49.858 26.778 -20.057 1.00 38.34 719 ARG A CA 1
ATOM 5567 C C . ARG A 1 719 ? 50.206 27.876 -19.048 1.00 38.34 719 ARG A C 1
ATOM 5569 O O . ARG A 1 719 ? 50.158 29.052 -19.396 1.00 38.34 719 ARG A O 1
ATOM 5576 N N . THR A 1 720 ? 50.602 27.508 -17.835 1.00 31.16 720 THR A N 1
ATOM 5577 C CA . THR A 1 720 ? 51.350 28.415 -16.957 1.00 31.16 720 THR A CA 1
ATOM 5578 C C . THR A 1 720 ? 52.828 28.282 -17.294 1.00 31.16 720 THR A C 1
ATOM 5580 O O . THR A 1 720 ? 53.401 27.208 -17.112 1.00 31.16 720 THR A O 1
ATOM 5583 N N . SER A 1 721 ? 53.424 29.352 -17.815 1.00 30.33 721 SER A N 1
ATOM 5584 C CA . SER A 1 721 ? 54.867 29.450 -18.038 1.00 30.33 721 SER A CA 1
ATOM 5585 C C . SER A 1 721 ? 55.648 29.346 -16.728 1.00 30.33 721 SER A C 1
ATOM 5587 O O . SER A 1 721 ? 55.115 29.589 -15.645 1.00 30.33 721 SER A O 1
ATOM 5589 N N . GLU A 1 722 ? 56.932 29.024 -16.839 1.00 39.66 722 GLU A N 1
ATOM 5590 C CA . GLU A 1 722 ? 57.859 29.025 -15.713 1.00 39.66 722 GLU A CA 1
ATOM 5591 C C . GLU A 1 722 ? 57.966 30.431 -15.104 1.00 39.66 722 GLU A C 1
ATOM 5593 O O . GLU A 1 722 ? 58.227 31.413 -15.797 1.00 39.66 722 GLU A O 1
ATOM 5598 N N . THR A 1 723 ? 57.771 30.519 -13.789 1.00 29.42 723 THR A N 1
ATOM 5599 C CA . THR A 1 723 ? 58.129 31.686 -12.975 1.00 29.42 723 THR A CA 1
ATOM 5600 C C . THR A 1 723 ? 58.722 31.184 -11.666 1.00 29.42 723 THR A C 1
ATOM 5602 O O . THR A 1 723 ? 58.106 30.358 -10.983 1.00 29.42 723 THR A O 1
ATOM 5605 N N . GLU A 1 724 ? 59.903 31.679 -11.307 1.00 37.66 724 GLU A N 1
ATOM 5606 C CA . GLU A 1 724 ? 60.635 31.294 -10.098 1.00 37.66 724 GLU A CA 1
ATOM 5607 C C . GLU A 1 724 ? 59.903 31.808 -8.843 1.00 37.66 724 GLU A C 1
ATOM 5609 O O . GLU A 1 724 ? 60.102 32.934 -8.398 1.00 37.66 724 GLU A O 1
ATOM 5614 N N . GLY A 1 725 ? 58.976 31.004 -8.305 1.00 35.97 725 GLY A N 1
ATOM 5615 C CA . GLY A 1 725 ? 57.982 31.525 -7.357 1.00 35.97 725 GLY A CA 1
ATOM 5616 C C . GLY A 1 725 ? 57.171 30.489 -6.574 1.00 35.97 725 GLY A C 1
ATOM 5617 O O . GLY A 1 725 ? 55.960 30.634 -6.442 1.00 35.97 725 GLY A O 1
ATOM 5618 N N . GLY A 1 726 ? 57.811 29.443 -6.040 1.00 46.03 726 GLY A N 1
ATOM 5619 C CA . GLY A 1 726 ? 57.272 28.698 -4.885 1.00 46.03 726 GLY A CA 1
ATOM 5620 C C . GLY A 1 726 ? 55.928 27.972 -5.062 1.00 46.03 726 GLY A C 1
ATOM 5621 O O . GLY A 1 726 ? 55.201 27.793 -4.084 1.00 46.03 726 GLY A O 1
ATOM 5622 N N . ASN A 1 727 ? 55.575 27.539 -6.276 1.00 45.16 727 ASN A N 1
ATOM 5623 C CA . ASN A 1 727 ? 54.310 26.841 -6.527 1.00 45.16 727 ASN A CA 1
ATOM 5624 C C . ASN A 1 727 ? 54.286 25.477 -5.779 1.00 45.16 727 ASN A C 1
ATOM 5626 O O . ASN A 1 727 ? 55.170 24.642 -6.006 1.00 45.16 727 ASN A O 1
ATOM 5630 N N . PRO A 1 728 ? 53.340 25.220 -4.849 1.00 54.91 728 PRO A N 1
ATOM 5631 C CA . PRO A 1 728 ? 53.469 24.119 -3.894 1.00 54.91 728 PRO A CA 1
ATOM 5632 C C . PRO A 1 728 ? 53.163 22.758 -4.532 1.00 54.91 728 PRO A C 1
ATOM 5634 O O . PRO A 1 728 ? 52.007 22.450 -4.839 1.00 54.91 728 PRO A O 1
ATOM 5637 N N . ARG A 1 729 ? 54.216 21.940 -4.667 1.00 62.53 729 ARG A N 1
ATOM 5638 C CA . ARG A 1 729 ? 54.225 20.604 -5.291 1.00 62.53 729 ARG A CA 1
ATOM 5639 C C . ARG A 1 729 ? 53.054 19.708 -4.832 1.00 62.53 729 ARG A C 1
ATOM 5641 O O . ARG A 1 729 ? 52.650 19.776 -3.663 1.00 62.53 729 ARG A O 1
ATOM 5648 N N . PRO A 1 730 ? 52.522 18.833 -5.712 1.00 70.50 730 PRO A N 1
ATOM 5649 C CA . PRO A 1 730 ? 51.610 17.776 -5.290 1.00 70.50 730 PRO A CA 1
ATOM 5650 C C . PRO A 1 730 ? 52.311 16.856 -4.281 1.00 70.50 730 PRO A C 1
ATOM 5652 O O . PRO A 1 730 ? 53.524 16.655 -4.338 1.00 70.50 730 PRO A O 1
ATOM 5655 N N . ALA A 1 731 ? 51.549 16.318 -3.332 1.00 80.44 731 ALA A N 1
ATOM 5656 C CA . ALA A 1 731 ? 52.073 15.512 -2.234 1.00 80.44 731 ALA A CA 1
ATOM 5657 C C . ALA A 1 731 ? 51.100 14.387 -1.870 1.00 80.44 731 ALA A C 1
ATOM 5659 O O . ALA A 1 731 ? 49.888 14.520 -2.055 1.00 80.44 731 ALA A O 1
ATOM 5660 N N . LEU A 1 732 ? 51.631 13.309 -1.307 1.00 86.06 732 LEU A N 1
ATOM 5661 C CA . LEU A 1 732 ? 50.882 12.229 -0.681 1.00 86.06 732 LEU A CA 1
ATOM 5662 C C . LEU A 1 732 ? 50.741 12.532 0.818 1.00 86.06 732 LEU A C 1
ATOM 5664 O O . LEU A 1 732 ? 51.731 12.793 1.499 1.00 86.06 732 LEU A O 1
ATOM 5668 N N . VAL A 1 733 ? 49.517 12.513 1.336 1.00 88.50 733 VAL A N 1
ATOM 5669 C CA . VAL A 1 733 ? 49.240 12.487 2.777 1.00 88.50 733 VAL A CA 1
ATOM 5670 C C . VAL A 1 733 ? 49.391 11.043 3.233 1.00 88.50 733 VAL A C 1
ATOM 5672 O O . VAL A 1 733 ? 48.708 10.173 2.693 1.00 88.50 733 VAL A O 1
ATOM 5675 N N . VAL A 1 734 ? 50.266 10.786 4.202 1.00 89.38 734 VAL A N 1
ATOM 5676 C CA . VAL A 1 734 ? 50.544 9.443 4.731 1.00 89.38 734 VAL A CA 1
ATOM 5677 C C . VAL A 1 734 ? 50.375 9.474 6.247 1.00 89.38 734 VAL A C 1
ATOM 5679 O O . VAL A 1 734 ? 50.979 10.315 6.909 1.00 89.38 734 VAL A O 1
ATOM 5682 N N . GLY A 1 735 ? 49.539 8.604 6.810 1.00 89.50 735 GLY A N 1
ATOM 5683 C CA . GLY A 1 735 ? 49.163 8.680 8.223 1.00 89.50 735 GLY A CA 1
ATOM 5684 C C . GLY A 1 735 ? 48.511 7.414 8.766 1.00 89.50 735 GLY A C 1
ATOM 5685 O O . GLY A 1 735 ? 48.546 6.363 8.134 1.00 89.50 735 GLY A O 1
ATOM 5686 N N . GLY A 1 736 ? 47.925 7.534 9.957 1.00 86.75 736 GLY A N 1
ATOM 5687 C CA . GLY A 1 736 ? 47.315 6.426 10.707 1.00 86.75 736 GLY A CA 1
ATOM 5688 C C . GLY A 1 736 ? 47.532 6.523 12.222 1.00 86.75 736 GLY A C 1
ATOM 5689 O O . GLY A 1 736 ? 46.971 5.732 12.980 1.00 86.75 736 GLY A O 1
ATOM 5690 N N . TRP A 1 737 ? 48.341 7.484 12.662 1.00 89.69 737 TRP A N 1
ATOM 5691 C CA . TRP A 1 737 ? 48.749 7.690 14.050 1.00 89.69 737 TRP A CA 1
ATOM 5692 C C . TRP A 1 737 ? 47.824 8.632 14.818 1.00 89.69 737 TRP A C 1
ATOM 5694 O O . TRP A 1 737 ? 46.860 9.166 14.263 1.00 89.69 737 TRP A O 1
ATOM 5704 N N . ASP A 1 738 ? 48.099 8.825 16.110 1.00 83.06 738 ASP A N 1
ATOM 5705 C CA . ASP A 1 738 ? 47.296 9.720 16.938 1.00 83.06 738 ASP A CA 1
ATOM 5706 C C . ASP A 1 738 ? 47.439 11.189 16.511 1.00 83.06 738 ASP A C 1
ATOM 5708 O O . ASP A 1 738 ? 48.513 11.637 16.108 1.00 83.06 738 ASP A O 1
ATOM 5712 N N . ALA A 1 739 ? 46.352 11.955 16.612 1.00 78.06 739 ALA A N 1
ATOM 5713 C CA . ALA A 1 739 ? 46.324 13.364 16.248 1.00 78.06 739 ALA A CA 1
ATOM 5714 C C . ALA A 1 739 ? 47.338 14.213 17.040 1.00 78.06 739 ALA A C 1
ATOM 5716 O O . ALA A 1 739 ? 47.849 15.183 16.474 1.00 78.06 739 ALA A O 1
ATOM 5717 N N . ASP A 1 740 ? 47.653 13.836 18.286 1.00 79.94 740 ASP A N 1
ATOM 5718 C CA . ASP A 1 740 ? 48.596 14.549 19.160 1.00 79.94 740 ASP A CA 1
ATOM 5719 C C . ASP A 1 740 ? 50.050 14.020 19.094 1.00 79.94 740 ASP A C 1
ATOM 5721 O O . ASP A 1 740 ? 50.943 14.555 19.755 1.00 79.94 740 ASP A O 1
ATOM 5725 N N . GLN A 1 741 ? 50.341 12.991 18.286 1.00 84.38 741 GLN A N 1
ATOM 5726 C CA . GLN A 1 741 ? 51.676 12.376 18.251 1.00 84.38 741 GLN A CA 1
ATOM 5727 C C . GLN A 1 741 ? 52.768 13.350 17.766 1.00 84.38 741 GLN A C 1
ATOM 5729 O O . GLN A 1 741 ? 52.552 14.149 16.849 1.00 84.38 741 GLN A O 1
ATOM 5734 N N . HIS A 1 742 ? 53.951 13.303 18.395 1.00 87.88 742 HIS A N 1
ATOM 5735 C CA . HIS A 1 742 ? 55.035 14.251 18.129 1.00 87.88 742 HIS A CA 1
ATOM 5736 C C . HIS A 1 742 ? 55.585 14.122 16.703 1.00 87.88 742 HIS A C 1
ATOM 5738 O O . HIS A 1 742 ? 55.828 13.022 16.205 1.00 87.88 742 HIS A O 1
ATOM 5744 N N . HIS A 1 743 ? 55.810 15.265 16.054 1.00 82.81 743 HIS A N 1
ATOM 5745 C CA . HIS A 1 743 ? 56.093 15.339 14.622 1.00 82.81 743 HIS A CA 1
ATOM 5746 C C . HIS A 1 743 ? 57.322 14.539 14.157 1.00 82.81 743 HIS A C 1
ATOM 5748 O O . HIS A 1 743 ? 57.276 13.910 13.101 1.00 82.81 743 HIS A O 1
ATOM 5754 N N . GLU A 1 744 ? 58.394 14.511 14.950 1.00 89.12 744 GLU A N 1
ATOM 5755 C CA . GLU A 1 744 ? 59.604 13.726 14.665 1.00 89.12 744 GLU A CA 1
ATOM 5756 C C . GLU A 1 744 ? 59.328 12.217 14.665 1.00 89.12 744 GLU A C 1
ATOM 5758 O O . GLU A 1 744 ? 59.839 11.482 13.819 1.00 89.12 744 GLU A O 1
ATOM 5763 N N . GLU A 1 745 ? 58.486 11.749 15.588 1.00 89.88 745 GLU A N 1
ATOM 5764 C CA . GLU A 1 745 ? 58.164 10.332 15.717 1.00 89.88 745 GLU A CA 1
ATOM 5765 C C . GLU A 1 745 ? 57.227 9.872 14.599 1.00 89.88 745 GLU A C 1
ATOM 5767 O O . GLU A 1 745 ? 57.504 8.860 13.954 1.00 89.88 745 GLU A O 1
ATOM 5772 N N . THR A 1 746 ? 56.186 10.654 14.295 1.00 89.56 746 THR A N 1
ATOM 5773 C CA . THR A 1 746 ? 55.334 10.425 13.120 1.00 89.56 746 THR A CA 1
ATOM 5774 C C . THR A 1 746 ? 56.172 10.370 11.843 1.00 89.56 746 THR A C 1
ATOM 5776 O O . THR A 1 746 ? 55.977 9.481 11.014 1.00 89.56 746 THR A O 1
ATOM 5779 N N . LEU A 1 747 ? 57.146 11.275 11.677 1.00 91.25 747 LEU A N 1
ATOM 5780 C CA . LEU A 1 747 ? 58.012 11.280 10.498 1.00 91.25 747 LEU A CA 1
ATOM 5781 C C . LEU A 1 747 ? 58.928 10.047 10.438 1.00 91.25 747 LEU A C 1
ATOM 5783 O O . LEU A 1 747 ? 59.112 9.485 9.356 1.00 91.25 747 LEU A O 1
ATOM 5787 N N . ARG A 1 748 ? 59.464 9.595 11.581 1.00 93.00 748 ARG A N 1
ATOM 5788 C CA . ARG A 1 748 ? 60.237 8.347 11.688 1.00 93.00 748 ARG A CA 1
ATOM 5789 C C . ARG A 1 748 ? 59.400 7.138 11.264 1.00 93.00 748 ARG A C 1
ATOM 5791 O O . ARG A 1 748 ? 59.846 6.372 10.415 1.00 93.00 748 ARG A O 1
ATOM 5798 N N . LEU A 1 749 ? 58.192 6.992 11.811 1.00 91.44 749 LEU A N 1
ATOM 5799 C CA . LEU A 1 749 ? 57.311 5.848 11.549 1.00 91.44 749 LEU A CA 1
ATOM 5800 C C . LEU A 1 749 ? 56.798 5.831 10.099 1.00 91.44 749 LEU A C 1
ATOM 5802 O O . LEU A 1 749 ? 56.775 4.777 9.466 1.00 91.44 749 LEU A O 1
ATOM 5806 N N . VAL A 1 750 ? 56.487 6.996 9.516 1.00 90.19 750 VAL A N 1
ATOM 5807 C CA . VAL A 1 750 ? 56.163 7.109 8.082 1.00 90.19 750 VAL A CA 1
ATOM 5808 C C . VAL A 1 750 ? 57.337 6.659 7.207 1.00 90.19 750 VAL A C 1
ATOM 5810 O O . VAL A 1 750 ? 57.134 5.877 6.279 1.00 90.19 750 VAL A O 1
ATOM 5813 N N . LYS A 1 751 ? 58.568 7.110 7.493 1.00 91.12 751 LYS A N 1
ATOM 5814 C CA . LYS A 1 751 ? 59.759 6.693 6.728 1.00 91.12 751 LYS A CA 1
ATOM 5815 C C . LYS A 1 751 ? 60.046 5.197 6.887 1.00 91.12 751 LYS A C 1
ATOM 5817 O O . LYS A 1 751 ? 60.376 4.546 5.898 1.00 91.12 751 LYS A O 1
ATOM 5822 N N . GLN A 1 752 ? 59.860 4.649 8.088 1.00 90.94 752 GLN A N 1
ATOM 5823 C CA . GLN A 1 752 ? 59.994 3.220 8.364 1.00 90.94 752 GLN A CA 1
ATOM 5824 C C . GLN A 1 752 ? 59.023 2.387 7.513 1.00 90.94 752 GLN A C 1
ATOM 5826 O O . GLN A 1 752 ? 59.478 1.617 6.671 1.00 90.94 752 GLN A O 1
ATOM 5831 N N . HIS A 1 753 ? 57.706 2.580 7.641 1.00 89.00 753 HIS A N 1
ATOM 5832 C CA . HIS A 1 753 ? 56.738 1.713 6.953 1.00 89.00 753 HIS A CA 1
ATOM 5833 C C . HIS A 1 753 ? 56.721 1.879 5.427 1.00 89.00 753 HIS A C 1
ATOM 5835 O O . HIS A 1 753 ? 56.448 0.916 4.715 1.00 89.00 753 HIS A O 1
ATOM 5841 N N . LEU A 1 754 ? 57.049 3.062 4.891 1.00 88.62 754 LEU A N 1
ATOM 5842 C CA . LEU A 1 754 ? 57.231 3.222 3.440 1.00 88.62 754 LEU A CA 1
ATOM 5843 C C . LEU A 1 754 ? 58.449 2.433 2.923 1.00 88.62 754 LEU A C 1
ATOM 5845 O O . LEU A 1 754 ? 58.409 1.931 1.802 1.00 88.62 754 LEU A O 1
ATOM 5849 N N . THR A 1 755 ? 59.490 2.274 3.749 1.00 87.75 755 THR A N 1
ATOM 5850 C CA . THR A 1 755 ? 60.666 1.447 3.430 1.00 87.75 755 THR A CA 1
ATOM 5851 C C . THR A 1 755 ? 60.355 -0.047 3.580 1.00 87.75 755 THR A C 1
ATOM 5853 O O . THR A 1 755 ? 60.659 -0.823 2.680 1.00 87.75 755 THR A O 1
ATOM 5856 N N . GLU A 1 756 ? 59.692 -0.456 4.667 1.00 88.06 756 GLU A N 1
ATOM 5857 C CA . GLU A 1 756 ? 59.282 -1.853 4.915 1.00 88.06 756 GLU A CA 1
ATOM 5858 C C . GLU A 1 756 ? 58.342 -2.396 3.828 1.00 88.06 756 GLU A C 1
ATOM 5860 O O . GLU A 1 756 ? 58.461 -3.550 3.424 1.00 88.06 756 GLU A O 1
ATOM 5865 N N . LEU A 1 757 ? 57.432 -1.559 3.319 1.00 87.44 757 LEU A N 1
ATOM 5866 C CA . LEU A 1 757 ? 56.520 -1.901 2.222 1.00 87.44 757 LEU A CA 1
ATOM 5867 C C . LEU A 1 757 ? 57.144 -1.707 0.824 1.00 87.44 757 LEU A C 1
ATOM 5869 O O . LEU A 1 757 ? 56.429 -1.798 -0.175 1.00 87.44 757 LEU A O 1
ATOM 5873 N N . ASN A 1 758 ? 58.456 -1.440 0.747 1.00 85.69 758 ASN A N 1
ATOM 5874 C CA . ASN A 1 758 ? 59.237 -1.252 -0.481 1.00 85.69 758 ASN A CA 1
ATOM 5875 C C . ASN A 1 758 ? 58.596 -0.257 -1.476 1.00 85.69 758 ASN A C 1
ATOM 5877 O O . ASN A 1 758 ? 58.522 -0.498 -2.684 1.00 85.69 758 ASN A O 1
ATOM 5881 N N . ILE A 1 759 ? 58.067 0.856 -0.959 1.00 85.88 759 ILE A N 1
ATOM 5882 C CA . ILE A 1 759 ? 57.303 1.828 -1.744 1.00 85.88 759 ILE A CA 1
ATOM 5883 C C . ILE A 1 759 ? 58.256 2.740 -2.523 1.00 85.88 759 ILE A C 1
ATOM 5885 O O . ILE A 1 759 ? 59.026 3.495 -1.933 1.00 85.88 759 ILE A O 1
ATOM 5889 N N . ASN A 1 760 ? 58.151 2.736 -3.856 1.00 81.88 760 ASN A N 1
ATOM 5890 C CA . ASN A 1 760 ? 58.968 3.566 -4.750 1.00 81.88 760 ASN A CA 1
ATOM 5891 C C . ASN A 1 760 ? 58.539 5.056 -4.729 1.00 81.88 760 ASN A C 1
ATOM 5893 O O . ASN A 1 760 ? 57.948 5.586 -5.677 1.00 81.88 760 ASN A O 1
ATOM 5897 N N . LEU A 1 761 ? 58.811 5.735 -3.614 1.00 83.31 761 LEU A N 1
ATOM 5898 C CA . LEU A 1 761 ? 58.598 7.166 -3.398 1.00 83.31 761 LEU A CA 1
ATOM 5899 C C . LEU A 1 761 ? 59.832 7.799 -2.746 1.00 83.31 761 LEU A C 1
ATOM 5901 O O . LEU A 1 761 ? 60.425 7.242 -1.826 1.00 83.31 761 LEU A O 1
ATOM 5905 N N . ASP A 1 762 ? 60.167 9.012 -3.177 1.00 82.62 762 ASP A N 1
ATOM 5906 C CA . ASP A 1 762 ? 61.188 9.839 -2.538 1.00 82.62 762 ASP A CA 1
ATOM 5907 C C . ASP A 1 762 ? 60.682 10.356 -1.182 1.00 82.62 762 ASP A C 1
ATOM 5909 O O . ASP A 1 762 ? 59.919 11.319 -1.087 1.00 82.62 762 ASP A O 1
ATOM 5913 N N . VAL A 1 763 ? 61.119 9.700 -0.108 1.00 82.38 763 VAL A N 1
ATOM 5914 C CA . VAL A 1 763 ? 60.809 10.095 1.273 1.00 82.38 763 VAL A CA 1
ATOM 5915 C C . VAL A 1 763 ? 61.812 11.098 1.857 1.00 82.38 763 VAL A C 1
ATOM 5917 O O . VAL A 1 763 ? 61.694 11.456 3.033 1.00 82.38 763 VAL A O 1
ATOM 5920 N N . SER A 1 764 ? 62.794 11.585 1.086 1.00 80.06 764 SER A N 1
ATOM 5921 C CA . SER A 1 764 ? 63.792 12.538 1.597 1.00 80.06 764 SER A CA 1
ATOM 5922 C C . SER A 1 764 ? 63.130 13.850 2.031 1.00 80.06 764 SER A C 1
ATOM 5924 O O . SER A 1 764 ? 63.321 14.286 3.168 1.00 80.06 764 SER A O 1
ATOM 5926 N N . GLN A 1 765 ? 62.249 14.392 1.182 1.00 81.06 765 GLN A N 1
ATOM 5927 C CA . GLN A 1 765 ? 61.525 15.657 1.378 1.00 81.06 765 GLN A CA 1
ATOM 5928 C C . GLN A 1 765 ? 60.237 15.512 2.213 1.00 81.06 765 GLN A C 1
ATOM 5930 O O . GLN A 1 765 ? 59.443 16.450 2.288 1.00 81.06 765 GLN A O 1
ATOM 5935 N N . ALA A 1 766 ? 59.996 14.349 2.828 1.00 85.69 766 ALA A N 1
ATOM 5936 C CA . ALA A 1 766 ? 58.827 14.134 3.676 1.00 85.69 766 ALA A CA 1
ATOM 5937 C C . ALA A 1 766 ? 58.899 14.971 4.968 1.00 85.69 766 ALA A C 1
ATOM 5939 O O . ALA A 1 766 ? 59.936 14.996 5.633 1.00 85.69 766 ALA A O 1
ATOM 5940 N N . PHE A 1 767 ? 57.789 15.613 5.345 1.00 86.44 767 PHE A N 1
ATOM 5941 C CA . PHE A 1 767 ? 57.690 16.470 6.534 1.00 86.44 767 PHE A CA 1
ATOM 5942 C C . PHE A 1 767 ? 56.314 16.378 7.209 1.00 86.44 767 PHE A C 1
ATOM 5944 O O . PHE A 1 767 ? 55.336 15.949 6.599 1.00 86.44 767 PHE A O 1
ATOM 5951 N N . VAL A 1 768 ? 56.214 16.807 8.468 1.00 85.69 768 VAL A N 1
ATOM 5952 C CA . VAL A 1 768 ? 54.963 16.797 9.248 1.00 85.69 768 VAL A CA 1
ATOM 5953 C C . VAL A 1 768 ? 54.470 18.238 9.487 1.00 85.69 768 VAL A C 1
ATOM 5955 O O . VAL A 1 768 ? 55.254 19.079 9.928 1.00 85.69 768 VAL A O 1
ATOM 5958 N N . PRO A 1 769 ? 53.196 18.577 9.186 1.00 73.50 769 PRO A N 1
ATOM 5959 C CA . PRO A 1 769 ? 52.702 19.954 9.262 1.00 73.50 769 PRO A CA 1
ATOM 5960 C C . PRO A 1 769 ? 52.277 20.366 10.686 1.00 73.50 769 PRO A C 1
ATOM 5962 O O . PRO A 1 769 ? 51.093 20.333 11.050 1.00 73.50 769 PRO A O 1
ATOM 5965 N N . GLY A 1 770 ? 53.262 20.815 11.467 1.00 72.69 770 GLY A N 1
ATOM 5966 C CA . GLY A 1 770 ? 53.113 21.312 12.840 1.00 72.69 770 GLY A CA 1
ATOM 5967 C C . GLY A 1 770 ? 53.727 20.372 13.882 1.00 72.69 770 GLY A C 1
ATOM 5968 O O . GLY A 1 770 ? 54.060 19.237 13.568 1.00 72.69 770 GLY A O 1
ATOM 5969 N N . LEU A 1 771 ? 53.866 20.847 15.125 1.00 70.00 771 LEU A N 1
ATOM 5970 C CA . LEU A 1 771 ? 54.629 20.171 16.192 1.00 70.00 771 LEU A CA 1
ATOM 5971 C C . LEU A 1 771 ? 54.078 18.788 16.603 1.00 70.00 771 LEU A C 1
ATOM 5973 O O . LEU A 1 771 ? 54.824 17.940 17.098 1.00 70.00 771 LEU A O 1
ATOM 5977 N N . ARG A 1 772 ? 52.771 18.574 16.414 1.00 74.44 772 ARG A N 1
ATOM 5978 C CA . ARG A 1 772 ? 52.035 17.351 16.762 1.00 74.44 772 ARG A CA 1
ATOM 5979 C C . ARG A 1 772 ? 50.988 17.038 15.691 1.00 74.44 772 ARG A C 1
ATOM 5981 O O . ARG A 1 772 ? 50.142 17.892 15.416 1.00 74.44 772 ARG A O 1
ATOM 5988 N N . ARG A 1 773 ? 51.093 15.862 15.057 1.00 84.25 773 ARG A N 1
ATOM 5989 C CA . ARG A 1 773 ? 50.188 15.306 14.027 1.00 84.25 773 ARG A CA 1
ATOM 5990 C C . ARG A 1 773 ? 50.430 13.806 13.849 1.00 84.25 773 ARG A C 1
ATOM 5992 O O . ARG A 1 773 ? 51.575 13.389 13.711 1.00 84.25 773 ARG A O 1
ATOM 5999 N N . GLY A 1 774 ? 49.360 13.041 13.637 1.00 86.25 774 GLY A N 1
ATOM 6000 C CA . GLY A 1 774 ? 49.399 11.621 13.247 1.00 86.25 774 GLY A CA 1
ATOM 6001 C C . GLY A 1 774 ? 49.565 11.337 11.744 1.00 86.25 774 GLY A C 1
ATOM 6002 O O . GLY A 1 774 ? 49.182 10.262 11.269 1.00 86.25 774 GLY A O 1
ATOM 6003 N N . PHE A 1 775 ? 50.063 12.308 10.968 1.00 90.19 775 PHE A N 1
ATOM 6004 C CA . PHE A 1 775 ? 50.315 12.170 9.530 1.00 90.19 775 PHE A CA 1
ATOM 6005 C C . PHE A 1 775 ? 51.460 13.072 9.044 1.00 90.19 775 PHE A C 1
ATOM 6007 O O . PHE A 1 775 ? 51.699 14.147 9.594 1.00 90.19 775 PHE A O 1
ATOM 6014 N N . ALA A 1 776 ? 52.110 12.656 7.959 1.00 89.25 776 ALA A N 1
ATOM 6015 C CA . ALA A 1 776 ? 53.115 13.408 7.215 1.00 89.25 776 ALA A CA 1
ATOM 6016 C C . ALA A 1 776 ? 52.645 13.725 5.783 1.00 89.25 776 ALA A C 1
ATOM 6018 O O . ALA A 1 776 ? 51.672 13.163 5.271 1.00 89.25 776 ALA A O 1
ATOM 6019 N N . LEU A 1 777 ? 53.368 14.630 5.128 1.00 86.62 777 LEU A N 1
ATOM 6020 C CA . LEU A 1 777 ? 53.261 14.960 3.713 1.00 86.62 777 LEU A CA 1
ATOM 6021 C C . LEU A 1 777 ? 54.544 14.512 3.008 1.00 86.62 777 LEU A C 1
ATOM 6023 O O . LEU A 1 777 ? 55.633 14.943 3.382 1.00 86.62 777 LEU A O 1
ATOM 6027 N N . VAL A 1 778 ? 54.410 13.675 1.978 1.00 88.75 778 VAL A N 1
ATOM 6028 C CA . VAL A 1 778 ? 55.507 13.206 1.117 1.00 88.75 778 VAL A CA 1
ATOM 6029 C C . VAL A 1 778 ? 55.369 13.896 -0.249 1.00 88.75 778 VAL A C 1
ATOM 6031 O O . VAL A 1 778 ? 54.413 13.596 -0.970 1.00 88.75 778 VAL A O 1
ATOM 6034 N N . PRO A 1 779 ? 56.235 14.859 -0.618 1.00 85.25 779 PRO A N 1
ATOM 6035 C CA . PRO A 1 779 ? 56.182 15.519 -1.923 1.00 85.25 779 PRO A CA 1
ATOM 6036 C C . PRO A 1 779 ? 56.373 14.532 -3.081 1.00 85.25 779 PRO A C 1
ATOM 6038 O O . PRO A 1 779 ? 57.201 13.630 -3.008 1.00 85.25 779 PRO A O 1
ATOM 6041 N N . LEU A 1 780 ? 55.630 14.716 -4.173 1.00 83.31 780 LEU A N 1
ATOM 6042 C CA . LEU A 1 780 ? 55.738 13.873 -5.364 1.00 83.31 780 LEU A CA 1
ATOM 6043 C C . LEU A 1 780 ? 56.746 14.476 -6.348 1.00 83.31 780 LEU A C 1
ATOM 6045 O O . LEU A 1 780 ? 56.398 15.280 -7.214 1.00 83.31 780 LEU A O 1
ATOM 6049 N N . THR A 1 781 ? 58.009 14.083 -6.199 1.00 79.25 781 THR A N 1
ATOM 6050 C CA . THR A 1 781 ? 59.075 14.328 -7.179 1.00 79.25 781 THR A CA 1
ATOM 6051 C C . THR A 1 781 ? 58.946 13.382 -8.384 1.00 79.25 781 THR A C 1
ATOM 6053 O O . THR A 1 781 ? 58.352 12.297 -8.291 1.00 79.25 781 THR A O 1
ATOM 6056 N N . ARG A 1 782 ? 59.459 13.822 -9.542 1.00 76.19 782 ARG A N 1
ATOM 6057 C CA . ARG A 1 782 ? 59.730 12.945 -10.694 1.00 76.19 782 ARG A CA 1
ATOM 6058 C C . ARG A 1 782 ? 61.109 12.330 -10.527 1.00 76.19 782 ARG A C 1
ATOM 6060 O O . ARG A 1 782 ? 62.009 13.005 -10.027 1.00 76.19 782 ARG A O 1
ATOM 6067 N N . LEU A 1 783 ? 61.252 11.079 -10.936 1.00 78.88 783 LEU A N 1
ATOM 6068 C CA . LEU A 1 783 ? 62.554 10.433 -11.082 1.00 78.88 783 LEU A CA 1
ATOM 6069 C C . LEU A 1 783 ? 63.208 10.882 -12.401 1.00 78.88 783 LEU A C 1
ATOM 6071 O O . LEU A 1 783 ? 62.534 11.386 -13.302 1.00 78.88 783 LEU A O 1
ATOM 6075 N N . GLU A 1 784 ? 64.526 10.735 -12.521 1.00 71.62 784 GLU A N 1
ATOM 6076 C CA . GLU A 1 784 ? 65.232 11.106 -13.752 1.00 71.62 784 GLU A CA 1
ATOM 6077 C C . GLU A 1 784 ? 64.765 10.228 -14.926 1.00 71.62 784 GLU A C 1
ATOM 6079 O O . GLU A 1 784 ? 64.731 9.004 -14.824 1.00 71.62 784 GLU A O 1
ATOM 6084 N N . GLY A 1 785 ? 64.360 10.866 -16.029 1.00 74.88 785 GLY A N 1
ATOM 6085 C CA . GLY A 1 785 ? 63.785 10.198 -17.204 1.00 74.88 785 GLY A CA 1
ATOM 6086 C C . GLY A 1 785 ? 62.290 9.849 -17.116 1.00 74.88 785 GLY A C 1
ATOM 6087 O O . GLY A 1 785 ? 61.727 9.430 -18.120 1.00 74.88 785 GLY A O 1
ATOM 6088 N N . GLU A 1 786 ? 61.629 10.047 -15.970 1.00 82.69 786 GLU A N 1
ATOM 6089 C CA . GLU A 1 786 ? 60.234 9.634 -15.751 1.00 82.69 786 GLU A CA 1
ATOM 6090 C C . GLU A 1 786 ? 59.203 10.554 -16.438 1.00 82.69 786 GLU A C 1
ATOM 6092 O O . GLU A 1 786 ? 59.168 11.770 -16.212 1.00 82.69 786 GLU A O 1
ATOM 6097 N N . THR A 1 787 ? 58.300 9.965 -17.227 1.00 84.38 787 THR A N 1
ATOM 6098 C CA . THR A 1 787 ? 57.174 10.672 -17.858 1.00 84.38 787 THR A CA 1
ATOM 6099 C C . THR A 1 787 ? 56.032 10.981 -16.878 1.00 84.38 787 THR A C 1
ATOM 6101 O O . THR A 1 787 ? 55.932 10.439 -15.776 1.00 84.38 787 THR A O 1
ATOM 6104 N N . GLU A 1 788 ? 55.097 11.849 -17.288 1.00 73.06 788 GLU A N 1
ATOM 6105 C CA . GLU A 1 788 ? 53.887 12.148 -16.502 1.00 73.06 788 GLU A CA 1
ATOM 6106 C C . GLU A 1 788 ? 53.043 10.903 -16.190 1.00 73.06 788 GLU A C 1
ATOM 6108 O O . GLU A 1 788 ? 52.396 10.844 -15.143 1.00 73.06 788 GLU A O 1
ATOM 6113 N N . GLU A 1 789 ? 53.005 9.936 -17.106 1.00 73.50 789 GLU A N 1
ATOM 6114 C CA . GLU A 1 789 ? 52.138 8.761 -17.009 1.00 73.50 789 GLU A CA 1
ATOM 6115 C C . GLU A 1 789 ? 52.766 7.685 -16.122 1.00 73.50 789 GLU A C 1
ATOM 6117 O O . GLU A 1 789 ? 52.080 7.135 -15.260 1.00 73.50 789 GLU A O 1
ATOM 6122 N N . GLU A 1 790 ? 54.083 7.492 -16.216 1.00 79.81 790 GLU A N 1
ATOM 6123 C CA . GLU A 1 790 ? 54.856 6.651 -15.295 1.00 79.81 790 GLU A CA 1
ATOM 6124 C C . GLU A 1 790 ? 54.808 7.199 -13.862 1.00 79.81 790 GLU A C 1
ATOM 6126 O O . GLU A 1 790 ? 54.514 6.443 -12.933 1.00 79.81 790 GLU A O 1
ATOM 6131 N N . GLN A 1 791 ? 54.951 8.521 -13.675 1.00 81.69 791 GLN A N 1
ATOM 6132 C CA . GLN A 1 791 ? 54.799 9.148 -12.356 1.00 81.69 791 GLN A CA 1
ATOM 6133 C C . GLN A 1 791 ? 53.402 8.881 -11.765 1.00 81.69 791 GLN A C 1
ATOM 6135 O O . GLN A 1 791 ? 53.265 8.578 -10.575 1.00 81.69 791 GLN A O 1
ATOM 6140 N N . ARG A 1 792 ? 52.345 8.958 -12.586 1.00 78.75 792 ARG A N 1
ATOM 6141 C CA . ARG A 1 792 ? 50.970 8.642 -12.159 1.00 78.75 792 ARG A CA 1
ATOM 6142 C C . ARG A 1 792 ? 50.809 7.153 -11.842 1.00 78.75 792 ARG A C 1
ATOM 6144 O O . ARG A 1 792 ? 50.182 6.833 -10.832 1.00 78.75 792 ARG A O 1
ATOM 6151 N N . ALA A 1 793 ? 51.383 6.256 -12.644 1.00 81.56 793 ALA A N 1
ATOM 6152 C CA . ALA A 1 793 ? 51.343 4.813 -12.418 1.00 81.56 793 ALA A CA 1
ATOM 6153 C C . ALA A 1 793 ? 52.047 4.422 -11.107 1.00 81.56 793 ALA A C 1
ATOM 6155 O O . ALA A 1 793 ? 51.447 3.747 -10.271 1.00 81.56 793 ALA A O 1
ATOM 6156 N N . ARG A 1 794 ? 53.262 4.932 -10.863 1.00 87.31 794 ARG A N 1
ATOM 6157 C CA . ARG A 1 794 ? 54.037 4.709 -9.630 1.00 87.31 794 ARG A CA 1
ATOM 6158 C C . ARG A 1 794 ? 53.291 5.177 -8.377 1.00 87.31 794 ARG A C 1
ATOM 6160 O O . ARG A 1 794 ? 53.248 4.462 -7.377 1.00 87.31 794 ARG A O 1
ATOM 6167 N N . VAL A 1 795 ? 52.645 6.344 -8.435 1.00 83.75 795 VAL A N 1
ATOM 6168 C CA . VAL A 1 795 ? 51.836 6.875 -7.321 1.00 83.75 795 VAL A CA 1
ATOM 6169 C C . VAL A 1 795 ? 50.545 6.075 -7.110 1.00 83.75 795 VAL A C 1
ATOM 6171 O O . VAL A 1 795 ? 50.142 5.861 -5.965 1.00 83.75 795 VAL A O 1
ATOM 6174 N N . GLN A 1 796 ? 49.905 5.585 -8.178 1.00 82.38 796 GLN A N 1
ATOM 6175 C CA . GLN A 1 796 ? 48.772 4.666 -8.047 1.00 82.38 796 GLN A CA 1
ATOM 6176 C C . GLN A 1 796 ? 49.182 3.325 -7.431 1.00 82.38 796 GLN A C 1
ATOM 6178 O O . GLN A 1 796 ? 48.444 2.814 -6.591 1.00 82.38 796 GLN A O 1
ATOM 6183 N N . GLU A 1 797 ? 50.335 2.768 -7.806 1.00 85.19 797 GLU A N 1
ATOM 6184 C CA . GLU A 1 797 ? 50.827 1.507 -7.244 1.00 85.19 797 GLU A CA 1
ATOM 6185 C C . GLU A 1 797 ? 51.144 1.657 -5.752 1.00 85.19 797 GLU A C 1
ATOM 6187 O O . GLU A 1 797 ? 50.634 0.893 -4.936 1.00 85.19 797 GLU A O 1
ATOM 6192 N N . ALA A 1 798 ? 51.853 2.724 -5.364 1.00 83.38 798 ALA A N 1
ATOM 6193 C CA . ALA A 1 798 ? 52.093 3.056 -3.959 1.00 83.38 798 ALA A CA 1
ATOM 6194 C C . ALA A 1 798 ? 50.784 3.136 -3.142 1.00 83.38 798 ALA A C 1
ATOM 6196 O O . ALA A 1 798 ? 50.696 2.596 -2.038 1.00 83.38 798 ALA A O 1
ATOM 6197 N N . LEU A 1 799 ? 49.736 3.754 -3.703 1.00 84.75 799 LEU A N 1
ATOM 6198 C CA . LEU A 1 799 ? 48.406 3.812 -3.087 1.00 84.75 799 LEU A CA 1
ATOM 6199 C C . LEU A 1 799 ? 47.721 2.438 -2.981 1.00 84.75 799 LEU A C 1
ATOM 6201 O O . LEU A 1 799 ? 46.983 2.220 -2.018 1.00 84.75 799 LEU A O 1
ATOM 6205 N N . ARG A 1 800 ? 47.935 1.516 -3.931 1.00 84.94 800 ARG A N 1
ATOM 6206 C CA . ARG A 1 800 ? 47.410 0.140 -3.859 1.00 84.94 800 ARG A CA 1
ATOM 6207 C C . ARG A 1 800 ? 48.137 -0.666 -2.786 1.00 84.94 800 ARG A C 1
ATOM 6209 O O . ARG A 1 800 ? 47.469 -1.207 -1.907 1.00 84.94 800 ARG A O 1
ATOM 6216 N N . THR A 1 801 ? 49.469 -0.685 -2.800 1.00 85.88 801 THR A N 1
ATOM 6217 C CA . THR A 1 801 ? 50.295 -1.459 -1.857 1.00 85.88 801 THR A CA 1
ATOM 6218 C C . THR A 1 801 ? 50.033 -1.055 -0.407 1.00 85.88 801 THR A C 1
ATOM 6220 O O . THR A 1 801 ? 49.768 -1.915 0.431 1.00 85.88 801 THR A O 1
ATOM 6223 N N . ILE A 1 802 ? 49.983 0.251 -0.113 1.00 85.25 802 ILE A N 1
ATOM 6224 C CA . ILE A 1 802 ? 49.689 0.757 1.241 1.00 85.25 802 ILE A CA 1
ATOM 6225 C C . ILE A 1 802 ? 48.292 0.318 1.718 1.00 85.25 802 ILE A C 1
ATOM 6227 O O . ILE A 1 802 ? 48.128 -0.070 2.874 1.00 85.25 802 ILE A O 1
ATOM 6231 N N . ARG A 1 803 ? 47.283 0.317 0.835 1.00 82.00 803 ARG A N 1
ATOM 6232 C CA . ARG A 1 803 ? 45.917 -0.137 1.166 1.00 82.00 803 ARG A CA 1
ATOM 6233 C C . ARG A 1 803 ? 45.810 -1.655 1.322 1.00 82.00 803 ARG A C 1
ATOM 6235 O O . ARG A 1 803 ? 45.024 -2.121 2.143 1.00 82.00 803 ARG A O 1
ATOM 6242 N N . ALA A 1 804 ? 46.579 -2.419 0.548 1.00 83.19 804 ALA A N 1
ATOM 6243 C CA . ALA A 1 804 ? 46.617 -3.876 0.630 1.00 83.19 804 ALA A CA 1
ATOM 6244 C C . ALA A 1 804 ? 47.292 -4.366 1.923 1.00 83.19 804 ALA A C 1
ATOM 6246 O O . ALA A 1 804 ? 46.845 -5.352 2.504 1.00 83.19 804 ALA A O 1
ATOM 6247 N N . ALA A 1 805 ? 48.320 -3.653 2.396 1.00 82.62 805 ALA A N 1
ATOM 6248 C CA . ALA A 1 805 ? 49.141 -4.054 3.538 1.00 82.62 805 ALA A CA 1
ATOM 6249 C C . ALA A 1 805 ? 48.406 -4.079 4.894 1.00 82.62 805 ALA A C 1
ATOM 6251 O O . ALA A 1 805 ? 48.820 -4.816 5.785 1.00 82.62 805 ALA A O 1
ATOM 6252 N N . LYS A 1 806 ? 47.335 -3.284 5.069 1.00 82.06 806 LYS A N 1
ATOM 6253 C CA . LYS A 1 806 ? 46.513 -3.213 6.302 1.00 82.06 806 LYS A CA 1
ATOM 6254 C C . LYS A 1 806 ? 47.314 -3.092 7.617 1.00 82.06 806 LYS A C 1
ATOM 6256 O O . LYS A 1 806 ? 46.881 -3.600 8.651 1.00 82.06 806 LYS A O 1
ATOM 6261 N N . VAL A 1 807 ? 48.464 -2.415 7.600 1.00 86.69 807 VAL A N 1
ATOM 6262 C CA . VAL A 1 807 ? 49.322 -2.248 8.788 1.00 86.69 807 VAL A CA 1
ATOM 6263 C C . VAL A 1 807 ? 48.540 -1.535 9.895 1.00 86.69 807 VAL A C 1
ATOM 6265 O O . VAL A 1 807 ? 47.986 -0.460 9.666 1.00 86.69 807 VAL A O 1
ATOM 6268 N N . VAL A 1 808 ? 48.479 -2.132 11.088 1.00 86.31 808 VAL A N 1
ATOM 6269 C CA . VAL A 1 808 ? 47.795 -1.559 12.257 1.00 86.31 808 VAL A CA 1
ATOM 6270 C C . VAL A 1 808 ? 48.732 -0.578 12.959 1.00 86.31 808 VAL A C 1
ATOM 6272 O O . VAL A 1 808 ? 49.829 -0.945 13.364 1.00 86.31 808 VAL A O 1
ATOM 6275 N N . THR A 1 809 ? 48.286 0.665 13.121 1.00 84.50 809 THR A N 1
ATOM 6276 C CA . THR A 1 809 ? 49.070 1.786 13.677 1.00 84.50 809 THR A CA 1
ATOM 6277 C C . THR A 1 809 ? 48.643 2.190 15.090 1.00 84.50 809 THR A C 1
ATOM 6279 O O . THR A 1 809 ? 49.244 3.080 15.686 1.00 84.50 809 THR A O 1
ATOM 6282 N N . GLY A 1 810 ? 47.601 1.557 15.640 1.00 83.00 810 GLY A N 1
ATOM 6283 C CA . GLY A 1 810 ? 47.119 1.778 17.004 1.00 83.00 810 GLY A CA 1
ATOM 6284 C C . GLY A 1 810 ? 45.662 1.352 17.194 1.00 83.00 810 GLY A C 1
ATOM 6285 O O . GLY A 1 810 ? 45.083 0.670 16.347 1.00 83.00 810 GLY A O 1
ATOM 6286 N N . GLN A 1 811 ? 45.048 1.796 18.290 1.00 78.38 811 GLN A N 1
ATOM 6287 C CA . GLN A 1 811 ? 43.605 1.680 18.542 1.00 78.38 811 GLN A CA 1
ATOM 6288 C C . GLN A 1 811 ? 42.942 3.066 18.531 1.00 78.38 811 GLN A C 1
ATOM 6290 O O . GLN A 1 811 ? 43.627 4.088 18.626 1.00 78.38 811 GLN A O 1
ATOM 6295 N N . ARG A 1 812 ? 41.617 3.111 18.361 1.00 74.88 812 ARG A N 1
ATOM 6296 C CA . ARG A 1 812 ? 40.810 4.339 18.453 1.00 74.88 812 ARG A CA 1
ATOM 6297 C C . ARG A 1 812 ? 40.260 4.511 19.880 1.00 74.88 812 ARG A C 1
ATOM 6299 O O . ARG A 1 812 ? 39.981 3.495 20.512 1.00 74.88 812 ARG A O 1
ATOM 6306 N N . PRO A 1 813 ? 40.019 5.748 20.361 1.00 59.38 813 PRO A N 1
ATOM 6307 C CA . PRO A 1 813 ? 39.382 5.984 21.664 1.00 59.38 813 PRO A CA 1
ATOM 6308 C C . PRO A 1 813 ? 37.980 5.364 21.780 1.00 59.38 813 PRO A C 1
ATOM 6310 O O . PRO A 1 813 ? 37.622 4.844 22.827 1.00 59.38 813 PRO A O 1
ATOM 6313 N N . GLU A 1 814 ? 37.226 5.362 20.679 1.00 66.00 814 GLU A N 1
ATOM 6314 C CA . GLU A 1 814 ? 35.887 4.758 20.540 1.00 66.00 814 GLU A CA 1
ATOM 6315 C C . GLU A 1 814 ? 35.917 3.223 20.354 1.00 66.00 814 GLU A C 1
ATOM 6317 O O . GLU A 1 814 ? 34.883 2.598 20.135 1.00 66.00 814 GLU A O 1
ATOM 6322 N N . GLY A 1 815 ? 37.100 2.602 20.398 1.00 62.66 815 GLY A N 1
ATOM 6323 C CA . GLY A 1 815 ? 37.300 1.183 20.105 1.00 62.66 815 GLY A CA 1
ATOM 6324 C C . GLY A 1 815 ? 37.621 0.875 18.635 1.00 62.66 815 GLY A C 1
ATOM 6325 O O . GLY A 1 815 ? 37.407 1.664 17.713 1.00 62.66 815 GLY A O 1
ATOM 6326 N N . GLY A 1 816 ? 38.187 -0.312 18.407 1.00 74.69 816 GLY A N 1
ATOM 6327 C CA . GLY A 1 816 ? 38.643 -0.758 17.088 1.00 74.69 816 GLY A CA 1
ATOM 6328 C C . GLY A 1 816 ? 40.032 -0.238 16.686 1.00 74.69 816 GLY A C 1
ATOM 6329 O O . GLY A 1 816 ? 40.663 0.569 17.371 1.00 74.69 816 GLY A O 1
ATOM 6330 N N . GLN A 1 817 ? 40.545 -0.747 15.564 1.00 81.69 817 GLN A N 1
ATOM 6331 C CA . GLN A 1 817 ? 41.916 -0.492 15.109 1.00 81.69 817 GLN A CA 1
ATOM 6332 C C . GLN A 1 817 ? 42.040 0.787 14.258 1.00 81.69 817 GLN A C 1
ATOM 6334 O O . GLN A 1 817 ? 41.126 1.196 13.528 1.00 81.69 817 GLN A O 1
ATOM 6339 N N . ARG A 1 818 ? 43.214 1.419 14.348 1.00 84.12 818 ARG A N 1
ATOM 6340 C CA . ARG A 1 818 ? 43.719 2.415 13.395 1.00 84.12 818 ARG A CA 1
ATOM 6341 C C . ARG A 1 818 ? 44.639 1.712 12.399 1.00 84.12 818 ARG A C 1
ATOM 6343 O O . ARG A 1 818 ? 45.387 0.814 12.782 1.00 84.12 818 ARG A O 1
ATOM 6350 N N . TYR A 1 819 ? 44.584 2.134 11.140 1.00 87.12 819 TYR A N 1
ATOM 6351 C CA . TYR A 1 819 ? 45.373 1.559 10.053 1.00 87.12 819 TYR A CA 1
ATOM 6352 C C . TYR A 1 819 ? 46.228 2.625 9.373 1.00 87.12 819 TYR A C 1
ATOM 6354 O O . TYR A 1 819 ? 45.802 3.775 9.228 1.00 87.12 819 TYR A O 1
ATOM 6362 N N . PHE A 1 820 ? 47.397 2.207 8.896 1.00 88.94 820 PHE A N 1
ATOM 6363 C CA . PHE A 1 820 ? 48.240 2.975 7.993 1.00 88.94 820 PHE A CA 1
ATOM 6364 C C . PHE A 1 820 ? 47.488 3.262 6.688 1.00 88.94 820 PHE A C 1
ATOM 6366 O O . PHE A 1 820 ? 46.899 2.362 6.084 1.00 88.94 820 PHE A O 1
ATOM 6373 N N . PHE A 1 821 ? 47.497 4.516 6.242 1.00 89.19 821 PHE A N 1
ATOM 6374 C CA . PHE A 1 821 ? 46.817 4.941 5.024 1.00 89.19 821 PHE A CA 1
ATOM 6375 C C . PHE A 1 821 ? 47.627 5.972 4.241 1.00 89.19 821 PHE A C 1
ATOM 6377 O O . PHE A 1 821 ? 48.417 6.739 4.793 1.00 89.19 821 PHE A O 1
ATOM 6384 N N . ALA A 1 822 ? 47.350 6.034 2.938 1.00 85.12 822 ALA A N 1
ATOM 6385 C CA . ALA A 1 822 ? 47.830 7.084 2.054 1.00 85.12 822 ALA A CA 1
ATOM 6386 C C . ALA A 1 822 ? 46.698 7.641 1.173 1.00 85.12 822 ALA A C 1
ATOM 6388 O O . ALA A 1 822 ? 45.814 6.904 0.715 1.00 85.12 822 ALA A O 1
ATOM 6389 N N . ALA A 1 823 ? 46.728 8.953 0.936 1.00 82.62 823 ALA A N 1
ATOM 6390 C CA . ALA A 1 823 ? 45.762 9.683 0.117 1.00 82.62 823 ALA A CA 1
ATOM 6391 C C . ALA A 1 823 ? 46.414 10.894 -0.568 1.00 82.62 823 ALA A C 1
ATOM 6393 O O . ALA A 1 823 ? 47.314 11.518 -0.014 1.00 82.62 823 ALA A O 1
ATOM 6394 N N . MET A 1 824 ? 45.957 11.266 -1.765 1.00 80.50 824 MET A N 1
ATOM 6395 C CA . MET A 1 824 ? 46.467 12.460 -2.451 1.00 80.50 824 MET A CA 1
ATOM 6396 C C . MET A 1 824 ? 46.135 13.735 -1.665 1.00 80.50 824 MET A C 1
ATOM 6398 O O . MET A 1 824 ? 44.996 13.930 -1.236 1.00 80.50 824 MET A O 1
ATOM 6402 N N . SER A 1 825 ? 47.114 14.629 -1.504 1.00 71.44 825 SER A N 1
ATOM 6403 C CA . SER A 1 825 ? 46.883 15.955 -0.927 1.00 71.44 825 SER A CA 1
ATOM 6404 C C . SER A 1 825 ? 45.937 16.758 -1.821 1.00 71.44 825 SER A C 1
ATOM 6406 O O . SER A 1 825 ? 46.030 16.722 -3.048 1.00 71.44 825 SER A O 1
ATOM 6408 N N . GLN A 1 826 ? 45.019 17.493 -1.196 1.00 70.69 826 GLN A N 1
ATOM 6409 C CA . GLN A 1 826 ? 44.068 18.346 -1.904 1.00 70.69 826 GLN A CA 1
ATOM 6410 C C . GLN A 1 826 ? 44.792 19.472 -2.668 1.00 70.69 826 GLN A C 1
ATOM 6412 O O . GLN A 1 826 ? 45.890 19.887 -2.285 1.00 70.69 826 GLN A O 1
ATOM 6417 N N . SER A 1 827 ? 44.168 19.988 -3.736 1.00 68.50 827 SER A N 1
ATOM 6418 C CA . SER A 1 827 ? 44.754 21.056 -4.559 1.00 68.50 827 SER A CA 1
ATOM 6419 C C . SER A 1 827 ? 45.095 22.306 -3.727 1.00 68.50 827 SER A C 1
ATOM 6421 O O . SER A 1 827 ? 44.447 22.551 -2.702 1.00 68.50 827 SER A O 1
ATOM 6423 N N . PRO A 1 828 ? 46.079 23.132 -4.139 1.00 65.19 828 PRO A N 1
ATOM 6424 C CA . PRO A 1 828 ? 46.486 24.318 -3.380 1.00 65.19 828 PRO A CA 1
ATOM 6425 C C . PRO A 1 828 ? 45.316 25.249 -3.026 1.00 65.19 828 PRO A C 1
ATOM 6427 O O . PRO A 1 828 ? 45.228 25.722 -1.896 1.00 65.19 828 PRO A O 1
ATOM 6430 N N . GLU A 1 829 ? 44.375 25.435 -3.951 1.00 68.25 829 GLU A N 1
ATOM 6431 C CA . GLU A 1 829 ? 43.131 26.183 -3.741 1.00 68.25 829 GLU A CA 1
ATOM 6432 C C . GLU A 1 829 ? 42.214 25.544 -2.692 1.00 68.25 829 GLU A C 1
ATOM 6434 O O . GLU A 1 829 ? 41.725 26.229 -1.796 1.00 68.25 829 GLU A O 1
ATOM 6439 N N . ARG A 1 830 ? 41.985 24.225 -2.774 1.00 70.25 830 ARG A N 1
ATOM 6440 C CA . ARG A 1 830 ? 41.115 23.505 -1.834 1.00 70.25 830 ARG A CA 1
ATOM 6441 C C . ARG A 1 830 ? 41.720 23.496 -0.425 1.00 70.25 830 ARG A C 1
ATOM 6443 O O . ARG A 1 830 ? 40.982 23.618 0.545 1.00 70.25 830 ARG A O 1
ATOM 6450 N N . ARG A 1 831 ? 43.056 23.479 -0.306 1.00 73.06 831 ARG A N 1
ATOM 6451 C CA . ARG A 1 831 ? 43.768 23.697 0.969 1.00 73.06 831 ARG A CA 1
ATOM 6452 C C . ARG A 1 831 ? 43.563 25.119 1.510 1.00 73.06 831 ARG A C 1
ATOM 6454 O O . ARG A 1 831 ? 43.248 25.256 2.688 1.00 73.06 831 ARG A O 1
ATOM 6461 N N . LYS A 1 832 ? 43.650 26.158 0.667 1.00 75.19 832 LYS A N 1
ATOM 6462 C CA . LYS A 1 832 ? 43.354 27.554 1.059 1.00 75.19 832 LYS A CA 1
ATOM 6463 C C . LYS A 1 832 ? 41.892 27.752 1.495 1.00 75.19 832 LYS A C 1
ATOM 6465 O O . LYS A 1 832 ? 41.638 28.477 2.454 1.00 75.19 832 LYS A O 1
ATOM 6470 N N . ARG A 1 833 ? 40.941 27.064 0.851 1.00 81.19 833 ARG A N 1
ATOM 6471 C CA . ARG A 1 833 ? 39.529 27.000 1.274 1.00 81.19 833 ARG A CA 1
ATOM 6472 C C . ARG A 1 833 ? 39.372 26.306 2.635 1.00 81.19 833 ARG A C 1
ATOM 6474 O O . ARG A 1 833 ? 38.807 26.891 3.555 1.00 81.19 833 ARG A O 1
ATOM 6481 N N . ALA A 1 834 ? 39.964 25.127 2.823 1.00 77.75 834 ALA A N 1
ATOM 6482 C CA . ALA A 1 834 ? 39.938 24.434 4.114 1.00 77.75 834 ALA A CA 1
ATOM 6483 C C . ALA A 1 834 ? 40.562 25.269 5.254 1.00 77.75 834 ALA A C 1
ATOM 6485 O O . ALA A 1 834 ? 40.061 25.247 6.379 1.00 77.75 834 ALA A O 1
ATOM 6486 N N . GLN A 1 835 ? 41.612 26.048 4.966 1.00 81.38 835 GLN A N 1
ATOM 6487 C CA . GLN A 1 835 ? 42.203 26.999 5.914 1.00 81.38 835 GLN A CA 1
ATOM 6488 C C . GLN A 1 835 ? 41.251 28.151 6.270 1.00 81.38 835 GLN A C 1
ATOM 6490 O O . GLN A 1 835 ? 41.146 28.472 7.452 1.00 81.38 835 GLN A O 1
ATOM 6495 N N . LEU A 1 836 ? 40.530 28.733 5.301 1.00 85.81 836 LEU A N 1
ATOM 6496 C CA . LEU A 1 836 ? 39.520 29.771 5.557 1.00 85.81 836 LEU A CA 1
ATOM 6497 C C . LEU A 1 836 ? 38.452 29.261 6.535 1.00 85.81 836 LEU A C 1
ATOM 6499 O O . LEU A 1 836 ? 38.267 29.841 7.602 1.00 85.81 836 LEU A O 1
ATOM 6503 N N . ALA A 1 837 ? 37.824 28.125 6.224 1.00 86.44 837 ALA A N 1
ATOM 6504 C CA . ALA A 1 837 ? 36.806 27.520 7.083 1.00 86.44 837 ALA A CA 1
ATOM 6505 C C . ALA A 1 837 ? 37.354 27.113 8.463 1.00 86.44 837 ALA A C 1
ATOM 6507 O O . ALA A 1 837 ? 36.692 27.322 9.478 1.00 86.44 837 ALA A O 1
ATOM 6508 N N . GLY A 1 838 ? 38.589 26.603 8.533 1.00 84.00 838 GLY A N 1
ATOM 6509 C CA . GLY A 1 838 ? 39.264 26.319 9.802 1.00 84.00 838 GLY A CA 1
ATOM 6510 C C . GLY A 1 838 ? 39.518 27.569 10.654 1.00 84.00 838 GLY A C 1
ATOM 6511 O O . GLY A 1 838 ? 39.406 27.505 11.877 1.00 84.00 838 GLY A O 1
ATOM 6512 N N . LYS A 1 839 ? 39.811 28.715 10.027 1.00 89.19 839 LYS A N 1
ATOM 6513 C CA . LYS A 1 839 ? 39.981 30.005 10.711 1.00 89.19 839 LYS A CA 1
ATOM 6514 C C . LYS A 1 839 ? 38.652 30.602 11.171 1.00 89.19 839 LYS A C 1
ATOM 6516 O O . LYS A 1 839 ? 38.599 31.099 12.289 1.00 89.19 839 LYS A O 1
ATOM 6521 N N . VAL A 1 840 ? 37.586 30.499 10.375 1.00 89.88 840 VAL A N 1
ATOM 6522 C CA . VAL A 1 840 ? 36.241 30.949 10.781 1.00 89.88 840 VAL A CA 1
ATOM 6523 C C . VAL A 1 840 ? 35.682 30.067 11.904 1.00 89.88 840 VAL A C 1
ATOM 6525 O O . VAL A 1 840 ? 35.203 30.604 12.898 1.00 89.88 840 VAL A O 1
ATOM 6528 N N . LYS A 1 841 ? 35.835 28.732 11.833 1.00 90.56 841 LYS A N 1
ATOM 6529 C CA . LYS A 1 841 ? 35.479 27.831 12.949 1.00 90.56 841 LYS A CA 1
ATOM 6530 C C . LYS A 1 841 ? 36.250 28.181 14.223 1.00 90.56 841 LYS A C 1
ATOM 6532 O O . LYS A 1 841 ? 35.665 28.193 15.299 1.00 90.56 841 LYS A O 1
ATOM 6537 N N . ARG A 1 842 ? 37.549 28.479 14.104 1.00 88.88 842 ARG A N 1
ATOM 6538 C CA . ARG A 1 842 ? 38.370 28.906 15.242 1.00 88.88 842 ARG A CA 1
ATOM 6539 C C . ARG A 1 842 ? 37.872 30.227 15.843 1.00 88.88 842 ARG A C 1
ATOM 6541 O O . ARG A 1 842 ? 37.739 30.275 17.057 1.00 88.88 842 ARG A O 1
ATOM 6548 N N . LEU A 1 843 ? 37.531 31.227 15.023 1.00 89.31 843 LEU A N 1
ATOM 6549 C CA . LEU A 1 843 ? 36.939 32.480 15.507 1.00 89.31 843 LEU A CA 1
ATOM 6550 C C . LEU A 1 843 ? 35.660 32.211 16.315 1.00 89.31 843 LEU A C 1
ATOM 6552 O O . LEU A 1 843 ? 35.569 32.665 17.442 1.00 89.31 843 LEU A O 1
ATOM 6556 N N . ILE A 1 844 ? 34.717 31.410 15.799 1.00 90.00 844 ILE A N 1
ATOM 6557 C CA . ILE A 1 844 ? 33.470 31.095 16.528 1.00 90.00 844 ILE A CA 1
ATOM 6558 C C . ILE A 1 844 ? 33.761 30.514 17.919 1.00 90.00 844 ILE A C 1
ATOM 6560 O O . ILE A 1 844 ? 33.154 30.938 18.897 1.00 90.00 844 ILE A O 1
ATOM 6564 N N . ILE A 1 845 ? 34.708 29.577 18.010 1.00 87.75 845 ILE A N 1
ATOM 6565 C CA . ILE A 1 845 ? 35.063 28.904 19.266 1.00 87.75 845 ILE A CA 1
ATOM 6566 C C . ILE A 1 845 ? 35.795 29.853 20.232 1.00 87.75 845 ILE A C 1
ATOM 6568 O O . ILE A 1 845 ? 35.530 29.820 21.431 1.00 87.75 845 ILE A O 1
ATOM 6572 N N . GLU A 1 846 ? 36.687 30.715 19.735 1.00 87.81 846 GLU A N 1
ATOM 6573 C CA . GLU A 1 846 ? 37.408 31.704 20.555 1.00 87.81 846 GLU A CA 1
ATOM 6574 C C . GLU A 1 846 ? 36.500 32.848 21.056 1.00 87.81 846 GLU A C 1
ATOM 6576 O O . GLU A 1 846 ? 36.808 33.462 22.079 1.00 87.81 846 GLU A O 1
ATOM 6581 N N . GLU A 1 847 ? 35.349 33.069 20.407 1.00 88.31 847 GLU A N 1
ATOM 6582 C CA . GLU A 1 847 ? 34.303 34.009 20.842 1.00 88.31 847 GLU A CA 1
ATOM 6583 C C . GLU A 1 847 ? 33.182 33.355 21.673 1.00 88.31 847 GLU A C 1
ATOM 6585 O O . GLU A 1 847 ? 32.193 34.012 21.987 1.00 88.31 847 GLU A O 1
ATOM 6590 N N . GLY A 1 848 ? 33.319 32.078 22.048 1.00 84.31 848 GLY A N 1
ATOM 6591 C CA . GLY A 1 848 ? 32.347 31.377 22.896 1.00 84.31 848 GLY A CA 1
ATOM 6592 C C . GLY A 1 848 ? 31.078 30.895 22.181 1.00 84.31 848 GLY A C 1
ATOM 6593 O O . GLY A 1 848 ? 30.105 30.544 22.844 1.00 84.31 848 GLY A O 1
ATOM 6594 N N . GLY A 1 849 ? 31.072 30.850 20.845 1.00 85.19 849 GLY A N 1
ATOM 6595 C CA . GLY A 1 849 ? 29.974 30.274 20.069 1.00 85.19 849 GLY A CA 1
ATOM 6596 C C . GLY A 1 849 ? 29.855 28.756 20.256 1.00 85.19 849 GLY A C 1
ATOM 6597 O O . GLY A 1 849 ? 30.853 28.032 20.284 1.00 85.19 849 GLY A O 1
ATOM 6598 N N . ASP A 1 850 ? 28.620 28.264 20.369 1.00 83.38 850 ASP A N 1
ATOM 6599 C CA . ASP A 1 850 ? 28.326 26.862 20.684 1.00 83.38 850 ASP A CA 1
ATOM 6600 C C . ASP A 1 850 ? 28.686 25.929 19.514 1.00 83.38 850 ASP A C 1
ATOM 6602 O O . ASP A 1 850 ? 28.135 26.002 18.412 1.00 83.38 850 ASP A O 1
ATOM 6606 N N . VAL A 1 851 ? 29.612 25.008 19.793 1.00 80.00 851 VAL A N 1
ATOM 6607 C CA . VAL A 1 851 ? 30.183 24.041 18.845 1.00 80.00 851 VAL A CA 1
ATOM 6608 C C . VAL A 1 851 ? 29.117 23.177 18.165 1.00 80.00 851 VAL A C 1
ATOM 6610 O O . VAL A 1 851 ? 29.320 22.779 17.017 1.00 80.00 851 VAL A O 1
ATOM 6613 N N . ARG A 1 852 ? 27.981 22.914 18.829 1.00 79.88 852 ARG A N 1
ATOM 6614 C CA . ARG A 1 852 ? 26.877 22.092 18.301 1.00 79.88 852 ARG A CA 1
ATOM 6615 C C . ARG A 1 852 ? 26.128 22.753 17.141 1.00 79.88 852 ARG A C 1
ATOM 6617 O O . ARG A 1 852 ? 25.433 22.060 16.411 1.00 79.88 852 ARG A O 1
ATOM 6624 N N . ARG A 1 853 ? 26.279 24.068 16.952 1.00 84.50 853 ARG A N 1
ATOM 6625 C CA . ARG A 1 853 ? 25.607 24.857 15.902 1.00 84.50 853 ARG A CA 1
ATOM 6626 C C . ARG A 1 853 ? 26.514 25.173 14.704 1.00 84.50 853 ARG A C 1
ATOM 6628 O O . ARG A 1 853 ? 26.140 26.021 13.897 1.00 84.50 853 ARG A O 1
ATOM 6635 N N . ILE A 1 854 ? 27.711 24.572 14.612 1.00 87.69 854 ILE A N 1
ATOM 6636 C CA . ILE A 1 854 ? 28.732 24.884 13.590 1.00 87.69 854 ILE A CA 1
ATOM 6637 C C . ILE A 1 854 ? 28.866 23.769 12.535 1.00 87.69 854 ILE A C 1
ATOM 6639 O O . ILE A 1 854 ? 29.668 22.841 12.704 1.00 87.69 854 ILE A O 1
ATOM 6643 N N . ASP A 1 855 ? 28.215 23.940 11.384 1.00 86.94 855 ASP A N 1
ATOM 6644 C CA . ASP A 1 855 ? 28.391 23.068 10.214 1.00 86.94 855 ASP A CA 1
ATOM 6645 C C . ASP A 1 855 ? 29.507 23.576 9.294 1.00 86.94 855 ASP A C 1
ATOM 6647 O O . ASP A 1 855 ? 29.549 24.758 8.935 1.00 86.94 855 ASP A O 1
ATOM 6651 N N . VAL A 1 856 ? 30.430 22.692 8.887 1.00 85.56 856 VAL A N 1
ATOM 6652 C CA . VAL A 1 856 ? 31.622 23.080 8.108 1.00 85.56 856 VAL A CA 1
ATOM 6653 C C . VAL A 1 856 ? 31.923 22.133 6.953 1.00 85.56 856 VAL A C 1
ATOM 6655 O O . VAL A 1 856 ? 32.337 20.991 7.149 1.00 85.56 856 VAL A O 1
ATOM 6658 N N . GLU A 1 857 ? 31.862 22.658 5.732 1.00 83.38 857 GLU A N 1
ATOM 6659 C CA . GLU A 1 857 ? 32.221 21.940 4.512 1.00 83.38 857 GLU A CA 1
ATOM 6660 C C . GLU A 1 857 ? 33.591 22.427 3.997 1.00 83.38 857 GLU A C 1
ATOM 6662 O O . GLU A 1 857 ? 33.723 23.303 3.139 1.00 83.38 857 GLU A O 1
ATOM 6667 N N . TYR A 1 858 ? 34.666 21.855 4.548 1.00 77.44 858 TYR A N 1
ATOM 6668 C CA . TYR A 1 858 ? 36.048 22.307 4.313 1.00 77.44 858 TYR A CA 1
ATOM 6669 C C . TYR A 1 858 ? 36.501 22.321 2.833 1.00 77.44 858 TYR A C 1
ATOM 6671 O O . TYR A 1 858 ? 37.483 22.985 2.508 1.00 77.44 858 TYR A O 1
ATOM 6679 N N . GLY A 1 859 ? 35.832 21.600 1.922 1.00 70.50 859 GLY A N 1
ATOM 6680 C CA . GLY A 1 859 ? 36.207 21.540 0.500 1.00 70.50 859 GLY A CA 1
ATOM 6681 C C . GLY A 1 859 ? 35.842 22.795 -0.303 1.00 70.50 859 GLY A C 1
ATOM 6682 O O . GLY A 1 859 ? 36.609 23.237 -1.170 1.00 70.50 859 GLY A O 1
ATOM 6683 N N . THR A 1 860 ? 34.689 23.379 0.004 1.00 81.38 860 THR A N 1
ATOM 6684 C CA . THR A 1 860 ? 34.175 24.636 -0.560 1.00 81.38 860 THR A CA 1
ATOM 6685 C C . THR A 1 860 ? 34.444 25.843 0.333 1.00 81.38 860 THR A C 1
ATOM 6687 O O . THR A 1 860 ? 34.266 26.971 -0.112 1.00 81.38 860 THR A O 1
ATOM 6690 N N . ALA A 1 861 ? 34.859 25.612 1.581 1.00 84.38 861 ALA A N 1
ATOM 6691 C CA . ALA A 1 861 ? 34.855 26.579 2.674 1.00 84.38 861 ALA A CA 1
ATOM 6692 C C . ALA A 1 861 ? 33.471 27.133 3.048 1.00 84.38 861 ALA A C 1
ATOM 6694 O O . ALA A 1 861 ? 33.407 28.184 3.685 1.00 84.38 861 ALA A O 1
ATOM 6695 N N . ASN A 1 862 ? 32.374 26.460 2.678 1.00 90.75 862 ASN A N 1
ATOM 6696 C CA . ASN A 1 862 ? 31.074 26.791 3.254 1.00 90.75 862 ASN A CA 1
ATOM 6697 C C . ASN A 1 862 ? 31.130 26.550 4.773 1.00 90.75 862 ASN A C 1
ATOM 6699 O O . ASN A 1 862 ? 31.530 25.473 5.221 1.00 90.75 862 ASN A O 1
ATOM 6703 N N . LEU A 1 863 ? 30.721 27.547 5.553 1.00 91.12 863 LEU A N 1
ATOM 6704 C CA . LEU A 1 863 ? 30.521 27.414 6.992 1.00 91.12 863 LEU A CA 1
ATOM 6705 C C . LEU A 1 863 ? 29.189 28.057 7.370 1.00 91.12 863 LEU A C 1
ATOM 6707 O O . LEU A 1 863 ? 28.918 29.199 6.983 1.00 91.12 863 LEU A O 1
ATOM 6711 N N . TRP A 1 864 ? 28.385 27.323 8.134 1.00 93.44 864 TRP A N 1
ATOM 6712 C CA . TRP A 1 864 ? 27.128 27.795 8.695 1.00 93.44 864 TRP A CA 1
ATOM 6713 C C . TRP A 1 864 ? 27.218 27.859 10.220 1.00 93.44 864 TRP A C 1
ATOM 6715 O O . TRP A 1 864 ? 27.931 27.078 10.850 1.00 93.44 864 TRP A O 1
ATOM 6725 N N . TYR A 1 865 ? 26.491 28.806 10.803 1.00 90.56 865 TYR A N 1
ATOM 6726 C CA . TYR A 1 865 ? 26.297 28.919 12.242 1.00 90.56 865 TYR A CA 1
ATOM 6727 C C . TYR A 1 865 ? 24.839 29.310 12.510 1.00 90.56 865 TYR A C 1
ATOM 6729 O O . TYR A 1 865 ? 24.333 30.227 11.862 1.00 90.56 865 TYR A O 1
ATOM 6737 N N . ASN A 1 866 ? 24.140 28.577 13.387 1.00 88.75 866 ASN A N 1
ATOM 6738 C CA . ASN A 1 866 ? 22.672 28.652 13.528 1.00 88.75 866 ASN A CA 1
ATOM 6739 C C . ASN A 1 866 ? 21.942 28.543 12.166 1.00 88.75 866 ASN A C 1
ATOM 6741 O O . ASN A 1 866 ? 21.084 29.360 11.841 1.00 88.75 866 ASN A O 1
ATOM 6745 N N . SER A 1 867 ? 22.329 27.571 11.330 1.00 86.62 867 SER A N 1
ATOM 6746 C CA . SER A 1 867 ? 21.825 27.362 9.954 1.00 86.62 867 SER A CA 1
ATOM 6747 C C . SER A 1 867 ? 22.069 28.507 8.950 1.00 86.62 867 SER A C 1
ATOM 6749 O O . SER A 1 867 ? 21.761 28.366 7.766 1.00 86.62 867 SER A O 1
ATOM 6751 N N . ILE A 1 868 ? 22.673 29.627 9.361 1.00 88.12 868 ILE A N 1
ATOM 6752 C CA . ILE A 1 868 ? 22.969 30.778 8.496 1.00 88.12 868 ILE A CA 1
ATOM 6753 C C . ILE A 1 868 ? 24.396 30.661 7.958 1.00 88.12 868 ILE A C 1
ATOM 6755 O O . ILE A 1 868 ? 25.345 30.467 8.717 1.00 88.12 868 ILE A O 1
ATOM 6759 N N . LYS A 1 869 ? 24.573 30.801 6.638 1.00 91.31 869 LYS A N 1
ATOM 6760 C CA . LYS A 1 869 ? 25.895 30.730 5.998 1.00 91.31 869 LYS A CA 1
ATOM 6761 C C . LYS A 1 869 ? 26.705 31.998 6.278 1.00 91.31 869 LYS A C 1
ATOM 6763 O O . LYS A 1 869 ? 26.388 33.069 5.768 1.00 91.31 869 LYS A O 1
ATOM 6768 N N . VAL A 1 870 ? 27.784 31.852 7.042 1.00 92.31 870 VAL A N 1
ATOM 6769 C CA . VAL A 1 870 ? 28.658 32.950 7.494 1.00 92.31 870 VAL A CA 1
ATOM 6770 C C . VAL A 1 870 ? 29.996 33.014 6.748 1.00 92.31 870 VAL A C 1
ATOM 6772 O O . VAL A 1 870 ? 30.675 34.038 6.816 1.00 92.31 870 VAL A O 1
ATOM 6775 N N . ALA A 1 871 ? 30.366 31.966 6.001 1.00 92.06 871 ALA A N 1
ATOM 6776 C CA . ALA A 1 871 ? 31.499 31.985 5.073 1.00 92.06 871 ALA A CA 1
ATOM 6777 C C . ALA A 1 871 ? 31.281 31.067 3.855 1.00 92.06 871 ALA A C 1
ATOM 6779 O O . ALA A 1 871 ? 30.541 30.081 3.930 1.00 92.06 871 ALA A O 1
ATOM 6780 N N . SER A 1 872 ? 31.957 31.367 2.740 1.00 90.75 872 SER A N 1
ATOM 6781 C CA . SER A 1 872 ? 32.107 30.456 1.593 1.00 90.75 872 SER A CA 1
ATOM 6782 C C . SER A 1 872 ? 33.344 30.784 0.759 1.00 90.75 872 SER A C 1
ATOM 6784 O O . SER A 1 872 ? 33.720 31.943 0.613 1.00 90.75 872 SER A O 1
ATOM 6786 N N . GLY A 1 873 ? 33.946 29.766 0.146 1.00 84.94 873 GLY A N 1
ATOM 6787 C CA . GLY A 1 873 ? 34.988 29.883 -0.879 1.00 84.94 873 GLY A CA 1
ATOM 6788 C C . GLY A 1 873 ? 34.512 29.523 -2.289 1.00 84.94 873 GLY A C 1
ATOM 6789 O O . GLY A 1 873 ? 35.352 29.304 -3.163 1.00 84.94 873 GLY A O 1
ATOM 6790 N N . VAL A 1 874 ? 33.194 29.403 -2.514 1.00 81.56 874 VAL A N 1
ATOM 6791 C CA . VAL A 1 874 ? 32.611 29.036 -3.825 1.00 81.56 874 VAL A CA 1
ATOM 6792 C C . VAL A 1 874 ? 31.368 29.830 -4.240 1.00 81.56 874 VAL A C 1
ATOM 6794 O O . VAL A 1 874 ? 31.079 29.877 -5.436 1.00 81.56 874 VAL A O 1
ATOM 6797 N N . THR A 1 875 ? 30.626 30.441 -3.309 1.00 83.75 875 THR A N 1
ATOM 6798 C CA . THR A 1 875 ? 29.517 31.351 -3.655 1.00 83.75 875 THR A CA 1
ATOM 6799 C C . THR A 1 875 ? 30.015 32.787 -3.801 1.00 83.75 875 THR A C 1
ATOM 6801 O O . THR A 1 875 ? 31.048 33.153 -3.239 1.00 83.75 875 THR A O 1
ATOM 6804 N N . SER A 1 876 ? 29.243 33.629 -4.490 1.00 83.12 876 SER A N 1
ATOM 6805 C CA . SER A 1 876 ? 29.390 35.085 -4.397 1.00 83.12 876 SER A CA 1
ATOM 6806 C C . SER A 1 876 ? 29.295 35.555 -2.941 1.00 83.12 876 SER A C 1
ATOM 6808 O O . SER A 1 876 ? 28.599 34.938 -2.127 1.00 83.12 876 SER A O 1
ATOM 6810 N N . ALA A 1 877 ? 30.006 36.638 -2.628 1.00 86.44 877 ALA A N 1
ATOM 6811 C CA . ALA A 1 877 ? 29.934 37.296 -1.330 1.00 86.44 877 ALA A CA 1
ATOM 6812 C C . ALA A 1 877 ? 28.597 38.051 -1.194 1.00 86.44 877 ALA A C 1
ATOM 6814 O O . ALA A 1 877 ? 28.225 38.757 -2.135 1.00 86.44 877 ALA A O 1
ATOM 6815 N N . PRO A 1 878 ? 27.870 37.916 -0.070 1.00 85.31 878 PRO A N 1
ATOM 6816 C CA . PRO A 1 878 ? 26.721 38.764 0.220 1.00 85.31 878 PRO A CA 1
ATOM 6817 C C . PRO A 1 878 ? 27.174 40.185 0.589 1.00 85.31 878 PRO A C 1
ATOM 6819 O O . PRO A 1 878 ? 28.337 40.428 0.923 1.00 85.31 878 PRO A O 1
ATOM 6822 N N . GLU A 1 879 ? 26.240 41.131 0.536 1.00 80.38 879 GLU A N 1
ATOM 6823 C CA . GLU A 1 879 ? 26.489 42.524 0.904 1.00 80.38 879 GLU A CA 1
ATOM 6824 C C . GLU A 1 879 ? 26.948 42.632 2.373 1.00 80.38 879 GLU A C 1
ATOM 6826 O O . GLU A 1 879 ? 26.402 41.980 3.262 1.00 80.38 879 GLU A O 1
ATOM 6831 N N . GLY A 1 880 ? 28.012 43.401 2.629 1.00 78.19 880 GLY A N 1
ATOM 6832 C CA . GLY A 1 880 ? 28.639 43.484 3.957 1.00 78.19 880 GLY A CA 1
ATOM 6833 C C . GLY A 1 880 ? 29.541 42.298 4.350 1.00 78.19 880 GLY A C 1
ATOM 6834 O O . GLY A 1 880 ? 29.931 42.189 5.515 1.00 78.19 880 GLY A O 1
ATOM 6835 N N . ALA A 1 881 ? 29.901 41.394 3.431 1.00 85.69 881 ALA A N 1
ATOM 6836 C CA . ALA A 1 881 ? 30.920 40.372 3.690 1.00 85.69 881 ALA A CA 1
ATOM 6837 C C . ALA A 1 881 ? 32.349 40.848 3.365 1.00 85.69 881 ALA A C 1
ATOM 6839 O O . ALA A 1 881 ? 32.602 41.494 2.350 1.00 85.69 881 ALA A O 1
ATOM 6840 N N . SER A 1 882 ? 33.310 40.460 4.208 1.00 83.44 882 SER A N 1
ATOM 6841 C CA . SER A 1 882 ? 34.742 40.648 3.953 1.00 83.44 882 SER A CA 1
ATOM 6842 C C . SER A 1 882 ? 35.235 39.617 2.939 1.00 83.44 882 SER A C 1
ATOM 6844 O O . SER A 1 882 ? 35.056 38.417 3.148 1.00 83.44 882 SER A O 1
ATOM 6846 N N . VAL A 1 883 ? 35.871 40.071 1.857 1.00 83.69 883 VAL A N 1
ATOM 6847 C CA . VAL A 1 883 ? 36.423 39.210 0.797 1.00 83.69 883 VAL A CA 1
ATOM 6848 C C . VAL A 1 883 ? 37.922 38.994 1.018 1.00 83.69 883 VAL A C 1
ATOM 6850 O O . VAL A 1 883 ? 38.680 39.943 1.197 1.00 83.69 883 VAL A O 1
ATOM 6853 N N . GLU A 1 884 ? 38.348 37.735 0.980 1.00 81.06 884 GLU A N 1
ATOM 6854 C CA . GLU A 1 884 ? 39.719 37.263 1.192 1.00 81.06 884 GLU A CA 1
ATOM 6855 C C . GLU A 1 884 ? 40.194 36.463 -0.044 1.00 81.06 884 GLU A C 1
ATOM 6857 O O . GLU A 1 884 ? 39.394 36.026 -0.872 1.00 81.06 884 GLU A O 1
ATOM 6862 N N . LYS A 1 885 ? 41.503 36.185 -0.172 1.00 71.62 885 LYS A N 1
ATOM 6863 C CA . LYS A 1 885 ? 42.082 35.452 -1.332 1.00 71.62 885 LYS A CA 1
ATOM 6864 C C . LYS A 1 885 ? 41.535 34.022 -1.548 1.00 71.62 885 LYS A C 1
ATOM 6866 O O . LYS A 1 885 ? 41.901 33.373 -2.528 1.00 71.62 885 LYS A O 1
ATOM 6871 N N . SER A 1 886 ? 40.744 33.493 -0.618 1.00 74.44 886 SER A N 1
ATOM 6872 C CA . SER A 1 886 ? 40.242 32.112 -0.594 1.00 74.44 886 SER A CA 1
ATOM 6873 C C . SER A 1 886 ? 38.718 31.993 -0.460 1.00 74.44 886 SER A C 1
ATOM 6875 O O . SER A 1 886 ? 38.214 30.870 -0.411 1.00 74.44 886 SER A O 1
ATOM 6877 N N . GLY A 1 887 ? 37.989 33.113 -0.404 1.00 86.69 887 GLY A N 1
ATOM 6878 C CA . GLY A 1 887 ? 36.544 33.153 -0.165 1.00 86.69 887 GLY A CA 1
ATOM 6879 C C . GLY A 1 887 ? 36.103 34.440 0.528 1.00 86.69 887 GLY A C 1
ATOM 6880 O O . GLY A 1 887 ? 36.803 35.444 0.478 1.00 86.69 887 GLY A O 1
ATOM 6881 N N . TRP A 1 888 ? 34.957 34.413 1.199 1.00 91.81 888 TRP A N 1
ATOM 6882 C CA . TRP A 1 888 ? 34.428 35.531 1.983 1.00 91.81 888 TRP A CA 1
ATOM 6883 C C . TRP A 1 888 ? 33.957 35.087 3.371 1.00 91.81 888 TRP A C 1
ATOM 6885 O O . TRP A 1 888 ? 33.659 33.910 3.589 1.00 91.81 888 TRP A O 1
ATOM 6895 N N . VAL A 1 889 ? 33.874 36.048 4.297 1.00 92.12 889 VAL A N 1
ATOM 6896 C CA . VAL A 1 889 ? 33.379 35.882 5.675 1.00 92.12 889 VAL A CA 1
ATOM 6897 C C . VAL A 1 889 ? 32.492 37.074 6.047 1.00 92.12 889 VAL A C 1
ATOM 6899 O O . VAL A 1 889 ? 32.904 38.225 5.906 1.00 92.12 889 VAL A O 1
ATOM 6902 N N . HIS A 1 890 ? 31.274 36.829 6.529 1.00 93.56 890 HIS A N 1
ATOM 6903 C CA . HIS A 1 890 ? 30.318 37.884 6.878 1.00 93.56 890 HIS A CA 1
ATOM 6904 C C . HIS A 1 890 ? 30.314 38.162 8.390 1.00 93.56 890 HIS A C 1
ATOM 6906 O O . HIS A 1 890 ? 29.500 37.630 9.148 1.00 93.56 890 HIS A O 1
ATOM 6912 N N . LEU A 1 891 ? 31.254 39.008 8.823 1.00 91.38 891 LEU A N 1
ATOM 6913 C CA . LEU A 1 891 ? 31.524 39.296 10.237 1.00 91.38 891 LEU A CA 1
ATOM 6914 C C . LEU A 1 891 ? 30.305 39.872 10.979 1.00 91.38 891 LEU A C 1
ATOM 6916 O O . LEU A 1 891 ? 29.971 39.360 12.040 1.00 91.38 891 LEU A O 1
ATOM 6920 N N . GLY A 1 892 ? 29.569 40.830 10.408 1.00 86.62 892 GLY A N 1
ATOM 6921 C CA . GLY A 1 892 ? 28.344 41.368 11.016 1.00 86.62 892 GLY A CA 1
ATOM 6922 C C . GLY A 1 892 ? 27.167 40.389 11.109 1.00 86.62 892 GLY A C 1
ATOM 6923 O O . GLY A 1 892 ? 26.254 40.602 11.905 1.00 86.62 892 GLY A O 1
ATOM 6924 N N . SER A 1 893 ? 27.152 39.293 10.343 1.00 87.94 893 SER A N 1
ATOM 6925 C CA . SER A 1 893 ? 26.216 38.180 10.585 1.00 87.94 893 SER A CA 1
ATOM 6926 C C . SER A 1 893 ? 26.728 37.276 11.707 1.00 87.94 893 SER A C 1
ATOM 6928 O O . SER A 1 893 ? 25.982 36.975 12.638 1.00 87.94 893 SER A O 1
ATOM 6930 N N . LEU A 1 894 ? 28.019 36.934 11.672 1.00 90.06 894 LEU A N 1
ATOM 6931 C CA . LEU A 1 894 ? 28.688 36.111 12.678 1.00 90.06 894 LEU A CA 1
ATOM 6932 C C . LEU A 1 894 ? 28.576 36.709 14.092 1.00 90.06 894 LEU A C 1
ATOM 6934 O O . LEU A 1 894 ? 28.162 36.026 15.024 1.00 90.06 894 LEU A O 1
ATOM 6938 N N . ALA A 1 895 ? 28.879 38.001 14.234 1.00 89.50 895 ALA A N 1
ATOM 6939 C CA . ALA A 1 895 ? 28.854 38.732 15.496 1.00 89.50 895 ALA A CA 1
ATOM 6940 C C . ALA A 1 895 ? 27.452 38.741 16.129 1.00 89.50 895 ALA A C 1
ATOM 6942 O O . ALA A 1 895 ? 27.305 38.393 17.301 1.00 89.50 895 ALA A O 1
ATOM 6943 N N . ARG A 1 896 ? 26.409 39.017 15.327 1.00 89.12 896 ARG A N 1
ATOM 6944 C CA . ARG A 1 896 ? 24.999 38.955 15.758 1.00 89.12 896 ARG A CA 1
ATOM 6945 C C . ARG A 1 896 ? 24.562 37.558 16.203 1.00 89.12 896 ARG A C 1
ATOM 6947 O O . ARG A 1 896 ? 23.748 37.457 17.109 1.00 89.12 896 ARG A O 1
ATOM 6954 N N . GLN A 1 897 ? 25.077 36.499 15.576 1.00 86.75 897 GLN A N 1
ATOM 6955 C CA . GLN A 1 897 ? 24.720 35.117 15.921 1.00 86.75 897 GLN A CA 1
ATOM 6956 C C . GLN A 1 897 ? 25.464 34.584 17.157 1.00 86.75 897 GLN A C 1
ATOM 6958 O O . GLN A 1 897 ? 24.955 33.688 17.826 1.00 86.75 897 GLN A O 1
ATOM 6963 N N . ILE A 1 898 ? 26.656 35.109 17.461 1.00 88.06 898 ILE A N 1
ATOM 6964 C CA . ILE A 1 898 ? 27.425 34.760 18.671 1.00 88.06 898 ILE A CA 1
ATOM 6965 C C . ILE A 1 898 ? 27.029 35.650 19.866 1.00 88.06 898 ILE A C 1
ATOM 6967 O O . ILE A 1 898 ? 27.113 35.208 21.006 1.00 88.06 898 ILE A O 1
ATOM 6971 N N . GLY A 1 899 ? 26.559 36.879 19.621 1.00 86.62 899 GLY A N 1
ATOM 6972 C CA . GLY A 1 899 ? 26.197 37.847 20.665 1.00 86.62 899 GLY A CA 1
ATOM 6973 C C . GLY A 1 899 ? 27.316 38.833 21.029 1.00 86.62 899 GLY A C 1
ATOM 6974 O O . GLY A 1 899 ? 27.325 39.367 22.135 1.00 86.62 899 GLY A O 1
ATOM 6975 N N . ILE A 1 900 ? 28.258 39.082 20.113 1.00 89.00 900 ILE A N 1
ATOM 6976 C CA . ILE A 1 900 ? 29.391 40.008 20.299 1.00 89.00 900 ILE A CA 1
ATOM 6977 C C . ILE A 1 900 ? 29.283 41.237 19.386 1.00 89.00 900 ILE A C 1
ATOM 6979 O O . ILE A 1 900 ? 28.489 41.260 18.445 1.00 89.00 900 ILE A O 1
ATOM 6983 N N . SER A 1 901 ? 30.107 42.262 19.627 1.00 89.25 901 SER A N 1
ATOM 6984 C CA . SER A 1 901 ? 30.202 43.405 18.712 1.00 89.25 901 SER A CA 1
ATOM 6985 C C . SER A 1 901 ? 30.943 43.033 17.420 1.00 89.25 901 SER A C 1
ATOM 6987 O O . SER A 1 901 ? 31.850 42.194 17.405 1.00 89.25 901 SER A O 1
ATOM 6989 N N . GLU A 1 902 ? 30.580 43.691 16.318 1.00 86.88 902 GLU A N 1
ATOM 6990 C CA . GLU A 1 902 ? 31.253 43.499 15.028 1.00 86.88 902 GLU A CA 1
ATOM 6991 C C . GLU A 1 902 ? 32.717 43.973 15.064 1.00 86.88 902 GLU A C 1
ATOM 6993 O O . GLU A 1 902 ? 33.571 43.379 14.410 1.00 86.88 902 GLU A O 1
ATOM 6998 N N . GLU A 1 903 ? 33.043 44.959 15.905 1.00 86.81 903 GLU A N 1
ATOM 6999 C CA . GLU A 1 903 ? 34.417 45.413 16.147 1.00 86.81 903 GLU A CA 1
ATOM 7000 C C . GLU A 1 903 ? 35.276 44.332 16.832 1.00 86.81 903 GLU A C 1
ATOM 7002 O O . GLU A 1 903 ? 36.414 44.092 16.421 1.00 86.81 903 GLU A O 1
ATOM 7007 N N . THR A 1 904 ? 34.737 43.612 17.825 1.00 85.69 904 THR A N 1
ATOM 7008 C CA . THR A 1 904 ? 35.429 42.474 18.456 1.00 85.69 904 THR A CA 1
ATOM 7009 C C . THR A 1 904 ? 35.697 41.361 17.440 1.00 85.69 904 THR A C 1
ATOM 7011 O O . THR A 1 904 ? 36.828 40.872 17.346 1.00 85.69 904 THR A O 1
ATOM 7014 N N . ALA A 1 905 ? 34.696 41.018 16.619 1.00 85.69 905 ALA A N 1
ATOM 7015 C CA . ALA A 1 905 ? 34.840 40.029 15.551 1.00 85.69 905 ALA A CA 1
ATOM 7016 C C . ALA A 1 905 ? 35.882 40.458 14.498 1.00 85.69 905 ALA A C 1
ATOM 7018 O O . ALA A 1 905 ? 36.721 39.652 14.090 1.00 85.69 905 ALA A O 1
ATOM 7019 N N . ALA A 1 906 ? 35.871 41.730 14.086 1.00 87.38 906 ALA A N 1
ATOM 7020 C CA . ALA A 1 906 ? 36.801 42.283 13.105 1.00 87.38 906 ALA A CA 1
ATOM 7021 C C . ALA A 1 906 ? 38.251 42.315 13.608 1.00 87.38 906 ALA A C 1
ATOM 7023 O O . ALA A 1 906 ? 39.160 41.948 12.859 1.00 87.38 906 ALA A O 1
ATOM 7024 N N . ASN A 1 907 ? 38.479 42.687 14.871 1.00 87.69 907 ASN A N 1
ATOM 7025 C CA . ASN A 1 907 ? 39.818 42.732 15.458 1.00 87.69 907 ASN A CA 1
ATOM 7026 C C . ASN A 1 907 ? 40.470 41.340 15.502 1.00 87.69 907 ASN A C 1
ATOM 7028 O O . ASN A 1 907 ? 41.584 41.164 15.001 1.00 87.69 907 ASN A O 1
ATOM 7032 N N . LYS A 1 908 ? 39.758 40.322 16.003 1.00 85.81 908 LYS A N 1
ATOM 7033 C CA . LYS A 1 908 ? 40.284 38.946 16.064 1.00 85.81 908 LYS A CA 1
ATOM 7034 C C . LYS A 1 908 ? 40.349 38.267 14.692 1.00 85.81 908 LYS A C 1
ATOM 7036 O O . LYS A 1 908 ? 41.321 37.561 14.410 1.00 85.81 908 LYS A O 1
ATOM 7041 N N . TRP A 1 909 ? 39.412 38.547 13.776 1.00 90.50 909 TRP A N 1
ATOM 7042 C CA . TRP A 1 909 ? 39.582 38.160 12.368 1.00 90.50 909 TRP A CA 1
ATOM 7043 C C . TRP A 1 909 ? 40.843 38.790 11.759 1.00 90.50 909 TRP A C 1
ATOM 7045 O O . TRP A 1 909 ? 41.586 38.122 11.038 1.00 90.50 909 TRP A O 1
ATOM 7055 N N . GLY A 1 910 ? 41.136 40.044 12.114 1.00 84.62 910 GLY A N 1
ATOM 7056 C CA . GLY A 1 910 ? 42.332 40.786 11.722 1.00 84.62 910 GLY A CA 1
ATOM 7057 C C . GLY A 1 910 ? 43.652 40.104 12.094 1.00 84.62 910 GLY A C 1
ATOM 7058 O O . GLY A 1 910 ? 44.633 40.254 11.363 1.00 84.62 910 GLY A O 1
ATOM 7059 N N . GLU A 1 911 ? 43.683 39.311 13.167 1.00 83.44 911 GLU A N 1
ATOM 7060 C CA . GLU A 1 911 ? 44.818 38.447 13.509 1.00 83.44 911 GLU A CA 1
ATOM 7061 C C . GLU A 1 911 ? 44.769 37.112 12.765 1.00 83.44 911 GLU A C 1
ATOM 7063 O O . GLU A 1 911 ? 45.746 36.710 12.124 1.00 83.44 911 GLU A O 1
ATOM 7068 N N . LEU A 1 912 ? 43.618 36.435 12.796 1.00 82.56 912 LEU A N 1
ATOM 7069 C CA . LEU A 1 912 ? 43.443 35.103 12.221 1.00 82.56 912 LEU A CA 1
ATOM 7070 C C . LEU A 1 912 ? 43.720 35.062 10.710 1.00 82.56 912 LEU A C 1
ATOM 7072 O O . LEU A 1 912 ? 44.337 34.087 10.252 1.00 82.56 912 LEU A O 1
ATOM 7076 N N . ARG A 1 913 ? 43.350 36.119 9.970 1.00 81.94 913 ARG A N 1
ATOM 7077 C CA . ARG A 1 913 ? 43.542 36.257 8.515 1.00 81.94 913 ARG A CA 1
ATOM 7078 C C . ARG A 1 913 ? 44.990 36.467 8.074 1.00 81.94 913 ARG A C 1
ATOM 7080 O O . ARG A 1 913 ? 45.309 36.162 6.930 1.00 81.94 913 ARG A O 1
ATOM 7087 N N . LYS A 1 914 ? 45.898 36.906 8.959 1.00 78.31 914 LYS A N 1
ATOM 7088 C CA . LYS A 1 914 ? 47.337 37.052 8.629 1.00 78.31 914 LYS A CA 1
ATOM 7089 C C . LYS A 1 914 ? 47.967 35.721 8.193 1.00 78.31 914 LYS A C 1
ATOM 7091 O O . LYS A 1 914 ? 48.942 35.716 7.458 1.00 78.31 914 LYS A O 1
ATOM 7096 N N . ALA A 1 915 ? 47.378 34.594 8.603 1.00 65.81 915 ALA A N 1
ATOM 7097 C CA . ALA A 1 915 ? 47.782 33.245 8.204 1.00 65.81 915 ALA A CA 1
ATOM 7098 C C . ALA A 1 915 ? 47.003 32.679 6.990 1.00 65.81 915 ALA A C 1
ATOM 7100 O O . ALA A 1 915 ? 47.020 31.467 6.772 1.00 65.81 915 ALA A O 1
ATOM 7101 N N . LEU A 1 916 ? 46.284 33.525 6.241 1.00 65.62 916 LEU A N 1
ATOM 7102 C CA . LEU A 1 916 ? 45.611 33.193 4.973 1.00 65.62 916 LEU A CA 1
ATOM 7103 C C . LEU A 1 916 ? 46.230 33.918 3.759 1.00 65.62 916 LEU A C 1
ATOM 7105 O O . LEU A 1 916 ? 45.783 33.700 2.628 1.00 65.62 916 LEU A O 1
ATOM 7109 N N . GLN A 1 917 ? 47.211 34.799 3.988 1.00 55.41 917 GLN A N 1
ATOM 7110 C CA . GLN A 1 917 ? 47.798 35.685 2.975 1.00 55.41 917 GLN A CA 1
ATOM 7111 C C . GLN A 1 917 ? 49.011 35.085 2.264 1.00 55.41 917 GLN A C 1
ATOM 7113 O O . GLN A 1 917 ? 49.103 35.402 1.049 1.00 55.41 917 GLN A O 1
#